Protein AF-A0ABD0KQQ2-F1 (afdb_monomer_lite)

Radius of gyration: 34.88 Å; chains: 1; bounding box: 81×71×103 Å

Organism: NCBI:txid370345

Structure (mmCIF, N/CA/C/O backbone):
data_AF-A0ABD0KQQ2-F1
#
_entry.id   AF-A0ABD0KQQ2-F1
#
loop_
_atom_site.group_PDB
_atom_site.id
_atom_site.type_symbol
_atom_site.label_atom_id
_atom_site.label_alt_id
_atom_site.label_comp_id
_atom_site.label_asym_id
_atom_site.label_entity_id
_atom_site.label_seq_id
_atom_site.pdbx_PDB_ins_code
_atom_site.Cartn_x
_atom_site.Cartn_y
_atom_site.Cartn_z
_atom_site.occupancy
_atom_site.B_iso_or_equiv
_atom_site.auth_seq_id
_atom_site.auth_comp_id
_atom_site.auth_asym_id
_atom_site.auth_atom_id
_atom_site.pdbx_PDB_model_num
ATOM 1 N N . MET A 1 1 ? 50.579 -5.417 -28.589 1.00 28.12 1 MET A N 1
ATOM 2 C CA . MET A 1 1 ? 49.876 -5.019 -27.352 1.00 28.12 1 MET A CA 1
ATOM 3 C C . MET A 1 1 ? 48.390 -5.077 -27.675 1.00 28.12 1 MET A C 1
ATOM 5 O O . MET A 1 1 ? 47.991 -4.413 -28.622 1.00 28.12 1 MET A O 1
ATOM 9 N N . PHE A 1 2 ? 47.602 -5.946 -27.032 1.00 36.00 2 PHE A N 1
ATOM 10 C CA . PHE A 1 2 ? 46.145 -5.882 -27.217 1.00 36.00 2 PHE A CA 1
ATOM 11 C C . PHE A 1 2 ? 45.677 -4.501 -26.730 1.00 36.00 2 PHE A C 1
ATOM 13 O O . PHE A 1 2 ? 46.213 -4.039 -25.717 1.00 36.00 2 PHE A O 1
ATOM 20 N N . PRO A 1 3 ? 44.735 -3.829 -27.415 1.00 49.41 3 PRO A N 1
ATOM 21 C CA . PRO A 1 3 ? 44.125 -2.625 -26.866 1.00 49.41 3 PRO A CA 1
ATOM 22 C C . PRO A 1 3 ? 43.510 -2.942 -25.491 1.00 49.41 3 PRO A C 1
ATOM 24 O O . PRO A 1 3 ? 43.295 -4.123 -25.174 1.00 49.41 3 PRO A O 1
ATOM 27 N N . PRO A 1 4 ? 43.242 -1.921 -24.656 1.00 59.41 4 PRO A N 1
ATOM 28 C CA . PRO A 1 4 ? 42.552 -2.129 -23.388 1.00 59.41 4 PRO A CA 1
ATOM 29 C C . PRO A 1 4 ? 41.322 -3.020 -23.600 1.00 59.41 4 PRO A C 1
ATOM 31 O O . PRO A 1 4 ? 40.616 -2.835 -24.587 1.00 59.41 4 PRO A O 1
ATOM 34 N N . LEU A 1 5 ? 41.044 -3.987 -22.715 1.00 65.69 5 LEU A N 1
ATOM 35 C CA . LEU A 1 5 ? 39.996 -5.003 -22.951 1.00 65.69 5 LEU A CA 1
ATOM 36 C C . LEU A 1 5 ? 38.585 -4.400 -23.110 1.00 65.69 5 LEU A C 1
ATOM 38 O O . LEU A 1 5 ? 37.662 -5.095 -23.537 1.00 65.69 5 LEU A O 1
ATOM 42 N N . TYR A 1 6 ? 38.411 -3.126 -22.748 1.00 65.06 6 TYR A N 1
ATOM 43 C CA . TYR A 1 6 ? 37.193 -2.341 -22.950 1.00 65.06 6 TYR A CA 1
ATOM 44 C C . TYR A 1 6 ? 37.058 -1.691 -24.329 1.00 65.06 6 TYR A C 1
ATOM 46 O O . TYR A 1 6 ? 35.960 -1.269 -24.682 1.00 65.06 6 TYR A O 1
ATOM 54 N N . GLN A 1 7 ? 38.133 -1.603 -25.111 1.00 65.19 7 GLN A N 1
ATOM 55 C CA . GLN A 1 7 ? 38.072 -1.151 -26.495 1.00 65.19 7 GLN A CA 1
ATOM 56 C C . GLN A 1 7 ? 37.954 -2.376 -27.407 1.00 65.19 7 GLN A C 1
ATOM 58 O O . GLN A 1 7 ? 38.849 -3.228 -27.395 1.00 65.19 7 GLN A O 1
ATOM 63 N N . PRO A 1 8 ? 36.870 -2.504 -28.193 1.00 64.19 8 PRO A N 1
ATOM 64 C CA . PRO A 1 8 ? 36.770 -3.593 -29.149 1.00 64.19 8 PRO A CA 1
ATOM 65 C C . PRO A 1 8 ? 37.914 -3.513 -30.167 1.00 64.19 8 PRO A C 1
ATOM 67 O O . PRO A 1 8 ? 38.308 -2.432 -30.606 1.00 64.19 8 PRO A O 1
ATOM 70 N N . VAL A 1 9 ? 38.456 -4.671 -30.547 1.00 63.91 9 VAL A N 1
ATOM 71 C CA . VAL A 1 9 ? 39.485 -4.763 -31.590 1.00 63.91 9 VAL A CA 1
ATOM 72 C C . VAL A 1 9 ? 38.780 -4.659 -32.939 1.00 63.91 9 VAL A C 1
ATOM 74 O O . VAL A 1 9 ? 38.279 -5.652 -33.459 1.00 63.91 9 VAL A O 1
ATOM 77 N N . LEU A 1 10 ? 38.721 -3.453 -33.500 1.00 69.38 10 LEU A N 1
ATOM 78 C CA . LEU A 1 10 ? 38.121 -3.226 -34.812 1.00 69.38 10 LEU A CA 1
ATOM 79 C C . LEU A 1 10 ? 39.145 -3.569 -35.915 1.00 69.38 10 LEU A C 1
ATOM 81 O O . LEU A 1 10 ? 40.236 -2.994 -35.931 1.00 69.38 10 LEU A O 1
ATOM 85 N N . PRO A 1 11 ? 38.848 -4.506 -36.831 1.00 66.25 11 PRO A N 1
ATOM 86 C CA . PRO A 1 11 ? 39.757 -4.862 -37.915 1.00 66.25 11 PRO A CA 1
ATOM 87 C C . PRO A 1 11 ? 39.870 -3.734 -38.954 1.00 66.25 11 PRO A C 1
ATOM 89 O O . PRO A 1 11 ? 38.908 -3.005 -39.193 1.00 66.25 11 PRO A O 1
ATOM 92 N N . ASN A 1 12 ? 41.045 -3.625 -39.590 1.00 61.94 12 ASN A N 1
ATOM 93 C CA . ASN A 1 12 ? 41.300 -2.872 -40.832 1.00 61.94 12 ASN A CA 1
ATOM 94 C C . ASN A 1 12 ? 40.702 -1.451 -40.909 1.00 61.94 12 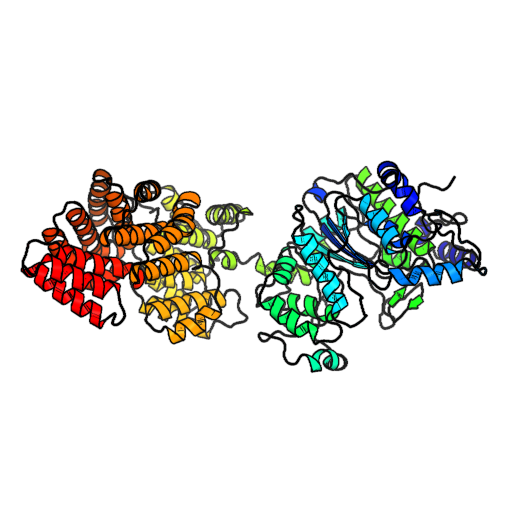ASN A C 1
ATOM 96 O O . ASN A 1 12 ? 40.135 -1.049 -41.932 1.00 61.94 12 ASN A O 1
ATOM 100 N N . GLY A 1 13 ? 40.809 -0.680 -39.824 1.00 71.06 13 GLY A N 1
ATOM 101 C CA . GLY A 1 13 ? 40.328 0.702 -39.806 1.00 71.06 13 GLY A CA 1
ATOM 102 C C . GLY A 1 13 ? 38.818 0.824 -40.020 1.00 71.06 13 GLY A C 1
ATOM 103 O O . GLY A 1 13 ? 38.385 1.775 -40.662 1.00 71.06 13 GLY A O 1
ATOM 104 N N . LEU A 1 14 ? 38.023 -0.156 -39.565 1.00 84.50 14 LEU A N 1
ATOM 105 C CA . LEU A 1 14 ? 36.570 -0.008 -39.445 1.00 84.50 14 LEU A CA 1
ATOM 106 C C . LEU A 1 14 ? 36.254 1.241 -38.614 1.00 84.50 14 LEU A C 1
ATOM 108 O O . LEU A 1 14 ? 36.655 1.344 -37.453 1.00 84.50 14 LEU A O 1
ATOM 112 N N . ASP A 1 15 ? 35.498 2.152 -39.210 1.00 89.50 15 ASP A N 1
ATOM 113 C CA . ASP A 1 15 ? 35.034 3.375 -38.573 1.00 89.50 15 ASP A CA 1
ATOM 114 C C . ASP A 1 15 ? 33.589 3.190 -38.100 1.00 89.50 15 ASP A C 1
ATOM 116 O O . ASP A 1 15 ? 32.620 3.353 -38.850 1.00 89.50 15 ASP A O 1
ATOM 120 N N . CYS A 1 16 ? 33.431 2.819 -36.829 1.00 91.19 16 CYS A N 1
ATOM 121 C CA . CYS A 1 16 ? 32.104 2.631 -36.266 1.00 91.19 16 CYS A CA 1
ATOM 122 C C . CYS A 1 16 ? 31.296 3.932 -36.194 1.00 91.19 16 CYS A C 1
ATOM 124 O O . CYS A 1 16 ? 30.075 3.840 -36.225 1.00 91.19 16 CYS A O 1
ATOM 126 N N . GLU A 1 17 ? 31.905 5.122 -36.159 1.00 92.75 17 GLU A N 1
ATOM 127 C CA . GLU A 1 17 ? 31.152 6.381 -36.167 1.00 92.75 17 GLU A CA 1
ATOM 128 C C . GLU A 1 17 ? 30.404 6.554 -37.489 1.00 92.75 17 GLU A C 1
ATOM 130 O O . GLU A 1 17 ? 29.189 6.786 -37.501 1.00 92.75 17 GLU A O 1
ATOM 135 N N . ARG A 1 18 ? 31.081 6.283 -38.611 1.00 94.75 18 ARG A N 1
ATOM 136 C CA . ARG A 1 18 ? 30.440 6.208 -39.934 1.00 94.75 18 ARG A CA 1
ATOM 137 C C . ARG A 1 18 ? 29.356 5.130 -39.985 1.00 94.75 18 ARG A C 1
ATOM 139 O O . ARG A 1 18 ? 28.296 5.355 -40.576 1.00 94.75 18 ARG A O 1
ATOM 146 N N . VAL A 1 19 ? 29.559 3.991 -39.317 1.00 94.50 19 VAL A N 1
ATOM 147 C CA . VAL A 1 19 ? 28.517 2.957 -39.186 1.00 94.50 19 VAL A CA 1
ATOM 148 C C . VAL A 1 19 ? 27.320 3.459 -38.373 1.00 94.50 19 VAL A C 1
ATOM 150 O O . VAL A 1 19 ? 26.192 3.243 -38.803 1.00 94.50 19 VAL A O 1
ATOM 153 N N . TRP A 1 20 ? 27.502 4.148 -37.242 1.00 94.00 20 TRP A N 1
ATOM 154 C CA . TRP A 1 20 ? 26.395 4.689 -36.434 1.00 94.00 20 TRP A CA 1
ATOM 155 C C . TRP A 1 20 ? 25.556 5.692 -37.232 1.00 94.00 20 TRP A C 1
ATOM 157 O O . TRP A 1 20 ? 24.326 5.690 -37.134 1.00 94.00 20 TRP A O 1
ATOM 167 N N . LEU A 1 21 ? 26.222 6.500 -38.063 1.00 94.44 21 LEU A N 1
ATOM 168 C CA . LEU A 1 21 ? 25.610 7.477 -38.966 1.00 94.44 21 LEU A CA 1
ATOM 169 C C . LEU A 1 21 ? 24.932 6.837 -40.192 1.00 94.44 21 LEU A C 1
ATOM 171 O O . LEU A 1 21 ? 24.160 7.501 -40.884 1.00 94.44 21 LEU A O 1
ATOM 175 N N . GLY A 1 22 ? 25.134 5.538 -40.429 1.00 93.88 22 GLY A N 1
ATOM 176 C CA . GLY A 1 22 ? 24.474 4.791 -41.500 1.00 93.88 22 GLY A CA 1
ATOM 177 C C . GLY A 1 22 ? 25.162 4.862 -42.858 1.00 93.88 22 GLY A C 1
ATOM 178 O O . GLY A 1 22 ? 24.503 4.608 -43.872 1.00 93.88 22 GLY A O 1
ATOM 179 N N . ASP A 1 23 ? 26.462 5.160 -42.889 1.00 95.88 23 ASP A N 1
ATOM 180 C CA . ASP A 1 23 ? 27.265 5.187 -44.107 1.00 95.88 23 ASP A CA 1
ATOM 181 C C . ASP A 1 23 ? 27.301 3.804 -44.781 1.00 95.88 23 ASP A C 1
ATOM 183 O O . ASP A 1 23 ? 27.957 2.859 -44.331 1.00 95.88 23 ASP A O 1
ATOM 187 N N . GLN A 1 24 ? 26.581 3.688 -45.898 1.00 93.62 24 GLN A N 1
ATOM 188 C CA . GLN A 1 24 ? 26.467 2.434 -46.640 1.00 93.62 24 GLN A CA 1
ATOM 189 C C . GLN A 1 24 ? 27.788 1.991 -47.273 1.00 93.62 24 GLN A C 1
ATOM 191 O O . GLN A 1 24 ? 27.970 0.788 -47.493 1.00 93.62 24 GLN A O 1
ATOM 196 N N . SER A 1 25 ? 28.700 2.923 -47.568 1.00 92.69 25 SER A N 1
ATOM 197 C CA . SER A 1 25 ? 30.003 2.600 -48.149 1.00 92.69 25 SER A CA 1
ATOM 198 C C . SER A 1 25 ? 30.873 1.863 -47.135 1.00 92.69 25 SER A C 1
ATOM 200 O O . SER A 1 25 ? 31.401 0.796 -47.455 1.00 92.69 25 SER A O 1
ATOM 202 N N . GLU A 1 26 ? 30.905 2.358 -45.896 1.00 92.31 26 GLU A N 1
ATOM 203 C CA . GLU A 1 26 ? 31.657 1.761 -44.796 1.00 92.31 26 GLU A CA 1
ATOM 204 C C . GLU A 1 26 ? 31.052 0.418 -44.384 1.00 92.31 26 GLU A C 1
ATOM 206 O O . GLU A 1 26 ? 31.740 -0.600 -44.392 1.00 92.31 26 GLU A O 1
ATOM 211 N N . ILE A 1 27 ? 29.731 0.360 -44.174 1.00 91.81 27 ILE A N 1
ATOM 212 C CA . ILE A 1 27 ? 29.034 -0.892 -43.839 1.00 91.81 27 ILE A CA 1
ATOM 213 C C . ILE A 1 27 ? 29.290 -1.971 -44.903 1.00 91.81 27 ILE A C 1
ATOM 215 O O . ILE A 1 27 ? 29.547 -3.131 -44.577 1.00 91.81 27 ILE A O 1
ATOM 219 N N . SER A 1 28 ? 29.217 -1.612 -46.188 1.00 90.50 28 SER A N 1
ATOM 220 C CA . SER A 1 28 ? 29.428 -2.571 -47.275 1.00 90.50 28 SER A CA 1
ATOM 221 C C . SER A 1 28 ? 30.891 -2.990 -47.407 1.00 90.50 28 SER A C 1
ATOM 223 O O . SER A 1 28 ? 31.149 -4.153 -47.713 1.00 90.50 28 SER A O 1
ATOM 225 N N . ARG A 1 29 ? 31.841 -2.075 -47.174 1.00 89.25 29 ARG A N 1
ATOM 226 C CA . ARG A 1 29 ? 33.279 -2.373 -47.136 1.00 89.25 29 ARG A CA 1
ATOM 227 C C . ARG A 1 29 ? 33.583 -3.391 -46.044 1.00 89.25 29 ARG A C 1
ATOM 229 O O . ARG A 1 29 ? 34.076 -4.472 -46.357 1.00 89.25 29 ARG A O 1
ATOM 236 N N . SER A 1 30 ? 33.200 -3.102 -44.805 1.00 86.81 30 SER A N 1
ATOM 237 C CA . SER A 1 30 ? 33.506 -3.957 -43.656 1.00 86.81 30 SER A CA 1
ATOM 238 C C . SER A 1 30 ? 32.834 -5.328 -43.756 1.00 86.81 30 SER A C 1
ATOM 240 O O . SER A 1 30 ? 33.425 -6.333 -43.378 1.00 86.81 30 SER A O 1
ATOM 242 N N . LEU A 1 31 ? 31.626 -5.415 -44.331 1.00 86.56 31 LEU A N 1
ATOM 243 C CA . LEU A 1 31 ? 30.976 -6.705 -44.593 1.00 86.56 31 LEU A CA 1
ATOM 244 C C . LEU A 1 31 ? 31.696 -7.552 -45.651 1.00 86.56 31 LEU A C 1
ATOM 246 O O . LEU A 1 31 ? 31.676 -8.777 -45.547 1.00 86.56 31 LEU A O 1
ATOM 250 N N . ARG A 1 32 ? 32.321 -6.934 -46.662 1.00 82.75 32 ARG A N 1
ATOM 251 C CA . ARG A 1 32 ? 33.136 -7.666 -47.645 1.00 82.75 32 ARG A CA 1
ATOM 252 C C . ARG A 1 32 ? 34.423 -8.188 -47.017 1.00 82.75 32 ARG A C 1
ATOM 254 O O . ARG A 1 32 ? 34.770 -9.338 -47.250 1.00 82.75 32 ARG A O 1
ATOM 261 N N . GLU A 1 33 ? 35.079 -7.380 -46.189 1.00 74.94 33 GLU A N 1
ATOM 262 C CA . GLU A 1 33 ? 36.297 -7.775 -45.466 1.00 74.94 33 GLU A CA 1
ATOM 263 C C . GLU A 1 33 ? 36.039 -8.865 -44.403 1.00 74.94 33 GLU A C 1
ATOM 265 O O . GLU A 1 33 ? 36.928 -9.646 -44.062 1.00 74.94 33 GLU A O 1
ATOM 270 N N . LEU A 1 34 ? 34.800 -8.966 -43.911 1.00 69.06 34 LEU A N 1
ATOM 271 C CA . LEU A 1 34 ? 34.363 -10.013 -42.986 1.00 69.06 34 LEU A CA 1
ATOM 272 C C . LEU A 1 34 ? 34.219 -11.400 -43.626 1.00 69.06 34 LEU A C 1
ATOM 274 O O . LEU A 1 34 ? 34.285 -12.406 -42.918 1.00 69.06 34 LEU A O 1
ATOM 278 N N . ASN A 1 35 ? 34.018 -11.486 -44.944 1.00 61.09 35 ASN A N 1
ATOM 279 C CA . ASN A 1 35 ? 33.926 -12.770 -45.637 1.00 61.09 35 ASN A CA 1
ATOM 280 C C . ASN A 1 35 ? 35.319 -13.421 -45.723 1.00 61.09 35 ASN A C 1
ATOM 282 O O . ASN A 1 35 ? 36.012 -13.296 -46.727 1.00 61.09 35 ASN A O 1
ATOM 286 N N . GLY A 1 36 ? 35.723 -14.128 -44.662 1.00 55.84 36 GLY A N 1
ATOM 287 C CA . GLY A 1 36 ? 36.940 -14.951 -44.628 1.00 55.84 36 GLY A CA 1
ATOM 288 C C . GLY A 1 36 ? 37.860 -14.742 -43.420 1.00 55.84 36 GLY A C 1
ATOM 289 O O . GLY A 1 36 ? 38.800 -15.515 -43.245 1.00 55.84 36 GLY A O 1
ATOM 290 N N . THR A 1 37 ? 37.606 -13.754 -42.558 1.00 57.38 37 THR A N 1
ATOM 291 C CA . THR A 1 37 ? 38.412 -13.516 -41.349 1.00 57.38 37 THR A CA 1
ATOM 292 C C . THR A 1 37 ? 37.961 -14.417 -40.191 1.00 57.38 37 THR A C 1
ATOM 294 O O . THR A 1 37 ? 36.782 -14.480 -39.847 1.00 57.38 37 THR A O 1
ATOM 297 N N . ARG A 1 38 ? 38.900 -15.158 -39.580 1.00 55.75 38 ARG A N 1
ATOM 298 C CA . ARG A 1 38 ? 38.633 -15.931 -38.352 1.00 55.75 38 ARG A CA 1
ATOM 299 C C . ARG A 1 38 ? 38.532 -14.977 -37.160 1.00 55.75 38 ARG A C 1
ATOM 301 O O . ARG A 1 38 ? 39.428 -14.168 -36.943 1.00 55.75 38 ARG A O 1
ATOM 308 N N . GLU A 1 39 ? 37.457 -15.105 -36.384 1.00 62.34 39 GLU A N 1
ATOM 309 C CA . GLU A 1 39 ? 37.228 -14.328 -35.161 1.00 62.34 39 GLU A CA 1
ATOM 310 C C . GLU A 1 39 ? 38.375 -14.513 -34.152 1.00 62.34 39 GLU A C 1
ATOM 312 O O . GLU A 1 39 ? 38.763 -15.642 -33.836 1.00 62.34 39 GLU A O 1
ATOM 317 N N . VAL A 1 40 ? 38.887 -13.411 -33.594 1.00 66.31 40 VAL A N 1
ATOM 318 C CA . VAL A 1 40 ? 39.864 -13.451 -32.497 1.00 66.31 40 VAL A CA 1
ATOM 319 C C . VAL A 1 40 ? 39.108 -13.660 -31.184 1.00 66.31 40 VAL A C 1
ATOM 321 O O . VAL A 1 40 ? 38.703 -12.710 -30.522 1.00 66.31 40 VAL A O 1
ATOM 324 N N . ARG A 1 41 ? 38.880 -14.924 -30.819 1.00 73.38 41 ARG A N 1
ATOM 325 C CA . ARG A 1 41 ? 38.272 -15.306 -29.535 1.00 73.38 41 ARG A CA 1
ATOM 326 C C . ARG A 1 41 ? 39.308 -15.328 -28.417 1.00 73.38 41 ARG A C 1
ATOM 328 O O . ARG A 1 41 ? 40.458 -15.718 -28.632 1.00 73.38 41 ARG A O 1
ATOM 335 N N . ARG A 1 42 ? 38.888 -14.989 -27.196 1.00 78.50 42 ARG A N 1
ATOM 336 C CA . ARG A 1 42 ? 39.706 -15.239 -26.000 1.00 78.50 42 ARG A CA 1
ATOM 337 C C . ARG A 1 42 ? 39.810 -16.747 -25.748 1.00 78.50 42 ARG A C 1
ATOM 339 O O . ARG A 1 42 ? 38.861 -17.493 -25.983 1.00 78.50 42 ARG A O 1
ATOM 346 N N . PHE A 1 43 ? 40.974 -17.201 -25.286 1.00 72.25 43 PHE A N 1
ATOM 347 C CA . PHE A 1 43 ? 41.187 -18.618 -24.995 1.00 72.25 43 PHE A CA 1
ATOM 348 C C . PHE A 1 43 ? 40.361 -19.073 -23.770 1.00 72.25 43 PHE A C 1
ATOM 350 O O . PHE A 1 43 ? 40.088 -18.259 -22.878 1.00 72.25 43 PHE A O 1
ATOM 357 N N . PRO A 1 44 ? 39.970 -20.359 -23.684 1.00 67.44 44 PRO A N 1
ATOM 358 C CA . PRO A 1 44 ? 39.281 -20.902 -22.514 1.00 67.44 44 PRO A CA 1
ATOM 359 C C . PRO A 1 44 ? 40.092 -20.685 -21.230 1.00 67.44 44 PRO A C 1
ATOM 361 O O . PRO A 1 44 ? 41.245 -21.088 -21.152 1.00 67.44 44 PRO A O 1
ATOM 364 N N . GLY A 1 45 ? 39.494 -20.036 -20.228 1.00 71.38 45 GLY A N 1
ATOM 365 C CA . GLY A 1 45 ? 40.164 -19.705 -18.963 1.00 71.38 45 GLY A CA 1
ATOM 366 C C . GLY A 1 45 ? 40.831 -18.328 -18.902 1.00 71.38 45 GLY A C 1
ATOM 367 O O . GLY A 1 45 ? 41.267 -17.929 -17.825 1.00 71.38 45 GLY A O 1
ATOM 368 N N . PHE A 1 46 ? 40.821 -17.553 -19.996 1.00 82.69 46 PHE A N 1
ATOM 369 C CA . PHE A 1 46 ? 41.318 -16.169 -20.019 1.00 82.69 46 PHE A CA 1
ATOM 370 C C . PHE A 1 46 ? 40.750 -15.320 -18.872 1.00 82.69 46 PHE A C 1
ATOM 372 O O . PHE A 1 46 ? 41.500 -14.705 -18.118 1.00 82.69 46 PHE A O 1
ATOM 379 N N . TYR A 1 47 ? 39.424 -15.326 -18.706 1.00 82.62 47 TYR A N 1
ATOM 380 C CA . TYR A 1 47 ? 38.768 -14.542 -17.660 1.00 82.62 47 TYR A CA 1
ATOM 381 C C . TYR A 1 47 ? 39.053 -15.064 -16.253 1.00 82.62 47 TYR A C 1
ATOM 383 O O . TYR A 1 47 ? 39.198 -14.251 -15.351 1.00 82.62 47 TYR A O 1
ATOM 391 N N . ALA A 1 48 ? 39.200 -16.378 -16.062 1.00 81.50 48 ALA A N 1
ATOM 392 C CA . ALA A 1 48 ? 39.553 -16.922 -14.754 1.00 81.50 48 ALA A CA 1
ATOM 393 C C . ALA A 1 48 ? 40.932 -16.426 -14.306 1.00 81.50 48 ALA A C 1
ATOM 395 O O . ALA A 1 48 ? 41.033 -15.836 -13.234 1.00 81.50 48 ALA A O 1
ATOM 396 N N . SER A 1 49 ? 41.940 -16.532 -15.181 1.00 83.12 49 SER A N 1
ATOM 397 C CA . SER A 1 49 ? 43.285 -16.003 -14.918 1.00 83.12 49 SER A CA 1
ATOM 398 C C . SER A 1 49 ? 43.275 -14.492 -14.671 1.00 83.12 49 SER A C 1
ATOM 400 O O . SER A 1 49 ? 43.921 -14.002 -13.749 1.00 83.12 49 SER A O 1
ATOM 402 N N . LEU A 1 50 ? 42.497 -13.735 -15.450 1.00 84.56 50 LEU A N 1
ATOM 403 C CA . LEU A 1 50 ? 42.396 -12.289 -15.270 1.00 84.56 50 LEU A CA 1
ATOM 404 C C . LEU A 1 50 ? 41.748 -11.911 -13.925 1.00 84.56 50 LEU A C 1
ATOM 406 O O . LEU A 1 50 ? 42.164 -10.947 -13.284 1.00 84.56 50 LEU A O 1
ATOM 410 N N . THR A 1 51 ? 40.750 -12.675 -13.478 1.00 90.06 51 THR A N 1
ATOM 411 C CA . THR A 1 51 ? 40.021 -12.449 -12.216 1.00 90.06 51 THR A CA 1
ATOM 412 C C . THR A 1 51 ? 40.758 -12.928 -10.965 1.00 90.06 51 THR A C 1
ATOM 414 O O . THR A 1 51 ? 40.236 -12.763 -9.862 1.00 90.06 51 THR A O 1
ATOM 417 N N . ASP A 1 52 ? 41.954 -13.510 -11.085 1.00 88.81 52 ASP A N 1
ATOM 418 C CA . ASP A 1 52 ? 42.801 -13.801 -9.917 1.00 88.81 52 ASP A CA 1
ATOM 419 C C . ASP A 1 52 ? 43.309 -12.518 -9.256 1.00 88.81 52 ASP A C 1
ATOM 421 O O . ASP A 1 52 ? 43.516 -12.471 -8.045 1.00 88.81 52 ASP A O 1
ATOM 425 N N . ASN A 1 53 ? 43.396 -11.429 -10.025 1.00 92.00 53 ASN A N 1
ATOM 426 C CA . ASN A 1 53 ? 43.554 -10.086 -9.493 1.00 92.00 53 ASN A CA 1
ATOM 427 C C . ASN A 1 53 ? 42.332 -9.237 -9.852 1.00 92.00 53 ASN A C 1
ATOM 429 O O . ASN A 1 53 ? 42.271 -8.609 -10.910 1.00 92.00 53 ASN A O 1
ATOM 433 N N . CYS A 1 54 ? 41.364 -9.161 -8.936 1.00 92.75 54 CYS A N 1
ATOM 434 C CA . CYS A 1 54 ? 40.144 -8.394 -9.168 1.00 92.75 54 CYS A CA 1
ATOM 435 C C . CYS A 1 54 ? 40.392 -6.898 -9.413 1.00 92.75 54 CYS A C 1
ATOM 437 O O . CYS A 1 54 ? 39.607 -6.266 -10.113 1.00 92.75 54 CYS A O 1
ATOM 439 N N . ALA A 1 55 ? 41.443 -6.285 -8.858 1.00 89.50 55 ALA A N 1
ATOM 440 C CA . ALA A 1 55 ? 41.762 -4.887 -9.158 1.00 89.50 55 ALA A CA 1
ATOM 441 C C . ALA A 1 55 ? 42.223 -4.727 -10.616 1.00 89.50 55 ALA A C 1
ATOM 443 O O . ALA A 1 55 ? 41.679 -3.891 -11.339 1.00 89.50 55 ALA A O 1
ATOM 444 N N . ALA A 1 56 ? 43.139 -5.589 -11.065 1.00 87.38 56 ALA A N 1
ATOM 445 C CA . ALA A 1 56 ? 43.614 -5.610 -12.444 1.00 87.38 56 ALA A CA 1
ATOM 446 C C . ALA A 1 56 ? 42.487 -5.944 -13.429 1.00 87.38 56 ALA A C 1
ATOM 448 O O . ALA A 1 56 ? 42.325 -5.231 -14.415 1.00 87.38 56 ALA A O 1
ATOM 449 N N . TYR A 1 57 ? 41.659 -6.953 -13.135 1.00 89.31 57 TYR A N 1
ATOM 450 C CA . TYR A 1 57 ? 40.472 -7.286 -13.925 1.00 89.31 57 TYR A CA 1
ATOM 451 C C . TYR A 1 57 ? 39.591 -6.057 -14.127 1.00 89.31 57 TYR A C 1
ATOM 453 O O . TYR A 1 57 ? 39.345 -5.668 -15.266 1.00 89.31 57 TYR A O 1
ATOM 461 N N . ARG A 1 58 ? 39.181 -5.399 -13.036 1.00 88.06 58 ARG A N 1
ATOM 462 C CA . ARG A 1 58 ? 38.285 -4.235 -13.071 1.00 88.06 58 ARG A CA 1
ATOM 463 C C . ARG A 1 58 ? 38.866 -3.075 -13.876 1.00 88.06 58 ARG A C 1
ATOM 465 O O . ARG A 1 58 ? 38.134 -2.448 -14.638 1.00 88.06 58 ARG A O 1
ATOM 472 N N . GLN A 1 59 ? 40.163 -2.813 -13.725 1.00 84.38 59 GLN A N 1
ATOM 473 C CA . GLN A 1 59 ? 40.853 -1.739 -14.435 1.00 84.38 59 GLN A CA 1
ATOM 474 C C . GLN A 1 59 ? 41.011 -2.054 -15.929 1.00 84.38 59 GLN A C 1
ATOM 476 O O . GLN A 1 59 ? 40.683 -1.223 -16.771 1.00 84.38 59 GLN A O 1
ATOM 481 N N . GLN A 1 60 ? 41.480 -3.256 -16.272 1.00 84.69 60 GLN A N 1
ATOM 482 C CA . GLN A 1 60 ? 41.753 -3.650 -17.657 1.00 84.69 60 GLN A CA 1
ATOM 483 C C . GLN A 1 60 ? 40.478 -3.831 -18.477 1.00 84.69 60 GLN A C 1
ATOM 485 O O . GLN A 1 60 ? 40.457 -3.493 -19.661 1.00 84.69 60 GLN A O 1
ATOM 490 N N . THR A 1 61 ? 39.419 -4.351 -17.856 1.00 83.94 61 THR A N 1
ATOM 491 C CA . THR A 1 61 ? 38.115 -4.520 -18.504 1.00 83.94 61 THR A CA 1
ATOM 492 C C . THR A 1 61 ? 37.275 -3.258 -18.494 1.00 83.94 61 THR A C 1
ATOM 494 O O . THR A 1 61 ? 36.300 -3.239 -19.222 1.00 83.94 61 THR A O 1
ATOM 497 N N . GLY A 1 62 ? 37.642 -2.193 -17.773 1.00 85.62 62 GLY A N 1
ATOM 498 C CA . GLY A 1 62 ? 36.940 -0.906 -17.843 1.00 85.62 62 GLY A CA 1
ATOM 499 C C . GLY A 1 62 ? 35.557 -0.906 -17.183 1.00 85.62 62 GLY A C 1
ATOM 500 O O . GLY A 1 62 ? 34.647 -0.228 -17.658 1.00 85.62 62 GLY A O 1
ATOM 501 N N . TYR A 1 63 ? 35.374 -1.668 -16.099 1.00 90.38 63 TYR A N 1
ATOM 502 C CA . TYR A 1 63 ? 34.144 -1.590 -15.304 1.00 90.38 63 TYR A CA 1
ATOM 503 C C . TYR A 1 63 ? 33.968 -0.190 -14.713 1.00 90.38 63 TYR A C 1
ATOM 505 O O . TYR A 1 63 ? 34.921 0.438 -14.253 1.00 90.38 63 TYR A O 1
ATOM 513 N N . ILE A 1 64 ? 32.726 0.287 -14.681 1.00 88.94 64 ILE A N 1
ATOM 514 C CA . ILE A 1 64 ? 32.411 1.637 -14.217 1.00 88.94 64 ILE A CA 1
ATOM 515 C C . ILE A 1 64 ? 32.101 1.597 -12.720 1.00 88.94 64 ILE A C 1
ATOM 517 O O . ILE A 1 64 ? 31.070 1.071 -12.297 1.00 88.94 64 ILE A O 1
ATOM 521 N N . TRP A 1 65 ? 33.007 2.171 -11.926 1.00 88.00 65 TRP A N 1
ATOM 522 C CA . TRP A 1 65 ? 32.922 2.217 -10.458 1.00 88.00 65 TRP A CA 1
ATOM 523 C C . TRP A 1 65 ? 32.439 3.558 -9.909 1.00 88.00 65 TRP A C 1
ATOM 525 O O . TRP A 1 65 ? 32.004 3.623 -8.766 1.00 88.00 65 TRP A O 1
ATOM 535 N N . ASN A 1 66 ? 32.453 4.608 -10.727 1.00 84.62 66 ASN A N 1
ATOM 536 C CA . ASN A 1 66 ? 31.998 5.931 -10.322 1.00 84.62 66 ASN A CA 1
ATOM 537 C C . ASN A 1 66 ? 30.593 6.168 -10.871 1.00 84.62 66 ASN A C 1
ATOM 539 O O . ASN A 1 66 ? 30.363 6.022 -12.074 1.00 84.62 66 ASN A O 1
ATOM 543 N N . ALA A 1 67 ? 29.670 6.558 -10.000 1.00 86.44 67 ALA A N 1
ATOM 544 C CA . ALA A 1 67 ? 28.301 6.899 -10.352 1.00 86.44 67 ALA A CA 1
ATOM 545 C C . ALA A 1 67 ? 27.997 8.342 -9.947 1.00 86.44 67 ALA A C 1
ATOM 547 O O . ALA A 1 67 ? 28.598 8.891 -9.026 1.00 86.44 67 ALA A O 1
ATOM 548 N N . SER A 1 68 ? 27.061 8.975 -10.645 1.00 90.00 68 SER A N 1
ATOM 549 C CA . SER A 1 68 ? 26.522 10.255 -10.193 1.00 90.00 68 SER A CA 1
ATOM 550 C C . SER A 1 68 ? 25.598 10.061 -8.983 1.00 90.00 68 SER A C 1
ATOM 552 O O . SER A 1 68 ? 24.949 9.022 -8.853 1.00 90.00 68 SER A O 1
ATOM 554 N N . ARG A 1 69 ? 25.439 11.093 -8.138 1.00 91.00 69 ARG A N 1
ATOM 555 C CA . ARG A 1 69 ? 24.457 11.081 -7.026 1.00 91.00 69 ARG A CA 1
ATOM 556 C C . ARG A 1 69 ? 23.031 10.760 -7.502 1.00 91.00 69 ARG A C 1
ATOM 558 O O . ARG A 1 69 ? 22.222 10.180 -6.777 1.00 91.00 69 ARG A O 1
ATOM 565 N N . GLU A 1 70 ? 22.712 11.152 -8.737 1.00 91.56 70 GLU A N 1
ATOM 566 C CA . GLU A 1 70 ? 21.439 10.841 -9.387 1.00 91.56 70 GLU A CA 1
ATOM 567 C C . GLU A 1 70 ? 21.231 9.326 -9.540 1.00 91.56 70 GLU A C 1
ATOM 569 O O . GLU A 1 70 ? 20.150 8.820 -9.239 1.00 91.56 70 GLU A O 1
ATOM 574 N N . GLU A 1 71 ? 22.264 8.606 -9.972 1.00 94.31 71 GLU A N 1
ATOM 575 C CA . GLU A 1 71 ? 22.228 7.153 -10.142 1.00 94.31 71 GLU A CA 1
ATOM 576 C C . GLU A 1 71 ? 22.238 6.429 -8.790 1.00 94.31 71 GLU A C 1
ATOM 578 O O . GLU A 1 71 ? 21.410 5.552 -8.557 1.00 94.31 71 GLU A O 1
ATOM 583 N N . GLU A 1 72 ? 23.093 6.852 -7.854 1.00 95.00 72 GLU A N 1
ATOM 584 C CA . GLU A 1 72 ? 23.196 6.241 -6.518 1.00 95.00 72 GLU A CA 1
ATOM 585 C C . GLU A 1 72 ? 21.886 6.316 -5.722 1.00 95.00 72 GLU A C 1
ATOM 587 O O . GLU A 1 72 ? 21.531 5.384 -5.003 1.00 95.00 72 GLU A O 1
ATOM 592 N N . SER A 1 73 ? 21.125 7.402 -5.888 1.00 95.62 73 SER A N 1
ATOM 593 C CA . SER A 1 73 ? 19.804 7.569 -5.263 1.00 95.62 73 SER A CA 1
ATOM 594 C C . SER A 1 73 ? 18.691 6.736 -5.919 1.00 95.62 73 SER A C 1
ATOM 596 O O . SER A 1 73 ? 17.566 6.689 -5.404 1.00 95.62 73 SER A O 1
ATOM 598 N N . PHE A 1 74 ? 18.975 6.060 -7.037 1.00 97.06 74 PHE A N 1
ATOM 599 C CA . PHE A 1 74 ? 18.011 5.252 -7.781 1.00 97.06 74 PHE A CA 1
ATOM 600 C C . PHE A 1 74 ? 18.581 3.882 -8.209 1.00 97.06 74 PHE A C 1
ATOM 602 O O . PHE A 1 74 ? 18.712 3.616 -9.404 1.00 97.06 74 PHE A O 1
ATOM 609 N N . PRO A 1 75 ? 18.880 2.970 -7.263 1.00 98.12 75 PRO A N 1
ATOM 610 C CA . PRO A 1 75 ? 19.458 1.679 -7.617 1.00 98.12 75 PRO A CA 1
ATOM 611 C C . PRO A 1 75 ? 18.524 0.799 -8.451 1.00 98.12 75 PRO A C 1
ATOM 613 O O . PRO A 1 75 ? 17.314 0.755 -8.214 1.00 98.12 75 PRO A O 1
ATOM 616 N N . LEU A 1 76 ? 19.092 0.051 -9.390 1.00 98.69 76 LEU A N 1
ATOM 617 C CA . LEU A 1 76 ? 18.409 -0.900 -10.265 1.00 98.69 76 LEU A CA 1
ATOM 618 C C . LEU A 1 76 ? 18.806 -2.338 -9.920 1.00 98.69 76 LEU A C 1
ATOM 620 O O . LEU A 1 76 ? 19.918 -2.598 -9.458 1.00 98.69 76 LEU A O 1
ATOM 624 N N . ALA A 1 77 ? 17.893 -3.270 -10.170 1.00 98.75 77 ALA A N 1
ATOM 625 C CA . ALA A 1 77 ? 18.104 -4.697 -10.005 1.00 98.75 77 ALA A CA 1
ATOM 626 C C . ALA A 1 77 ? 18.032 -5.411 -11.354 1.00 98.75 77 ALA A C 1
ATOM 628 O O . ALA A 1 77 ? 17.099 -5.192 -12.127 1.00 98.75 77 ALA A O 1
ATOM 629 N N . PHE A 1 78 ? 18.995 -6.288 -11.620 1.00 98.69 78 PHE A N 1
ATOM 630 C CA . PHE A 1 78 ? 19.072 -7.049 -12.860 1.00 98.69 78 PHE A CA 1
ATOM 631 C C . PHE A 1 78 ? 19.048 -8.549 -12.584 1.00 98.69 78 PHE A C 1
ATOM 633 O O . PHE A 1 78 ? 19.859 -9.047 -11.806 1.00 98.69 78 PHE A O 1
ATOM 640 N N . SER A 1 79 ? 18.166 -9.281 -13.262 1.00 98.19 79 SER A N 1
ATOM 641 C CA . SER A 1 79 ? 18.310 -10.734 -13.412 1.00 98.19 79 SER A CA 1
ATOM 642 C C . SER A 1 79 ? 18.908 -11.036 -14.778 1.00 98.19 79 SER A C 1
ATOM 644 O O . SER A 1 79 ? 18.500 -10.430 -15.765 1.00 98.19 79 SER A O 1
ATOM 646 N N . ILE A 1 80 ? 19.886 -11.937 -14.854 1.00 97.62 80 ILE A N 1
ATOM 647 C CA . ILE A 1 80 ? 20.538 -12.309 -16.111 1.00 97.62 80 ILE A CA 1
ATOM 648 C C . ILE A 1 80 ? 20.518 -13.829 -16.259 1.00 97.62 80 ILE A C 1
ATOM 650 O O . ILE A 1 80 ? 21.221 -14.550 -15.548 1.00 97.62 80 ILE A O 1
ATOM 654 N N . LEU A 1 81 ? 19.730 -14.319 -17.216 1.00 95.38 81 LEU A N 1
ATOM 655 C CA . LEU A 1 81 ? 19.629 -15.739 -17.535 1.00 95.38 81 LEU A CA 1
ATOM 656 C C . LEU A 1 81 ? 20.682 -16.145 -18.579 1.00 95.38 81 LEU A C 1
ATOM 658 O O . LEU A 1 81 ? 20.705 -15.642 -19.709 1.00 95.38 81 LEU A O 1
ATOM 662 N N . LEU A 1 82 ? 21.552 -17.084 -18.206 1.00 93.75 82 LEU A N 1
ATOM 663 C CA . LEU A 1 82 ? 22.777 -17.415 -18.933 1.00 93.75 82 LEU A CA 1
ATOM 664 C C . LEU A 1 82 ? 22.845 -18.892 -19.322 1.00 93.75 82 LEU A C 1
ATOM 666 O O . LEU A 1 82 ? 22.512 -19.769 -18.529 1.00 93.75 82 LEU A O 1
ATOM 670 N N . TYR A 1 83 ? 23.325 -19.175 -20.537 1.00 87.81 83 TYR A N 1
ATOM 671 C CA . TYR A 1 83 ? 23.516 -20.557 -21.000 1.00 87.81 83 TYR A CA 1
ATOM 672 C C . TYR A 1 83 ? 24.753 -20.794 -21.879 1.00 87.81 83 TYR A C 1
ATOM 674 O O . TYR A 1 83 ? 25.096 -21.950 -22.112 1.00 87.81 83 TYR A O 1
ATOM 682 N N . LYS A 1 84 ? 25.405 -19.745 -22.400 1.00 84.62 84 LYS A N 1
ATOM 683 C CA . LYS A 1 84 ? 26.627 -19.867 -23.205 1.00 84.62 84 LYS A CA 1
ATOM 684 C C . LYS A 1 84 ? 27.422 -18.561 -23.255 1.00 84.62 84 LYS A C 1
ATOM 686 O O . LYS A 1 84 ? 26.852 -17.502 -23.019 1.00 84.62 84 LYS A O 1
ATOM 691 N N . ASP A 1 85 ? 28.687 -18.691 -23.662 1.00 85.88 85 ASP A N 1
ATOM 692 C CA . ASP A 1 85 ? 29.631 -17.619 -24.020 1.00 85.88 85 ASP A CA 1
ATOM 693 C C . ASP A 1 85 ? 30.012 -16.647 -22.886 1.00 85.88 85 ASP A C 1
ATOM 695 O O . ASP A 1 85 ? 29.356 -15.637 -22.658 1.00 85.88 85 ASP A O 1
ATOM 699 N N . VAL A 1 86 ? 31.100 -16.955 -22.169 1.00 86.81 86 VAL A N 1
ATOM 700 C CA . VAL A 1 86 ? 31.578 -16.146 -21.029 1.00 86.81 86 VAL A CA 1
ATOM 701 C C . VAL A 1 86 ? 32.034 -14.750 -21.469 1.00 86.81 86 VAL A C 1
ATOM 703 O O . VAL A 1 86 ? 31.847 -13.791 -20.728 1.00 86.81 86 VAL A O 1
ATOM 706 N N . GLU A 1 87 ? 32.591 -14.618 -22.675 1.00 87.69 87 GLU A N 1
ATOM 707 C CA . GLU A 1 87 ? 33.063 -13.336 -23.212 1.00 87.69 87 GLU A CA 1
ATOM 708 C C . GLU A 1 87 ? 31.885 -12.393 -23.466 1.00 87.69 87 GLU A C 1
ATOM 710 O O . GLU A 1 87 ? 31.897 -11.242 -23.034 1.00 87.69 87 GLU A O 1
ATOM 715 N N . GLN A 1 88 ? 30.810 -12.898 -24.075 1.00 89.69 88 GLN A N 1
ATOM 716 C CA . GLN A 1 88 ? 29.598 -12.102 -24.257 1.00 89.69 88 GLN A CA 1
ATOM 717 C C . GLN A 1 88 ? 28.950 -11.725 -22.911 1.00 89.69 88 GLN A C 1
ATOM 719 O O . GLN A 1 88 ? 28.471 -10.599 -22.759 1.00 89.69 88 GLN A O 1
ATOM 724 N N . VAL A 1 89 ? 28.971 -12.631 -21.923 1.00 92.75 89 VAL A N 1
ATOM 725 C CA . VAL A 1 89 ? 28.478 -12.356 -20.561 1.00 92.75 89 VAL A CA 1
ATOM 726 C C . VAL A 1 89 ? 29.273 -11.250 -19.884 1.00 92.75 89 VAL A C 1
ATOM 728 O O . VAL A 1 89 ? 28.671 -10.338 -19.322 1.00 92.75 89 VAL A O 1
ATOM 731 N N . GLU A 1 90 ? 30.602 -11.303 -19.946 1.00 92.69 90 GLU A N 1
ATOM 732 C CA . GLU A 1 90 ? 31.454 -10.280 -19.346 1.00 92.69 90 GLU A CA 1
ATOM 733 C C . GLU A 1 90 ? 31.204 -8.906 -19.967 1.00 92.69 90 GLU A C 1
ATOM 735 O O . GLU A 1 90 ? 31.027 -7.932 -19.238 1.00 92.69 90 GLU A O 1
ATOM 740 N N . ARG A 1 91 ? 31.082 -8.836 -21.296 1.00 92.56 91 ARG A N 1
ATOM 741 C CA . ARG A 1 91 ? 30.786 -7.587 -22.011 1.00 92.56 91 ARG A CA 1
ATOM 742 C C . ARG A 1 91 ? 29.413 -7.019 -21.655 1.00 92.56 91 ARG A C 1
ATOM 744 O O . ARG A 1 91 ? 29.281 -5.812 -21.451 1.00 92.56 91 ARG A O 1
ATOM 751 N N . LEU A 1 92 ? 28.394 -7.875 -21.532 1.00 95.19 92 LEU A N 1
ATOM 752 C CA . LEU A 1 92 ? 27.066 -7.459 -21.072 1.00 95.19 92 LEU A CA 1
ATOM 753 C C . LEU A 1 92 ? 27.120 -6.933 -19.633 1.00 95.19 92 LEU A C 1
ATOM 755 O O . LEU A 1 92 ? 26.629 -5.833 -19.379 1.00 95.19 92 LEU A O 1
ATOM 759 N N . LEU A 1 93 ? 27.729 -7.688 -18.711 1.00 95.56 93 LEU A N 1
ATOM 760 C CA . LEU A 1 93 ? 27.893 -7.281 -17.313 1.00 95.56 93 LEU A CA 1
ATOM 761 C C . LEU A 1 93 ? 28.595 -5.933 -17.224 1.00 95.56 93 LEU A C 1
ATOM 763 O O . LEU A 1 93 ? 28.062 -5.021 -16.604 1.00 95.56 93 LEU A O 1
ATOM 767 N N . ARG A 1 94 ? 29.724 -5.768 -17.910 1.00 94.12 94 ARG A N 1
ATOM 768 C CA . ARG A 1 94 ? 30.471 -4.513 -17.967 1.00 94.12 94 ARG A CA 1
ATOM 769 C C . ARG A 1 94 ? 29.605 -3.331 -18.402 1.00 94.12 94 ARG A C 1
ATOM 771 O O . ARG A 1 94 ? 29.699 -2.254 -17.816 1.00 94.12 94 ARG A O 1
ATOM 778 N N . ALA A 1 95 ? 28.755 -3.520 -19.410 1.00 94.88 95 ALA A N 1
ATOM 779 C CA . ALA A 1 95 ? 27.890 -2.459 -19.913 1.00 94.88 95 ALA A CA 1
ATOM 780 C C . ALA A 1 95 ? 26.843 -2.014 -18.874 1.00 94.88 95 ALA A C 1
ATOM 782 O O . ALA A 1 95 ? 26.616 -0.810 -18.709 1.00 94.88 95 ALA A O 1
ATOM 783 N N . VAL A 1 96 ? 26.231 -2.957 -18.147 1.00 96.56 96 VAL A N 1
ATOM 784 C CA . VAL A 1 96 ? 25.148 -2.668 -17.185 1.00 96.56 96 VAL A CA 1
ATOM 785 C C . VAL A 1 96 ? 25.621 -2.462 -15.743 1.00 96.56 96 VAL A C 1
ATOM 787 O O . VAL A 1 96 ? 24.850 -1.963 -14.924 1.00 96.56 96 VAL A O 1
ATOM 790 N N . TYR A 1 97 ? 26.855 -2.842 -15.403 1.00 96.69 97 TYR A N 1
ATOM 791 C CA . TYR A 1 97 ? 27.353 -2.862 -14.029 1.00 96.69 97 TYR A CA 1
ATOM 792 C C . TYR A 1 97 ? 27.545 -1.463 -13.439 1.00 96.69 97 TYR A C 1
ATOM 794 O O . TYR A 1 97 ? 28.209 -0.613 -14.032 1.00 96.69 97 TYR A O 1
ATOM 802 N N . ARG A 1 98 ? 27.039 -1.251 -12.224 1.00 95.81 98 ARG A N 1
ATOM 803 C CA . ARG A 1 98 ? 27.362 -0.131 -11.332 1.00 95.81 98 ARG A CA 1
ATOM 804 C C . ARG A 1 98 ? 27.397 -0.636 -9.890 1.00 95.81 98 ARG A C 1
ATOM 806 O O . ARG A 1 98 ? 26.610 -1.523 -9.565 1.00 95.81 98 ARG A O 1
ATOM 813 N N . PRO A 1 99 ? 28.219 -0.059 -8.998 1.00 95.25 99 PRO A N 1
ATOM 814 C CA . PRO A 1 99 ? 28.363 -0.556 -7.625 1.00 95.25 99 PRO A CA 1
ATOM 815 C C . PRO A 1 99 ? 27.116 -0.365 -6.748 1.00 95.25 99 PRO A C 1
ATOM 817 O O . PRO A 1 99 ? 26.933 -1.108 -5.790 1.00 95.25 99 PRO A O 1
ATOM 820 N N . HIS A 1 100 ? 26.250 0.605 -7.061 1.00 96.19 100 HIS A N 1
ATOM 821 C CA . HIS A 1 100 ? 25.014 0.841 -6.307 1.00 96.19 100 HIS A CA 1
ATOM 822 C C . HIS A 1 100 ? 23.861 -0.081 -6.731 1.00 96.19 100 HIS A C 1
ATOM 824 O O . HIS A 1 100 ? 22.933 -0.259 -5.953 1.00 96.19 100 HIS A O 1
ATOM 830 N N . ASN A 1 101 ? 23.903 -0.668 -7.932 1.00 98.25 101 ASN A N 1
ATOM 831 C CA . ASN A 1 101 ? 22.880 -1.591 -8.440 1.00 98.25 101 ASN A CA 1
ATOM 832 C C . ASN A 1 101 ? 23.026 -2.994 -7.823 1.00 98.25 101 ASN A C 1
ATOM 834 O O . ASN A 1 101 ? 23.916 -3.228 -7.010 1.00 98.25 101 ASN A O 1
ATOM 838 N N . VAL A 1 102 ? 22.168 -3.944 -8.194 1.00 98.50 102 VAL A N 1
ATOM 839 C CA . VAL A 1 102 ? 22.281 -5.353 -7.777 1.00 98.50 102 VAL A CA 1
ATOM 840 C C . VAL A 1 102 ? 22.014 -6.309 -8.938 1.00 98.50 102 VAL A C 1
ATOM 842 O O . VAL A 1 102 ? 21.184 -6.022 -9.802 1.00 98.50 102 VAL A O 1
ATOM 845 N N . TYR A 1 103 ? 22.716 -7.444 -8.970 1.00 98.56 103 TYR A N 1
ATOM 846 C CA . TYR A 1 103 ? 22.698 -8.377 -10.101 1.00 98.56 103 TYR A CA 1
ATOM 847 C C . TYR A 1 103 ? 22.541 -9.819 -9.619 1.00 98.56 103 TYR A C 1
ATOM 849 O O . TYR A 1 103 ? 23.290 -10.262 -8.756 1.00 98.56 103 TYR A O 1
ATOM 857 N N . CYS A 1 104 ? 21.607 -10.568 -10.201 1.00 98.31 104 CYS A N 1
ATOM 858 C CA . CYS A 1 104 ? 21.452 -12.003 -9.984 1.00 98.31 104 CYS A CA 1
ATOM 859 C C . CYS A 1 104 ? 21.641 -12.746 -11.301 1.00 98.31 104 CYS A C 1
ATOM 861 O O . CYS A 1 104 ? 20.928 -12.498 -12.275 1.00 98.31 104 CYS A O 1
ATOM 863 N N . LEU A 1 105 ? 22.609 -13.656 -11.334 1.00 97.62 105 LEU A N 1
ATOM 864 C CA . LEU A 1 105 ? 22.950 -14.437 -12.512 1.00 97.62 105 LEU A CA 1
ATOM 865 C C . LEU A 1 105 ? 22.442 -15.863 -12.339 1.00 97.62 105 LEU A C 1
ATOM 867 O O . LEU A 1 105 ? 22.917 -16.605 -11.481 1.00 97.62 105 LEU A O 1
ATOM 871 N N . HIS A 1 106 ? 21.507 -16.271 -13.191 1.00 96.50 106 HIS A N 1
ATOM 872 C CA . HIS A 1 106 ? 21.033 -17.648 -13.228 1.00 96.50 106 HIS A CA 1
ATOM 873 C C . HIS A 1 106 ? 21.711 -18.398 -14.382 1.00 96.50 106 HIS A C 1
ATOM 875 O O . HIS A 1 106 ? 21.368 -18.213 -15.553 1.00 96.50 106 HIS A O 1
ATOM 881 N N . VAL A 1 107 ? 22.650 -19.289 -14.060 1.00 93.44 107 VAL A N 1
ATOM 882 C CA . VAL A 1 107 ? 23.327 -20.152 -15.041 1.00 93.44 107 VAL A CA 1
ATOM 883 C C . VAL A 1 107 ? 22.535 -21.448 -15.238 1.00 93.44 107 VAL A C 1
ATOM 885 O O . VAL A 1 107 ? 22.336 -22.215 -14.296 1.00 93.44 107 VAL A O 1
ATOM 888 N N . ASP A 1 108 ? 22.085 -21.713 -16.467 1.00 91.06 108 ASP A N 1
ATOM 889 C CA . ASP A 1 108 ? 21.352 -22.934 -16.827 1.00 91.06 108 ASP A CA 1
ATOM 890 C C . ASP A 1 108 ? 22.192 -24.187 -16.526 1.00 91.06 108 ASP A C 1
ATOM 892 O O . ASP A 1 108 ? 23.342 -24.301 -16.956 1.00 91.06 108 ASP A O 1
ATOM 896 N N . LEU A 1 109 ? 21.599 -25.174 -15.846 1.00 87.88 109 LEU A N 1
ATOM 897 C CA . LEU A 1 109 ? 22.261 -26.446 -15.537 1.00 87.88 109 LEU A CA 1
ATOM 898 C C . LEU A 1 109 ? 22.751 -27.210 -16.777 1.00 87.88 109 LEU A C 1
ATOM 900 O O . LEU A 1 109 ? 23.618 -28.069 -16.651 1.00 87.88 109 LEU A O 1
ATOM 904 N N . LYS A 1 110 ? 22.224 -26.937 -17.977 1.00 83.44 110 LYS A N 1
ATOM 905 C CA . LYS A 1 110 ? 22.738 -27.545 -19.221 1.00 83.44 110 LYS A CA 1
ATOM 906 C C . LYS A 1 110 ? 24.085 -26.958 -19.648 1.00 83.44 110 LYS A C 1
ATOM 908 O O . LYS A 1 110 ? 24.859 -27.644 -20.316 1.00 83.44 110 LYS A O 1
ATOM 913 N N . ALA A 1 111 ? 24.377 -25.714 -19.275 1.00 74.81 111 ALA A N 1
ATOM 914 C CA . ALA A 1 111 ? 25.550 -24.987 -19.751 1.00 74.81 111 ALA A CA 1
ATOM 915 C C . ALA A 1 111 ? 26.873 -25.586 -19.240 1.00 74.81 111 ALA A C 1
ATOM 917 O O . ALA A 1 111 ? 27.891 -25.515 -19.926 1.00 74.81 111 ALA A O 1
ATOM 918 N N . SER A 1 112 ? 26.853 -26.261 -18.084 1.00 58.75 112 SER A N 1
ATOM 919 C CA . SER A 1 112 ? 28.013 -26.983 -17.537 1.00 58.75 112 SER A CA 1
ATOM 920 C C . SER A 1 112 ? 28.452 -28.176 -18.401 1.00 58.75 112 SER A C 1
ATOM 922 O O . SER A 1 112 ? 29.615 -28.569 -18.354 1.00 58.75 112 SER A O 1
ATOM 924 N N . THR A 1 113 ? 27.558 -28.730 -19.232 1.00 51.25 113 THR A N 1
ATOM 925 C CA . THR A 1 113 ? 27.844 -29.891 -20.101 1.00 51.25 113 THR A CA 1
ATOM 926 C C . THR A 1 113 ? 28.257 -29.525 -21.532 1.00 51.25 113 THR A C 1
ATOM 928 O O . THR A 1 113 ? 28.946 -30.306 -22.185 1.00 51.25 113 THR A O 1
ATOM 931 N N . GLN A 1 114 ? 27.888 -28.337 -22.026 1.00 47.12 114 GLN A N 1
ATOM 932 C CA . GLN A 1 114 ? 28.053 -27.951 -23.437 1.00 47.12 114 GLN A CA 1
ATOM 933 C C . GLN A 1 114 ? 29.492 -27.574 -23.827 1.00 47.12 114 GLN A C 1
ATOM 935 O O . GLN A 1 114 ? 29.915 -27.855 -24.948 1.00 47.12 114 GLN A O 1
ATOM 940 N N . LEU A 1 115 ? 30.276 -27.009 -22.904 1.00 47.31 115 LEU A N 1
ATOM 941 C CA . LEU A 1 115 ? 31.624 -26.517 -23.214 1.00 47.31 115 LEU A CA 1
ATOM 942 C C . LEU A 1 115 ? 32.597 -27.641 -23.621 1.00 47.31 115 LEU A C 1
ATOM 944 O O . LEU A 1 115 ? 33.436 -27.445 -24.496 1.00 47.31 115 LEU A O 1
ATOM 948 N N . ARG A 1 116 ? 32.446 -28.846 -23.051 1.00 43.81 116 ARG A N 1
ATOM 949 C CA . ARG A 1 116 ? 33.293 -30.010 -23.375 1.00 43.81 116 ARG A CA 1
ATOM 950 C C . ARG A 1 116 ? 33.169 -30.422 -24.851 1.00 43.81 116 ARG A C 1
ATOM 952 O O . ARG A 1 116 ? 34.158 -30.822 -25.463 1.00 43.81 116 ARG A O 1
ATOM 959 N N . ALA A 1 117 ? 31.975 -30.279 -25.432 1.00 44.34 117 ALA A N 1
ATOM 960 C CA . ALA A 1 117 ? 31.700 -30.602 -26.831 1.00 44.34 117 ALA A CA 1
ATOM 961 C C . ALA A 1 117 ? 32.161 -29.496 -27.798 1.00 44.34 117 ALA A C 1
ATOM 963 O O . ALA A 1 117 ? 32.722 -29.808 -28.850 1.00 44.34 117 ALA A O 1
ATOM 964 N N . ASP A 1 118 ? 31.976 -28.221 -27.435 1.00 47.31 118 ASP A N 1
ATOM 965 C CA . ASP A 1 118 ? 32.395 -27.084 -28.267 1.00 47.31 118 ASP A CA 1
ATOM 966 C C . ASP A 1 118 ? 33.921 -26.912 -28.292 1.00 47.31 118 ASP A C 1
ATOM 968 O O . ASP A 1 118 ? 34.479 -26.680 -29.361 1.00 47.31 118 ASP A O 1
ATOM 972 N N . VAL A 1 119 ? 34.622 -27.107 -27.166 1.00 50.75 119 VAL A N 1
ATOM 973 C CA . VAL A 1 119 ? 36.099 -27.087 -27.124 1.00 50.75 119 VAL A CA 1
ATOM 974 C C . VAL A 1 119 ? 36.681 -28.232 -27.960 1.00 50.75 119 VAL A C 1
ATOM 976 O O . VAL A 1 119 ? 37.565 -27.995 -28.782 1.00 50.75 119 VAL A O 1
ATOM 979 N N . SER A 1 120 ? 36.131 -29.446 -27.838 1.00 45.19 120 SER A N 1
ATOM 980 C CA . SER A 1 120 ? 36.590 -30.607 -28.618 1.00 45.19 120 SER A CA 1
ATOM 981 C C . SER A 1 120 ? 36.380 -30.425 -30.128 1.00 45.19 120 SER A C 1
ATOM 983 O O . SER A 1 120 ? 37.259 -30.771 -30.913 1.00 45.19 120 SER A O 1
ATOM 985 N N . ARG A 1 121 ? 35.249 -29.834 -30.555 1.00 48.19 121 ARG A N 1
ATOM 986 C CA . ARG A 1 121 ? 34.978 -29.538 -31.977 1.00 48.19 121 ARG A CA 1
ATOM 987 C C . ARG A 1 121 ? 35.784 -28.365 -32.529 1.00 48.19 121 ARG A C 1
ATOM 989 O O . ARG A 1 121 ? 36.119 -28.378 -33.707 1.00 48.19 121 ARG A O 1
ATOM 996 N N . ARG A 1 122 ? 36.034 -27.330 -31.723 1.00 50.28 122 ARG A N 1
ATOM 997 C CA . ARG A 1 122 ? 36.572 -26.043 -32.197 1.00 50.28 122 ARG A CA 1
ATOM 998 C C . ARG A 1 122 ? 38.106 -25.989 -32.179 1.00 50.28 122 ARG A C 1
ATOM 1000 O O . ARG A 1 122 ? 38.669 -25.231 -32.960 1.00 50.28 122 ARG A O 1
ATOM 1007 N N . TYR A 1 123 ? 38.766 -26.820 -31.365 1.00 49.25 123 TYR A N 1
ATOM 1008 C CA . TYR A 1 123 ? 40.233 -26.918 -31.292 1.00 49.25 123 TYR A CA 1
ATOM 1009 C C . TYR A 1 123 ? 40.822 -28.211 -31.889 1.00 49.25 123 TYR A C 1
ATOM 1011 O O . TYR A 1 123 ? 42.025 -28.419 -31.776 1.00 49.25 123 TYR A O 1
ATOM 1019 N N . CYS A 1 124 ? 40.015 -29.071 -32.532 1.00 40.41 124 CYS A N 1
ATOM 1020 C CA . CYS A 1 124 ? 40.462 -30.335 -33.148 1.00 40.41 124 CYS A CA 1
ATOM 1021 C C . CYS A 1 124 ? 41.377 -31.191 -32.245 1.00 40.41 124 CYS A C 1
ATOM 1023 O O . CYS A 1 124 ? 42.377 -31.743 -32.704 1.00 40.41 124 CYS A O 1
ATOM 1025 N N . ILE A 1 125 ? 41.044 -31.329 -30.958 1.00 48.19 125 ILE A N 1
ATOM 1026 C CA . ILE A 1 125 ? 41.804 -32.198 -30.050 1.00 48.19 125 ILE A CA 1
ATOM 1027 C C . ILE A 1 125 ? 41.380 -33.646 -30.330 1.00 48.19 125 ILE A C 1
ATOM 1029 O O . ILE A 1 125 ? 40.387 -34.137 -29.797 1.00 48.19 125 ILE A O 1
ATOM 1033 N N . THR A 1 126 ? 42.113 -34.317 -31.217 1.00 39.66 126 THR A N 1
ATOM 1034 C CA . THR A 1 126 ? 42.000 -35.757 -31.483 1.00 39.66 126 THR A CA 1
ATOM 1035 C C . THR A 1 126 ? 43.234 -36.430 -30.895 1.00 39.66 126 THR A C 1
ATOM 1037 O O . THR A 1 126 ? 44.309 -36.401 -31.477 1.00 39.66 126 THR A O 1
ATOM 1040 N N . GLY A 1 127 ? 43.116 -36.969 -29.682 1.00 38.88 127 GLY A N 1
ATOM 1041 C CA . GLY A 1 127 ? 44.247 -37.636 -29.040 1.00 38.88 127 GLY A CA 1
ATOM 1042 C C . GLY A 1 127 ? 44.016 -37.911 -27.565 1.00 38.88 127 GLY A C 1
ATOM 1043 O O . GLY A 1 127 ? 44.109 -37.022 -26.722 1.00 38.88 127 GLY A O 1
ATOM 1044 N N . THR A 1 128 ? 43.717 -39.164 -27.249 1.00 41.28 128 THR A N 1
ATOM 1045 C CA . THR A 1 128 ? 43.722 -39.726 -25.898 1.00 41.28 128 THR A CA 1
ATOM 1046 C C . THR A 1 128 ? 45.158 -39.865 -25.393 1.00 41.28 128 THR A C 1
ATOM 1048 O O . THR A 1 128 ? 45.715 -40.954 -25.453 1.00 41.28 128 THR A O 1
ATOM 1051 N N . SER A 1 129 ? 45.775 -38.786 -24.906 1.00 38.47 129 SER A N 1
ATOM 1052 C CA . SER A 1 129 ? 47.024 -38.879 -24.129 1.00 38.47 129 SER A CA 1
ATOM 1053 C C . SER A 1 129 ? 47.395 -37.564 -23.436 1.00 38.47 129 SER A C 1
ATOM 1055 O O . SER A 1 129 ? 48.405 -36.959 -23.772 1.00 38.47 129 SER A O 1
ATOM 1057 N N . VAL A 1 130 ? 46.612 -37.123 -22.446 1.00 36.53 130 VAL A N 1
ATOM 1058 C CA . VAL A 1 130 ? 47.141 -36.293 -21.343 1.00 36.53 130 VAL A CA 1
ATOM 1059 C C . VAL A 1 130 ? 46.403 -36.657 -20.050 1.00 36.53 130 VAL A C 1
ATOM 1061 O O . VAL A 1 130 ? 45.536 -35.941 -19.560 1.00 36.53 130 VAL A O 1
ATOM 1064 N N . LEU A 1 131 ? 46.734 -37.823 -19.502 1.00 39.81 131 LEU A N 1
ATOM 1065 C CA . LEU A 1 131 ? 46.748 -38.008 -18.054 1.00 39.81 131 LEU A CA 1
ATOM 1066 C C . LEU A 1 131 ? 48.120 -37.500 -17.618 1.00 39.81 131 LEU A C 1
ATOM 1068 O O . LEU A 1 131 ? 49.087 -38.167 -17.951 1.00 39.81 131 LEU A O 1
ATOM 1072 N N . HIS A 1 132 ? 48.209 -36.317 -17.002 1.00 32.41 132 HIS A N 1
ATOM 1073 C CA . HIS A 1 132 ? 49.189 -35.938 -15.967 1.00 32.41 132 HIS A CA 1
ATOM 1074 C C . HIS A 1 132 ? 48.923 -34.487 -15.505 1.00 32.41 132 HIS A C 1
ATOM 1076 O O . HIS A 1 132 ? 48.881 -33.558 -16.305 1.00 32.41 132 HIS A O 1
ATOM 1082 N N . SER A 1 133 ? 48.713 -34.344 -14.190 1.00 34.41 133 SER A N 1
ATOM 1083 C CA . SER A 1 133 ? 48.937 -33.160 -13.338 1.00 34.41 133 SER A CA 1
ATOM 1084 C C . SER A 1 133 ? 48.473 -31.762 -13.808 1.00 34.41 133 SER A C 1
ATOM 1086 O O . SER A 1 133 ? 49.188 -31.057 -14.511 1.00 34.41 133 SER A O 1
ATOM 1088 N N . GLY A 1 134 ? 47.348 -31.288 -13.252 1.00 41.41 134 GLY A N 1
ATOM 1089 C CA . GLY A 1 134 ? 47.239 -29.904 -12.755 1.00 41.41 134 GLY A CA 1
ATOM 1090 C C . GLY A 1 134 ? 47.181 -28.733 -13.749 1.00 41.41 134 GLY A C 1
ATOM 1091 O O . GLY A 1 134 ? 47.690 -27.669 -13.411 1.00 41.41 134 GLY A O 1
ATOM 1092 N N . ILE A 1 135 ? 46.554 -28.866 -14.928 1.00 41.56 135 ILE A N 1
ATOM 1093 C CA . ILE A 1 135 ? 46.503 -27.770 -15.921 1.00 41.56 135 ILE A CA 1
ATOM 1094 C C . ILE A 1 135 ? 45.077 -27.162 -16.084 1.00 41.56 135 ILE A C 1
ATOM 1096 O O . ILE A 1 135 ? 44.144 -27.895 -16.419 1.00 41.56 135 ILE A O 1
ATOM 1100 N N . PRO A 1 136 ? 44.877 -25.833 -15.906 1.00 40.56 136 PRO A N 1
ATOM 1101 C CA . PRO A 1 136 ? 43.570 -25.144 -15.834 1.00 40.56 136 PRO A CA 1
ATOM 1102 C C . PRO A 1 136 ? 42.846 -24.878 -17.182 1.00 40.56 136 PRO A C 1
ATOM 1104 O O . PRO A 1 136 ? 42.191 -23.851 -17.351 1.00 40.56 136 PRO A O 1
ATOM 1107 N N . TRP A 1 137 ? 42.908 -25.796 -18.155 1.00 42.41 137 TRP A N 1
ATOM 1108 C CA . TRP A 1 137 ? 42.302 -25.611 -19.496 1.00 42.41 137 TRP A CA 1
ATOM 1109 C C . TRP A 1 137 ? 40.855 -26.121 -19.646 1.00 42.41 137 TRP A C 1
ATOM 1111 O O . TRP A 1 137 ? 40.263 -25.988 -20.716 1.00 42.41 137 TRP A O 1
ATOM 1121 N N . PHE A 1 138 ? 40.251 -26.668 -18.585 1.00 49.12 138 PHE A N 1
ATOM 1122 C CA . PHE A 1 138 ? 38.875 -27.194 -18.588 1.00 49.12 138 PHE A CA 1
ATOM 1123 C C . PHE A 1 138 ? 37.963 -26.466 -17.589 1.00 49.12 138 PHE A C 1
ATOM 1125 O O . PHE A 1 138 ? 37.281 -27.094 -16.784 1.00 49.12 138 PHE A O 1
ATOM 1132 N N . LEU A 1 139 ? 37.934 -25.135 -17.627 1.00 57.75 139 LEU A N 1
ATOM 1133 C CA . LEU A 1 139 ? 36.948 -24.371 -16.855 1.00 57.75 139 LEU A CA 1
ATOM 1134 C C . LEU A 1 139 ? 35.574 -24.498 -17.505 1.00 57.75 139 LEU A C 1
ATOM 1136 O O . LEU A 1 139 ? 35.439 -24.238 -18.698 1.00 57.75 139 LEU A O 1
ATOM 1140 N N . SER A 1 140 ? 34.553 -24.898 -16.748 1.00 72.50 140 SER A N 1
ATOM 1141 C CA . SER A 1 140 ? 33.181 -24.945 -17.252 1.00 72.50 140 SER A CA 1
ATOM 1142 C C . SER A 1 140 ? 32.628 -23.531 -17.483 1.00 72.50 140 SER A C 1
ATOM 1144 O O . SER A 1 140 ? 33.153 -22.545 -16.968 1.00 72.50 140 SER A O 1
ATOM 1146 N N . PHE A 1 141 ? 31.537 -23.406 -18.252 1.00 81.62 141 PHE A N 1
ATOM 1147 C CA . PHE A 1 141 ? 30.862 -22.110 -18.429 1.00 81.62 141 PHE A CA 1
ATOM 1148 C C . PHE A 1 141 ? 30.459 -21.486 -17.085 1.00 81.62 141 PHE A C 1
ATOM 1150 O O . PHE A 1 141 ? 30.577 -20.277 -16.911 1.00 81.62 141 PHE A O 1
ATOM 1157 N N . LEU A 1 142 ? 30.027 -22.324 -16.134 1.00 84.00 142 LEU A N 1
ATOM 1158 C CA . LEU A 1 142 ? 29.733 -21.892 -14.773 1.00 84.00 142 LEU A CA 1
ATOM 1159 C C . LEU A 1 142 ? 30.976 -21.296 -14.119 1.00 84.00 142 LEU A C 1
ATOM 1161 O O . LEU A 1 142 ? 30.905 -20.167 -13.658 1.00 84.00 142 LEU A O 1
ATOM 1165 N N . ASP A 1 143 ? 32.100 -22.016 -14.124 1.00 82.12 143 ASP A N 1
ATOM 1166 C CA . ASP A 1 143 ? 33.331 -21.554 -13.471 1.00 82.12 143 ASP A CA 1
ATOM 1167 C C . ASP A 1 143 ? 33.783 -20.212 -14.046 1.00 82.12 143 ASP A C 1
ATOM 1169 O O . ASP A 1 143 ? 34.127 -19.304 -13.299 1.00 82.12 143 ASP A O 1
ATOM 1173 N N . GLY A 1 144 ? 33.675 -20.045 -15.369 1.00 85.69 144 GLY A N 1
ATOM 1174 C CA . GLY A 1 144 ? 33.929 -18.769 -16.027 1.00 85.69 144 GLY A CA 1
ATOM 1175 C C . GLY A 1 144 ? 33.034 -17.642 -15.507 1.00 85.69 144 GLY A C 1
ATOM 1176 O O . GLY A 1 144 ? 33.543 -16.581 -15.170 1.00 85.69 144 GLY A O 1
ATOM 1177 N N . VAL A 1 145 ? 31.720 -17.860 -15.391 1.00 89.81 145 VAL A N 1
ATOM 1178 C CA . VAL A 1 145 ? 30.788 -16.858 -14.836 1.00 89.81 145 VAL A CA 1
ATOM 1179 C C . VAL A 1 145 ? 31.073 -16.580 -13.355 1.00 89.81 145 VAL A C 1
ATOM 1181 O O . VAL A 1 145 ? 31.063 -15.420 -12.945 1.00 89.81 145 VAL A O 1
ATOM 1184 N N . MET A 1 146 ? 31.376 -17.613 -12.567 1.00 89.56 146 MET A N 1
ATOM 1185 C CA . MET A 1 146 ? 31.695 -17.487 -11.142 1.00 89.56 146 MET A CA 1
ATOM 1186 C C . MET A 1 146 ? 32.980 -16.688 -10.916 1.00 89.56 146 MET A C 1
ATOM 1188 O O . MET A 1 146 ? 33.021 -15.822 -10.042 1.00 89.56 146 MET A O 1
ATOM 1192 N N . SER A 1 147 ? 33.999 -16.906 -11.751 1.00 90.44 147 SER A N 1
ATOM 1193 C CA . SER A 1 147 ? 35.221 -16.102 -11.779 1.00 90.44 147 SER A CA 1
ATOM 1194 C C . SER A 1 147 ? 34.929 -14.614 -11.991 1.00 90.44 147 SER A C 1
ATOM 1196 O O . SER A 1 147 ? 35.503 -13.783 -11.289 1.00 90.44 147 SER A O 1
ATOM 1198 N N . LEU A 1 148 ? 34.001 -14.265 -12.895 1.00 91.94 148 LEU A N 1
ATOM 1199 C CA . LEU A 1 148 ? 33.611 -12.868 -13.129 1.00 91.94 148 LEU A CA 1
ATOM 1200 C C . LEU A 1 148 ? 32.942 -12.253 -11.892 1.00 91.94 148 LEU A C 1
ATOM 1202 O O . LEU A 1 148 ? 33.385 -11.210 -11.407 1.00 91.94 148 LEU A O 1
ATOM 1206 N N . ILE A 1 149 ? 31.891 -12.892 -11.360 1.00 93.62 149 ILE A N 1
ATOM 1207 C CA . ILE A 1 149 ? 31.113 -12.306 -10.254 1.00 93.62 149 ILE A CA 1
ATOM 1208 C C . ILE A 1 149 ? 31.883 -12.271 -8.933 1.00 93.62 149 ILE A C 1
ATOM 1210 O O . ILE A 1 149 ? 31.625 -11.392 -8.117 1.00 93.62 149 ILE A O 1
ATOM 1214 N N . ARG A 1 150 ? 32.898 -13.127 -8.743 1.00 93.56 150 ARG A N 1
ATOM 1215 C CA . ARG A 1 150 ? 33.825 -13.054 -7.597 1.00 93.56 150 ARG A CA 1
ATOM 1216 C C . ARG A 1 150 ? 34.475 -11.671 -7.459 1.00 93.56 150 ARG A C 1
ATOM 1218 O O . ARG A 1 150 ? 34.779 -11.247 -6.349 1.00 93.56 150 ARG A O 1
ATOM 1225 N N . CYS A 1 151 ? 34.668 -10.957 -8.568 1.00 94.94 151 CYS A N 1
ATOM 1226 C CA . CYS A 1 151 ? 35.246 -9.615 -8.580 1.00 94.94 151 CYS A CA 1
ATOM 1227 C C . CYS A 1 151 ? 34.213 -8.473 -8.536 1.00 94.94 151 CYS A C 1
ATOM 1229 O O . CYS A 1 151 ? 34.601 -7.302 -8.617 1.00 94.94 151 CYS A O 1
ATOM 1231 N N . LEU A 1 152 ? 32.922 -8.791 -8.404 1.00 95.00 152 LEU A N 1
ATOM 1232 C CA . LEU A 1 152 ? 31.793 -7.861 -8.464 1.00 95.00 152 LEU A CA 1
ATOM 1233 C C . LEU A 1 152 ? 30.907 -8.036 -7.206 1.00 95.00 152 LEU A C 1
ATOM 1235 O O . LEU A 1 152 ? 30.016 -8.879 -7.194 1.00 95.00 152 LEU A O 1
ATOM 1239 N N . PRO A 1 153 ? 31.119 -7.254 -6.129 1.00 92.00 153 PRO A N 1
ATOM 1240 C CA . PRO A 1 153 ? 30.574 -7.534 -4.790 1.00 92.00 153 PRO A CA 1
ATOM 1241 C C . PRO A 1 153 ? 29.041 -7.472 -4.670 1.00 92.00 153 PRO A C 1
ATOM 1243 O O . PRO A 1 153 ? 28.473 -7.992 -3.715 1.00 92.00 153 PRO A O 1
ATOM 1246 N N . ASN A 1 154 ? 28.362 -6.819 -5.609 1.00 95.44 154 ASN A N 1
ATOM 1247 C CA . ASN A 1 154 ? 26.905 -6.675 -5.687 1.00 95.44 154 ASN A CA 1
ATOM 1248 C C . ASN A 1 154 ? 26.275 -7.555 -6.788 1.00 95.44 154 ASN A C 1
ATOM 1250 O O . ASN A 1 154 ? 25.104 -7.362 -7.134 1.00 95.44 154 ASN A O 1
ATOM 1254 N N . ALA A 1 155 ? 27.036 -8.506 -7.337 1.00 96.94 155 ALA A N 1
ATOM 1255 C CA . ALA A 1 155 ? 26.549 -9.552 -8.225 1.00 96.94 155 ALA A CA 1
ATOM 1256 C C . ALA A 1 155 ? 26.580 -10.912 -7.515 1.00 96.94 155 ALA A C 1
ATOM 1258 O O . ALA A 1 155 ? 27.578 -11.278 -6.901 1.00 96.94 155 ALA A O 1
ATOM 1259 N N . ILE A 1 156 ? 25.487 -11.666 -7.614 1.00 96.00 156 ILE A N 1
ATOM 1260 C CA . ILE A 1 156 ? 25.336 -12.980 -6.984 1.00 96.00 156 ILE A CA 1
ATOM 1261 C C . ILE A 1 156 ? 24.946 -14.044 -8.010 1.00 96.00 156 ILE A C 1
ATOM 1263 O O . ILE A 1 156 ? 24.276 -13.759 -9.007 1.00 96.00 156 ILE A O 1
ATOM 1267 N N . GLU A 1 157 ? 25.342 -15.287 -7.749 1.00 94.12 157 GLU A N 1
ATOM 1268 C CA . GLU A 1 157 ? 24.748 -16.449 -8.409 1.00 94.12 157 GLU A CA 1
ATOM 1269 C C . GLU A 1 157 ? 23.339 -16.675 -7.844 1.00 94.12 157 GLU A C 1
ATOM 1271 O O . GLU A 1 157 ? 23.099 -16.496 -6.647 1.00 94.12 157 GLU A O 1
ATOM 1276 N N . ALA A 1 158 ? 22.397 -17.067 -8.701 1.00 94.12 158 ALA A N 1
ATOM 1277 C CA . ALA A 1 158 ? 21.075 -17.489 -8.265 1.00 94.12 158 ALA A CA 1
ATOM 1278 C C . ALA A 1 158 ? 21.188 -18.636 -7.231 1.00 94.12 158 ALA A C 1
ATOM 1280 O O . ALA A 1 158 ? 21.860 -19.629 -7.520 1.00 94.12 158 ALA A O 1
ATOM 1281 N N . PRO A 1 159 ? 20.493 -18.565 -6.075 1.00 90.75 159 PRO A N 1
ATOM 1282 C CA . PRO A 1 159 ? 20.607 -19.573 -5.011 1.00 90.75 159 PRO A CA 1
ATOM 1283 C C . PRO A 1 159 ? 20.259 -20.996 -5.457 1.00 90.75 159 PRO A C 1
ATOM 1285 O O . PRO A 1 159 ? 20.762 -21.977 -4.915 1.00 90.75 159 PRO A O 1
ATOM 1288 N N . VAL A 1 160 ? 19.380 -21.107 -6.454 1.00 91.38 160 VAL A N 1
ATOM 1289 C CA . VAL A 1 160 ? 18.962 -22.371 -7.050 1.00 91.38 160 VAL A CA 1
ATOM 1290 C C . VAL A 1 160 ? 19.139 -22.279 -8.559 1.00 91.38 160 VAL A C 1
ATOM 1292 O O . VAL A 1 160 ? 18.599 -21.382 -9.206 1.00 91.38 160 VAL A O 1
ATOM 1295 N N . ARG A 1 161 ? 19.866 -23.242 -9.134 1.00 89.94 161 ARG A N 1
ATOM 1296 C CA . ARG A 1 161 ? 20.008 -23.388 -10.586 1.00 89.94 161 ARG A CA 1
ATOM 1297 C C . ARG A 1 161 ? 19.001 -24.382 -11.135 1.00 89.94 161 ARG A C 1
ATOM 1299 O O . ARG A 1 161 ? 18.841 -25.484 -10.617 1.00 89.94 161 ARG A O 1
ATOM 1306 N N . LEU A 1 162 ? 18.370 -24.015 -12.243 1.00 91.75 162 LEU A N 1
ATOM 1307 C CA . LEU A 1 162 ? 17.397 -24.845 -12.942 1.00 91.75 162 LEU A CA 1
ATOM 1308 C C . LEU A 1 162 ? 17.918 -25.307 -14.304 1.00 91.75 162 LEU A C 1
ATOM 1310 O O . LEU A 1 162 ? 18.655 -24.607 -15.000 1.00 91.75 162 LEU A O 1
ATOM 1314 N N . ARG A 1 163 ? 17.468 -26.492 -14.726 1.00 91.50 163 ARG A N 1
ATOM 1315 C CA . ARG A 1 163 ? 17.592 -26.952 -16.112 1.00 91.50 163 ARG A CA 1
ATOM 1316 C C . ARG A 1 163 ? 16.477 -26.296 -16.919 1.00 91.50 163 ARG A C 1
ATOM 1318 O O . ARG A 1 163 ? 15.343 -26.769 -16.865 1.00 91.50 163 ARG A O 1
ATOM 1325 N N . VAL A 1 164 ? 16.765 -25.205 -17.626 1.00 91.31 164 VAL A N 1
ATOM 1326 C CA . VAL A 1 164 ? 15.728 -24.378 -18.268 1.00 91.31 164 VAL A CA 1
ATOM 1327 C C . VAL A 1 164 ? 15.310 -24.980 -19.610 1.00 91.31 164 VAL A C 1
ATOM 1329 O O . VAL A 1 164 ? 16.139 -25.336 -20.444 1.00 91.31 164 VAL A O 1
ATOM 1332 N N . HIS A 1 165 ? 14.010 -25.109 -19.863 1.00 91.00 165 HIS A N 1
ATOM 1333 C CA . HIS A 1 165 ? 13.474 -25.646 -21.112 1.00 91.00 165 HIS A CA 1
ATOM 1334 C C . HIS A 1 165 ? 12.541 -24.616 -21.739 1.00 91.00 165 HIS A C 1
ATOM 1336 O O . HIS A 1 165 ? 11.577 -24.179 -21.120 1.00 91.00 165 HIS A O 1
ATOM 1342 N N . TRP A 1 166 ? 12.820 -24.237 -22.986 1.00 89.06 166 TRP A N 1
ATOM 1343 C CA . TRP A 1 166 ? 12.011 -23.247 -23.691 1.00 89.06 166 TRP A CA 1
ATOM 1344 C C . TRP A 1 166 ? 10.528 -23.654 -23.723 1.00 89.06 166 TRP A C 1
ATOM 1346 O O . TRP A 1 166 ? 10.200 -24.812 -23.987 1.00 89.06 166 TRP A O 1
ATOM 1356 N N . GLY A 1 167 ? 9.646 -22.699 -23.418 1.00 86.62 167 GLY A N 1
ATOM 1357 C CA . GLY A 1 167 ? 8.195 -22.896 -23.353 1.00 86.62 167 GLY A CA 1
ATOM 1358 C C . GLY A 1 167 ? 7.677 -23.634 -22.114 1.00 86.62 167 GLY A C 1
ATOM 1359 O O . GLY A 1 167 ? 6.469 -23.863 -22.015 1.00 86.62 167 GLY A O 1
ATOM 1360 N N . ARG A 1 168 ? 8.545 -24.000 -21.161 1.00 92.19 168 ARG A N 1
ATOM 1361 C CA . ARG A 1 168 ? 8.170 -24.623 -19.880 1.00 92.19 168 ARG A CA 1
ATOM 1362 C C . ARG A 1 168 ? 8.246 -23.617 -18.727 1.00 92.19 168 ARG A C 1
ATOM 1364 O O . ARG A 1 168 ? 8.8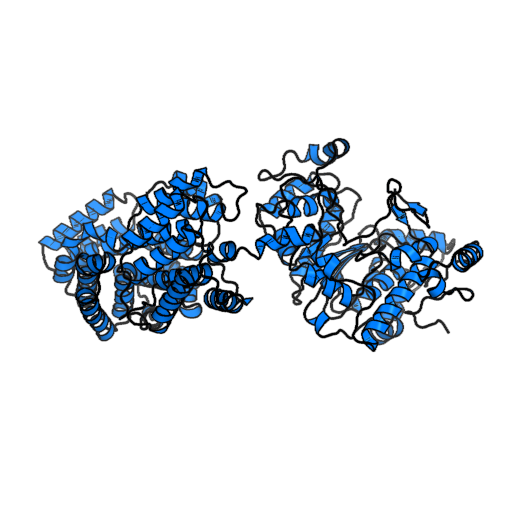73 -22.569 -18.830 1.00 92.19 168 ARG A O 1
ATOM 1371 N N . PHE A 1 169 ? 7.622 -23.969 -17.602 1.00 94.50 169 PHE A N 1
ATOM 1372 C CA . PHE A 1 169 ? 7.544 -23.128 -16.400 1.00 94.50 169 PHE A CA 1
ATOM 1373 C C . PHE A 1 169 ? 8.912 -22.720 -15.827 1.00 94.50 169 PHE A C 1
ATOM 1375 O O . PHE A 1 169 ? 9.044 -21.655 -15.236 1.00 94.50 169 PHE A O 1
ATOM 1382 N N . ASN A 1 170 ? 9.945 -23.537 -16.026 1.00 93.19 170 ASN A N 1
ATOM 1383 C CA . ASN A 1 170 ? 11.292 -23.274 -15.516 1.00 93.19 170 ASN A CA 1
ATOM 1384 C C . ASN A 1 170 ? 11.978 -22.035 -16.125 1.00 93.19 170 ASN A C 1
ATOM 1386 O O . ASN A 1 170 ? 12.949 -21.569 -15.540 1.00 93.19 170 ASN A O 1
ATOM 1390 N N . VAL A 1 171 ? 11.477 -21.475 -17.236 1.00 94.62 171 VAL A N 1
ATOM 1391 C CA . VAL A 1 171 ? 11.899 -20.143 -17.712 1.00 94.62 171 VAL A CA 1
ATOM 1392 C C . VAL A 1 171 ? 11.457 -19.067 -16.715 1.00 94.62 171 VAL A C 1
ATOM 1394 O O . VAL A 1 171 ? 12.278 -18.286 -16.253 1.00 94.62 171 VAL A O 1
ATOM 1397 N N . LEU A 1 172 ? 10.178 -19.079 -16.323 1.00 96.44 172 LEU A N 1
ATOM 1398 C CA . LEU A 1 172 ? 9.625 -18.159 -15.325 1.00 96.44 172 LEU A CA 1
ATOM 1399 C C . LEU A 1 172 ? 10.218 -18.409 -13.933 1.00 96.44 172 LEU A C 1
ATOM 1401 O O . LEU A 1 172 ? 10.518 -17.466 -13.212 1.00 96.44 172 LEU A O 1
ATOM 1405 N N . ALA A 1 173 ? 10.407 -19.673 -13.548 1.00 96.56 173 ALA A N 1
ATOM 1406 C CA . ALA A 1 173 ? 10.942 -20.006 -12.231 1.00 96.56 173 ALA A CA 1
ATOM 1407 C C . ALA A 1 173 ? 12.363 -19.457 -12.008 1.00 96.56 173 ALA A C 1
ATOM 1409 O O . ALA A 1 173 ? 12.660 -19.010 -10.906 1.00 96.56 173 ALA A O 1
ATOM 1410 N N . ALA A 1 174 ? 13.214 -19.444 -13.042 1.00 95.44 174 ALA A N 1
ATOM 1411 C CA . ALA A 1 174 ? 14.558 -18.871 -12.954 1.00 95.44 174 ALA A CA 1
ATOM 1412 C C . ALA A 1 174 ? 14.527 -17.365 -12.627 1.00 95.44 174 ALA A C 1
ATOM 1414 O O . ALA A 1 174 ? 15.313 -16.892 -11.808 1.00 95.44 174 ALA A O 1
ATOM 1415 N N . GLU A 1 175 ? 13.576 -16.630 -13.211 1.00 96.81 175 GLU A N 1
ATOM 1416 C CA . GLU A 1 175 ? 13.359 -15.207 -12.922 1.00 96.81 175 GLU A CA 1
ATOM 1417 C C . GLU A 1 175 ? 12.864 -14.991 -11.490 1.00 96.81 175 GLU A C 1
ATOM 1419 O O . GLU A 1 175 ? 13.364 -14.112 -10.793 1.00 96.81 175 GLU A O 1
ATOM 1424 N N . LEU A 1 176 ? 11.917 -15.815 -11.024 1.00 97.62 176 LEU A N 1
ATOM 1425 C CA . LEU A 1 176 ? 11.366 -15.722 -9.666 1.00 97.62 176 LEU A CA 1
ATOM 1426 C C . LEU A 1 176 ? 12.427 -15.982 -8.589 1.00 97.62 176 LEU A C 1
ATOM 1428 O O . LEU A 1 176 ? 12.471 -15.252 -7.604 1.00 97.62 176 LEU A O 1
ATOM 1432 N N . ILE A 1 177 ? 13.319 -16.953 -8.811 1.00 97.56 177 ILE A N 1
ATOM 1433 C CA . ILE A 1 177 ? 14.462 -17.218 -7.921 1.00 97.56 177 ILE A CA 1
ATOM 1434 C C . ILE A 1 177 ? 15.351 -15.976 -7.811 1.00 97.56 177 ILE A C 1
ATOM 1436 O O . ILE A 1 177 ? 15.757 -15.589 -6.716 1.00 97.56 177 ILE A O 1
ATOM 1440 N N . CYS A 1 178 ? 15.641 -15.319 -8.937 1.00 97.94 178 CYS A N 1
ATOM 1441 C CA . CYS A 1 178 ? 16.422 -14.090 -8.905 1.00 97.94 178 CYS A CA 1
ATOM 1442 C C . CYS A 1 178 ? 15.662 -12.915 -8.284 1.00 97.94 178 CYS A C 1
ATOM 1444 O O . CYS A 1 178 ? 16.273 -12.131 -7.564 1.00 97.94 178 CYS A O 1
ATOM 1446 N N . MET A 1 179 ? 14.354 -12.781 -8.520 1.00 98.00 179 MET A N 1
ATOM 1447 C CA . MET A 1 179 ? 13.527 -11.764 -7.862 1.00 98.00 179 MET A CA 1
ATOM 1448 C C . MET A 1 179 ? 13.594 -11.894 -6.338 1.00 98.00 179 MET A C 1
ATOM 1450 O O . MET A 1 179 ? 13.824 -10.895 -5.661 1.00 98.00 179 MET A O 1
ATOM 1454 N N . GLU A 1 180 ? 13.446 -13.110 -5.813 1.00 96.56 180 GLU A N 1
ATOM 1455 C CA . GLU A 1 180 ? 13.527 -13.405 -4.380 1.00 96.56 180 GLU A CA 1
ATOM 1456 C C . GLU A 1 180 ? 14.924 -13.105 -3.819 1.00 96.56 180 GLU A C 1
ATOM 1458 O O . GLU A 1 180 ? 15.063 -12.359 -2.848 1.00 96.56 180 GLU A O 1
ATOM 1463 N N . ALA A 1 181 ? 15.981 -13.580 -4.485 1.00 95.50 181 ALA A N 1
ATOM 1464 C CA . ALA A 1 181 ? 17.357 -13.322 -4.063 1.00 95.50 181 ALA A CA 1
ATOM 1465 C C . ALA A 1 181 ? 17.680 -11.816 -4.017 1.00 95.50 181 ALA A C 1
ATOM 1467 O O . ALA A 1 181 ? 18.227 -11.320 -3.032 1.00 95.50 181 ALA A O 1
ATOM 1468 N N . LEU A 1 182 ? 17.287 -11.068 -5.053 1.00 97.81 182 LEU A N 1
ATOM 1469 C CA . LEU A 1 182 ? 17.488 -9.618 -5.138 1.00 97.81 182 LEU A CA 1
ATOM 1470 C C . LEU A 1 182 ? 16.621 -8.852 -4.131 1.00 97.81 182 LEU A C 1
ATOM 1472 O O . LEU A 1 182 ? 17.021 -7.783 -3.668 1.00 97.81 182 LEU A O 1
ATOM 1476 N N . TRP A 1 183 ? 15.438 -9.364 -3.783 1.00 93.50 183 TRP A N 1
ATOM 1477 C CA . TRP A 1 183 ? 14.547 -8.752 -2.797 1.00 93.50 183 TRP A CA 1
ATOM 1478 C C . TRP A 1 183 ? 15.161 -8.718 -1.392 1.00 93.50 183 TRP A C 1
ATOM 1480 O O . TRP A 1 183 ? 15.025 -7.709 -0.687 1.00 93.50 183 TRP A O 1
ATOM 1490 N N . HIS A 1 184 ? 15.872 -9.785 -1.018 1.00 91.44 184 HIS A N 1
ATOM 1491 C CA . HIS A 1 184 ? 16.541 -9.928 0.277 1.00 91.44 184 HIS A CA 1
ATOM 1492 C C . HIS A 1 184 ? 17.882 -9.191 0.381 1.00 91.44 184 HIS A C 1
ATOM 1494 O O . HIS A 1 184 ? 18.428 -9.068 1.479 1.00 91.44 184 HIS A O 1
ATOM 1500 N N . MET A 1 185 ? 18.411 -8.648 -0.719 1.00 91.25 185 MET A N 1
ATOM 1501 C CA . MET A 1 185 ? 19.631 -7.844 -0.662 1.00 91.25 185 MET A CA 1
ATOM 1502 C C . MET A 1 185 ? 19.416 -6.550 0.137 1.00 91.25 185 MET A C 1
ATOM 1504 O O . MET A 1 185 ? 18.344 -5.938 0.140 1.00 91.25 185 MET A O 1
ATOM 1508 N N . ARG A 1 186 ? 20.480 -6.097 0.811 1.00 90.12 186 ARG A N 1
ATOM 1509 C CA . ARG A 1 186 ? 20.470 -4.873 1.631 1.00 90.12 186 ARG A CA 1
ATOM 1510 C C . ARG A 1 186 ? 20.098 -3.630 0.815 1.00 90.12 186 ARG A C 1
ATOM 1512 O O . ARG A 1 186 ? 19.381 -2.760 1.310 1.00 90.12 186 ARG A O 1
ATOM 1519 N N . THR A 1 187 ? 20.575 -3.554 -0.425 1.00 90.94 187 THR A N 1
ATOM 1520 C CA . THR A 1 187 ? 20.303 -2.447 -1.343 1.00 90.94 187 THR A CA 1
ATOM 1521 C C . THR A 1 187 ? 18.821 -2.389 -1.700 1.00 90.94 187 THR A C 1
ATOM 1523 O O . THR A 1 187 ? 18.274 -3.301 -2.319 1.00 90.94 187 THR A O 1
ATOM 1526 N N . LYS A 1 188 ? 18.161 -1.279 -1.361 1.00 90.12 188 LYS A N 1
ATOM 1527 C CA . LYS A 1 188 ? 16.761 -1.032 -1.722 1.00 90.12 188 LYS A CA 1
ATOM 1528 C C . LYS A 1 188 ? 16.675 -0.433 -3.125 1.00 90.12 188 LYS A C 1
ATOM 1530 O O . LYS A 1 188 ? 16.679 0.780 -3.309 1.00 90.12 188 LYS A O 1
ATOM 1535 N N . TRP A 1 189 ? 16.621 -1.312 -4.117 1.00 97.44 189 TRP A N 1
ATOM 1536 C CA . TRP A 1 189 ? 16.476 -0.957 -5.527 1.00 97.44 189 TRP A CA 1
ATOM 1537 C C . TRP A 1 189 ? 15.060 -0.474 -5.881 1.00 97.44 189 TRP A C 1
ATOM 1539 O O . TRP A 1 189 ? 14.125 -0.569 -5.089 1.00 97.44 189 TRP A O 1
ATOM 1549 N N . ARG A 1 190 ? 14.894 0.120 -7.064 1.00 96.12 190 ARG A N 1
ATOM 1550 C CA . ARG A 1 190 ? 13.652 0.773 -7.512 1.00 96.12 190 ARG A CA 1
ATOM 1551 C C . ARG A 1 190 ? 12.928 -0.020 -8.588 1.00 96.12 190 ARG A C 1
ATOM 1553 O O . ARG A 1 190 ? 11.706 -0.141 -8.525 1.00 96.12 190 ARG A O 1
ATOM 1560 N N . TYR A 1 191 ? 13.681 -0.567 -9.537 1.00 98.50 191 TYR A N 1
ATOM 1561 C CA . TYR A 1 191 ? 13.162 -1.371 -10.638 1.00 98.50 191 TYR A CA 1
ATOM 1562 C C . TYR A 1 191 ? 13.986 -2.634 -10.842 1.00 98.50 191 TYR A C 1
ATOM 1564 O O . TYR A 1 191 ? 15.206 -2.612 -10.704 1.00 98.50 191 TYR A O 1
ATOM 1572 N N . PHE A 1 192 ? 13.290 -3.702 -11.205 1.00 98.62 192 PHE A N 1
ATOM 1573 C CA . PHE A 1 192 ? 13.814 -4.976 -11.662 1.00 98.62 192 PHE A CA 1
ATOM 1574 C C . PHE A 1 192 ? 13.753 -5.035 -13.192 1.00 98.62 192 PHE A C 1
ATOM 1576 O O . PHE A 1 192 ? 12.703 -4.755 -13.775 1.00 98.62 192 PHE A O 1
ATOM 1583 N N . ILE A 1 193 ? 14.851 -5.421 -13.839 1.00 98.56 193 ILE A N 1
ATOM 1584 C CA . ILE A 1 193 ? 14.950 -5.631 -15.287 1.00 98.56 193 ILE A CA 1
ATOM 1585 C C . ILE A 1 193 ? 15.555 -7.013 -15.527 1.00 98.56 193 ILE A C 1
ATOM 1587 O O . ILE A 1 193 ? 16.676 -7.279 -15.096 1.00 98.56 193 ILE A O 1
ATOM 1591 N N . ASN A 1 194 ? 14.855 -7.887 -16.246 1.00 97.69 194 ASN A N 1
ATOM 1592 C CA . ASN A 1 194 ? 15.436 -9.169 -16.638 1.00 97.69 194 ASN A CA 1
ATOM 1593 C C . ASN A 1 194 ? 16.144 -9.101 -17.993 1.00 97.69 194 ASN A C 1
ATOM 1595 O O . ASN A 1 194 ? 15.734 -8.387 -18.912 1.00 97.69 194 ASN A O 1
ATOM 1599 N N . LEU A 1 195 ? 17.223 -9.864 -18.109 1.00 97.19 195 LEU A N 1
ATOM 1600 C CA . LEU A 1 195 ? 18.094 -9.954 -19.266 1.00 97.19 195 LEU A CA 1
ATOM 1601 C C . LEU A 1 195 ? 18.413 -11.416 -19.594 1.00 97.19 195 LEU A C 1
ATOM 1603 O O . LEU A 1 195 ? 18.327 -12.314 -18.757 1.00 97.19 195 LEU A O 1
ATOM 1607 N N . THR A 1 196 ? 18.884 -11.643 -20.813 1.00 93.81 196 THR A N 1
ATOM 1608 C CA . THR A 1 196 ? 19.542 -12.886 -21.228 1.00 93.81 196 THR A CA 1
ATOM 1609 C C . THR A 1 196 ? 20.950 -12.588 -21.736 1.00 93.81 196 THR A C 1
ATOM 1611 O O . THR A 1 196 ? 21.231 -11.475 -22.174 1.00 93.81 196 THR A O 1
ATOM 1614 N N . GLY A 1 197 ? 21.837 -13.587 -21.757 1.00 90.50 197 GLY A N 1
ATOM 1615 C CA . GLY A 1 197 ? 23.232 -13.417 -22.211 1.00 90.50 197 GLY A CA 1
ATOM 1616 C C . GLY A 1 197 ? 23.429 -13.005 -23.683 1.00 90.50 197 GLY A C 1
ATOM 1617 O O . GLY A 1 197 ? 24.558 -12.909 -24.143 1.00 90.50 197 GLY A O 1
ATOM 1618 N N . GLN A 1 198 ? 22.355 -12.789 -24.446 1.00 92.88 198 GLN A N 1
ATOM 1619 C CA . GLN A 1 198 ? 22.386 -12.432 -25.871 1.00 92.88 198 GLN A CA 1
ATOM 1620 C C . GLN A 1 198 ? 21.861 -11.017 -26.143 1.00 92.88 198 GLN A C 1
ATOM 1622 O O . GLN A 1 198 ? 21.396 -10.715 -27.245 1.00 92.88 198 GLN A O 1
ATOM 1627 N N . GLU A 1 199 ? 21.861 -10.163 -25.131 1.00 93.94 199 GLU A N 1
ATOM 1628 C CA . GLU A 1 199 ? 21.277 -8.827 -25.176 1.00 93.94 199 GLU A CA 1
ATOM 1629 C C . GLU A 1 199 ? 22.343 -7.759 -25.004 1.00 93.94 199 GLU A C 1
ATOM 1631 O O . GLU A 1 199 ? 23.441 -8.048 -24.539 1.00 93.94 199 GLU A O 1
ATOM 1636 N N . PHE A 1 200 ? 22.024 -6.531 -25.404 1.00 96.00 200 PHE A N 1
ATOM 1637 C CA . PHE A 1 200 ? 22.928 -5.400 -25.228 1.00 96.00 200 PHE A CA 1
ATOM 1638 C C . PHE A 1 200 ? 22.144 -4.114 -24.927 1.00 96.00 200 PHE A C 1
ATOM 1640 O O . PHE A 1 200 ? 21.135 -3.861 -25.605 1.00 96.00 200 PHE A O 1
ATOM 1647 N N . PRO A 1 201 ? 22.536 -3.322 -23.910 1.00 96.88 201 PRO A N 1
ATOM 1648 C CA . PRO A 1 201 ? 21.834 -2.093 -23.552 1.00 96.88 201 PRO A CA 1
ATOM 1649 C C . PRO A 1 201 ? 21.947 -1.035 -24.657 1.00 96.88 201 PRO A C 1
ATOM 1651 O O . PRO A 1 201 ? 22.989 -0.847 -25.272 1.00 96.88 201 PRO A O 1
ATOM 1654 N N . LEU A 1 202 ? 20.848 -0.320 -24.890 1.00 96.75 202 LEU A N 1
ATOM 1655 C CA . LEU A 1 202 ? 20.756 0.819 -25.812 1.00 96.75 202 LEU A CA 1
ATOM 1656 C C . LEU A 1 202 ? 20.616 2.161 -25.077 1.00 96.75 202 LEU A C 1
ATOM 1658 O O . LEU A 1 202 ? 20.442 3.208 -25.707 1.00 96.75 202 LEU A O 1
ATOM 1662 N N . LYS A 1 203 ? 20.587 2.122 -23.745 1.00 96.31 203 LYS A N 1
ATOM 1663 C CA . LYS A 1 203 ? 20.510 3.274 -22.847 1.00 96.31 203 LYS A CA 1
ATOM 1664 C C . LYS A 1 203 ? 21.521 3.072 -21.737 1.00 96.31 203 LYS A C 1
ATOM 1666 O O . LYS A 1 203 ? 21.614 1.960 -21.213 1.00 96.31 203 LYS A O 1
ATOM 1671 N N . THR A 1 204 ? 22.270 4.115 -21.400 1.00 95.69 204 THR A N 1
ATOM 1672 C CA . THR A 1 204 ? 23.232 4.060 -20.291 1.00 95.69 204 THR A CA 1
ATOM 1673 C C . THR A 1 204 ? 22.504 3.914 -18.954 1.00 95.69 204 THR A C 1
ATOM 1675 O O . THR A 1 204 ? 21.297 4.142 -18.865 1.00 95.69 204 THR A O 1
ATOM 1678 N N . ASN A 1 205 ? 23.219 3.563 -17.881 1.00 96.25 205 ASN A N 1
ATOM 1679 C CA . ASN A 1 205 ? 22.612 3.487 -16.546 1.00 96.25 205 ASN A CA 1
ATOM 1680 C C . ASN A 1 205 ? 21.937 4.811 -16.135 1.00 96.25 205 ASN A C 1
ATOM 1682 O O . ASN A 1 205 ? 20.806 4.801 -15.653 1.00 96.25 205 ASN A O 1
ATOM 1686 N N . LYS A 1 206 ? 22.585 5.952 -16.397 1.00 94.62 206 LYS A N 1
ATOM 1687 C CA . LYS A 1 206 ? 22.039 7.284 -16.104 1.00 94.62 206 LYS A CA 1
ATOM 1688 C C . LYS A 1 206 ? 20.769 7.575 -16.904 1.00 94.62 206 LYS A C 1
ATOM 1690 O O . LYS A 1 206 ? 19.802 8.114 -16.365 1.00 94.62 206 LYS A O 1
ATOM 1695 N N . GLU A 1 207 ? 20.725 7.170 -18.170 1.00 95.69 207 GLU A N 1
ATOM 1696 C CA . GLU A 1 207 ? 19.518 7.278 -18.990 1.00 95.69 207 GLU A CA 1
ATOM 1697 C C . GLU A 1 207 ? 18.396 6.363 -18.511 1.00 95.69 207 GLU A C 1
ATOM 1699 O O . GLU A 1 207 ? 17.252 6.807 -18.439 1.00 95.69 207 GLU A O 1
ATOM 1704 N N . LEU A 1 208 ? 18.707 5.117 -18.137 1.00 96.88 208 LEU A N 1
ATOM 1705 C CA . LEU A 1 208 ? 17.737 4.199 -17.539 1.00 96.88 208 LEU A CA 1
ATOM 1706 C C . LEU A 1 208 ? 17.145 4.795 -16.262 1.00 96.88 208 LEU A C 1
ATOM 1708 O O . LEU A 1 208 ? 15.927 4.810 -16.116 1.00 96.88 208 LEU A O 1
ATOM 1712 N N . VAL A 1 209 ? 17.976 5.348 -15.373 1.00 96.50 209 VAL A N 1
ATOM 1713 C CA . VAL A 1 209 ? 17.524 6.027 -14.150 1.00 96.50 209 VAL A CA 1
ATOM 1714 C C . VAL A 1 209 ? 16.553 7.159 -14.483 1.00 96.50 209 VAL A C 1
ATOM 1716 O O . VAL A 1 209 ? 15.469 7.226 -13.904 1.00 96.50 209 VAL A O 1
ATOM 1719 N N . ARG A 1 210 ? 16.881 8.021 -15.450 1.00 94.81 210 ARG A N 1
ATOM 1720 C CA . ARG A 1 210 ? 16.002 9.128 -15.859 1.00 94.81 210 ARG A CA 1
ATOM 1721 C C . ARG A 1 210 ? 14.697 8.650 -16.488 1.00 94.81 210 ARG A C 1
ATOM 1723 O O . ARG A 1 210 ? 13.639 9.161 -16.132 1.00 94.81 210 ARG A O 1
ATOM 1730 N N . ILE A 1 211 ? 14.747 7.646 -17.360 1.00 95.88 211 ILE A N 1
ATOM 1731 C CA . ILE A 1 211 ? 13.555 7.042 -17.972 1.00 95.88 211 ILE A CA 1
ATOM 1732 C C . ILE A 1 211 ? 12.649 6.423 -16.896 1.00 95.88 211 ILE A C 1
ATOM 1734 O O . ILE A 1 211 ? 11.453 6.694 -16.852 1.00 95.88 211 ILE A O 1
ATOM 1738 N N . LEU A 1 212 ? 13.210 5.623 -15.991 1.00 96.19 212 LEU A N 1
ATOM 1739 C CA . LEU A 1 212 ? 12.450 4.906 -14.962 1.00 96.19 212 LEU A CA 1
ATOM 1740 C C . LEU A 1 212 ? 11.924 5.832 -13.854 1.00 96.19 212 LEU A C 1
ATOM 1742 O O . LEU A 1 212 ? 10.907 5.528 -13.223 1.00 96.19 212 LEU A O 1
ATOM 1746 N N . ARG A 1 213 ? 12.563 6.989 -13.641 1.00 94.06 213 ARG A N 1
ATOM 1747 C CA . ARG A 1 213 ? 12.002 8.083 -12.833 1.00 94.06 213 ARG A CA 1
ATOM 1748 C C . ARG A 1 213 ? 10.731 8.650 -13.467 1.00 94.06 213 ARG A C 1
ATOM 1750 O O . ARG A 1 213 ? 9.755 8.862 -12.749 1.00 94.06 213 ARG A O 1
ATOM 1757 N N . GLU A 1 214 ? 10.693 8.819 -14.790 1.00 93.12 214 GLU A N 1
ATOM 1758 C CA . GLU A 1 214 ? 9.482 9.269 -15.497 1.00 93.12 214 GLU A CA 1
ATOM 1759 C C . GLU A 1 214 ? 8.333 8.260 -15.437 1.00 93.12 214 GLU A C 1
ATOM 1761 O O . GLU A 1 214 ? 7.170 8.654 -15.506 1.00 93.12 214 GLU A O 1
ATOM 1766 N N . TYR A 1 215 ? 8.633 6.974 -15.239 1.00 91.50 215 TYR A N 1
ATOM 1767 C CA . TYR A 1 215 ? 7.610 5.942 -15.056 1.00 91.50 215 TYR A CA 1
ATOM 1768 C C . TYR A 1 215 ? 6.876 6.066 -13.708 1.00 91.50 215 TYR A C 1
ATOM 1770 O O . TYR A 1 215 ? 5.756 5.581 -13.582 1.00 91.50 215 TYR A O 1
ATOM 1778 N N . ARG A 1 216 ? 7.473 6.715 -12.693 1.00 86.56 216 ARG A N 1
ATOM 1779 C CA . ARG A 1 216 ? 6.886 6.967 -11.353 1.00 86.56 216 ARG A CA 1
ATOM 1780 C C . ARG A 1 216 ? 6.181 5.749 -10.718 1.00 86.56 216 ARG A C 1
ATOM 1782 O O . ARG A 1 216 ? 5.117 5.880 -10.114 1.00 86.56 216 ARG A O 1
ATOM 1789 N N . GLY A 1 217 ? 6.779 4.568 -10.857 1.00 87.62 217 GLY A N 1
ATOM 1790 C CA . GLY A 1 217 ? 6.277 3.300 -10.317 1.00 87.62 217 GLY A CA 1
ATOM 1791 C C . GLY A 1 217 ? 5.481 2.445 -11.307 1.00 87.62 217 GLY A C 1
ATOM 1792 O O . GLY A 1 217 ? 5.130 1.322 -10.961 1.00 87.62 217 GLY A O 1
ATOM 1793 N N . ALA A 1 218 ? 5.210 2.934 -12.519 1.00 91.19 218 ALA A N 1
ATOM 1794 C CA . ALA A 1 218 ? 4.584 2.163 -13.590 1.00 91.19 218 ALA A CA 1
ATOM 1795 C C . ALA A 1 218 ? 5.485 1.025 -14.086 1.00 91.19 218 ALA A C 1
ATOM 1797 O O . ALA A 1 218 ? 6.692 1.206 -14.239 1.00 91.19 218 ALA A O 1
ATOM 1798 N N . ASN A 1 219 ? 4.897 -0.126 -14.414 1.00 93.94 219 ASN A N 1
ATOM 1799 C CA . ASN A 1 219 ? 5.641 -1.239 -14.996 1.00 93.94 219 ASN A CA 1
ATOM 1800 C C . ASN A 1 219 ? 5.632 -1.169 -16.532 1.00 93.94 219 ASN A C 1
ATOM 1802 O O . ASN A 1 219 ? 4.582 -1.014 -17.160 1.00 93.94 219 ASN A O 1
ATOM 1806 N N . ASP A 1 220 ? 6.786 -1.400 -17.153 1.00 94.81 220 ASP A N 1
ATOM 1807 C CA . ASP A 1 220 ? 6.921 -1.600 -18.600 1.00 94.81 220 ASP A CA 1
ATOM 1808 C C . ASP A 1 220 ? 6.700 -3.078 -18.923 1.00 94.81 220 ASP A C 1
ATOM 1810 O O . ASP A 1 220 ? 7.623 -3.854 -19.185 1.00 94.81 220 ASP A O 1
ATOM 1814 N N . ILE A 1 221 ? 5.434 -3.479 -18.797 1.00 93.44 221 ILE A N 1
ATOM 1815 C CA . ILE A 1 221 ? 4.949 -4.836 -19.038 1.00 93.44 221 ILE A CA 1
ATOM 1816 C C . ILE A 1 221 ? 3.652 -4.736 -19.837 1.00 93.44 221 ILE A C 1
ATOM 1818 O O . ILE A 1 221 ? 2.605 -4.336 -19.323 1.00 93.44 221 ILE A O 1
ATOM 1822 N N . VAL A 1 222 ? 3.700 -5.134 -21.106 1.00 89.12 222 VAL A N 1
ATOM 1823 C CA . VAL A 1 222 ? 2.529 -5.109 -21.990 1.00 89.12 222 VAL A CA 1
ATOM 1824 C C . VAL A 1 222 ? 1.899 -6.494 -22.072 1.00 89.12 222 VAL A C 1
ATOM 1826 O O . VAL A 1 222 ? 2.584 -7.492 -22.285 1.00 89.12 222 VAL A O 1
ATOM 1829 N N . GLY A 1 223 ? 0.572 -6.545 -21.940 1.00 87.88 223 GLY A N 1
ATOM 1830 C CA . GLY A 1 223 ? -0.214 -7.764 -22.106 1.00 87.88 223 GLY A CA 1
ATOM 1831 C C . GLY A 1 223 ? -1.421 -7.528 -23.006 1.00 87.88 223 GLY A C 1
ATOM 1832 O O . GLY A 1 223 ? -2.193 -6.600 -22.781 1.00 87.88 223 GLY A O 1
ATOM 1833 N N . VAL A 1 224 ? -1.587 -8.364 -24.027 1.00 86.94 224 VAL A N 1
ATOM 1834 C CA . VAL A 1 224 ? -2.697 -8.319 -24.992 1.00 86.94 224 VAL A CA 1
ATOM 1835 C C . VAL A 1 224 ? -3.593 -9.543 -24.853 1.00 86.94 224 VAL A C 1
ATOM 1837 O O . VAL A 1 224 ? -3.162 -10.569 -24.317 1.00 86.94 224 VAL A O 1
ATOM 1840 N N . VAL A 1 225 ? -4.834 -9.452 -25.343 1.00 87.12 225 VAL A N 1
ATOM 1841 C CA . VAL A 1 225 ? -5.739 -10.613 -25.370 1.00 87.12 225 VAL A CA 1
ATOM 1842 C C . VAL A 1 225 ? -5.078 -11.737 -26.181 1.00 87.12 225 VAL A C 1
ATOM 1844 O O . VAL A 1 225 ? -4.637 -11.495 -27.314 1.00 87.12 225 VAL A O 1
ATOM 1847 N N . PRO A 1 226 ? -4.984 -12.966 -25.646 1.00 87.56 226 PRO A N 1
ATOM 1848 C CA . PRO A 1 226 ? -4.484 -14.093 -26.415 1.00 87.56 226 PRO A CA 1
ATOM 1849 C C . PRO A 1 226 ? -5.340 -14.333 -27.666 1.00 87.56 226 PRO A C 1
ATOM 1851 O O . PRO A 1 226 ? -6.555 -14.483 -27.590 1.00 87.56 226 PRO A O 1
ATOM 1854 N N . LYS A 1 227 ? -4.700 -14.400 -28.840 1.00 87.00 227 LYS A N 1
ATOM 1855 C CA . LYS A 1 227 ? -5.379 -14.776 -30.094 1.00 87.00 227 LYS A CA 1
ATOM 1856 C C . LYS A 1 227 ? -5.876 -16.226 -30.023 1.00 87.00 227 LYS A C 1
ATOM 1858 O O . LYS A 1 227 ? -5.238 -17.045 -29.364 1.00 87.00 227 LYS A O 1
ATOM 1863 N N . TRP A 1 228 ? -6.915 -16.569 -30.791 1.00 87.50 228 TRP A N 1
ATOM 1864 C CA . TRP A 1 228 ? -7.515 -17.917 -30.853 1.00 87.50 228 TRP A CA 1
ATOM 1865 C C . TRP A 1 228 ? -6.479 -19.054 -30.973 1.00 87.50 228 TRP A C 1
ATOM 1867 O O . TRP A 1 228 ? -6.491 -20.007 -30.197 1.00 87.50 228 TRP A O 1
ATOM 1877 N N . ARG A 1 229 ? -5.479 -18.888 -31.850 1.00 86.88 229 ARG A N 1
ATOM 1878 C CA . ARG A 1 229 ? -4.373 -19.843 -32.048 1.00 86.88 229 ARG A CA 1
ATOM 1879 C C . ARG A 1 229 ? -3.499 -20.094 -30.813 1.00 86.88 229 ARG A C 1
ATOM 1881 O O . ARG A 1 229 ? -2.731 -21.047 -30.802 1.00 86.88 229 ARG A O 1
ATOM 1888 N N . HIS A 1 230 ? -3.553 -19.235 -29.796 1.00 89.69 230 HIS A N 1
ATOM 1889 C CA . HIS A 1 230 ? -2.787 -19.359 -28.554 1.00 89.69 230 HIS A CA 1
ATOM 1890 C C . HIS A 1 230 ? -3.601 -19.966 -27.404 1.00 89.69 230 HIS A C 1
ATOM 1892 O O . HIS A 1 230 ? -3.008 -20.288 -26.380 1.00 89.69 230 HIS A O 1
ATOM 1898 N N . LEU A 1 231 ? -4.914 -20.179 -27.560 1.00 88.44 231 LEU A N 1
ATOM 1899 C CA . LEU A 1 231 ? -5.776 -20.690 -26.485 1.00 88.44 231 LEU A CA 1
ATOM 1900 C C . LEU A 1 231 ? -5.368 -22.091 -26.001 1.00 88.44 231 LEU A C 1
ATOM 1902 O O . LEU A 1 231 ? -5.457 -22.381 -24.809 1.00 88.44 231 LEU A O 1
ATOM 1906 N N . HIS A 1 232 ? -4.806 -22.922 -26.887 1.00 91.50 232 HIS A N 1
ATOM 1907 C CA . HIS A 1 232 ? -4.271 -24.242 -26.532 1.00 91.50 232 HIS A CA 1
ATOM 1908 C C . HIS A 1 232 ? -3.196 -24.190 -25.428 1.00 91.50 232 HIS A C 1
ATOM 1910 O O . HIS A 1 232 ? -3.010 -25.171 -24.710 1.00 91.50 232 HIS A O 1
ATOM 1916 N N . ARG A 1 233 ? -2.502 -23.051 -25.251 1.00 92.62 233 ARG A N 1
ATOM 1917 C CA . ARG A 1 233 ? -1.471 -22.868 -24.212 1.00 92.62 233 ARG A CA 1
ATOM 1918 C C . ARG A 1 233 ? -2.039 -22.932 -22.792 1.00 92.62 233 ARG A C 1
ATOM 1920 O O . ARG A 1 233 ? -1.290 -23.233 -21.864 1.00 92.62 233 ARG A O 1
ATOM 1927 N N . TYR A 1 234 ? -3.335 -22.661 -22.636 1.00 93.31 234 TYR A N 1
ATOM 1928 C CA . TYR A 1 234 ? -4.017 -22.537 -21.345 1.00 93.31 234 TYR A CA 1
ATOM 1929 C C . TYR A 1 234 ? -4.974 -23.698 -21.058 1.00 93.31 234 TYR A C 1
ATOM 1931 O O . TYR A 1 234 ? -5.406 -23.856 -19.922 1.00 93.31 234 TYR A O 1
ATOM 1939 N N . ALA A 1 235 ? -5.266 -24.543 -22.054 1.00 89.19 235 ALA A N 1
ATOM 1940 C CA . ALA A 1 235 ? -6.271 -25.605 -21.960 1.00 89.19 235 ALA A CA 1
ATOM 1941 C C . ALA A 1 235 ? -6.063 -26.540 -20.752 1.00 89.19 235 ALA A C 1
ATOM 1943 O O . ALA A 1 235 ? -7.015 -26.868 -20.055 1.00 89.19 235 ALA A O 1
ATOM 1944 N N . LYS A 1 236 ? -4.808 -26.906 -20.451 1.00 89.94 236 LYS A N 1
ATOM 1945 C CA . LYS A 1 236 ? -4.464 -27.763 -19.300 1.00 89.94 236 LYS A CA 1
ATOM 1946 C C . LYS A 1 236 ? -4.620 -27.082 -17.938 1.00 89.94 236 LYS A C 1
ATOM 1948 O O . LYS A 1 236 ? -4.715 -27.769 -16.926 1.00 89.94 236 LYS A O 1
ATOM 1953 N N . ALA A 1 237 ? -4.583 -25.754 -17.898 1.00 90.81 237 ALA A N 1
ATOM 1954 C CA . ALA A 1 237 ? -4.657 -24.991 -16.659 1.00 90.81 237 ALA A CA 1
ATOM 1955 C C . ALA A 1 237 ? -6.106 -24.698 -16.237 1.00 90.81 237 ALA A C 1
ATOM 1957 O O . ALA A 1 237 ? -6.349 -24.444 -15.060 1.00 90.81 237 ALA A O 1
ATOM 1958 N N . GLY A 1 238 ? -7.060 -24.768 -17.172 1.00 90.50 238 GLY A N 1
ATOM 1959 C CA . GLY A 1 238 ? -8.458 -24.426 -16.921 1.00 90.50 238 GLY A CA 1
ATOM 1960 C C . GLY A 1 238 ? -8.653 -22.923 -16.711 1.00 90.50 238 GLY A C 1
ATOM 1961 O O . GLY A 1 238 ? -7.874 -22.106 -17.210 1.00 90.50 238 GLY A O 1
ATOM 1962 N N . GLN A 1 239 ? -9.698 -22.548 -15.974 1.00 90.06 239 GLN A N 1
ATOM 1963 C CA . GLN A 1 239 ? -9.991 -21.139 -15.714 1.00 90.06 239 GLN A CA 1
ATOM 1964 C C . GLN A 1 239 ? -8.924 -20.493 -14.812 1.00 90.06 239 GLN A C 1
ATOM 1966 O O . GLN A 1 239 ? -8.493 -21.116 -13.837 1.00 90.06 239 GLN A O 1
ATOM 1971 N N . PRO A 1 240 ? -8.492 -19.255 -15.112 1.00 89.06 240 PRO A N 1
ATOM 1972 C CA . PRO A 1 240 ? -7.612 -18.500 -14.230 1.00 89.06 240 PRO A CA 1
ATOM 1973 C C . PRO A 1 240 ? -8.264 -18.255 -12.864 1.00 89.06 240 PRO A C 1
ATOM 1975 O O . PRO A 1 240 ? -9.484 -18.086 -12.782 1.00 89.06 240 PRO A O 1
ATOM 1978 N N . PRO A 1 241 ? -7.469 -18.179 -11.788 1.00 88.50 241 PRO A N 1
ATOM 1979 C CA . PRO A 1 241 ? -7.997 -17.967 -10.448 1.00 88.50 241 PRO A CA 1
ATOM 1980 C C . PRO A 1 241 ? -8.652 -16.588 -10.316 1.00 88.50 241 PRO A C 1
ATOM 1982 O O . PRO A 1 241 ? -8.290 -15.639 -11.015 1.00 88.50 241 PRO A O 1
ATOM 1985 N N . ASN A 1 242 ? -9.593 -16.466 -9.376 1.00 79.69 242 ASN A N 1
ATOM 1986 C CA . ASN A 1 242 ? -10.177 -15.189 -8.942 1.00 79.69 242 ASN A CA 1
ATOM 1987 C C . ASN A 1 242 ? -10.798 -14.340 -10.074 1.00 79.69 242 ASN A C 1
ATOM 1989 O O . ASN A 1 242 ? -10.830 -13.113 -9.988 1.00 79.69 242 ASN A O 1
ATOM 1993 N N . GLY A 1 243 ? -11.262 -14.965 -11.164 1.00 80.44 243 GLY A N 1
ATOM 1994 C CA . GLY A 1 243 ? -11.836 -14.248 -12.312 1.00 80.44 243 GLY A CA 1
ATOM 1995 C C . GLY A 1 243 ? -10.827 -13.343 -13.037 1.00 80.44 243 GLY A C 1
ATOM 1996 O O . GLY A 1 243 ? -11.185 -12.272 -13.546 1.00 80.44 243 GLY A O 1
ATOM 1997 N N . MET A 1 244 ? -9.544 -13.717 -13.029 1.00 85.69 244 MET A N 1
ATOM 1998 C CA . MET A 1 244 ? -8.492 -13.022 -13.772 1.00 85.69 244 MET A CA 1
ATOM 1999 C C . MET A 1 244 ? -8.655 -13.209 -15.284 1.00 85.69 244 MET A C 1
ATOM 2001 O O . MET A 1 244 ? -8.958 -14.299 -15.764 1.00 85.69 244 MET A O 1
ATOM 2005 N N . VAL A 1 245 ? -8.399 -12.145 -16.048 1.00 85.69 245 VAL A N 1
ATOM 2006 C CA . VAL A 1 245 ? -8.390 -12.207 -17.519 1.00 85.69 245 VAL A CA 1
ATOM 2007 C C . VAL A 1 245 ? -6.970 -12.470 -18.001 1.00 85.69 245 VAL A C 1
ATOM 2009 O O . VAL A 1 245 ? -6.076 -11.671 -17.736 1.00 85.69 245 VAL A O 1
ATOM 2012 N N . VAL A 1 246 ? -6.753 -13.576 -18.716 1.00 90.88 246 VAL A N 1
ATOM 2013 C CA . VAL A 1 246 ? -5.422 -13.950 -19.220 1.00 90.88 246 VAL A CA 1
ATOM 2014 C C . VAL A 1 246 ? -4.900 -12.903 -20.196 1.00 90.88 246 VAL A C 1
ATOM 2016 O O . VAL A 1 246 ? -5.581 -12.545 -21.157 1.00 90.88 246 VAL A O 1
ATOM 2019 N N . ALA A 1 247 ? -3.651 -12.488 -20.000 1.00 90.81 247 ALA A N 1
ATOM 2020 C CA . ALA A 1 247 ? -2.904 -11.687 -20.954 1.00 90.81 247 ALA A CA 1
ATOM 2021 C C . ALA A 1 247 ? -1.697 -12.448 -21.489 1.00 90.81 247 ALA A C 1
ATOM 2023 O O . ALA A 1 247 ? -0.997 -13.140 -20.751 1.00 90.81 247 ALA A O 1
ATOM 2024 N N . LYS A 1 248 ? -1.414 -12.247 -22.775 1.00 91.00 248 LYS A N 1
ATOM 2025 C CA . LYS A 1 248 ? -0.162 -12.660 -23.404 1.00 91.00 248 LYS A CA 1
ATOM 2026 C C . LYS A 1 248 ? 0.749 -11.449 -23.563 1.00 91.00 248 LYS A C 1
ATOM 2028 O O . LYS A 1 248 ? 0.337 -10.445 -24.138 1.00 91.00 248 LYS A O 1
ATOM 2033 N N . GLY A 1 249 ? 1.997 -11.569 -23.140 1.00 90.75 249 GLY A N 1
ATOM 2034 C CA . GLY A 1 249 ? 3.036 -10.560 -23.323 1.00 90.75 249 GLY A CA 1
ATOM 2035 C C . GLY A 1 249 ? 4.387 -11.177 -23.685 1.00 90.75 249 GLY A C 1
ATOM 2036 O O . GLY A 1 249 ? 4.468 -12.374 -23.975 1.00 90.75 249 GLY A O 1
ATOM 2037 N N . PRO A 1 250 ? 5.449 -10.364 -23.744 1.00 89.81 250 PRO A N 1
ATOM 2038 C CA . PRO A 1 250 ? 6.819 -10.854 -23.816 1.00 89.81 250 PRO A CA 1
ATOM 2039 C C . PRO A 1 250 ? 7.304 -11.360 -22.445 1.00 89.81 250 PRO A C 1
ATOM 2041 O O . PRO A 1 250 ? 6.782 -10.959 -21.412 1.00 89.81 250 PRO A O 1
ATOM 2044 N N . VAL A 1 251 ? 8.348 -12.196 -22.452 1.00 90.31 251 VAL A N 1
ATOM 2045 C CA . VAL A 1 251 ? 9.062 -12.644 -21.236 1.00 90.31 251 VAL A CA 1
ATOM 2046 C C . VAL A 1 251 ? 9.847 -11.525 -20.539 1.00 90.31 251 VAL A C 1
ATOM 2048 O O . VAL A 1 251 ? 10.070 -11.576 -19.333 1.00 90.31 251 VAL A O 1
ATOM 2051 N N . HIS A 1 252 ? 10.289 -10.517 -21.294 1.00 94.00 252 HIS A N 1
ATOM 2052 C CA . HIS A 1 252 ? 11.104 -9.436 -20.748 1.00 94.00 252 HIS A CA 1
ATOM 2053 C C . HIS A 1 252 ? 10.229 -8.336 -20.150 1.00 94.00 252 HIS A C 1
ATOM 2055 O O . HIS A 1 252 ? 9.234 -7.927 -20.757 1.00 94.00 252 HIS A O 1
ATOM 2061 N N . VAL A 1 253 ? 10.626 -7.865 -18.973 1.00 95.94 253 VAL A N 1
ATOM 2062 C CA . VAL A 1 253 ? 9.900 -6.911 -18.142 1.00 95.94 253 VAL A CA 1
ATOM 2063 C C . VAL A 1 253 ? 10.858 -5.869 -17.569 1.00 95.94 253 VAL A C 1
ATOM 2065 O O . VAL A 1 253 ? 12.010 -6.174 -17.257 1.00 95.94 253 VAL A O 1
ATOM 2068 N N . ALA A 1 254 ? 10.363 -4.644 -17.387 1.00 97.62 254 ALA A N 1
ATOM 2069 C CA . ALA A 1 254 ? 10.919 -3.720 -16.401 1.00 97.62 254 ALA A CA 1
ATOM 2070 C C . ALA A 1 254 ? 9.824 -3.409 -15.375 1.00 97.62 254 ALA A C 1
ATOM 2072 O O . ALA A 1 254 ? 8.795 -2.817 -15.707 1.00 97.62 254 ALA A O 1
ATOM 2073 N N . ALA A 1 255 ? 10.015 -3.871 -14.144 1.00 96.88 255 ALA A N 1
ATOM 2074 C CA . ALA A 1 255 ? 8.992 -3.896 -13.106 1.00 96.88 255 ALA A CA 1
ATOM 2075 C C . ALA A 1 255 ? 9.430 -3.089 -11.887 1.00 96.88 255 ALA A C 1
ATOM 2077 O O . ALA A 1 255 ? 10.591 -3.146 -11.488 1.00 96.88 255 ALA A O 1
ATOM 2078 N N . SER A 1 256 ? 8.513 -2.350 -11.272 1.00 96.50 256 SER A N 1
ATOM 2079 C CA . SER A 1 256 ? 8.790 -1.647 -10.021 1.00 96.50 256 SER A CA 1
ATOM 2080 C C . SER A 1 256 ? 9.083 -2.631 -8.884 1.00 96.50 256 SER A C 1
ATOM 2082 O O . SER A 1 256 ? 8.613 -3.772 -8.880 1.00 96.50 256 SER A O 1
ATOM 2084 N N . ARG A 1 257 ? 9.818 -2.183 -7.862 1.00 93.81 257 ARG A N 1
ATOM 2085 C CA . ARG A 1 257 ? 10.052 -2.985 -6.651 1.00 93.81 257 ARG A CA 1
ATOM 2086 C C . ARG A 1 257 ? 8.747 -3.408 -5.968 1.00 93.81 257 ARG A C 1
ATOM 2088 O O . ARG A 1 257 ? 8.669 -4.531 -5.489 1.00 93.81 257 ARG A O 1
ATOM 2095 N N . GLY A 1 258 ? 7.716 -2.559 -5.983 1.00 86.56 258 GLY A N 1
ATOM 2096 C CA . GLY A 1 258 ? 6.389 -2.909 -5.462 1.00 86.56 258 GLY A CA 1
ATOM 2097 C C . GLY A 1 258 ? 5.706 -4.029 -6.254 1.00 86.56 258 GLY A C 1
ATOM 2098 O O . GLY A 1 258 ? 5.061 -4.891 -5.670 1.00 86.56 258 GLY A O 1
ATOM 2099 N N . PHE A 1 259 ? 5.882 -4.077 -7.577 1.00 94.00 259 PHE A N 1
ATOM 2100 C CA . PHE A 1 259 ? 5.367 -5.190 -8.377 1.00 94.00 259 PHE A CA 1
ATOM 2101 C C . PHE A 1 259 ? 6.056 -6.511 -8.019 1.00 94.00 259 PHE A C 1
ATOM 2103 O O . PHE A 1 259 ? 5.392 -7.538 -7.907 1.00 94.00 259 PHE A O 1
ATOM 2110 N N . VAL A 1 260 ? 7.377 -6.494 -7.816 1.00 93.62 260 VAL A N 1
ATOM 2111 C CA . VAL A 1 260 ? 8.126 -7.694 -7.411 1.00 93.62 260 VAL A CA 1
ATOM 2112 C C . VAL A 1 260 ? 7.722 -8.162 -6.013 1.00 93.62 260 VAL A C 1
ATOM 2114 O O . VAL A 1 260 ? 7.515 -9.355 -5.824 1.00 93.62 260 VAL A O 1
ATOM 2117 N N . ASP A 1 261 ? 7.524 -7.244 -5.066 1.00 88.06 261 ASP A N 1
ATOM 2118 C CA . ASP A 1 261 ? 6.965 -7.567 -3.748 1.00 88.06 261 ASP A CA 1
ATOM 2119 C C . ASP A 1 261 ? 5.620 -8.299 -3.862 1.00 88.06 261 ASP A C 1
ATOM 2121 O O . ASP A 1 261 ? 5.423 -9.367 -3.285 1.00 88.06 261 ASP A O 1
ATOM 2125 N N . PHE A 1 262 ? 4.720 -7.771 -4.697 1.00 86.31 262 PHE A N 1
ATOM 2126 C CA . PHE A 1 262 ? 3.423 -8.387 -4.955 1.00 86.31 262 PHE A CA 1
ATOM 2127 C C . PHE A 1 262 ? 3.569 -9.786 -5.567 1.00 86.31 262 PHE A C 1
ATOM 2129 O O . PHE A 1 262 ? 2.868 -10.711 -5.164 1.00 86.31 262 PHE A O 1
ATOM 2136 N N . VAL A 1 263 ? 4.482 -9.967 -6.526 1.00 92.19 263 VAL A N 1
ATOM 2137 C CA . VAL A 1 263 ? 4.769 -11.277 -7.135 1.00 92.19 263 VAL A CA 1
ATOM 2138 C C . VAL A 1 263 ? 5.212 -12.302 -6.087 1.00 92.19 263 VAL A C 1
ATOM 2140 O O . VAL A 1 263 ? 4.783 -13.455 -6.156 1.00 92.19 263 VAL A O 1
ATOM 2143 N N . LEU A 1 264 ? 6.058 -11.891 -5.140 1.00 84.38 264 LEU A N 1
ATOM 2144 C CA . LEU A 1 264 ? 6.669 -12.777 -4.150 1.00 84.38 264 LEU A CA 1
ATOM 2145 C C . LEU A 1 264 ? 5.763 -13.079 -2.957 1.00 84.38 264 LEU A C 1
ATOM 2147 O O . LEU A 1 264 ? 5.854 -14.179 -2.420 1.00 84.38 264 LEU A O 1
ATOM 2151 N N . HIS A 1 265 ? 4.878 -12.161 -2.560 1.00 81.69 265 HIS A N 1
ATOM 2152 C CA . HIS A 1 265 ? 4.159 -12.275 -1.284 1.00 81.69 265 HIS A CA 1
ATOM 2153 C C . HIS A 1 265 ? 2.630 -12.270 -1.408 1.00 81.69 265 HIS A C 1
ATOM 2155 O O . HIS A 1 265 ? 1.951 -12.730 -0.491 1.00 81.69 265 HIS A O 1
ATOM 2161 N N . ALA A 1 266 ? 2.050 -11.769 -2.506 1.00 73.19 266 ALA A N 1
ATOM 2162 C CA . ALA A 1 266 ? 0.598 -11.628 -2.583 1.00 73.19 266 ALA A CA 1
ATOM 2163 C C . ALA A 1 266 ? -0.103 -12.971 -2.875 1.00 73.19 266 ALA A C 1
ATOM 2165 O O . ALA A 1 266 ? 0.251 -13.659 -3.842 1.00 73.19 266 ALA A O 1
ATOM 2166 N N . PRO A 1 267 ? -1.194 -13.305 -2.155 1.00 72.81 267 PRO A N 1
ATOM 2167 C CA . PRO A 1 267 ? -1.924 -14.559 -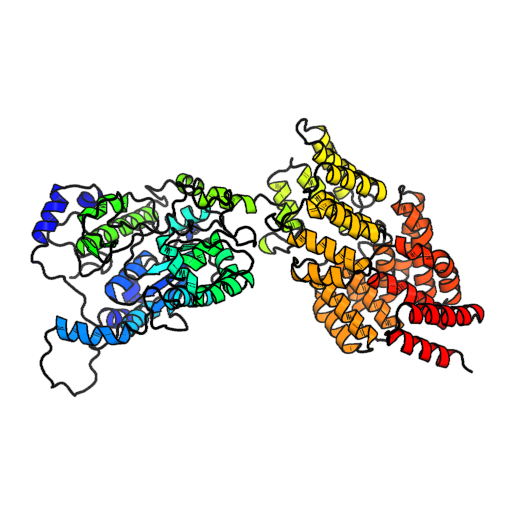2.363 1.00 72.81 267 PRO A CA 1
ATOM 2168 C C . PRO A 1 267 ? -2.507 -14.662 -3.781 1.00 72.81 267 PRO A C 1
ATOM 2170 O O . PRO A 1 267 ? -2.521 -15.734 -4.385 1.00 72.81 267 PRO A O 1
ATOM 2173 N N . TYR A 1 268 ? -2.922 -13.534 -4.367 1.00 79.56 268 TYR A N 1
ATOM 2174 C CA . TYR A 1 268 ? -3.396 -13.475 -5.752 1.00 79.56 268 TYR A CA 1
ATOM 2175 C C . TYR A 1 268 ? -2.299 -13.823 -6.767 1.00 79.56 268 TYR A C 1
ATOM 2177 O O . TYR A 1 268 ? -2.570 -14.522 -7.747 1.00 79.56 268 TYR A O 1
ATOM 2185 N N . ALA A 1 269 ? -1.064 -13.365 -6.534 1.00 84.50 269 ALA A N 1
ATOM 2186 C CA . ALA A 1 269 ? 0.073 -13.699 -7.384 1.00 84.50 269 ALA A CA 1
ATOM 2187 C C . ALA A 1 269 ? 0.436 -15.183 -7.256 1.00 84.50 269 ALA A C 1
ATOM 2189 O O . ALA A 1 269 ? 0.640 -15.846 -8.271 1.00 84.50 269 ALA A O 1
ATOM 2190 N N . HIS A 1 270 ? 0.431 -15.737 -6.040 1.00 89.25 270 HIS A N 1
ATOM 2191 C CA . HIS A 1 270 ? 0.682 -17.163 -5.804 1.00 89.25 270 HIS A CA 1
ATOM 2192 C C . HIS A 1 270 ? -0.380 -18.065 -6.433 1.00 89.25 270 HIS A C 1
ATOM 2194 O O . HIS A 1 270 ? -0.038 -19.070 -7.058 1.00 89.25 270 HIS A O 1
ATOM 2200 N N . ALA A 1 271 ? -1.658 -17.687 -6.348 1.00 89.00 271 ALA A N 1
ATOM 2201 C CA . ALA A 1 271 ? -2.738 -18.401 -7.021 1.00 89.00 271 ALA A CA 1
ATOM 2202 C C . ALA A 1 271 ? -2.529 -18.411 -8.545 1.00 89.00 271 ALA A C 1
ATOM 2204 O O . ALA A 1 271 ? -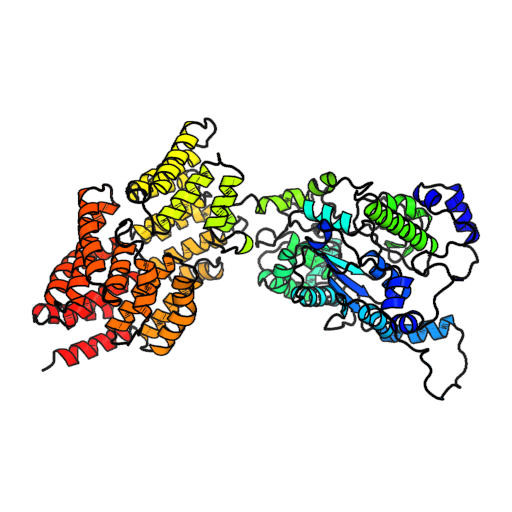2.597 -19.467 -9.185 1.00 89.00 271 ALA A O 1
ATOM 2205 N N . LEU A 1 272 ? -2.213 -17.251 -9.137 1.00 95.06 272 LEU A N 1
ATOM 2206 C CA . LEU A 1 272 ? -1.913 -17.154 -10.567 1.00 95.06 272 LEU A CA 1
ATOM 2207 C C . LEU A 1 272 ? -0.648 -17.936 -10.941 1.00 95.06 272 LEU A C 1
ATOM 2209 O O . LEU A 1 272 ? -0.586 -18.514 -12.026 1.00 95.06 272 LEU A O 1
ATOM 2213 N N . LEU A 1 273 ? 0.350 -17.992 -10.060 1.00 96.19 273 LEU A N 1
ATOM 2214 C CA . LEU A 1 273 ? 1.579 -18.750 -10.269 1.00 96.19 273 LEU A CA 1
ATOM 2215 C C . LEU A 1 273 ? 1.300 -20.256 -10.290 1.00 96.19 273 LEU A C 1
ATOM 2217 O O . LEU A 1 273 ? 1.759 -20.953 -11.197 1.00 96.19 273 LEU A O 1
ATOM 2221 N N . ALA A 1 274 ? 0.503 -20.754 -9.341 1.00 95.31 274 ALA A N 1
ATOM 2222 C CA . ALA A 1 274 ? 0.069 -22.148 -9.286 1.00 95.31 274 ALA A CA 1
ATOM 2223 C C . ALA A 1 274 ? -0.721 -22.550 -10.542 1.00 95.31 274 ALA A C 1
ATOM 2225 O O . ALA A 1 274 ? -0.512 -23.636 -11.086 1.00 95.31 274 ALA A O 1
ATOM 2226 N N . TRP A 1 275 ? -1.568 -21.653 -11.051 1.00 96.12 275 TRP A N 1
ATOM 2227 C CA . TRP A 1 275 ? -2.245 -21.829 -12.337 1.00 96.12 275 TRP A CA 1
ATOM 2228 C C . TRP A 1 275 ? -1.255 -21.812 -13.515 1.00 96.12 275 TRP A C 1
ATOM 2230 O O . TRP A 1 275 ? -1.270 -22.707 -14.361 1.00 96.12 275 TRP A O 1
ATOM 2240 N N . SER A 1 276 ? -0.320 -20.858 -13.532 1.00 95.69 276 SER A N 1
ATOM 2241 C CA . SER A 1 276 ? 0.683 -20.690 -14.595 1.00 95.69 276 SER A CA 1
ATOM 2242 C C . SER A 1 276 ? 1.664 -21.862 -14.694 1.00 95.69 276 SER A C 1
ATOM 2244 O O . SER A 1 276 ? 2.182 -22.129 -15.773 1.00 95.69 276 SER A O 1
ATOM 2246 N N . ARG A 1 277 ? 1.881 -22.634 -13.620 1.00 95.56 277 ARG A N 1
ATOM 2247 C CA . ARG A 1 277 ? 2.655 -23.894 -13.664 1.00 95.56 277 ARG A CA 1
ATOM 2248 C C . ARG A 1 277 ? 2.073 -24.926 -14.634 1.00 95.56 277 ARG A C 1
ATOM 2250 O O . ARG A 1 277 ? 2.813 -25.769 -15.137 1.00 95.56 277 ARG A O 1
ATOM 2257 N N . LYS A 1 278 ? 0.765 -24.864 -14.897 1.00 94.75 278 LYS A N 1
ATOM 2258 C CA . LYS A 1 278 ? 0.039 -25.791 -15.777 1.00 94.75 278 LYS A CA 1
ATOM 2259 C C . LYS A 1 278 ? -0.063 -25.289 -17.225 1.00 94.75 278 LYS A C 1
ATOM 2261 O O . LYS A 1 278 ? -0.551 -26.027 -18.082 1.00 94.75 278 LYS A O 1
ATOM 2266 N N . THR A 1 279 ? 0.376 -24.062 -17.518 1.00 94.00 279 THR A N 1
ATOM 2267 C CA . THR A 1 279 ? 0.319 -23.475 -18.866 1.00 94.00 279 THR A CA 1
ATOM 2268 C C . THR A 1 279 ? 1.593 -23.754 -19.667 1.00 94.00 279 THR A C 1
ATOM 2270 O O . THR A 1 279 ? 2.644 -24.105 -19.128 1.00 94.00 279 THR A O 1
ATOM 2273 N N . SER A 1 280 ? 1.507 -23.608 -20.990 1.00 92.75 280 SER A N 1
ATOM 2274 C CA . SER A 1 280 ? 2.692 -23.511 -21.855 1.00 92.75 280 SER A CA 1
ATOM 2275 C C . SER A 1 280 ? 3.097 -22.045 -22.011 1.00 92.75 280 SER A C 1
ATOM 2277 O O . SER A 1 280 ? 2.224 -21.201 -22.203 1.00 92.75 280 SER A O 1
ATOM 2279 N N . PHE A 1 281 ? 4.402 -21.747 -22.011 1.00 93.88 281 PHE A N 1
ATOM 2280 C CA . PHE A 1 281 ? 4.928 -20.370 -22.065 1.00 93.88 281 PHE A CA 1
ATOM 2281 C C . PHE A 1 281 ? 4.424 -19.504 -20.896 1.00 93.88 281 PHE A C 1
ATOM 2283 O O . PHE A 1 281 ? 3.824 -18.441 -21.087 1.00 93.88 281 PHE A O 1
ATOM 2290 N N . ALA A 1 282 ? 4.627 -19.998 -19.670 1.00 95.31 282 ALA A N 1
ATOM 2291 C CA . ALA A 1 282 ? 4.227 -19.313 -18.440 1.00 95.31 282 ALA A CA 1
ATOM 2292 C C . ALA A 1 282 ? 4.892 -17.932 -18.298 1.00 95.31 282 ALA A C 1
ATOM 2294 O O . ALA A 1 282 ? 4.277 -16.996 -17.800 1.00 95.31 282 ALA A O 1
ATOM 2295 N N . ASP A 1 283 ? 6.115 -17.790 -18.797 1.00 93.50 283 ASP A N 1
ATOM 2296 C CA . ASP A 1 283 ? 6.899 -16.559 -18.858 1.00 93.50 283 ASP A CA 1
ATOM 2297 C C . ASP A 1 283 ? 6.261 -15.477 -19.752 1.00 93.50 283 ASP A C 1
ATOM 2299 O O . ASP A 1 283 ? 6.232 -14.307 -19.385 1.00 93.50 283 ASP A O 1
ATOM 2303 N N . GLU A 1 284 ? 5.639 -15.867 -20.870 1.00 94.75 284 GLU A N 1
ATOM 2304 C CA . GLU A 1 284 ? 4.856 -14.968 -21.739 1.00 94.75 284 GLU A CA 1
ATOM 2305 C C . GLU A 1 284 ? 3.435 -14.688 -21.208 1.00 94.75 284 GLU A C 1
ATOM 2307 O O . GLU A 1 284 ? 2.641 -14.021 -21.879 1.00 94.75 284 GLU A O 1
ATOM 2312 N N . THR A 1 285 ? 3.075 -15.226 -20.039 1.00 94.69 285 THR A N 1
ATOM 2313 C CA . THR A 1 285 ? 1.701 -15.190 -19.514 1.00 94.69 285 THR A CA 1
ATOM 2314 C C . THR A 1 285 ? 1.623 -14.545 -18.137 1.00 94.69 285 THR A C 1
ATOM 2316 O O . THR A 1 285 ? 0.804 -13.653 -17.939 1.00 94.69 285 THR A O 1
ATOM 2319 N N . PHE A 1 286 ? 2.455 -14.966 -17.185 1.00 96.75 286 PHE A N 1
ATOM 2320 C CA . PHE A 1 286 ? 2.331 -14.623 -15.769 1.00 96.75 286 PHE A CA 1
ATOM 2321 C C . PHE A 1 286 ? 2.454 -13.116 -15.517 1.00 96.75 286 PHE A C 1
ATOM 2323 O O . PHE A 1 286 ? 1.492 -12.497 -15.065 1.00 96.75 286 PHE A O 1
ATOM 2330 N N . PHE A 1 287 ? 3.586 -12.505 -15.886 1.00 96.31 287 PHE A N 1
ATOM 2331 C CA . PHE A 1 287 ? 3.813 -11.072 -15.668 1.00 96.31 287 PHE A CA 1
ATOM 2332 C C . PHE A 1 287 ? 2.815 -10.206 -16.432 1.00 96.31 287 PHE A C 1
ATOM 2334 O O . PHE A 1 287 ? 2.260 -9.259 -15.880 1.00 96.31 287 PHE A O 1
ATOM 2341 N N . ALA A 1 288 ? 2.544 -10.557 -17.692 1.00 93.69 288 ALA A N 1
ATOM 2342 C CA . ALA A 1 288 ? 1.588 -9.843 -18.524 1.00 93.69 288 ALA A CA 1
ATOM 2343 C C . ALA A 1 288 ? 0.176 -9.908 -17.936 1.00 93.69 288 ALA A C 1
ATOM 2345 O O . ALA A 1 288 ? -0.502 -8.885 -17.857 1.00 93.69 288 ALA A O 1
ATOM 2346 N N . THR A 1 289 ? -0.267 -11.095 -17.512 1.00 93.12 289 THR A N 1
ATOM 2347 C CA . THR A 1 289 ? -1.589 -11.287 -16.906 1.00 93.12 289 THR A CA 1
ATOM 2348 C C . THR A 1 289 ? -1.680 -10.452 -15.648 1.00 93.12 289 THR A C 1
ATOM 2350 O O . THR A 1 289 ? -2.583 -9.624 -15.561 1.00 93.12 289 THR A O 1
ATOM 2353 N N . LEU A 1 290 ? -0.709 -10.591 -14.743 1.00 92.06 290 LEU A N 1
ATOM 2354 C CA . LEU A 1 290 ? -0.681 -9.895 -13.464 1.00 92.06 290 LEU A CA 1
ATOM 2355 C C . LEU A 1 290 ? -0.668 -8.369 -13.633 1.00 92.06 290 LEU A C 1
ATOM 2357 O O . LEU A 1 290 ? -1.475 -7.681 -13.014 1.00 92.06 290 LEU A O 1
ATOM 2361 N N . ASN A 1 291 ? 0.153 -7.835 -14.544 1.00 91.56 291 ASN A N 1
ATOM 2362 C CA . ASN A 1 291 ? 0.238 -6.392 -14.796 1.00 91.56 291 ASN A CA 1
ATOM 2363 C C . ASN A 1 291 ? -1.036 -5.784 -15.414 1.00 91.56 291 ASN A C 1
ATOM 2365 O O . ASN A 1 291 ? -1.209 -4.568 -15.391 1.00 91.56 291 ASN A O 1
ATOM 2369 N N . ASN A 1 292 ? -1.933 -6.609 -15.966 1.00 86.81 292 ASN A N 1
ATOM 2370 C CA . ASN A 1 292 ? -3.242 -6.174 -16.466 1.00 86.81 292 ASN A CA 1
ATOM 2371 C C . ASN A 1 292 ? -4.370 -6.393 -15.443 1.00 86.81 292 ASN A C 1
ATOM 2373 O O . ASN A 1 292 ? -5.526 -6.113 -15.753 1.00 86.81 292 ASN A O 1
ATOM 2377 N N . GLN A 1 293 ? -4.071 -6.859 -14.223 1.00 78.31 293 GLN A N 1
ATOM 2378 C CA . GLN A 1 293 ? -5.076 -7.025 -13.175 1.00 78.31 293 GLN A CA 1
ATOM 2379 C C . GLN A 1 293 ? -5.057 -5.904 -12.125 1.00 78.31 293 GLN A C 1
ATOM 2381 O O . GLN A 1 293 ? -4.994 -6.165 -10.922 1.00 78.31 293 GLN A O 1
ATOM 2386 N N . TYR A 1 294 ? -5.162 -4.647 -12.558 1.00 73.81 294 TYR A N 1
ATOM 2387 C CA . TYR A 1 294 ? -5.142 -3.498 -11.641 1.00 73.81 294 TYR A CA 1
ATOM 2388 C C . TYR A 1 294 ? -6.198 -3.570 -10.524 1.00 73.81 294 TYR A C 1
ATOM 2390 O O . TYR A 1 294 ? -5.974 -3.061 -9.428 1.00 73.81 294 TYR A O 1
ATOM 2398 N N . LYS A 1 295 ? -7.317 -4.263 -10.777 1.00 68.19 295 LYS A N 1
ATOM 2399 C CA . LYS A 1 295 ? -8.395 -4.524 -9.811 1.00 68.19 295 LYS A CA 1
ATOM 2400 C C . LYS A 1 295 ? -7.953 -5.269 -8.541 1.00 68.19 295 LYS A C 1
ATOM 2402 O O . LYS A 1 295 ? -8.630 -5.149 -7.531 1.00 68.19 295 LYS A O 1
ATOM 2407 N N . PHE A 1 296 ? -6.829 -5.995 -8.560 1.00 69.00 296 PHE A N 1
ATOM 2408 C CA . PHE A 1 296 ? -6.280 -6.660 -7.363 1.00 69.00 296 PHE A CA 1
ATOM 2409 C C . PHE A 1 296 ? -5.173 -5.851 -6.673 1.00 69.00 296 PHE A C 1
ATOM 2411 O O . PHE A 1 296 ? -4.396 -6.416 -5.910 1.00 69.00 296 PHE A O 1
ATOM 2418 N N . GLY A 1 297 ? -5.056 -4.549 -6.959 1.00 69.69 297 GLY A N 1
ATOM 2419 C CA . GLY A 1 297 ? -4.068 -3.686 -6.306 1.00 69.69 297 GLY A CA 1
ATOM 2420 C C . GLY A 1 297 ? -2.621 -3.969 -6.716 1.00 69.69 297 GLY A C 1
ATOM 2421 O O . GLY A 1 297 ? -1.706 -3.673 -5.958 1.00 69.69 297 GLY A O 1
ATOM 2422 N N . VAL A 1 298 ? -2.400 -4.548 -7.902 1.00 78.31 298 VAL A N 1
ATOM 2423 C CA . VAL A 1 298 ? -1.055 -4.857 -8.411 1.00 78.31 298 VAL A CA 1
ATOM 2424 C C . VAL A 1 298 ? -0.267 -3.548 -8.609 1.00 78.31 298 VAL A C 1
ATOM 2426 O O . VAL A 1 298 ? -0.669 -2.735 -9.452 1.00 78.31 298 VAL A O 1
ATOM 2429 N N . PRO A 1 299 ? 0.851 -3.313 -7.895 1.00 82.06 299 PRO A N 1
ATOM 2430 C CA . PRO A 1 299 ? 1.571 -2.044 -7.980 1.00 82.06 299 PRO A CA 1
ATOM 2431 C C . PRO A 1 299 ? 2.130 -1.793 -9.380 1.00 82.06 299 PRO A C 1
ATOM 2433 O O . PRO A 1 299 ? 2.711 -2.688 -9.994 1.00 82.06 299 PRO A O 1
ATOM 2436 N N . GLY A 1 300 ? 1.947 -0.576 -9.897 1.00 84.00 300 GLY A N 1
ATOM 2437 C CA . GLY A 1 300 ? 2.427 -0.182 -11.228 1.00 84.00 300 GLY A CA 1
ATOM 2438 C C . GLY A 1 300 ? 1.659 -0.794 -12.406 1.00 84.00 300 GLY A C 1
ATOM 2439 O O . GLY A 1 300 ? 2.091 -0.646 -13.551 1.00 84.00 300 GLY A O 1
ATOM 2440 N N . SER A 1 301 ? 0.549 -1.490 -12.136 1.00 86.62 301 SER A N 1
ATOM 2441 C CA . SER A 1 301 ? -0.296 -2.112 -13.158 1.00 86.62 301 SER A CA 1
ATOM 2442 C C . SER A 1 301 ? -1.018 -1.102 -14.045 1.00 86.62 301 SER A C 1
ATOM 2444 O O . SER A 1 301 ? -1.261 0.050 -13.684 1.00 86.62 301 SER A O 1
ATOM 2446 N N . PHE A 1 302 ? -1.380 -1.557 -15.240 1.00 82.88 302 PHE A N 1
ATOM 2447 C CA . PHE A 1 302 ? -2.076 -0.747 -16.230 1.00 82.88 302 PHE A CA 1
ATOM 2448 C C . PHE A 1 302 ? -3.588 -0.680 -15.941 1.00 82.88 302 PHE A C 1
ATOM 2450 O O . PHE A 1 302 ? -4.246 -1.719 -15.902 1.00 82.88 302 PHE A O 1
ATOM 2457 N N . MET A 1 303 ? -4.152 0.531 -15.808 1.00 68.38 303 MET A N 1
ATOM 2458 C CA . MET A 1 303 ? -5.579 0.789 -15.511 1.00 68.38 303 MET A CA 1
ATOM 2459 C C . MET A 1 303 ? -6.414 1.292 -16.702 1.00 68.38 303 MET A C 1
ATOM 2461 O O . MET A 1 303 ? -7.475 1.886 -16.502 1.00 68.38 303 MET A O 1
ATOM 2465 N N . GLY A 1 304 ? -5.955 1.139 -17.949 1.00 62.38 304 GLY A N 1
ATOM 2466 C CA . GLY A 1 304 ? -6.791 1.478 -19.113 1.00 62.38 304 GLY A CA 1
ATOM 2467 C C . GLY A 1 304 ? -8.096 0.662 -19.147 1.00 62.38 304 GLY A C 1
ATOM 2468 O O . GLY A 1 304 ? -8.259 -0.260 -18.355 1.00 62.38 304 GLY A O 1
ATOM 2469 N N . ASN A 1 305 ? -9.015 0.983 -20.069 1.00 50.59 305 ASN A N 1
ATOM 2470 C CA . ASN A 1 305 ? -10.439 0.571 -20.110 1.00 50.59 305 ASN A CA 1
ATOM 2471 C C . ASN A 1 305 ? -10.749 -0.951 -20.213 1.00 50.59 305 ASN A C 1
ATOM 2473 O O . ASN A 1 305 ? -11.715 -1.334 -20.867 1.00 50.59 305 ASN A O 1
ATOM 2477 N N . GLY A 1 306 ? -9.928 -1.854 -19.675 1.00 50.78 306 GLY A N 1
ATOM 2478 C CA . GLY A 1 306 ? -10.081 -3.310 -19.775 1.00 50.78 306 GLY A CA 1
ATOM 2479 C C . GLY A 1 306 ? -9.877 -3.865 -21.189 1.00 50.78 306 GLY A C 1
ATOM 2480 O O . GLY A 1 306 ? -9.687 -5.066 -21.363 1.00 50.78 306 GLY A O 1
ATOM 2481 N N . ASN A 1 307 ? -9.854 -3.003 -22.206 1.00 54.53 307 ASN A N 1
ATOM 2482 C CA . ASN A 1 307 ? -9.655 -3.390 -23.586 1.00 54.53 307 ASN A CA 1
ATOM 2483 C C . ASN A 1 307 ? -8.159 -3.613 -23.821 1.00 54.53 307 ASN A C 1
ATOM 2485 O O . ASN A 1 307 ? -7.404 -2.709 -24.180 1.00 54.53 307 ASN A O 1
ATOM 2489 N N . MET A 1 308 ? -7.717 -4.857 -23.630 1.00 64.25 308 MET A N 1
ATOM 2490 C CA . MET A 1 308 ? -6.346 -5.297 -23.907 1.00 64.25 308 MET A CA 1
ATOM 2491 C C . MET A 1 308 ? -6.008 -5.301 -25.421 1.00 64.25 308 MET A C 1
ATOM 2493 O O . MET A 1 308 ? -5.055 -5.948 -25.864 1.00 64.25 308 MET A O 1
ATOM 2497 N N . THR A 1 309 ? -6.798 -4.578 -26.211 1.00 54.28 309 THR A N 1
ATOM 2498 C CA . THR A 1 309 ? -6.768 -4.405 -27.662 1.00 54.28 309 THR A CA 1
ATOM 2499 C C . THR A 1 309 ? -6.266 -3.023 -28.088 1.00 54.28 309 THR A C 1
ATOM 2501 O O . THR A 1 309 ? -6.097 -2.824 -29.288 1.00 54.28 309 THR A O 1
ATOM 2504 N N . SER A 1 310 ? -5.991 -2.077 -27.168 1.00 48.94 310 SER A N 1
ATOM 2505 C CA . SER A 1 310 ? -5.461 -0.765 -27.578 1.00 48.94 310 SER A CA 1
ATOM 2506 C C . SER A 1 310 ? -4.113 -0.936 -28.293 1.00 48.94 310 SER A C 1
ATOM 2508 O O . SER A 1 310 ? -3.133 -1.431 -27.728 1.00 48.94 310 SER A O 1
ATOM 2510 N N . GLY A 1 311 ? -4.086 -0.563 -29.575 1.00 49.81 311 GLY A N 1
ATOM 2511 C CA . GLY A 1 311 ? -2.945 -0.738 -30.479 1.00 49.81 311 GLY A CA 1
ATOM 2512 C C . GLY A 1 311 ? -1.727 0.133 -30.157 1.00 49.81 311 GLY A C 1
ATOM 2513 O O . GLY A 1 311 ? -0.694 -0.032 -30.795 1.00 49.81 311 GLY A O 1
ATOM 2514 N N . ASN A 1 312 ? -1.819 1.013 -29.154 1.00 59.62 312 ASN A N 1
ATOM 2515 C CA . ASN A 1 312 ? -0.775 1.977 -28.793 1.00 59.62 312 ASN A CA 1
ATOM 2516 C C . ASN A 1 312 ? 0.054 1.580 -27.555 1.00 59.62 312 ASN A C 1
ATOM 2518 O O . ASN A 1 312 ? 0.946 2.327 -27.148 1.00 59.62 312 ASN A O 1
ATOM 2522 N N . ARG A 1 313 ? -0.183 0.403 -26.953 1.00 75.75 313 ARG A N 1
ATOM 2523 C CA . ARG A 1 313 ? 0.615 -0.078 -25.809 1.00 75.75 313 ARG A CA 1
ATOM 2524 C C . ARG A 1 313 ? 1.949 -0.642 -26.280 1.00 75.75 313 ARG A C 1
ATOM 2526 O O . ARG A 1 313 ? 2.055 -1.813 -26.641 1.00 75.75 313 ARG A O 1
ATOM 2533 N N . VAL A 1 314 ? 2.970 0.207 -26.249 1.00 81.56 314 VAL A N 1
ATOM 2534 C CA . VAL A 1 314 ? 4.347 -0.149 -26.599 1.00 81.56 314 VAL A CA 1
ATOM 2535 C C . VAL A 1 314 ? 5.165 -0.355 -25.328 1.00 81.56 314 VAL A C 1
ATOM 2537 O O . VAL A 1 314 ? 5.223 0.526 -24.474 1.00 81.56 314 VAL A O 1
ATOM 2540 N N . ALA A 1 315 ? 5.800 -1.522 -25.223 1.00 86.75 315 ALA A N 1
ATOM 2541 C CA . ALA A 1 315 ? 6.801 -1.808 -24.202 1.00 86.75 315 ALA A CA 1
ATOM 2542 C C . ALA A 1 315 ? 8.173 -1.376 -24.732 1.00 86.75 315 ALA A C 1
ATOM 2544 O O . ALA A 1 315 ? 8.574 -1.823 -25.808 1.00 86.75 315 ALA A O 1
ATOM 2545 N N . LEU A 1 316 ? 8.896 -0.529 -23.998 1.00 93.56 316 LEU A N 1
ATOM 2546 C CA . LEU A 1 316 ? 10.219 -0.043 -24.406 1.00 93.56 316 LEU A CA 1
ATOM 2547 C C . LEU A 1 316 ? 11.358 -0.772 -23.698 1.00 93.56 316 LEU A C 1
ATOM 2549 O O . LEU A 1 316 ? 12.526 -0.553 -24.027 1.00 93.56 316 LEU A O 1
ATOM 2553 N N . ASN A 1 317 ? 11.041 -1.699 -22.794 1.00 94.06 317 ASN A N 1
ATOM 2554 C CA . ASN A 1 317 ? 12.043 -2.526 -22.130 1.00 94.06 317 ASN A CA 1
ATOM 2555 C C . ASN A 1 317 ? 12.861 -3.389 -23.116 1.00 94.06 317 ASN A C 1
ATOM 2557 O O . ASN A 1 317 ? 14.001 -3.740 -22.809 1.00 94.06 317 ASN A O 1
ATOM 2561 N N . ARG A 1 318 ? 12.328 -3.726 -24.309 1.00 95.25 318 ARG A N 1
ATOM 2562 C CA . ARG A 1 318 ? 13.045 -4.561 -25.288 1.00 95.25 318 ARG A CA 1
ATOM 2563 C C . ARG A 1 318 ? 12.773 -4.248 -26.753 1.00 95.25 318 ARG A C 1
ATOM 2565 O O . ARG A 1 318 ? 11.647 -4.383 -27.217 1.00 95.25 318 ARG A O 1
ATOM 2572 N N . TRP A 1 319 ? 13.832 -3.994 -27.516 1.00 94.38 319 TRP A N 1
ATOM 2573 C CA . TRP A 1 319 ? 13.795 -4.001 -28.977 1.00 94.38 319 TRP A CA 1
ATOM 2574 C C . TRP A 1 319 ? 13.988 -5.416 -29.521 1.00 94.38 319 TRP A C 1
ATOM 2576 O O . TRP A 1 319 ? 14.985 -6.072 -29.210 1.00 94.38 319 TRP A O 1
ATOM 2586 N N . LYS A 1 320 ? 13.046 -5.876 -30.348 1.00 92.19 320 LYS A N 1
ATOM 2587 C CA . LYS A 1 320 ? 13.118 -7.140 -31.094 1.00 92.19 320 LYS A CA 1
ATOM 2588 C C . LYS A 1 320 ? 12.596 -6.920 -32.505 1.00 92.19 320 LYS A C 1
ATOM 2590 O O . LYS A 1 320 ? 11.537 -6.322 -32.677 1.00 92.19 320 LYS A O 1
ATOM 2595 N N . VAL A 1 321 ? 13.292 -7.477 -33.490 1.00 93.50 321 VAL A N 1
ATOM 2596 C CA . VAL A 1 321 ? 12.810 -7.538 -34.874 1.00 93.50 321 VAL A CA 1
ATOM 2597 C C . VAL A 1 321 ? 12.388 -8.973 -35.171 1.00 93.50 321 VAL A C 1
ATOM 2599 O O . VAL A 1 321 ? 13.193 -9.898 -35.055 1.00 93.50 321 VAL A O 1
ATOM 2602 N N . TRP A 1 322 ? 11.114 -9.149 -35.511 1.00 91.00 322 TRP A N 1
ATOM 2603 C CA . TRP A 1 322 ? 10.527 -10.436 -35.882 1.00 91.00 322 TRP A CA 1
ATOM 2604 C C . TRP A 1 322 ? 10.422 -10.555 -37.403 1.00 91.00 322 TRP A C 1
ATOM 2606 O O . TRP A 1 322 ? 10.207 -9.550 -38.074 1.00 91.00 322 TRP A O 1
ATOM 2616 N N . ASP A 1 323 ? 10.542 -11.770 -37.933 1.00 91.19 323 ASP A N 1
ATOM 2617 C CA . ASP A 1 323 ? 10.459 -12.067 -39.376 1.00 91.19 323 ASP A CA 1
ATOM 2618 C C . ASP A 1 323 ? 9.102 -11.730 -40.011 1.00 91.19 323 ASP A C 1
ATOM 2620 O O . ASP A 1 323 ? 9.027 -11.435 -41.199 1.00 91.19 323 ASP A O 1
ATOM 2624 N N . TRP A 1 324 ? 8.040 -11.713 -39.210 1.00 85.12 324 TRP A N 1
ATOM 2625 C CA . TRP A 1 324 ? 6.697 -11.278 -39.600 1.00 85.12 324 TRP A CA 1
ATOM 2626 C C . TRP A 1 324 ? 6.424 -9.784 -39.338 1.00 85.12 324 TRP A C 1
ATOM 2628 O O . TRP A 1 324 ? 5.307 -9.319 -39.562 1.00 85.12 324 TRP A O 1
ATOM 2638 N N . GLY A 1 325 ? 7.393 -9.036 -38.800 1.00 82.06 325 GLY A N 1
ATOM 2639 C CA . GLY A 1 325 ? 7.255 -7.614 -38.474 1.00 82.06 325 GLY A CA 1
ATOM 2640 C C . GLY A 1 325 ? 7.590 -6.679 -39.642 1.00 82.06 325 GLY A C 1
ATOM 2641 O O . GLY A 1 325 ? 8.194 -7.079 -40.629 1.00 82.06 325 GLY A O 1
ATOM 2642 N N . ALA A 1 326 ? 7.235 -5.396 -39.507 1.00 79.06 326 ALA A N 1
ATOM 2643 C CA . ALA A 1 326 ? 7.533 -4.378 -40.524 1.00 79.06 326 ALA A CA 1
ATOM 2644 C C . ALA A 1 326 ? 9.015 -3.943 -40.556 1.00 79.06 326 ALA A C 1
ATOM 2646 O O . ALA A 1 326 ? 9.497 -3.433 -41.566 1.00 79.06 326 ALA A O 1
ATOM 2647 N N . ALA A 1 327 ? 9.744 -4.117 -39.447 1.00 82.62 327 ALA A N 1
ATOM 2648 C CA . ALA A 1 327 ? 11.156 -3.758 -39.359 1.00 82.62 327 ALA A CA 1
ATOM 2649 C C . ALA A 1 327 ? 12.031 -4.771 -40.113 1.00 82.62 327 ALA A C 1
ATOM 2651 O O . ALA A 1 327 ? 11.880 -5.981 -39.949 1.00 82.62 327 ALA A O 1
ATOM 2652 N N . ARG A 1 328 ? 12.978 -4.274 -40.915 1.00 88.19 328 ARG A N 1
ATOM 2653 C CA . ARG A 1 328 ? 13.930 -5.115 -41.653 1.00 88.19 328 ARG A CA 1
ATOM 2654 C C . ARG A 1 328 ? 15.078 -5.559 -40.746 1.00 88.19 328 ARG A C 1
ATOM 2656 O O . ARG A 1 328 ? 15.567 -4.771 -39.945 1.00 88.19 328 ARG A O 1
ATOM 2663 N N . CYS A 1 329 ? 15.504 -6.810 -40.906 1.00 93.44 329 CYS A N 1
ATOM 2664 C CA . CYS A 1 329 ? 16.700 -7.360 -40.270 1.00 93.44 329 CYS A CA 1
ATOM 2665 C C . CYS A 1 329 ? 17.889 -7.223 -41.231 1.00 93.44 329 CYS A C 1
ATOM 2667 O O . CYS A 1 329 ? 17.842 -7.747 -42.343 1.00 93.44 329 CYS A O 1
ATOM 2669 N N . GLY A 1 330 ? 18.929 -6.506 -40.817 1.00 90.38 330 GLY A N 1
ATOM 2670 C CA . GLY A 1 330 ? 20.196 -6.353 -41.530 1.00 90.38 330 GLY A CA 1
ATOM 2671 C C . GLY A 1 330 ? 21.177 -7.511 -41.310 1.00 90.38 330 GLY A C 1
ATOM 2672 O O . GLY A 1 330 ? 22.119 -7.654 -42.090 1.00 90.38 330 GLY A O 1
ATOM 2673 N N . GLY A 1 331 ? 20.952 -8.323 -40.274 1.00 91.94 331 GLY A N 1
ATOM 2674 C CA . GLY A 1 331 ? 21.645 -9.581 -39.995 1.00 91.94 331 GLY A CA 1
ATOM 2675 C C . GLY A 1 331 ? 20.903 -10.811 -40.538 1.00 91.94 331 GLY A C 1
ATOM 2676 O O . GLY A 1 331 ? 20.611 -10.900 -41.730 1.00 91.94 331 GLY A O 1
ATOM 2677 N N . ARG A 1 332 ? 20.600 -11.788 -39.666 1.00 93.12 332 ARG A N 1
ATOM 2678 C CA . ARG A 1 332 ? 19.874 -13.026 -40.032 1.00 93.12 332 ARG A CA 1
ATOM 2679 C C . ARG A 1 332 ? 18.775 -13.380 -39.039 1.00 93.12 332 ARG A C 1
ATOM 2681 O O . ARG A 1 332 ? 18.903 -13.119 -37.847 1.00 93.12 332 ARG A O 1
ATOM 2688 N N . PHE A 1 333 ? 17.735 -14.077 -39.484 1.00 94.50 333 PHE A N 1
ATOM 2689 C CA . PHE A 1 333 ? 16.717 -14.612 -38.578 1.00 94.50 333 PHE A CA 1
ATOM 2690 C C . PHE A 1 333 ? 17.139 -15.957 -37.984 1.00 94.50 333 PHE A C 1
ATOM 2692 O O . PHE A 1 333 ? 17.551 -16.871 -38.691 1.00 94.50 333 PHE A O 1
ATOM 2699 N N . VAL A 1 334 ? 16.990 -16.103 -36.665 1.00 92.12 334 VAL A N 1
ATOM 2700 C CA . VAL A 1 334 ? 17.174 -17.380 -35.962 1.00 92.12 334 VAL A CA 1
ATOM 2701 C C . VAL A 1 334 ? 15.957 -17.620 -35.084 1.00 92.12 334 VAL A C 1
ATOM 2703 O O . VAL A 1 334 ? 15.770 -16.912 -34.090 1.00 92.12 334 VAL A O 1
ATOM 2706 N N . ARG A 1 335 ? 15.158 -18.644 -35.412 1.00 88.88 335 ARG A N 1
ATOM 2707 C CA . ARG A 1 335 ? 13.876 -18.948 -34.740 1.00 88.88 335 ARG A CA 1
ATOM 2708 C C . ARG A 1 335 ? 12.908 -17.750 -34.760 1.00 88.88 335 ARG A C 1
ATOM 2710 O O . ARG A 1 335 ? 12.334 -17.403 -33.733 1.00 88.88 335 ARG A O 1
ATOM 2717 N N . GLY A 1 336 ? 12.815 -17.079 -35.908 1.00 90.00 336 GLY A N 1
ATOM 2718 C CA . GLY A 1 336 ? 11.919 -15.942 -36.148 1.00 90.00 336 GLY A CA 1
ATOM 2719 C C . GLY A 1 336 ? 12.319 -14.605 -35.512 1.00 90.00 336 GLY A C 1
ATOM 2720 O O . GLY A 1 336 ? 11.620 -13.616 -35.698 1.00 90.00 336 GLY A O 1
ATOM 2721 N N . VAL A 1 337 ? 13.447 -14.537 -34.792 1.00 92.56 337 VAL A N 1
ATOM 2722 C CA . VAL A 1 337 ? 13.982 -13.288 -34.214 1.00 92.56 337 VAL A CA 1
ATOM 2723 C C . VAL A 1 337 ? 15.287 -12.917 -34.907 1.00 92.56 337 VAL A C 1
ATOM 2725 O O . VAL A 1 337 ? 16.173 -13.770 -35.037 1.00 92.56 337 VAL A O 1
ATOM 2728 N N . CYS A 1 338 ? 15.408 -11.654 -35.315 1.00 95.19 338 CYS A N 1
ATOM 2729 C CA . CYS A 1 338 ? 16.615 -11.100 -35.913 1.00 95.19 338 CYS A CA 1
ATOM 2730 C C . CYS A 1 338 ? 17.792 -11.207 -34.942 1.00 95.19 338 CYS A C 1
ATOM 2732 O O . CYS A 1 338 ? 17.726 -10.791 -33.783 1.00 95.19 338 CYS A O 1
ATOM 2734 N N . GLN A 1 339 ? 18.865 -11.803 -35.432 1.00 94.62 339 GLN A N 1
ATOM 2735 C CA . GLN A 1 339 ? 20.184 -11.732 -34.852 1.00 94.62 339 GLN A CA 1
ATOM 2736 C C . GLN A 1 339 ? 20.900 -10.557 -35.519 1.00 94.62 339 GLN A C 1
ATOM 2738 O O . GLN A 1 339 ? 21.205 -10.635 -36.710 1.00 94.62 339 GLN A O 1
ATOM 2743 N N . PHE A 1 340 ? 21.098 -9.478 -34.763 1.00 95.56 340 PHE A N 1
ATOM 2744 C CA . PHE A 1 340 ? 21.594 -8.211 -35.293 1.00 95.56 340 PHE A CA 1
ATOM 2745 C C . PHE A 1 340 ? 23.032 -8.323 -35.793 1.00 95.56 340 PHE A C 1
ATOM 2747 O O . PHE A 1 340 ? 23.852 -9.033 -35.208 1.00 95.56 340 PHE A O 1
ATOM 2754 N N . GLY A 1 341 ? 23.308 -7.599 -36.871 1.00 92.31 341 GLY A N 1
ATOM 2755 C CA . GLY A 1 341 ? 24.615 -7.471 -37.496 1.00 92.31 341 GLY A CA 1
ATOM 2756 C C . GLY A 1 341 ? 25.001 -6.013 -37.739 1.00 92.31 341 GLY A C 1
ATOM 2757 O O . GLY A 1 341 ? 24.362 -5.086 -37.239 1.00 92.31 341 GLY A O 1
ATOM 2758 N N . LEU A 1 342 ? 26.037 -5.791 -38.550 1.00 91.25 342 LEU A N 1
ATOM 2759 C CA . LEU A 1 342 ? 26.586 -4.446 -38.782 1.00 91.25 342 LEU A CA 1
ATOM 2760 C C . LEU A 1 342 ? 25.570 -3.489 -39.441 1.00 91.25 342 LEU A C 1
ATOM 2762 O O . LEU A 1 342 ? 25.519 -2.304 -39.126 1.00 91.25 342 LEU A O 1
ATOM 2766 N N . ARG A 1 343 ? 24.703 -4.017 -40.314 1.00 94.19 343 ARG A N 1
ATOM 2767 C CA . ARG A 1 343 ? 23.641 -3.249 -40.994 1.00 94.19 343 ARG A CA 1
ATOM 2768 C C . ARG A 1 343 ? 22.528 -2.767 -40.063 1.00 94.19 343 ARG A C 1
ATOM 2770 O O . ARG A 1 343 ? 21.790 -1.861 -40.437 1.00 94.19 343 ARG A O 1
ATOM 2777 N N . ASP A 1 344 ? 22.391 -3.359 -38.879 1.00 95.44 344 ASP A N 1
ATOM 2778 C CA . ASP A 1 344 ? 21.336 -3.011 -37.924 1.00 95.44 344 ASP A CA 1
ATOM 2779 C C . ASP A 1 344 ? 21.733 -1.853 -36.999 1.00 95.44 344 ASP A C 1
ATOM 2781 O O . ASP A 1 344 ? 20.868 -1.190 -36.427 1.00 95.44 344 ASP A O 1
ATOM 2785 N N . ILE A 1 345 ? 23.031 -1.570 -36.861 1.00 95.31 345 ILE A N 1
ATOM 2786 C CA . ILE A 1 345 ? 23.554 -0.592 -35.897 1.00 95.31 345 ILE A CA 1
ATOM 2787 C C . ILE A 1 345 ? 22.947 0.811 -36.054 1.00 95.31 345 ILE A C 1
ATOM 2789 O O . ILE A 1 345 ? 22.491 1.346 -35.039 1.00 95.31 345 ILE A O 1
ATOM 2793 N N . PRO A 1 346 ? 22.799 1.384 -37.269 1.00 95.12 346 PRO A N 1
ATOM 2794 C CA . PRO A 1 346 ? 22.172 2.699 -37.432 1.00 95.12 346 PRO A CA 1
ATOM 2795 C C . PRO A 1 346 ? 20.734 2.755 -36.895 1.00 95.12 346 PRO A C 1
ATOM 2797 O O . PRO A 1 346 ? 20.233 3.813 -36.511 1.00 95.12 346 PRO A O 1
ATOM 2800 N N . LEU A 1 347 ? 20.011 1.634 -36.917 1.00 92.94 347 LEU A N 1
ATOM 2801 C CA . LEU A 1 347 ? 18.655 1.550 -36.378 1.00 92.94 347 LEU A CA 1
ATOM 2802 C C . LEU A 1 347 ? 18.682 1.478 -34.847 1.00 92.94 347 LEU A C 1
ATOM 2804 O O . LEU A 1 347 ? 17.894 2.153 -34.186 1.00 92.94 347 LEU A O 1
ATOM 2808 N N . LEU A 1 348 ? 19.601 0.690 -34.286 1.00 94.69 348 LEU A N 1
ATOM 2809 C CA . LEU A 1 348 ? 19.705 0.455 -32.846 1.00 94.69 348 LEU A CA 1
ATOM 2810 C C . LEU A 1 348 ? 20.141 1.700 -32.068 1.00 94.69 348 LEU A C 1
ATOM 2812 O O . LEU A 1 348 ? 19.543 1.991 -31.033 1.00 94.69 348 LEU A O 1
ATOM 2816 N N . VAL A 1 349 ? 21.097 2.481 -32.583 1.00 93.81 349 VAL A N 1
ATOM 2817 C CA . VAL A 1 349 ? 21.570 3.713 -31.914 1.00 93.81 349 VAL A CA 1
ATOM 2818 C C . VAL A 1 349 ? 20.487 4.798 -31.816 1.00 93.81 349 VAL A C 1
ATOM 2820 O O . VAL A 1 349 ? 20.529 5.644 -30.927 1.00 93.81 349 VAL A O 1
ATOM 2823 N N . ARG A 1 350 ? 19.470 4.749 -32.691 1.00 91.62 350 ARG A N 1
ATOM 2824 C CA . ARG A 1 350 ? 18.300 5.651 -32.686 1.00 91.62 350 ARG A CA 1
ATOM 2825 C C . ARG A 1 350 ? 17.083 5.069 -31.967 1.00 91.62 350 ARG A C 1
ATOM 2827 O O . ARG A 1 350 ? 16.076 5.758 -31.794 1.00 91.62 350 ARG A O 1
ATOM 2834 N N . ALA A 1 351 ? 17.127 3.800 -31.565 1.00 92.56 351 ALA A N 1
ATOM 2835 C CA . ALA A 1 351 ? 15.972 3.145 -30.979 1.00 92.56 351 ALA A CA 1
ATOM 2836 C C . ALA A 1 351 ? 15.668 3.707 -29.581 1.00 92.56 351 ALA A C 1
ATOM 2838 O O . ALA A 1 351 ? 16.541 3.875 -28.731 1.00 92.56 351 ALA A O 1
ATOM 2839 N N . ARG A 1 352 ? 14.381 3.929 -29.303 1.00 93.75 352 ARG A N 1
ATOM 2840 C CA . ARG A 1 352 ? 13.887 4.420 -28.000 1.00 93.75 352 ARG A CA 1
ATOM 2841 C C . ARG A 1 352 ? 13.840 3.349 -26.905 1.00 93.75 352 ARG A C 1
ATOM 2843 O O . ARG A 1 352 ? 13.360 3.599 -25.812 1.00 93.75 352 ARG A O 1
ATOM 2850 N N . HIS A 1 353 ? 14.286 2.138 -27.207 1.00 95.38 353 HIS A N 1
ATOM 2851 C CA . HIS A 1 353 ? 14.189 1.018 -26.280 1.00 95.38 353 HIS A CA 1
ATOM 2852 C C . HIS A 1 353 ? 15.388 1.008 -25.335 1.00 95.38 353 HIS A C 1
ATOM 2854 O O . HIS A 1 353 ? 16.437 1.582 -25.643 1.00 95.38 353 HIS A O 1
ATOM 2860 N N . MET A 1 354 ? 15.222 0.353 -24.190 1.00 96.00 354 MET A N 1
ATOM 2861 C CA . MET A 1 354 ? 16.248 0.223 -23.156 1.00 96.00 354 MET A CA 1
ATOM 2862 C C . MET A 1 354 ? 17.345 -0.755 -23.567 1.00 96.00 354 MET A C 1
ATOM 2864 O O . MET A 1 354 ? 18.523 -0.498 -23.343 1.00 96.00 354 MET A O 1
ATOM 2868 N N . VAL A 1 355 ? 16.960 -1.874 -24.184 1.00 97.31 355 VAL A N 1
ATOM 2869 C CA . VAL A 1 355 ? 17.861 -2.985 -24.504 1.00 97.31 355 VAL A CA 1
ATOM 2870 C C . VAL A 1 355 ? 17.456 -3.623 -25.833 1.00 97.31 355 VAL A C 1
ATOM 2872 O O . VAL A 1 355 ? 16.271 -3.654 -26.171 1.00 97.31 355 VAL A O 1
ATOM 2875 N N . ALA A 1 356 ? 18.417 -4.164 -26.579 1.00 96.88 356 ALA A N 1
ATOM 2876 C CA . ALA A 1 356 ? 18.196 -4.887 -27.828 1.00 96.88 356 ALA A CA 1
ATOM 2877 C C . ALA A 1 356 ? 18.356 -6.404 -27.666 1.00 96.88 356 ALA A C 1
ATOM 2879 O O . ALA A 1 356 ? 19.261 -6.879 -26.979 1.00 96.88 356 ALA A O 1
ATOM 2880 N N . ASN A 1 357 ? 17.490 -7.165 -28.342 1.00 94.75 357 ASN A N 1
ATOM 2881 C CA . ASN A 1 357 ? 17.576 -8.617 -28.474 1.00 94.75 357 ASN A CA 1
ATOM 2882 C C . ASN A 1 357 ? 17.419 -9.027 -29.961 1.00 94.75 357 ASN A C 1
ATOM 2884 O O . ASN A 1 357 ? 16.426 -8.658 -30.588 1.00 94.75 357 ASN A O 1
ATOM 2888 N N . LYS A 1 358 ? 18.345 -9.779 -30.567 1.00 93.19 358 LYS A N 1
ATOM 2889 C CA . LYS A 1 358 ? 19.508 -10.458 -29.959 1.00 93.19 358 LYS A CA 1
ATOM 2890 C C . LYS A 1 358 ? 20.796 -10.280 -30.749 1.00 93.19 358 LYS A C 1
ATOM 2892 O O . LYS A 1 358 ? 20.783 -10.175 -31.970 1.00 93.19 358 LYS A O 1
ATOM 2897 N N . PHE A 1 359 ? 21.906 -10.382 -30.037 1.00 92.88 359 PHE A N 1
ATOM 2898 C CA . PHE A 1 359 ? 23.242 -10.535 -30.586 1.00 92.88 359 PHE A CA 1
ATOM 2899 C C . PHE A 1 359 ? 23.770 -11.933 -30.267 1.00 92.88 359 PHE A C 1
ATOM 2901 O O . PHE A 1 359 ? 23.413 -12.540 -29.254 1.00 92.88 359 PHE A O 1
ATOM 2908 N N . SER A 1 360 ? 24.655 -12.470 -31.097 1.00 87.94 360 SER A N 1
ATOM 2909 C CA . SER A 1 360 ? 25.527 -13.544 -30.620 1.00 87.94 360 SER A CA 1
ATOM 2910 C C . SER A 1 360 ? 26.897 -13.354 -31.190 1.00 87.94 360 SER A C 1
ATOM 2912 O O . SER A 1 360 ? 27.012 -13.115 -32.385 1.00 87.94 360 SER A O 1
ATOM 2914 N N . TYR A 1 361 ? 27.892 -13.552 -30.344 1.00 80.38 361 TYR A N 1
ATOM 2915 C CA . TYR A 1 361 ? 29.268 -13.305 -30.715 1.00 80.38 361 TYR A CA 1
ATOM 2916 C C . TYR A 1 361 ? 29.743 -14.158 -31.897 1.00 80.38 361 TYR A C 1
ATOM 2918 O O . TYR A 1 361 ? 30.472 -13.656 -32.731 1.00 80.38 361 TYR A O 1
ATOM 2926 N N . ASP A 1 362 ? 29.208 -15.379 -32.051 1.00 81.69 362 ASP A N 1
ATOM 2927 C CA . ASP A 1 362 ? 29.483 -16.273 -33.195 1.00 81.69 362 ASP A CA 1
ATOM 2928 C C . ASP A 1 362 ? 28.875 -15.807 -34.549 1.00 81.69 362 ASP A C 1
ATOM 2930 O O . ASP A 1 362 ? 28.685 -16.610 -35.467 1.00 81.69 362 ASP A O 1
ATOM 2934 N N . TYR A 1 363 ? 28.401 -14.565 -34.655 1.00 85.50 363 TYR A N 1
ATOM 2935 C CA . TYR A 1 363 ? 27.786 -14.033 -35.871 1.00 85.50 363 TYR A CA 1
ATOM 2936 C C . TYR A 1 363 ? 27.937 -12.517 -35.944 1.00 85.50 363 TYR A C 1
ATOM 2938 O O . TYR A 1 363 ? 27.321 -11.794 -35.163 1.00 85.50 363 TYR A O 1
ATOM 2946 N N . GLN A 1 364 ? 28.699 -12.057 -36.938 1.00 85.31 364 GLN A N 1
ATOM 2947 C CA . GLN A 1 364 ? 28.997 -10.640 -37.171 1.00 85.31 364 GLN A CA 1
ATOM 2948 C C . GLN A 1 364 ? 29.365 -9.882 -35.878 1.00 85.31 364 GLN A C 1
ATOM 2950 O O . GLN A 1 364 ? 28.707 -8.889 -35.547 1.00 85.31 364 GLN A O 1
ATOM 2955 N N . PRO A 1 365 ? 30.420 -10.309 -35.154 1.00 82.38 365 PRO A N 1
ATOM 2956 C CA . PRO A 1 365 ? 30.843 -9.670 -33.907 1.00 82.38 365 PRO A CA 1
ATOM 2957 C C . PRO A 1 365 ? 31.124 -8.172 -34.072 1.00 82.38 365 PRO A C 1
ATOM 2959 O O . PRO A 1 365 ? 30.843 -7.423 -33.148 1.00 82.38 365 PRO A O 1
ATOM 2962 N N . LEU A 1 366 ? 31.512 -7.703 -35.267 1.00 84.62 366 LEU A N 1
ATOM 2963 C CA . LEU A 1 366 ? 31.707 -6.270 -35.536 1.00 84.62 366 LEU A CA 1
ATOM 2964 C C . LEU A 1 366 ? 30.452 -5.420 -35.308 1.00 84.62 366 LEU A C 1
ATOM 2966 O O . LEU A 1 366 ? 30.555 -4.260 -34.925 1.00 84.62 366 LEU A O 1
ATOM 2970 N N . GLY A 1 367 ? 29.255 -5.980 -35.512 1.00 88.69 367 GLY A N 1
ATOM 2971 C CA . GLY A 1 367 ? 28.023 -5.289 -35.134 1.00 88.69 367 GLY A CA 1
ATOM 2972 C C . GLY A 1 367 ? 27.937 -5.096 -33.617 1.00 88.69 367 GLY A C 1
ATOM 2973 O O . GLY A 1 367 ? 27.613 -4.008 -33.143 1.00 88.69 367 GLY A O 1
ATOM 2974 N N . TYR A 1 368 ? 28.282 -6.135 -32.853 1.00 89.31 368 TYR A N 1
ATOM 2975 C CA . TYR A 1 368 ? 28.348 -6.079 -31.392 1.00 89.31 368 TYR A CA 1
ATOM 2976 C C . TYR A 1 368 ? 29.452 -5.123 -30.904 1.00 89.31 368 TYR A C 1
ATOM 2978 O O . TYR A 1 368 ? 29.241 -4.344 -29.980 1.00 89.31 368 TYR A O 1
ATOM 2986 N N . ASP A 1 369 ? 30.602 -5.122 -31.570 1.00 88.31 369 ASP A N 1
ATOM 2987 C CA . ASP A 1 369 ? 31.721 -4.228 -31.284 1.00 88.31 369 ASP A CA 1
ATOM 2988 C C . ASP A 1 369 ? 31.358 -2.761 -31.530 1.00 88.31 369 ASP A C 1
ATOM 2990 O O . ASP A 1 369 ? 31.572 -1.924 -30.654 1.00 88.31 369 ASP A O 1
ATOM 2994 N N . CYS A 1 370 ? 30.732 -2.439 -32.667 1.00 90.94 370 CYS A N 1
ATOM 2995 C CA . CYS A 1 370 ? 30.331 -1.064 -32.954 1.00 90.94 370 CYS A CA 1
ATOM 2996 C C . CYS A 1 370 ? 29.226 -0.552 -32.025 1.00 90.94 370 CYS A C 1
ATOM 2998 O O . CYS A 1 370 ? 29.264 0.625 -31.661 1.00 90.94 370 CYS A O 1
ATOM 3000 N N . ILE A 1 371 ? 28.248 -1.379 -31.626 1.00 93.38 371 ILE A N 1
ATOM 3001 C CA . ILE A 1 371 ? 27.233 -0.930 -30.655 1.00 93.38 371 ILE A CA 1
ATOM 3002 C C . ILE A 1 371 ? 27.830 -0.757 -29.255 1.00 93.38 371 ILE A C 1
ATOM 3004 O O . ILE A 1 371 ? 27.434 0.156 -28.531 1.00 93.38 371 ILE A O 1
ATOM 3008 N N . GLU A 1 372 ? 28.808 -1.585 -28.883 1.00 92.19 372 GLU A N 1
ATOM 3009 C CA . GLU A 1 372 ? 29.516 -1.446 -27.615 1.00 92.19 372 GLU A CA 1
ATOM 3010 C C . GLU A 1 372 ? 30.365 -0.174 -27.582 1.00 92.19 372 GLU A C 1
ATOM 3012 O O . GLU A 1 372 ? 30.279 0.592 -26.620 1.00 92.19 372 GLU A O 1
ATOM 3017 N N . GLN A 1 373 ? 31.125 0.101 -28.645 1.00 91.56 373 GLN A N 1
ATOM 3018 C CA . GLN A 1 373 ? 31.911 1.327 -28.743 1.00 91.56 373 GLN A CA 1
ATOM 3019 C C . GLN A 1 373 ? 31.016 2.570 -28.679 1.00 91.56 373 GLN A C 1
ATOM 3021 O O . GLN A 1 373 ? 31.329 3.500 -27.938 1.00 91.56 373 GLN A O 1
ATOM 3026 N N . TRP A 1 374 ? 29.877 2.566 -29.381 1.00 93.06 374 TRP A N 1
ATOM 3027 C CA . TRP A 1 374 ? 28.881 3.638 -29.292 1.00 93.06 374 TRP A CA 1
ATOM 3028 C C . TRP A 1 374 ? 28.387 3.848 -27.857 1.00 93.06 374 TRP A C 1
ATOM 3030 O O . TRP A 1 374 ? 28.349 4.975 -27.359 1.00 93.06 374 TRP A O 1
ATOM 3040 N N . TYR A 1 375 ? 28.034 2.759 -27.172 1.00 94.06 375 TYR A N 1
ATOM 3041 C CA . TYR A 1 375 ? 27.529 2.807 -25.805 1.00 94.06 375 TYR A CA 1
ATOM 3042 C C . TYR A 1 375 ? 28.554 3.412 -24.840 1.00 94.06 375 TYR A C 1
ATOM 3044 O O . TYR A 1 375 ? 28.216 4.308 -24.067 1.00 94.06 375 TYR A O 1
ATOM 3052 N N . PHE A 1 376 ? 29.816 2.977 -24.892 1.00 92.00 376 PHE A N 1
ATOM 3053 C CA . PHE A 1 376 ? 30.849 3.514 -24.003 1.00 92.00 376 PHE A CA 1
ATOM 3054 C C . PHE A 1 376 ? 31.313 4.918 -24.391 1.00 92.00 376 PHE A C 1
ATOM 3056 O O . PHE A 1 376 ? 31.629 5.696 -23.491 1.00 92.00 376 PHE A O 1
ATOM 3063 N N . HIS A 1 377 ? 31.279 5.290 -25.676 1.00 91.06 377 HIS A N 1
ATOM 3064 C CA . HIS A 1 377 ? 31.461 6.685 -26.092 1.00 91.06 377 HIS A CA 1
ATOM 3065 C C . HIS A 1 377 ? 30.419 7.573 -25.400 1.00 91.06 377 HIS A C 1
ATOM 3067 O O . HIS A 1 377 ? 30.750 8.609 -24.822 1.00 91.06 377 HIS A O 1
ATOM 3073 N N . LYS A 1 378 ? 29.158 7.130 -25.387 1.00 91.00 378 LYS A N 1
ATOM 3074 C CA . LYS A 1 378 ? 28.065 7.843 -24.731 1.00 91.00 378 LYS A CA 1
ATOM 3075 C C . LYS A 1 378 ? 28.251 7.949 -23.218 1.00 91.00 378 LYS A C 1
ATOM 3077 O O . LYS A 1 378 ? 28.160 9.046 -22.679 1.00 91.00 378 LYS A O 1
ATOM 3082 N N . VAL A 1 379 ? 28.587 6.847 -22.546 1.00 91.00 379 VAL A N 1
ATOM 3083 C CA . VAL A 1 379 ? 28.900 6.858 -21.106 1.00 91.00 379 VAL A CA 1
ATOM 3084 C C . VAL A 1 379 ? 30.044 7.826 -20.794 1.00 91.00 379 VAL A C 1
ATOM 3086 O O . VAL A 1 379 ? 29.953 8.603 -19.848 1.00 91.00 379 VAL A O 1
ATOM 3089 N N . HIS A 1 380 ? 31.114 7.807 -21.589 1.00 89.06 380 HIS A N 1
ATOM 3090 C CA . HIS A 1 380 ? 32.245 8.706 -21.392 1.00 89.06 380 HIS A CA 1
ATOM 3091 C C . HIS A 1 380 ? 31.832 10.176 -21.550 1.00 89.06 380 HIS A C 1
ATOM 3093 O O . HIS A 1 380 ? 32.155 11.000 -20.698 1.00 89.06 380 HIS A O 1
ATOM 3099 N N . SER A 1 381 ? 31.054 10.498 -22.587 1.00 88.25 381 SER A N 1
ATOM 3100 C CA . SER A 1 381 ? 30.500 11.841 -22.794 1.00 88.25 381 SER A CA 1
ATOM 3101 C C . SER A 1 381 ? 29.627 12.301 -21.617 1.00 88.25 381 SER A C 1
ATOM 3103 O O . SER A 1 381 ? 29.742 13.443 -21.168 1.00 88.25 381 SER A O 1
ATOM 3105 N N . GLU A 1 382 ? 28.804 11.410 -21.057 1.00 89.75 382 GLU A N 1
ATOM 3106 C CA . GLU A 1 382 ? 27.958 11.696 -19.891 1.00 89.75 382 GLU A CA 1
ATOM 3107 C C . GLU A 1 382 ? 28.767 11.984 -18.621 1.00 89.75 382 GLU A C 1
ATOM 3109 O O . GLU A 1 382 ? 28.390 12.865 -17.841 1.00 89.75 382 GLU A O 1
ATOM 3114 N N . HIS A 1 383 ? 29.865 11.253 -18.408 1.00 84.69 383 HIS A N 1
ATOM 3115 C CA . HIS A 1 383 ? 30.788 11.479 -17.292 1.00 84.69 383 HIS A CA 1
ATOM 3116 C C . HIS A 1 383 ? 31.553 12.792 -17.444 1.00 84.69 383 HIS A C 1
ATOM 3118 O O . HIS A 1 383 ? 31.693 13.519 -16.465 1.00 84.69 383 HIS A O 1
ATOM 3124 N N . THR A 1 384 ? 32.010 13.114 -18.655 1.00 85.44 384 THR A N 1
ATOM 3125 C CA . THR A 1 384 ? 32.816 14.314 -18.920 1.00 85.44 384 THR A CA 1
ATOM 3126 C C . THR A 1 384 ? 31.975 15.593 -18.923 1.00 85.44 384 THR A C 1
ATOM 3128 O O . THR A 1 384 ? 32.396 16.606 -18.375 1.00 85.44 384 THR A O 1
ATOM 3131 N N . THR A 1 385 ? 30.776 15.566 -19.512 1.00 85.50 385 THR A N 1
ATOM 3132 C CA . THR A 1 385 ? 29.912 16.759 -19.638 1.00 85.50 385 THR A CA 1
ATOM 3133 C C . THR A 1 385 ? 28.904 16.908 -18.499 1.00 85.50 385 THR A C 1
ATOM 3135 O O . THR A 1 385 ? 28.309 17.969 -18.328 1.00 85.50 385 THR A O 1
ATOM 3138 N N . GLY A 1 386 ? 28.630 15.834 -17.752 1.00 79.88 386 GLY A N 1
ATOM 3139 C CA . GLY A 1 386 ? 27.561 15.785 -16.753 1.00 79.88 386 GLY A CA 1
ATOM 3140 C C . GLY A 1 386 ? 26.141 15.707 -17.336 1.00 79.88 386 GLY A C 1
ATOM 3141 O O . GLY A 1 386 ? 25.184 15.492 -16.581 1.00 79.88 386 GLY A O 1
ATOM 3142 N N . THR A 1 387 ? 25.977 15.806 -18.657 1.00 81.69 387 THR A N 1
ATOM 3143 C CA . THR A 1 387 ? 24.679 15.834 -19.353 1.00 81.69 387 THR A CA 1
ATOM 3144 C C . THR A 1 387 ? 24.433 14.561 -20.161 1.00 81.69 387 THR A C 1
ATOM 3146 O O . THR A 1 387 ? 25.376 13.893 -20.564 1.00 81.69 387 THR A O 1
ATOM 3149 N N . ILE A 1 388 ? 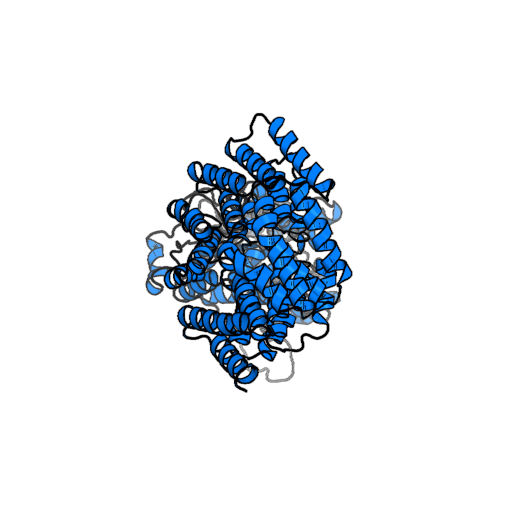23.162 14.205 -20.377 1.00 84.69 388 ILE A N 1
ATOM 3150 C CA . ILE A 1 388 ? 22.795 13.137 -21.322 1.00 84.69 388 ILE A CA 1
ATOM 3151 C C . ILE A 1 388 ? 22.451 13.769 -22.670 1.00 84.69 388 ILE A C 1
ATOM 3153 O O . ILE A 1 388 ? 21.848 14.844 -22.707 1.00 84.69 388 ILE A O 1
ATOM 3157 N N . SER A 1 389 ? 22.775 13.090 -23.766 1.00 77.75 389 SER A N 1
ATOM 3158 C CA . SER A 1 389 ? 22.447 13.521 -25.126 1.00 77.75 389 SER A CA 1
ATOM 3159 C C . SER A 1 389 ? 21.627 12.448 -25.856 1.00 77.75 389 SER A C 1
ATOM 3161 O O . SER A 1 389 ? 21.833 11.245 -25.692 1.00 77.75 389 SER A O 1
ATOM 3163 N N . GLY A 1 390 ? 20.647 12.881 -26.657 1.00 75.19 390 GLY A N 1
ATOM 3164 C CA . GLY A 1 390 ? 19.873 11.988 -27.532 1.00 75.19 390 GLY A CA 1
ATOM 3165 C C . GLY A 1 390 ? 18.703 11.225 -26.891 1.00 75.19 390 GLY A C 1
ATOM 3166 O O . GLY A 1 390 ? 18.136 10.348 -27.544 1.00 75.19 390 GLY A O 1
ATOM 3167 N N . VAL A 1 391 ? 18.296 11.544 -25.654 1.00 85.25 391 VAL A N 1
ATOM 3168 C CA . VAL A 1 391 ? 17.110 10.951 -25.002 1.00 85.25 391 VAL A CA 1
ATOM 3169 C C . VAL A 1 391 ? 16.157 12.031 -24.493 1.00 85.25 391 VAL A C 1
ATOM 3171 O O . VAL A 1 391 ? 16.463 12.749 -23.547 1.00 85.25 391 VAL A O 1
ATOM 3174 N N . ASP A 1 392 ? 14.968 12.108 -25.100 1.00 88.75 392 ASP A N 1
ATOM 3175 C CA . ASP A 1 392 ? 13.857 12.921 -24.592 1.00 88.75 392 ASP A CA 1
ATOM 3176 C C . ASP A 1 392 ? 13.055 12.111 -23.566 1.00 88.75 392 ASP A C 1
ATOM 3178 O O . ASP A 1 392 ? 12.300 11.202 -23.921 1.00 88.75 392 ASP A O 1
ATOM 3182 N N . THR A 1 393 ? 13.224 12.428 -22.283 1.00 86.94 393 THR A N 1
ATOM 3183 C CA . THR A 1 393 ? 12.545 11.728 -21.184 1.00 86.94 393 THR A CA 1
ATOM 3184 C C . THR A 1 393 ? 11.030 11.970 -21.185 1.00 86.94 393 THR A C 1
ATOM 3186 O O . THR A 1 393 ? 10.277 11.110 -20.723 1.00 86.94 393 THR A O 1
ATOM 3189 N N . ARG A 1 394 ? 10.544 13.075 -21.777 1.00 88.94 394 ARG A N 1
ATOM 3190 C CA . ARG A 1 394 ? 9.103 13.390 -21.856 1.00 88.94 394 ARG A CA 1
ATOM 3191 C C . ARG A 1 394 ? 8.339 12.347 -22.658 1.00 88.94 394 ARG A C 1
ATOM 3193 O O . ARG A 1 394 ? 7.256 11.945 -22.253 1.00 88.94 394 ARG A O 1
ATOM 3200 N N . TYR A 1 395 ? 8.951 11.818 -23.717 1.00 92.00 395 TYR A N 1
ATOM 3201 C CA . TYR A 1 395 ? 8.368 10.726 -24.495 1.00 92.00 395 TYR A CA 1
ATOM 3202 C C . TYR A 1 395 ? 8.007 9.512 -23.621 1.00 92.00 395 TYR A C 1
ATOM 3204 O O . TYR A 1 395 ? 6.946 8.918 -23.793 1.00 92.00 395 TYR A O 1
ATOM 3212 N N . TYR A 1 396 ? 8.869 9.164 -22.660 1.00 92.19 396 TYR A N 1
ATOM 3213 C CA . TYR A 1 396 ? 8.668 8.023 -21.762 1.00 92.19 396 TYR A CA 1
ATOM 3214 C C . TYR A 1 396 ? 7.586 8.302 -20.718 1.00 92.19 396 TYR A C 1
ATOM 3216 O O . TYR A 1 396 ? 6.761 7.431 -20.449 1.00 92.19 396 TYR A O 1
ATOM 3224 N N . ARG A 1 397 ? 7.539 9.531 -20.185 1.00 89.06 397 ARG A N 1
ATOM 3225 C CA . ARG A 1 397 ? 6.437 10.011 -19.333 1.00 89.06 397 ARG A CA 1
ATOM 3226 C C . ARG A 1 397 ? 5.085 9.881 -20.038 1.00 89.06 397 ARG A C 1
ATOM 3228 O O . ARG A 1 397 ? 4.074 9.591 -19.402 1.00 89.06 397 ARG A O 1
ATOM 3235 N N . ASP A 1 398 ? 5.075 10.106 -21.349 1.00 87.94 398 ASP A N 1
ATOM 3236 C CA . ASP A 1 398 ? 3.860 10.188 -22.150 1.00 87.94 398 ASP A CA 1
ATOM 3237 C C . ASP A 1 398 ? 3.288 8.850 -22.633 1.00 87.94 398 ASP A C 1
ATOM 3239 O O . ASP A 1 398 ? 2.192 8.839 -23.207 1.00 87.94 398 ASP A O 1
ATOM 3243 N N . LEU A 1 399 ? 3.978 7.736 -22.374 1.00 87.12 399 LEU A N 1
ATOM 3244 C CA . LEU A 1 399 ? 3.526 6.395 -22.742 1.00 87.12 399 LEU A CA 1
ATOM 3245 C C . LEU A 1 399 ? 2.208 6.028 -22.055 1.00 87.12 399 LEU A C 1
ATOM 3247 O O . LEU A 1 399 ? 1.999 6.330 -20.880 1.00 87.12 399 LEU A O 1
ATOM 3251 N N . GLU A 1 400 ? 1.347 5.279 -22.751 1.00 84.62 400 GLU A N 1
ATOM 3252 C CA . GLU A 1 400 ? 0.090 4.777 -22.173 1.00 84.62 400 GLU A CA 1
ATOM 3253 C C . GLU A 1 400 ? 0.334 3.954 -20.904 1.00 84.62 400 GLU A C 1
ATOM 3255 O O . GLU A 1 400 ? -0.358 4.139 -19.905 1.00 84.62 400 GLU A O 1
ATOM 3260 N N . ILE A 1 401 ? 1.350 3.086 -20.922 1.00 84.88 401 ILE A N 1
ATOM 3261 C CA . ILE A 1 401 ? 1.726 2.259 -19.768 1.00 84.88 401 ILE A CA 1
ATOM 3262 C C . ILE A 1 401 ? 2.096 3.094 -18.534 1.00 84.88 401 ILE A C 1
ATOM 3264 O O . ILE A 1 401 ? 1.898 2.631 -17.418 1.00 84.88 401 ILE A O 1
ATOM 3268 N N . VAL A 1 402 ? 2.551 4.336 -18.725 1.00 87.00 402 VAL A N 1
ATOM 3269 C CA . VAL A 1 402 ? 2.869 5.277 -17.647 1.00 87.00 402 VAL A CA 1
ATOM 3270 C C . VAL A 1 402 ? 1.630 6.088 -17.276 1.00 87.00 402 VAL A C 1
ATOM 3272 O O . VAL A 1 402 ? 1.160 6.009 -16.143 1.00 87.00 402 VAL A O 1
ATOM 3275 N N . LYS A 1 403 ? 1.006 6.789 -18.230 1.00 81.25 403 LYS A N 1
ATOM 3276 C CA . LYS A 1 403 ? -0.203 7.610 -18.004 1.00 81.25 403 LYS A CA 1
ATOM 3277 C C . LYS A 1 403 ? -1.327 6.853 -17.298 1.00 81.25 403 LYS A C 1
ATOM 3279 O O . LYS A 1 403 ? -1.961 7.392 -16.391 1.00 81.25 403 LYS A O 1
ATOM 3284 N N . PHE A 1 404 ? -1.558 5.603 -17.690 1.00 74.88 404 PHE A N 1
ATOM 3285 C CA . PHE A 1 404 ? -2.608 4.758 -17.125 1.00 74.88 404 PHE A CA 1
ATOM 3286 C C . PHE A 1 404 ? -2.141 3.879 -15.963 1.00 74.88 404 PHE A C 1
ATOM 3288 O O . PHE A 1 404 ? -2.958 3.144 -15.427 1.00 74.88 404 PHE A O 1
ATOM 3295 N N . ALA A 1 405 ? -0.882 3.963 -15.538 1.00 67.44 405 ALA A N 1
ATOM 3296 C CA . ALA A 1 405 ? -0.440 3.460 -14.236 1.00 67.44 405 ALA A CA 1
ATOM 3297 C C . ALA A 1 405 ? -0.483 4.567 -13.161 1.00 67.44 405 ALA A C 1
ATOM 3299 O O . ALA A 1 405 ? -0.730 4.302 -11.986 1.00 67.44 405 ALA A O 1
ATOM 3300 N N . LEU A 1 406 ? -0.342 5.838 -13.565 1.00 51.41 406 LEU A N 1
ATOM 3301 C CA . LEU A 1 406 ? -0.298 7.010 -12.678 1.00 51.41 406 LEU A CA 1
ATOM 3302 C C . LEU A 1 406 ? -1.612 7.338 -11.947 1.00 51.41 406 LEU A C 1
ATOM 3304 O O . LEU A 1 406 ? -1.592 8.106 -10.983 1.00 51.41 406 LEU A O 1
ATOM 3308 N N . ARG A 1 407 ? -2.753 6.755 -12.337 1.00 48.56 407 ARG A N 1
ATOM 3309 C CA . ARG A 1 407 ? -4.041 7.003 -11.654 1.00 48.56 407 ARG A CA 1
ATOM 3310 C C . ARG A 1 407 ? -4.153 6.375 -10.251 1.00 48.56 407 ARG A C 1
ATOM 3312 O O . ARG A 1 407 ? -5.039 6.784 -9.516 1.00 48.56 407 ARG A O 1
ATOM 3319 N N . GLN A 1 408 ? -3.232 5.495 -9.831 1.00 44.56 408 GLN A N 1
ATOM 3320 C CA . GLN A 1 408 ? -3.157 4.994 -8.447 1.00 44.56 408 GLN A CA 1
ATOM 3321 C C . GLN A 1 408 ? -2.447 5.984 -7.506 1.00 44.56 408 GLN A C 1
ATOM 3323 O O . GLN A 1 408 ? -2.557 5.870 -6.287 1.00 44.56 408 GLN A O 1
ATOM 3328 N N . ASN A 1 409 ? -1.756 6.996 -8.054 1.00 38.28 409 ASN A N 1
ATOM 3329 C CA . ASN A 1 409 ? -1.049 8.016 -7.271 1.00 38.28 409 ASN A CA 1
ATOM 3330 C C . ASN A 1 409 ? -1.812 9.342 -7.115 1.00 38.28 409 ASN A C 1
ATOM 3332 O O . ASN A 1 409 ? -1.359 10.194 -6.361 1.00 38.28 409 ASN A O 1
ATOM 3336 N N . ARG A 1 410 ? -2.977 9.514 -7.758 1.00 34.28 410 ARG A N 1
ATOM 3337 C CA . ARG A 1 410 ? -3.932 10.600 -7.435 1.00 34.28 410 ARG A CA 1
ATOM 3338 C C . ARG A 1 410 ? -5.072 10.161 -6.515 1.00 34.28 410 ARG A C 1
ATOM 3340 O O . ARG A 1 410 ? -5.916 10.965 -6.145 1.00 34.28 410 ARG A O 1
ATOM 3347 N N . THR A 1 411 ? -5.083 8.901 -6.098 1.00 36.81 411 THR A N 1
ATOM 3348 C CA . THR A 1 411 ? -5.964 8.413 -5.040 1.00 36.81 411 THR A CA 1
ATOM 3349 C C . THR A 1 411 ? -5.283 8.560 -3.685 1.00 36.81 411 THR A C 1
ATOM 3351 O O . THR A 1 411 ? -4.842 7.579 -3.082 1.00 36.81 411 THR A O 1
ATOM 3354 N N . SER A 1 412 ? -5.269 9.792 -3.173 1.00 35.88 412 SER A N 1
ATOM 3355 C CA . SER A 1 412 ? -5.209 10.084 -1.731 1.00 35.88 412 SER A CA 1
ATOM 3356 C C . SER A 1 412 ? -6.260 9.249 -0.975 1.00 35.88 412 SER A C 1
ATOM 3358 O O . SER A 1 412 ? -6.018 8.790 0.134 1.00 35.88 412 SER A O 1
ATOM 3360 N N . HIS A 1 413 ? -7.370 8.908 -1.642 1.00 33.84 413 HIS A N 1
ATOM 3361 C CA . HIS A 1 413 ? -8.419 8.007 -1.160 1.00 33.84 413 HIS A CA 1
ATOM 3362 C C . HIS A 1 413 ? -7.963 6.564 -0.852 1.00 33.84 413 HIS A C 1
ATOM 3364 O O . HIS A 1 413 ? -8.506 5.953 0.063 1.00 33.84 413 HIS A O 1
ATOM 3370 N N . HIS A 1 414 ? -6.953 6.009 -1.543 1.00 34.41 414 HIS A N 1
ATOM 3371 C CA . HIS A 1 414 ? -6.551 4.602 -1.342 1.00 34.41 414 HIS A CA 1
ATOM 3372 C C . HIS A 1 414 ? -5.729 4.371 -0.067 1.00 34.41 414 HIS A C 1
ATOM 3374 O O . HIS A 1 414 ? -5.812 3.302 0.533 1.00 34.41 414 HIS A O 1
ATOM 3380 N N . ARG A 1 415 ? -4.973 5.388 0.365 1.00 40.50 415 ARG A N 1
ATOM 3381 C CA . ARG A 1 415 ? -4.083 5.306 1.537 1.00 40.50 415 ARG A CA 1
ATOM 3382 C C . ARG A 1 415 ? -4.822 5.636 2.831 1.00 40.50 415 ARG A C 1
ATOM 3384 O O . ARG A 1 415 ? -4.563 5.033 3.866 1.00 40.50 415 ARG A O 1
ATOM 3391 N N . LEU A 1 416 ? -5.797 6.540 2.729 1.00 39.31 416 LEU A N 1
ATOM 3392 C CA . LEU A 1 416 ? -6.611 7.038 3.836 1.00 39.31 416 LEU A CA 1
ATOM 3393 C C . LEU A 1 416 ? -7.814 6.165 4.181 1.00 39.31 416 LEU A C 1
ATOM 3395 O O . LEU A 1 416 ? -8.225 6.141 5.339 1.00 39.31 416 LEU A O 1
ATOM 3399 N N . ALA A 1 417 ? -8.356 5.400 3.230 1.00 34.22 417 ALA A N 1
ATOM 3400 C CA . ALA A 1 417 ? -9.421 4.450 3.537 1.00 34.22 417 ALA A CA 1
ATOM 3401 C C . ALA A 1 417 ? -8.940 3.340 4.485 1.00 34.22 417 ALA A C 1
ATOM 3403 O O . ALA A 1 417 ? -9.683 2.996 5.396 1.00 34.22 417 ALA A O 1
ATOM 3404 N N . GLY A 1 418 ? -7.702 2.853 4.321 1.00 35.53 418 GLY A N 1
ATOM 3405 C CA . GLY A 1 418 ? -7.129 1.747 5.098 1.00 35.53 418 GLY A CA 1
ATOM 3406 C C . GLY A 1 418 ? -6.208 2.120 6.265 1.00 35.53 418 GLY A C 1
ATOM 3407 O O . GLY A 1 418 ? -5.695 1.199 6.886 1.00 35.53 418 GLY A O 1
ATOM 3408 N N . TYR A 1 419 ? -5.969 3.414 6.549 1.00 43.84 419 TYR A N 1
ATOM 3409 C CA . TYR A 1 419 ? -4.968 3.861 7.542 1.00 43.84 419 TYR A CA 1
ATOM 3410 C C . TYR A 1 419 ? -3.603 3.164 7.365 1.00 43.84 419 TYR A C 1
ATOM 3412 O O . TYR A 1 419 ? -2.982 2.706 8.320 1.00 43.84 419 TYR A O 1
ATOM 3420 N N . TYR A 1 420 ? -3.115 3.054 6.126 1.00 41.03 420 TYR A N 1
ATOM 3421 C CA . TYR A 1 420 ? -1.807 2.444 5.895 1.00 41.03 420 TYR A CA 1
ATOM 3422 C C . TYR A 1 420 ? -0.702 3.350 6.451 1.00 41.03 420 TYR A C 1
ATOM 3424 O O . TYR A 1 420 ? -0.479 4.451 5.944 1.00 41.03 420 TYR A O 1
ATOM 3432 N N . HIS A 1 421 ? -0.009 2.879 7.488 1.00 41.09 421 HIS A N 1
ATOM 3433 C CA . HIS A 1 421 ? 1.159 3.547 8.050 1.00 41.09 421 HIS A CA 1
ATOM 3434 C C . HIS A 1 421 ? 2.319 3.452 7.042 1.00 41.09 421 HIS A C 1
ATOM 3436 O O . HIS A 1 421 ? 2.921 2.395 6.860 1.00 41.09 421 HIS A O 1
ATOM 3442 N N . GLU A 1 422 ? 2.598 4.542 6.320 1.00 43.53 422 GLU A N 1
ATOM 3443 C CA . GLU A 1 422 ? 3.739 4.627 5.405 1.00 43.53 422 GLU A CA 1
ATOM 3444 C C . GLU A 1 422 ? 4.859 5.432 6.077 1.00 43.53 422 GLU A C 1
ATOM 3446 O O . GLU A 1 422 ? 4.889 6.664 6.023 1.00 43.53 422 GLU A O 1
ATOM 3451 N N . ASP A 1 423 ? 5.800 4.734 6.718 1.00 48.84 423 ASP A N 1
ATOM 3452 C CA . ASP A 1 423 ? 6.893 5.356 7.486 1.00 48.84 423 ASP A CA 1
ATOM 3453 C C . ASP A 1 423 ? 7.735 6.324 6.640 1.00 48.84 423 ASP A C 1
ATOM 3455 O O . ASP A 1 423 ? 8.223 7.337 7.136 1.00 48.84 423 ASP A O 1
ATOM 3459 N N . SER A 1 424 ? 7.830 6.081 5.326 1.00 44.41 424 SER A N 1
ATOM 3460 C CA . SER A 1 424 ? 8.541 6.966 4.390 1.00 44.41 424 SER A CA 1
ATOM 3461 C C . SER A 1 424 ? 7.905 8.358 4.234 1.00 44.41 424 SER A C 1
ATOM 3463 O O . SER A 1 424 ? 8.557 9.298 3.767 1.00 44.41 424 SER A O 1
ATOM 3465 N N . LEU A 1 425 ? 6.638 8.513 4.632 1.00 47.81 425 LEU A N 1
ATOM 3466 C CA . LEU A 1 425 ? 5.908 9.777 4.592 1.00 47.81 425 LEU A CA 1
ATOM 3467 C C . LEU A 1 425 ? 5.753 10.442 5.964 1.00 47.81 425 LEU A C 1
ATOM 3469 O O . LEU A 1 425 ? 5.264 11.567 6.002 1.00 47.81 425 LEU A O 1
ATOM 3473 N N . GLY A 1 426 ? 6.225 9.815 7.047 1.00 55.69 426 GLY A N 1
ATOM 3474 C CA . GLY A 1 426 ? 6.027 10.305 8.416 1.00 55.69 426 GLY A CA 1
ATOM 3475 C C . GLY A 1 426 ? 4.646 9.957 8.987 1.00 55.69 426 GLY A C 1
ATOM 3476 O O . GLY A 1 426 ? 4.078 10.746 9.739 1.00 55.69 426 GLY A O 1
ATOM 3477 N N . GLY A 1 427 ? 4.079 8.810 8.594 1.00 59.91 427 GLY A N 1
ATOM 3478 C CA . GLY A 1 427 ? 2.760 8.357 9.045 1.00 59.91 427 GLY A CA 1
ATOM 3479 C C . GLY A 1 427 ? 1.596 9.170 8.463 1.00 59.91 427 GLY A C 1
ATOM 3480 O O . GLY A 1 427 ? 1.739 9.888 7.466 1.00 59.91 427 GLY A O 1
ATOM 3481 N N . LEU A 1 428 ? 0.416 9.053 9.078 1.00 63.53 428 LEU A N 1
ATOM 3482 C CA . LEU A 1 428 ? -0.796 9.737 8.610 1.00 63.53 428 LEU A CA 1
ATOM 3483 C C . LEU A 1 428 ? -0.678 11.266 8.723 1.00 63.53 428 LEU A C 1
ATOM 3485 O O . LEU A 1 428 ? -1.038 11.982 7.790 1.00 63.53 428 LEU A O 1
ATOM 3489 N N . GLY A 1 429 ? -0.098 11.759 9.823 1.00 67.81 429 GLY A N 1
ATOM 3490 C CA . GLY A 1 429 ? 0.163 13.186 10.027 1.00 67.81 429 GLY A CA 1
ATOM 3491 C C . GLY A 1 429 ? 1.074 13.767 8.944 1.00 67.81 429 GLY A C 1
ATOM 3492 O O . GLY A 1 429 ? 0.702 14.734 8.282 1.00 67.81 429 GLY A O 1
ATOM 3493 N N . GLY A 1 430 ? 2.217 13.124 8.676 1.00 69.88 430 GLY A N 1
ATOM 3494 C CA . GLY A 1 430 ? 3.124 13.544 7.603 1.00 69.88 430 GLY A CA 1
ATOM 3495 C C . GLY A 1 430 ? 2.502 13.447 6.204 1.00 69.88 430 GLY A C 1
ATOM 3496 O O . GLY A 1 430 ? 2.799 14.267 5.334 1.00 69.88 430 GLY A O 1
ATOM 3497 N N . THR A 1 431 ? 1.575 12.507 5.997 1.00 71.06 431 THR A N 1
ATOM 3498 C CA . THR A 1 431 ? 0.794 12.408 4.755 1.00 71.06 431 THR A CA 1
ATOM 3499 C C . THR A 1 431 ? -0.108 13.627 4.558 1.00 71.06 431 THR A C 1
ATOM 3501 O O . THR A 1 431 ? -0.124 14.190 3.463 1.00 71.06 431 THR A O 1
ATOM 3504 N N . PHE A 1 432 ? -0.821 14.074 5.598 1.00 80.06 432 PHE A N 1
ATOM 3505 C CA . PHE A 1 432 ? -1.649 15.282 5.522 1.00 80.06 432 PHE A CA 1
ATOM 3506 C C . PHE A 1 432 ? -0.824 16.537 5.273 1.00 80.06 432 PHE A C 1
ATOM 3508 O O . PHE A 1 432 ? -1.189 17.332 4.409 1.00 80.06 432 PHE A O 1
ATOM 3515 N N . THR A 1 433 ? 0.298 16.687 5.978 1.00 78.75 433 THR A N 1
ATOM 3516 C CA . THR A 1 433 ? 1.206 17.823 5.790 1.00 78.75 433 THR A CA 1
ATOM 3517 C C . THR A 1 433 ? 1.671 17.905 4.341 1.00 78.75 433 THR A C 1
ATOM 3519 O O . THR A 1 433 ? 1.423 18.904 3.676 1.00 78.75 433 THR A O 1
ATOM 3522 N N . LYS A 1 434 ? 2.219 16.815 3.792 1.00 78.00 434 LYS A N 1
ATOM 3523 C CA . LYS A 1 434 ? 2.704 16.787 2.402 1.00 78.00 434 LYS A CA 1
ATOM 3524 C C . LYS A 1 434 ? 1.595 16.988 1.368 1.00 78.00 434 LYS A C 1
ATOM 3526 O O . LYS A 1 434 ? 1.848 17.549 0.305 1.00 78.00 434 LYS A O 1
ATOM 3531 N N . MET A 1 435 ? 0.378 16.516 1.649 1.00 83.81 435 MET A N 1
ATOM 3532 C CA . MET A 1 435 ? -0.779 16.726 0.774 1.00 83.81 435 MET A CA 1
ATOM 3533 C C . MET A 1 435 ? -1.130 18.213 0.670 1.00 83.81 435 MET A C 1
ATOM 3535 O O . MET A 1 435 ? -1.315 18.710 -0.437 1.00 83.81 435 MET A O 1
ATOM 3539 N N . LEU A 1 436 ? -1.196 18.913 1.804 1.00 84.44 436 LEU A N 1
ATOM 3540 C CA . LEU A 1 436 ? -1.540 20.334 1.840 1.00 84.44 436 LEU A CA 1
ATOM 3541 C C . LEU A 1 436 ? -0.371 21.237 1.428 1.00 84.44 436 LEU A C 1
ATOM 3543 O O . LEU A 1 436 ? -0.603 22.309 0.891 1.00 84.44 436 LEU A O 1
ATOM 3547 N N . GLU A 1 437 ? 0.879 20.808 1.601 1.00 84.38 437 GLU A N 1
ATOM 3548 C CA . GLU A 1 437 ? 2.040 21.490 1.010 1.00 84.38 437 GLU A CA 1
ATOM 3549 C C . GLU A 1 437 ? 2.019 21.425 -0.524 1.00 84.38 437 GLU A C 1
ATOM 3551 O O . GLU A 1 437 ? 2.400 22.384 -1.193 1.00 84.38 437 GLU A O 1
ATOM 3556 N N . ALA A 1 438 ? 1.577 20.297 -1.091 1.00 77.69 438 ALA A N 1
ATOM 3557 C CA . ALA A 1 438 ? 1.498 20.114 -2.537 1.00 77.69 438 ALA A CA 1
ATOM 3558 C C . ALA A 1 438 ? 0.353 20.913 -3.180 1.00 77.69 438 ALA A C 1
ATOM 3560 O O . ALA A 1 438 ? 0.490 21.351 -4.323 1.00 77.69 438 ALA A O 1
ATOM 3561 N N . ASP A 1 439 ? -0.762 21.083 -2.468 1.00 80.62 439 ASP A N 1
ATOM 3562 C CA . ASP A 1 439 ? -1.882 21.928 -2.883 1.00 80.62 439 ASP A CA 1
ATOM 3563 C C . ASP A 1 439 ? -2.569 22.570 -1.660 1.00 80.62 439 ASP A C 1
ATOM 3565 O O . ASP A 1 439 ? -3.503 21.993 -1.089 1.00 80.62 439 ASP A O 1
ATOM 3569 N N . PRO A 1 440 ? -2.131 23.777 -1.250 1.00 87.69 440 PRO A N 1
ATOM 3570 C CA . PRO A 1 440 ? -2.692 24.469 -0.088 1.00 87.69 440 PRO A CA 1
ATOM 3571 C C . PRO A 1 440 ? -4.170 24.844 -0.234 1.00 87.69 440 PRO A C 1
ATOM 3573 O O . PRO A 1 440 ? -4.850 25.051 0.773 1.00 87.69 440 PRO A O 1
ATOM 3576 N N . ASN A 1 441 ? -4.678 24.916 -1.468 1.00 87.88 441 ASN A N 1
ATOM 3577 C CA . ASN A 1 441 ? -6.050 25.318 -1.773 1.00 87.88 441 ASN A CA 1
ATOM 3578 C C . ASN A 1 441 ? -6.995 24.115 -1.933 1.00 87.88 441 ASN A C 1
ATOM 3580 O O . ASN A 1 441 ? -8.174 24.297 -2.245 1.00 87.88 441 ASN A O 1
ATOM 3584 N N . PHE A 1 442 ? -6.513 22.889 -1.709 1.00 88.88 442 PHE A N 1
ATOM 3585 C CA . PHE A 1 442 ? -7.302 21.673 -1.863 1.00 88.88 442 PHE A CA 1
ATOM 3586 C C . PHE A 1 442 ? -8.326 21.498 -0.727 1.00 88.88 442 PHE A C 1
ATOM 3588 O O . PHE A 1 442 ? -8.042 20.891 0.308 1.00 88.88 442 PHE A O 1
ATOM 3595 N N . VAL A 1 443 ? -9.549 21.997 -0.932 1.00 91.25 443 VAL A N 1
ATOM 3596 C CA . VAL A 1 443 ? -10.637 22.013 0.070 1.00 91.25 443 VAL A CA 1
ATOM 3597 C C . VAL A 1 443 ? -10.938 20.629 0.639 1.00 91.25 443 VAL A C 1
ATOM 3599 O O . VAL A 1 443 ? -10.997 20.464 1.856 1.00 91.25 443 VAL A O 1
ATOM 3602 N N . MET A 1 444 ? -11.061 19.609 -0.214 1.00 91.56 444 MET A N 1
ATOM 3603 C CA . MET A 1 444 ? -11.306 18.241 0.251 1.00 91.56 444 MET A CA 1
ATOM 3604 C C . MET A 1 444 ? -10.124 17.655 1.029 1.00 91.56 444 MET A C 1
ATOM 3606 O O . MET A 1 444 ? -10.328 16.816 1.903 1.00 91.56 444 MET A O 1
ATOM 3610 N N . GLY A 1 445 ? -8.899 18.121 0.774 1.00 87.56 445 GLY A N 1
ATOM 3611 C CA . GLY A 1 445 ? -7.732 17.781 1.584 1.00 87.56 445 GLY A CA 1
ATOM 3612 C C . GLY A 1 445 ? -7.843 18.324 3.008 1.00 87.56 445 GLY A C 1
ATOM 3613 O O . GLY A 1 445 ? -7.577 17.596 3.966 1.00 87.56 445 GLY A O 1
ATOM 3614 N N . HIS A 1 446 ? -8.298 19.570 3.153 1.00 92.25 446 HIS A N 1
ATOM 3615 C CA . HIS A 1 446 ? -8.573 20.179 4.459 1.00 92.25 446 HIS A CA 1
ATOM 3616 C C . HIS A 1 446 ? -9.737 19.492 5.175 1.00 92.25 446 HIS A C 1
ATOM 3618 O O . HIS A 1 446 ? -9.600 19.144 6.346 1.00 92.25 446 HIS A O 1
ATOM 3624 N N . ALA A 1 447 ? -10.840 19.213 4.472 1.00 94.31 447 ALA A N 1
ATOM 3625 C CA . ALA A 1 447 ? -11.980 18.480 5.029 1.00 94.31 447 ALA A CA 1
ATOM 3626 C C . ALA A 1 447 ? -11.577 17.092 5.537 1.00 94.31 447 ALA A C 1
ATOM 3628 O O . ALA A 1 447 ? -11.933 16.705 6.649 1.00 94.31 447 ALA A O 1
ATOM 3629 N N . LEU A 1 448 ? -10.770 16.370 4.759 1.00 90.62 448 LEU A N 1
ATOM 3630 C CA . LEU A 1 448 ? -10.238 15.061 5.118 1.00 90.62 448 LEU A CA 1
ATOM 3631 C C . LEU A 1 448 ? -9.327 15.112 6.349 1.00 90.62 448 LEU A C 1
ATOM 3633 O O . LEU A 1 448 ? -9.522 14.321 7.271 1.00 90.62 448 LEU A O 1
ATOM 3637 N N . LYS A 1 449 ? -8.357 16.036 6.379 1.00 89.19 449 LYS A N 1
ATOM 3638 C CA . LYS A 1 449 ? -7.458 16.230 7.528 1.00 89.19 449 LYS A CA 1
ATOM 3639 C C . LYS A 1 449 ? -8.260 16.563 8.785 1.00 89.19 449 LYS A C 1
ATOM 3641 O O . LYS A 1 449 ? -8.098 15.891 9.796 1.00 89.19 449 LYS A O 1
ATOM 3646 N N . ASN A 1 450 ? -9.139 17.562 8.710 1.00 93.12 450 ASN A N 1
ATOM 3647 C CA . ASN A 1 450 ? -9.913 18.037 9.856 1.00 93.12 450 ASN A CA 1
ATOM 3648 C C . ASN A 1 450 ? -10.846 16.944 10.402 1.00 93.12 450 ASN A C 1
ATOM 3650 O O . ASN A 1 450 ? -10.854 16.707 11.608 1.00 93.12 450 ASN A O 1
ATOM 3654 N N . ALA A 1 451 ? -11.568 16.224 9.533 1.00 91.69 451 ALA A N 1
ATOM 3655 C CA . ALA A 1 451 ? -12.412 15.100 9.946 1.00 91.69 451 ALA A CA 1
ATOM 3656 C C . ALA A 1 451 ? -11.597 13.987 10.618 1.00 91.69 451 ALA A C 1
ATOM 3658 O O . ALA A 1 451 ? -11.967 13.508 11.687 1.00 91.69 451 ALA A O 1
ATOM 3659 N N . ALA A 1 452 ? -10.462 13.604 10.022 1.00 86.12 452 ALA A N 1
ATOM 3660 C CA . ALA A 1 452 ? -9.593 12.575 10.580 1.00 86.12 452 ALA A CA 1
ATOM 3661 C C . ALA A 1 452 ? -9.027 12.975 11.949 1.00 86.12 452 ALA A C 1
ATOM 3663 O O . ALA A 1 452 ? -8.959 12.135 12.841 1.00 86.12 452 ALA A O 1
ATOM 3664 N N . THR A 1 453 ? -8.646 14.243 12.129 1.00 86.06 453 THR A N 1
ATOM 3665 C CA . THR A 1 453 ? -8.174 14.773 13.414 1.00 86.06 453 THR A CA 1
ATOM 3666 C C . THR A 1 453 ? -9.266 14.727 14.483 1.00 86.06 453 THR A C 1
ATOM 3668 O O . THR A 1 453 ? -8.989 14.284 15.593 1.00 86.06 453 THR A O 1
ATOM 3671 N N . LEU A 1 454 ? -10.501 15.117 14.149 1.00 88.94 454 LEU A N 1
ATOM 3672 C CA . LEU A 1 454 ? -11.638 15.077 15.077 1.00 88.94 454 LEU A CA 1
ATOM 3673 C C . LEU A 1 454 ? -11.981 13.637 15.487 1.00 88.94 454 LEU A C 1
ATOM 3675 O O . LEU A 1 454 ? -12.111 13.339 16.672 1.00 88.94 454 LEU A O 1
ATOM 3679 N N . PHE A 1 455 ? -12.066 12.719 14.521 1.00 86.12 455 PHE A N 1
ATOM 3680 C CA . PHE A 1 455 ? -12.373 11.314 14.797 1.00 86.12 455 PHE A CA 1
ATOM 3681 C C . PHE A 1 455 ? -11.239 10.548 15.491 1.00 86.12 455 PHE A C 1
ATOM 3683 O O . PHE A 1 455 ? -11.510 9.548 16.145 1.00 86.12 455 PHE A O 1
ATOM 3690 N N . ALA A 1 456 ? -9.986 11.002 15.392 1.00 75.06 456 ALA A N 1
ATOM 3691 C CA . ALA A 1 456 ? -8.878 10.402 16.138 1.00 75.06 456 ALA A CA 1
ATOM 3692 C C . ALA A 1 456 ? -9.005 10.599 17.662 1.00 75.06 456 ALA A C 1
ATOM 3694 O O . ALA A 1 456 ? -8.366 9.866 18.410 1.00 75.06 456 ALA A O 1
ATOM 3695 N N . GLY A 1 457 ? -9.836 11.543 18.125 1.00 66.50 457 GLY A N 1
ATOM 3696 C CA . GLY A 1 457 ? -10.328 11.556 19.504 1.00 66.50 457 GLY A CA 1
ATOM 3697 C C . GLY A 1 457 ? -9.417 12.185 20.563 1.00 66.50 457 GLY A C 1
ATOM 3698 O O . GLY A 1 457 ? -9.655 11.965 21.748 1.00 66.50 457 GLY A O 1
ATOM 3699 N N . GLY A 1 458 ? -8.406 12.965 20.165 1.00 68.12 458 GLY A N 1
ATOM 3700 C CA . GLY A 1 458 ? -7.459 13.602 21.097 1.00 68.12 458 GLY A CA 1
ATOM 3701 C C . GLY A 1 458 ? -7.290 15.110 20.932 1.00 68.12 458 GLY A C 1
ATOM 3702 O O . GLY A 1 458 ? -6.324 15.666 21.436 1.00 68.12 458 GLY A O 1
ATOM 3703 N N . THR A 1 459 ? -8.131 15.789 20.154 1.00 80.38 459 THR A N 1
ATOM 3704 C CA . THR A 1 459 ? -8.101 17.255 20.127 1.00 80.38 459 THR A CA 1
ATOM 3705 C C . THR A 1 459 ? -9.426 17.839 19.630 1.00 80.38 459 THR A C 1
ATOM 3707 O O . THR A 1 459 ? -9.970 17.370 18.627 1.00 80.38 459 THR A O 1
ATOM 3710 N N . THR A 1 460 ? -9.928 18.888 20.285 1.00 85.38 460 THR A N 1
ATOM 3711 C CA . THR A 1 460 ? -11.112 19.645 19.852 1.00 85.38 460 THR A CA 1
ATOM 3712 C C . THR A 1 460 ? -10.780 21.091 19.501 1.00 85.38 460 THR A C 1
ATOM 3714 O O . THR A 1 460 ? -9.846 21.682 20.048 1.00 85.38 460 THR A O 1
ATOM 3717 N N . PRO A 1 461 ? -11.592 21.748 18.655 1.00 88.50 461 PRO A N 1
ATOM 3718 C CA . PRO A 1 461 ? -11.423 23.171 18.377 1.00 88.50 461 PRO A CA 1
ATOM 3719 C C . PRO A 1 461 ? -11.848 24.073 19.555 1.00 88.50 461 PRO A C 1
ATOM 3721 O O . PRO A 1 461 ? -11.842 25.298 19.413 1.00 88.50 461 PRO A O 1
ATOM 3724 N N . ARG A 1 462 ? -12.264 23.505 20.700 1.00 85.19 462 ARG A N 1
ATOM 3725 C CA . ARG A 1 462 ? -12.484 24.235 21.960 1.00 85.19 462 ARG A CA 1
ATOM 3726 C C . ARG A 1 462 ? -11.156 24.538 22.654 1.00 85.19 462 ARG A C 1
ATOM 3728 O O . ARG A 1 462 ? -10.984 25.639 23.164 1.00 85.19 462 ARG A O 1
ATOM 3735 N N . ARG A 1 463 ? -10.224 23.579 22.657 1.00 84.94 463 ARG A N 1
ATOM 3736 C CA . ARG A 1 463 ? -8.916 23.691 23.327 1.00 84.94 463 ARG A CA 1
ATOM 3737 C C . ARG A 1 463 ? -7.745 23.882 22.368 1.00 84.94 463 ARG A C 1
ATOM 3739 O O . ARG A 1 463 ? -6.695 24.356 22.788 1.00 84.94 463 ARG A O 1
ATOM 3746 N N . ASN A 1 464 ? -7.916 23.548 21.090 1.00 89.31 464 ASN A N 1
ATOM 3747 C CA . ASN A 1 464 ? -6.866 23.639 20.086 1.00 89.31 464 ASN A CA 1
ATOM 3748 C C . ASN A 1 464 ? -7.133 24.787 19.091 1.00 89.31 464 ASN A C 1
ATOM 3750 O O . ASN A 1 464 ? -7.938 24.621 18.162 1.00 89.31 464 ASN A O 1
ATOM 3754 N N . PRO A 1 465 ? -6.462 25.945 19.255 1.00 90.75 465 PRO A N 1
ATOM 3755 C CA . PRO A 1 465 ? -6.632 27.084 18.357 1.00 90.75 465 PRO A CA 1
ATOM 3756 C C . PRO A 1 465 ? -6.159 26.781 16.929 1.00 90.75 465 PRO A C 1
ATOM 3758 O O . PRO A 1 465 ? -6.754 27.293 15.982 1.00 90.75 465 PRO A O 1
ATOM 3761 N N . ASP A 1 466 ? -5.173 25.897 16.744 1.00 91.38 466 ASP A N 1
ATOM 3762 C CA . ASP A 1 466 ? -4.692 25.509 15.414 1.00 91.38 466 ASP A CA 1
ATOM 3763 C C . ASP A 1 466 ? -5.741 24.683 14.663 1.00 91.38 466 ASP A C 1
ATOM 3765 O O . ASP A 1 466 ? -5.948 24.870 13.462 1.00 91.38 466 ASP A O 1
ATOM 3769 N N . LEU A 1 467 ? -6.453 23.790 15.361 1.00 92.00 467 LEU A N 1
ATOM 3770 C CA . LEU A 1 467 ? -7.569 23.056 14.763 1.00 92.00 467 LEU A CA 1
ATOM 3771 C C . LEU A 1 467 ? -8.730 23.999 14.423 1.00 92.00 467 LEU A C 1
ATOM 3773 O O . LEU A 1 467 ? -9.310 23.872 13.343 1.00 92.00 467 LEU A O 1
ATOM 3777 N N . ARG A 1 468 ? -9.044 24.970 15.293 1.00 94.38 468 ARG A N 1
ATOM 3778 C CA . ARG A 1 468 ? -10.042 26.012 14.994 1.00 94.38 468 ARG A CA 1
ATOM 3779 C C . ARG A 1 468 ? -9.654 26.787 13.730 1.00 94.38 468 ARG A C 1
ATOM 3781 O O . ARG A 1 468 ? -10.453 26.850 12.799 1.00 94.38 468 ARG A O 1
ATOM 3788 N N . ALA A 1 469 ? -8.411 27.258 13.643 1.00 95.12 469 ALA A N 1
ATOM 3789 C CA . ALA A 1 469 ? -7.893 27.956 12.469 1.00 95.12 469 ALA A CA 1
ATOM 3790 C C . ALA A 1 469 ? -7.924 27.083 11.199 1.00 95.12 469 ALA A C 1
ATOM 3792 O O . ALA A 1 469 ? -8.327 27.553 10.139 1.00 95.12 469 ALA A O 1
ATOM 3793 N N . SER A 1 470 ? -7.576 25.796 11.301 1.00 94.88 470 SER A N 1
ATOM 3794 C CA . SER A 1 470 ? -7.639 24.823 10.196 1.00 94.88 470 SER A CA 1
ATOM 3795 C C . SER A 1 470 ? -9.078 24.607 9.694 1.00 94.88 470 SER A C 1
ATOM 3797 O O . SER A 1 470 ? -9.312 24.457 8.492 1.00 94.88 470 SER A O 1
ATOM 3799 N N . LEU A 1 471 ? -10.071 24.618 10.590 1.00 96.50 471 LEU A N 1
ATOM 3800 C CA . LEU A 1 471 ? -11.493 24.548 10.230 1.00 96.50 471 LEU A CA 1
ATOM 3801 C C . LEU A 1 471 ? -11.988 25.842 9.574 1.00 96.50 471 LEU A C 1
ATOM 3803 O O . LEU A 1 471 ? -12.803 25.787 8.653 1.00 96.50 471 LEU A O 1
ATOM 3807 N N . ASP A 1 472 ? -11.526 26.999 10.038 1.00 96.44 472 ASP A N 1
ATOM 3808 C CA . ASP A 1 472 ? -11.898 28.300 9.471 1.00 96.44 472 ASP A CA 1
ATOM 3809 C C . ASP A 1 472 ? -11.260 28.512 8.096 1.00 96.44 472 ASP A C 1
ATOM 3811 O O . ASP A 1 472 ? -11.937 28.950 7.168 1.00 96.44 472 ASP A O 1
ATOM 3815 N N . GLN A 1 473 ? -10.010 28.082 7.915 1.00 95.75 473 GLN A N 1
ATOM 3816 C CA . GLN A 1 473 ? -9.347 28.052 6.613 1.00 95.75 473 GLN A CA 1
ATOM 3817 C C . GLN A 1 473 ? -10.100 27.161 5.618 1.00 95.75 473 GLN A C 1
ATOM 3819 O O . GLN A 1 473 ? -10.332 27.570 4.482 1.00 95.75 473 GLN A O 1
ATOM 3824 N N . MET A 1 474 ? -10.510 25.960 6.040 1.00 97.12 474 MET A N 1
ATOM 3825 C CA . MET A 1 474 ? -11.315 25.057 5.214 1.00 97.12 474 MET A CA 1
ATOM 3826 C C . MET A 1 474 ? -12.603 25.736 4.727 1.00 97.12 474 MET A C 1
ATOM 3828 O O . MET A 1 474 ? -12.933 25.638 3.546 1.00 97.12 474 MET A O 1
ATOM 3832 N N . GLN A 1 475 ? -13.308 26.439 5.620 1.00 97.00 475 GLN A N 1
ATOM 3833 C CA . GLN A 1 475 ? -14.538 27.159 5.287 1.00 97.00 475 GLN A CA 1
ATOM 3834 C C . GLN A 1 475 ? -14.268 28.332 4.334 1.00 97.00 475 GLN A C 1
ATOM 3836 O O . GLN A 1 475 ? -14.905 28.428 3.291 1.00 97.00 475 GLN A O 1
ATOM 3841 N N . ALA A 1 476 ? -13.268 29.167 4.625 1.00 96.69 476 ALA A N 1
ATOM 3842 C CA . ALA A 1 476 ? -12.910 30.307 3.782 1.00 96.69 476 ALA A CA 1
ATOM 3843 C C . ALA A 1 476 ? -12.488 29.883 2.360 1.00 96.69 476 ALA A C 1
ATOM 3845 O O . ALA A 1 476 ? -12.840 30.531 1.370 1.00 96.69 476 ALA A O 1
ATOM 3846 N N . LEU A 1 477 ? -11.764 28.766 2.230 1.00 95.12 477 LEU A N 1
ATOM 3847 C CA . LEU A 1 477 ? -11.438 28.184 0.926 1.00 95.12 477 LEU A CA 1
ATOM 3848 C C . LEU A 1 477 ? -12.693 27.674 0.208 1.00 95.12 477 LEU A C 1
ATOM 3850 O O . LEU A 1 477 ? -12.825 27.871 -0.998 1.00 95.12 477 LEU A O 1
ATOM 3854 N N . ALA A 1 478 ? -13.629 27.061 0.935 1.00 94.56 478 ALA A N 1
ATOM 3855 C CA . ALA A 1 478 ? -14.890 26.612 0.359 1.00 94.56 478 ALA A CA 1
ATOM 3856 C C . ALA A 1 478 ? -15.748 27.782 -0.159 1.00 94.56 478 ALA A C 1
ATOM 3858 O O . ALA A 1 478 ? -16.355 27.688 -1.228 1.00 94.56 478 ALA A O 1
ATOM 3859 N N . ASP A 1 479 ? -15.772 28.897 0.567 1.00 94.25 479 ASP A N 1
ATOM 3860 C CA . ASP A 1 479 ? -16.568 30.075 0.215 1.00 94.25 479 ASP A CA 1
ATOM 3861 C C . ASP A 1 479 ? -15.955 30.867 -0.948 1.00 94.25 479 ASP A C 1
ATOM 3863 O O . ASP A 1 479 ? -16.676 31.371 -1.805 1.00 94.25 479 ASP A O 1
ATOM 3867 N N . SER A 1 480 ? -14.623 30.934 -1.027 1.00 92.75 480 SER A N 1
ATOM 3868 C CA . SER A 1 480 ? -13.917 31.668 -2.089 1.00 92.75 480 SER A CA 1
ATOM 3869 C C . SER A 1 480 ? -13.864 30.935 -3.435 1.00 92.75 480 SER A C 1
ATOM 3871 O O . SER A 1 480 ? -13.695 31.567 -4.481 1.00 92.75 480 SER A O 1
ATOM 3873 N N . GLN A 1 481 ? -14.011 29.608 -3.451 1.00 89.38 481 GLN A N 1
ATOM 3874 C CA . GLN A 1 481 ? -13.938 28.814 -4.677 1.00 89.38 481 GLN A CA 1
ATOM 3875 C C . GLN A 1 481 ? -15.323 28.620 -5.308 1.00 89.38 481 GLN A C 1
ATOM 3877 O O . GLN A 1 481 ? -16.127 27.796 -4.873 1.00 89.38 481 GLN A O 1
ATOM 3882 N N . ASN A 1 482 ? -15.586 29.334 -6.406 1.00 80.00 482 ASN A N 1
ATOM 3883 C CA . ASN A 1 482 ? -16.862 29.261 -7.136 1.00 80.00 482 ASN A CA 1
ATOM 3884 C C . ASN A 1 482 ? -17.106 27.914 -7.851 1.00 80.00 482 ASN A C 1
ATOM 3886 O O . ASN A 1 482 ? -18.249 27.583 -8.148 1.00 80.00 482 ASN A O 1
ATOM 3890 N N . GLY A 1 483 ? -16.054 27.132 -8.123 1.00 81.44 483 GLY A N 1
ATOM 3891 C CA . GLY A 1 483 ? -16.123 25.885 -8.901 1.00 81.44 483 GLY A CA 1
ATOM 3892 C C . GLY A 1 483 ? -16.304 24.589 -8.101 1.00 81.44 483 GLY A C 1
ATOM 3893 O O . GLY A 1 483 ? -16.249 23.521 -8.705 1.00 81.44 483 GLY A O 1
ATOM 3894 N N . LEU A 1 484 ? -16.478 24.655 -6.775 1.00 85.06 484 LEU A N 1
ATOM 3895 C CA . LEU A 1 484 ? -16.630 23.459 -5.934 1.00 85.06 484 LEU A CA 1
ATOM 3896 C C . LEU A 1 484 ? -17.928 22.712 -6.225 1.00 85.06 484 LEU A C 1
ATOM 3898 O O . LEU A 1 484 ? -19.004 23.318 -6.302 1.00 85.06 484 LEU A O 1
ATOM 3902 N N . ALA A 1 485 ? -17.832 21.388 -6.306 1.00 86.44 485 ALA A N 1
ATOM 3903 C CA . ALA A 1 485 ? -18.989 20.531 -6.477 1.00 86.44 485 ALA A CA 1
ATOM 3904 C C . ALA A 1 485 ? -19.922 20.612 -5.248 1.00 86.44 485 ALA A C 1
ATOM 3906 O O . ALA A 1 485 ? -19.458 20.802 -4.117 1.00 86.44 485 ALA A O 1
ATOM 3907 N N . PRO A 1 486 ? -21.244 20.422 -5.424 1.00 89.69 486 PRO A N 1
ATOM 3908 C CA . PRO A 1 486 ? -22.190 20.420 -4.307 1.00 89.69 486 PRO A CA 1
ATOM 3909 C C . PRO A 1 486 ? -21.831 19.420 -3.196 1.00 89.69 486 PRO A C 1
ATOM 3911 O O . PRO A 1 486 ? -21.961 19.744 -2.016 1.00 89.69 486 PRO A O 1
ATOM 3914 N N . SER A 1 487 ? -21.323 18.237 -3.555 1.00 89.56 487 SER A N 1
ATOM 3915 C CA . SER A 1 487 ? -20.862 17.222 -2.599 1.00 89.56 487 SER A CA 1
ATOM 3916 C C . SER A 1 487 ? -19.666 17.689 -1.764 1.00 89.56 487 SER A C 1
ATOM 3918 O O . SER A 1 487 ? -19.637 17.457 -0.558 1.00 89.56 487 SER A O 1
ATOM 3920 N N . GLU A 1 488 ? -18.719 18.423 -2.354 1.00 91.62 488 GLU A N 1
ATOM 3921 C CA . GLU A 1 488 ? -17.563 18.981 -1.638 1.00 91.62 488 GLU A CA 1
ATOM 3922 C C . GLU A 1 488 ? -18.005 20.025 -0.601 1.00 91.62 488 GLU A C 1
ATOM 3924 O O . GLU A 1 488 ? -17.529 20.023 0.536 1.00 91.62 488 GLU A O 1
ATOM 3929 N N . ARG A 1 489 ? -18.994 20.865 -0.938 1.00 94.12 489 ARG A N 1
ATOM 3930 C CA . ARG A 1 489 ? -19.595 21.810 0.022 1.00 94.12 489 ARG A CA 1
ATOM 3931 C C . ARG A 1 489 ? -20.329 21.091 1.153 1.00 94.12 489 ARG A C 1
ATOM 3933 O O . ARG A 1 489 ? -20.218 21.498 2.309 1.00 94.12 489 ARG A O 1
ATOM 3940 N N . LYS A 1 490 ? -21.047 20.004 0.845 1.00 96.94 490 LYS A N 1
ATOM 3941 C CA . LYS A 1 490 ? -21.694 19.157 1.859 1.00 96.94 490 LYS A CA 1
ATOM 3942 C C . LYS A 1 490 ? -20.657 18.516 2.793 1.00 96.94 490 LYS A C 1
ATOM 3944 O O . LYS A 1 490 ? -20.877 18.502 4.000 1.00 96.94 490 LYS A O 1
ATOM 3949 N N . HIS A 1 491 ? -19.501 18.081 2.287 1.00 97.81 491 HIS A N 1
ATOM 3950 C CA . HIS A 1 491 ? -18.409 17.584 3.129 1.00 97.81 491 HIS A CA 1
ATOM 3951 C C . HIS A 1 491 ? -17.902 18.636 4.115 1.00 97.81 491 HIS A C 1
ATOM 3953 O O . HIS A 1 491 ? -17.793 18.347 5.305 1.00 97.81 491 HIS A O 1
ATOM 3959 N N . VAL A 1 492 ? -17.636 19.856 3.643 1.00 97.75 492 VAL A N 1
ATOM 3960 C CA . VAL A 1 492 ? -17.215 20.981 4.497 1.00 97.75 492 VAL A CA 1
ATOM 3961 C C . VAL A 1 492 ? -18.262 21.257 5.581 1.00 97.75 492 VAL A C 1
ATOM 3963 O O . VAL A 1 492 ? -17.916 21.340 6.761 1.00 97.75 492 VAL A O 1
ATOM 3966 N N . LYS A 1 493 ? -19.548 21.299 5.203 1.00 98.06 493 LYS A N 1
ATOM 3967 C CA . LYS A 1 493 ? -20.672 21.463 6.137 1.00 98.06 493 LYS A CA 1
ATOM 3968 C C . LYS A 1 493 ? -20.705 20.358 7.198 1.00 98.06 493 LYS A C 1
ATOM 3970 O O . LYS A 1 493 ? -20.824 20.665 8.379 1.00 98.06 493 LYS A O 1
ATOM 3975 N N . ALA A 1 494 ? -20.588 19.092 6.798 1.00 98.12 494 ALA A N 1
ATOM 3976 C CA . ALA A 1 494 ? -20.615 17.959 7.722 1.00 98.12 494 ALA A CA 1
ATOM 3977 C C . ALA A 1 494 ? -19.447 18.001 8.721 1.00 98.12 494 ALA A C 1
ATOM 3979 O O . ALA A 1 494 ? -19.641 17.766 9.910 1.00 98.12 494 ALA A O 1
ATOM 3980 N N . VAL A 1 495 ? -18.245 18.370 8.267 1.00 97.56 495 VAL A N 1
ATOM 3981 C CA . VAL A 1 495 ? -17.072 18.508 9.145 1.00 97.56 495 VAL A CA 1
ATOM 3982 C C . VAL A 1 495 ? -17.237 19.661 10.138 1.00 97.56 495 VAL A C 1
ATOM 3984 O O . VAL A 1 495 ? -16.844 19.516 11.293 1.00 97.56 495 VAL A O 1
ATOM 3987 N N . LYS A 1 496 ? -17.845 20.784 9.733 1.00 96.31 496 LYS A N 1
ATOM 3988 C CA . LYS A 1 496 ? -18.185 21.879 10.657 1.00 96.31 496 LYS A CA 1
ATOM 3989 C C . LYS A 1 496 ? -19.226 21.446 11.694 1.00 96.31 496 LYS A C 1
ATOM 3991 O O . LYS A 1 496 ? -18.993 21.644 12.879 1.00 96.31 496 LYS A O 1
ATOM 3996 N N . LEU A 1 497 ? -20.298 20.769 11.275 1.00 96.50 497 LEU A N 1
ATOM 3997 C CA . LEU A 1 497 ? -21.300 20.212 12.197 1.00 96.50 497 LEU A CA 1
ATOM 3998 C C . LEU A 1 497 ? -20.671 19.250 13.214 1.00 96.50 497 LEU A C 1
ATOM 4000 O O . LEU A 1 497 ? -20.937 19.368 14.407 1.00 96.50 497 LEU A O 1
ATOM 4004 N N . LEU A 1 498 ? -19.788 18.353 12.758 1.00 95.19 498 LEU A N 1
ATOM 4005 C CA . LEU A 1 498 ? -19.014 17.469 13.631 1.00 95.19 498 LEU A CA 1
ATOM 4006 C C . LEU A 1 498 ? -18.191 18.272 14.648 1.00 95.19 498 LEU A C 1
ATOM 4008 O O . LEU A 1 498 ? -18.260 18.003 15.844 1.00 95.19 498 LEU A O 1
ATOM 4012 N N . ALA A 1 499 ? -17.424 19.257 14.175 1.00 93.94 499 ALA A N 1
ATOM 4013 C CA . ALA A 1 499 ? -16.565 20.094 15.009 1.00 93.94 499 ALA A CA 1
ATOM 4014 C C . ALA A 1 499 ? -17.342 20.895 16.070 1.00 93.94 499 ALA A C 1
ATOM 4016 O O . ALA A 1 499 ? -16.802 21.169 17.142 1.00 93.94 499 ALA A O 1
ATOM 4017 N N . ASP A 1 500 ? -18.596 21.241 15.775 1.00 91.81 500 ASP A N 1
ATOM 4018 C CA . ASP A 1 500 ? -19.488 22.000 16.653 1.00 91.81 500 ASP A CA 1
ATOM 4019 C C . ASP A 1 500 ? -20.357 21.104 17.565 1.00 91.81 500 ASP A C 1
ATOM 4021 O O . ASP A 1 500 ? -21.164 21.623 18.336 1.00 91.81 500 ASP A O 1
ATOM 4025 N N . GLY A 1 501 ? -20.190 19.774 17.515 1.00 91.75 501 GLY A N 1
ATOM 4026 C CA . GLY A 1 501 ? -20.869 18.815 18.403 1.00 91.75 501 GLY A CA 1
ATOM 4027 C C . GLY A 1 501 ? -22.203 18.252 17.885 1.00 91.75 501 GLY A C 1
ATOM 4028 O O . GLY A 1 501 ? -22.898 17.545 18.619 1.00 91.75 501 GLY A O 1
ATOM 4029 N N . TYR A 1 502 ? -22.558 18.522 16.627 1.00 95.19 502 TYR A N 1
ATOM 4030 C CA . TYR A 1 502 ? -23.780 18.062 15.951 1.00 95.19 502 TYR A CA 1
ATOM 4031 C C . TYR A 1 502 ? -23.501 16.820 15.093 1.00 95.19 502 TYR A C 1
ATOM 4033 O O . TYR A 1 502 ? -23.588 16.838 13.861 1.00 95.19 502 TYR A O 1
ATOM 4041 N N . LEU A 1 503 ? -23.083 15.730 15.746 1.00 92.88 503 LEU A N 1
ATOM 4042 C CA . LEU A 1 503 ? -22.667 14.498 15.065 1.00 92.88 503 LEU A CA 1
ATOM 4043 C C . LEU A 1 503 ? -23.815 13.853 14.267 1.00 92.88 503 LEU A C 1
ATOM 4045 O O . LEU A 1 503 ? -23.580 13.307 13.189 1.00 92.88 503 LEU A O 1
ATOM 4049 N N . SER A 1 504 ? -25.054 13.932 14.763 1.00 92.94 504 SER A N 1
ATOM 4050 C CA . SER A 1 504 ? -26.245 13.376 14.093 1.00 92.94 504 SER A CA 1
ATOM 4051 C C . SER A 1 504 ? -26.527 14.061 12.773 1.00 92.94 504 SER A C 1
ATOM 4053 O O . SER A 1 504 ? -26.714 13.403 11.751 1.00 92.94 504 SER A O 1
ATOM 4055 N N . GLU A 1 505 ? -26.468 15.379 12.777 1.00 96.75 505 GLU A N 1
ATOM 4056 C CA . GLU A 1 505 ? -26.654 16.223 11.615 1.00 96.75 505 GLU A CA 1
ATOM 4057 C C . GLU A 1 505 ? -25.486 16.059 10.635 1.00 96.75 505 GLU A C 1
ATOM 4059 O O . GLU A 1 505 ? -25.705 15.996 9.427 1.00 96.75 505 GLU A O 1
ATOM 4064 N N . ALA A 1 506 ? -24.250 15.910 11.126 1.00 97.31 506 ALA A N 1
ATOM 4065 C CA . ALA A 1 506 ? -23.097 15.600 10.280 1.00 97.31 506 ALA A CA 1
ATOM 4066 C C . ALA A 1 506 ? -23.275 14.265 9.531 1.00 97.31 506 ALA A C 1
ATOM 4068 O O . ALA A 1 506 ? -23.065 14.211 8.317 1.00 97.31 506 ALA A O 1
ATOM 4069 N N . CYS A 1 507 ? -23.727 13.212 10.227 1.00 96.69 507 CYS A N 1
ATOM 4070 C CA . CYS A 1 507 ? -24.009 11.908 9.619 1.00 96.69 507 CYS A CA 1
ATOM 4071 C C . CYS A 1 507 ? -25.109 11.993 8.561 1.00 96.69 507 CYS A C 1
ATOM 4073 O O . CYS A 1 507 ? -24.940 11.439 7.479 1.00 96.69 507 CYS A O 1
ATOM 4075 N N . GLN A 1 508 ? -26.188 12.734 8.829 1.00 96.31 508 GLN A N 1
ATOM 4076 C CA . GLN A 1 508 ? -27.255 12.967 7.850 1.00 96.31 508 GLN A CA 1
ATOM 4077 C C . GLN A 1 508 ? -26.729 13.649 6.582 1.00 96.31 508 GLN A C 1
ATOM 4079 O O . GLN A 1 508 ? -27.057 13.219 5.483 1.00 96.31 508 GLN A O 1
ATOM 4084 N N . VAL A 1 509 ? -25.851 14.651 6.709 1.00 98.31 509 VAL A N 1
ATOM 4085 C CA . VAL A 1 509 ? -25.252 15.318 5.541 1.00 98.31 509 VAL A CA 1
ATOM 4086 C C . VAL A 1 509 ? -24.359 14.368 4.732 1.00 98.31 509 VAL A C 1
ATOM 4088 O O . VAL A 1 509 ? -24.355 14.442 3.502 1.00 98.31 509 VAL A O 1
ATOM 4091 N N . TRP A 1 510 ? -23.608 13.467 5.375 1.00 98.12 510 TRP A N 1
ATOM 4092 C CA . TRP A 1 510 ? -22.863 12.431 4.647 1.00 98.12 510 TRP A CA 1
ATOM 4093 C C . TRP A 1 510 ? -23.786 11.406 3.987 1.00 98.12 510 TRP A C 1
ATOM 4095 O O . TRP A 1 510 ? -23.538 11.030 2.844 1.00 98.12 510 TRP A O 1
ATOM 4105 N N . ASP A 1 511 ? -24.873 11.009 4.641 1.00 96.38 511 ASP A N 1
ATOM 4106 C CA . ASP A 1 511 ? -25.892 10.143 4.046 1.00 96.38 511 ASP A CA 1
ATOM 4107 C C . ASP A 1 511 ? -26.551 10.804 2.821 1.00 96.38 511 ASP A C 1
ATOM 4109 O O . ASP A 1 511 ? -26.707 10.150 1.789 1.00 96.38 511 ASP A O 1
ATOM 4113 N N . ASP A 1 512 ? -26.841 12.108 2.869 1.00 97.06 512 ASP A N 1
ATOM 4114 C CA . ASP A 1 512 ? -27.346 12.877 1.724 1.00 97.06 512 ASP A CA 1
ATOM 4115 C C . ASP A 1 512 ? -26.355 12.881 0.551 1.00 97.06 512 ASP A C 1
ATOM 4117 O O . ASP A 1 512 ? -26.760 12.820 -0.612 1.00 97.06 512 ASP A O 1
ATOM 4121 N N . ILE A 1 513 ? -25.046 12.943 0.832 1.00 96.94 513 ILE A N 1
ATOM 4122 C CA . ILE A 1 513 ? -24.017 12.775 -0.205 1.00 96.94 513 ILE A CA 1
ATOM 4123 C C . ILE A 1 513 ? -24.108 11.369 -0.798 1.00 96.94 513 ILE A C 1
ATOM 4125 O O . ILE A 1 513 ? -24.055 11.234 -2.014 1.00 96.94 513 ILE A O 1
ATOM 4129 N N . LEU A 1 514 ? -24.269 10.328 0.020 1.00 95.94 514 LEU A N 1
ATOM 4130 C CA . LEU A 1 514 ? -24.309 8.935 -0.441 1.00 95.94 514 LEU A CA 1
ATOM 4131 C C . LEU A 1 514 ? -25.556 8.593 -1.257 1.00 95.94 514 LEU A C 1
ATOM 4133 O O . LEU A 1 514 ? -25.499 7.693 -2.096 1.00 95.94 514 LEU A O 1
ATOM 4137 N N . VAL A 1 515 ? -26.663 9.308 -1.052 1.00 92.81 515 VAL A N 1
ATOM 4138 C CA . VAL A 1 515 ? -27.855 9.194 -1.903 1.00 92.81 515 VAL A CA 1
ATOM 4139 C C . VAL A 1 515 ? -27.546 9.655 -3.332 1.00 92.81 515 VAL A C 1
ATOM 4141 O O . VAL A 1 515 ? -27.892 8.966 -4.290 1.00 92.81 515 VAL A O 1
ATOM 4144 N N . GLU A 1 516 ? -26.866 10.792 -3.486 1.00 90.44 516 GLU A N 1
ATOM 4145 C CA . GLU A 1 516 ? -26.526 11.375 -4.796 1.00 90.44 516 GLU A CA 1
ATOM 4146 C C . GLU A 1 516 ? -25.267 10.738 -5.418 1.00 90.44 516 GLU A C 1
ATOM 4148 O O . GLU A 1 516 ? -25.156 10.573 -6.635 1.00 90.44 516 GLU A O 1
ATOM 4153 N N . HIS A 1 517 ? -24.315 10.356 -4.572 1.00 90.38 517 HIS A N 1
ATOM 4154 C CA . HIS A 1 517 ? -22.982 9.877 -4.914 1.00 90.38 517 HIS A CA 1
ATOM 4155 C C . HIS A 1 517 ? -22.638 8.618 -4.099 1.00 90.38 517 HIS A C 1
ATOM 4157 O O . HIS A 1 517 ? -21.759 8.646 -3.236 1.00 90.38 517 HIS A O 1
ATOM 4163 N N . PRO A 1 518 ? -23.254 7.459 -4.400 1.00 91.75 518 PRO A N 1
ATOM 4164 C CA . PRO A 1 518 ? -23.086 6.228 -3.616 1.00 91.75 518 PRO A CA 1
ATOM 4165 C C . PRO A 1 518 ? -21.657 5.661 -3.625 1.00 91.75 518 PRO A C 1
ATOM 4167 O O . PRO A 1 518 ? -21.342 4.764 -2.846 1.00 91.75 518 PRO A O 1
ATOM 4170 N N . LEU A 1 519 ? -20.787 6.161 -4.509 1.00 88.06 519 LEU A N 1
ATOM 4171 C CA . LEU A 1 519 ? -19.373 5.783 -4.606 1.00 88.06 519 LEU A CA 1
ATOM 4172 C C . LEU A 1 519 ? -18.432 6.740 -3.854 1.00 88.06 519 LEU A C 1
ATOM 4174 O O . LEU A 1 519 ? -17.211 6.583 -3.942 1.00 88.06 519 LEU A O 1
ATOM 4178 N N . ASP A 1 520 ? -18.968 7.726 -3.131 1.00 90.06 520 ASP A N 1
ATOM 4179 C CA . ASP A 1 520 ? -18.166 8.609 -2.292 1.00 90.06 520 ASP A CA 1
ATOM 4180 C C . ASP A 1 520 ? -17.703 7.874 -1.028 1.00 90.06 520 ASP A C 1
ATOM 4182 O O . ASP A 1 520 ? -18.422 7.719 -0.039 1.00 90.06 520 ASP A O 1
ATOM 4186 N N . LEU A 1 521 ? -16.466 7.383 -1.070 1.00 85.69 521 LEU A N 1
ATOM 4187 C CA . LEU A 1 521 ? -15.900 6.619 0.034 1.00 85.69 521 LEU A CA 1
ATOM 4188 C C . LEU A 1 521 ? -15.643 7.467 1.280 1.00 85.69 521 LEU A C 1
ATOM 4190 O O . LEU A 1 521 ? -15.652 6.920 2.381 1.00 85.69 521 LEU A O 1
ATOM 4194 N N . LEU A 1 522 ? -15.367 8.767 1.130 1.00 89.06 522 LEU A N 1
ATOM 4195 C CA . LEU A 1 522 ? -15.139 9.626 2.288 1.00 89.06 522 LEU A CA 1
ATOM 4196 C C . LEU A 1 522 ? -16.450 9.833 3.031 1.00 89.06 522 LEU A C 1
ATOM 4198 O O . LEU A 1 522 ? -16.471 9.675 4.248 1.00 89.06 522 LEU A O 1
ATOM 4202 N N . ALA A 1 523 ? -17.539 10.109 2.311 1.00 94.69 523 ALA A N 1
ATOM 4203 C CA . ALA A 1 523 ? -18.857 10.237 2.922 1.00 94.69 523 ALA A CA 1
ATOM 4204 C C . ALA A 1 523 ? -19.251 8.927 3.611 1.00 94.69 523 ALA A C 1
ATOM 4206 O O . ALA A 1 523 ? -19.633 8.942 4.777 1.00 94.69 523 ALA A O 1
ATOM 4207 N N . LEU A 1 524 ? -19.038 7.787 2.942 1.00 94.31 524 LEU A N 1
ATOM 4208 C CA . LEU A 1 524 ? -19.334 6.470 3.505 1.00 94.31 524 LEU A CA 1
ATOM 4209 C C . LEU A 1 524 ? -18.535 6.193 4.777 1.00 94.31 524 LEU A C 1
ATOM 4211 O O . LEU A 1 524 ? -19.091 5.724 5.766 1.00 94.31 524 LEU A O 1
ATOM 4215 N N . LYS A 1 525 ? -17.233 6.490 4.761 1.00 88.56 525 LYS A N 1
ATOM 4216 C CA . LYS A 1 525 ? -16.346 6.264 5.904 1.00 88.56 525 LYS A CA 1
ATOM 4217 C C . LYS A 1 525 ? -16.724 7.143 7.094 1.00 88.56 525 LYS A C 1
ATOM 4219 O O . LYS A 1 525 ? -16.747 6.647 8.215 1.00 88.56 525 LYS A O 1
ATOM 4224 N N . TRP A 1 526 ? -17.014 8.421 6.865 1.00 93.62 526 TRP A N 1
ATOM 4225 C CA . TRP A 1 526 ? -17.369 9.341 7.944 1.00 93.62 526 TRP A CA 1
ATOM 4226 C C . TRP A 1 526 ? -18.770 9.105 8.494 1.00 93.62 526 TRP A C 1
ATOM 4228 O O . TRP A 1 526 ? -18.935 9.165 9.706 1.00 93.62 526 TRP A O 1
ATOM 4238 N N . ALA A 1 527 ? -19.742 8.749 7.650 1.00 95.56 527 ALA A N 1
ATOM 4239 C CA . ALA A 1 527 ? -21.054 8.302 8.111 1.00 95.56 527 ALA A CA 1
ATOM 4240 C C . ALA A 1 527 ? -20.931 7.029 8.962 1.00 95.56 527 ALA A C 1
ATOM 4242 O O . ALA A 1 527 ? -21.422 6.988 10.084 1.00 95.56 527 ALA A O 1
ATOM 4243 N N . HIS A 1 528 ? -20.215 6.011 8.468 1.00 92.56 528 HIS A N 1
ATOM 4244 C CA . HIS A 1 528 ? -19.974 4.758 9.195 1.00 92.56 528 HIS A CA 1
ATOM 4245 C C . HIS A 1 528 ? -19.329 4.995 10.566 1.00 92.56 528 HIS A C 1
ATOM 4247 O O . HIS A 1 528 ? -19.848 4.526 11.579 1.00 92.56 528 HIS A O 1
ATOM 4253 N N . LEU A 1 529 ? -18.249 5.781 10.614 1.00 89.31 529 LEU A N 1
ATOM 4254 C CA . LEU A 1 529 ? -17.554 6.094 11.861 1.00 89.31 529 LEU A CA 1
ATOM 4255 C C . LEU A 1 529 ? -18.391 6.989 12.785 1.00 89.31 529 LEU A C 1
ATOM 4257 O O . LEU A 1 529 ? -18.388 6.799 13.998 1.00 89.31 529 LEU A O 1
ATOM 4261 N N . GLY A 1 530 ? -19.145 7.935 12.229 1.00 92.75 530 GLY A N 1
ATOM 4262 C CA . GLY A 1 530 ? -20.062 8.774 12.989 1.00 92.75 530 GLY A CA 1
ATOM 4263 C C . GLY A 1 530 ? -21.165 7.961 13.663 1.00 92.75 530 GLY A C 1
ATOM 4264 O O . GLY A 1 530 ? -21.361 8.099 14.867 1.00 92.75 530 GLY A O 1
ATOM 4265 N N . TYR A 1 531 ? -21.801 7.032 12.943 1.00 93.38 531 TYR A N 1
ATOM 4266 C CA . TYR A 1 531 ? -22.785 6.115 13.529 1.00 93.38 531 TYR A CA 1
ATOM 4267 C C . TYR A 1 531 ? -22.175 5.206 14.595 1.00 93.38 531 TYR A C 1
ATOM 4269 O O . TYR A 1 531 ? -22.821 4.942 15.612 1.00 93.38 531 TYR A O 1
ATOM 4277 N N . PHE A 1 532 ? -20.923 4.777 14.415 1.00 89.69 532 PHE A N 1
ATOM 4278 C CA . PHE A 1 532 ? -20.192 4.054 15.452 1.00 89.69 532 PHE A CA 1
ATOM 4279 C C . PHE A 1 532 ? -20.069 4.898 16.727 1.00 89.69 532 PHE A C 1
ATOM 4281 O O . PHE A 1 532 ? -20.474 4.421 17.784 1.00 89.69 532 PHE A O 1
ATOM 4288 N N . TYR A 1 533 ? -19.633 6.161 16.622 1.00 88.88 533 TYR A N 1
ATOM 4289 C CA . TYR A 1 533 ? -19.521 7.118 17.739 1.00 88.88 533 TYR A CA 1
ATOM 4290 C C . TYR A 1 533 ? -20.862 7.628 18.304 1.00 88.88 533 TYR A C 1
ATOM 4292 O O . TYR A 1 533 ? -20.872 8.333 19.310 1.00 88.88 533 TYR A O 1
ATOM 4300 N N . GLN A 1 534 ? -21.992 7.228 17.720 1.00 88.75 534 GLN A N 1
ATOM 4301 C CA . GLN A 1 534 ? -23.341 7.452 18.263 1.00 88.75 534 GLN A CA 1
ATOM 4302 C C . GLN A 1 534 ? -23.943 6.217 18.932 1.00 88.75 534 GLN A C 1
ATOM 4304 O O . GLN A 1 534 ? -25.020 6.302 19.521 1.00 88.75 534 GLN A O 1
ATOM 4309 N N . GLY A 1 535 ? -23.306 5.052 18.787 1.00 87.75 535 GLY A N 1
ATOM 4310 C CA . GLY A 1 535 ? -23.905 3.777 19.175 1.00 87.75 535 GLY A CA 1
ATOM 4311 C C . GLY A 1 535 ? -24.986 3.266 18.220 1.00 87.75 535 GLY A C 1
ATOM 4312 O O . GLY A 1 535 ? -25.707 2.326 18.557 1.00 87.75 535 GLY A O 1
ATOM 4313 N N . GLY A 1 536 ? -25.108 3.855 17.027 1.00 90.06 536 GLY A N 1
ATOM 4314 C CA . GLY A 1 536 ? -26.073 3.479 15.993 1.00 90.06 536 GLY A CA 1
ATOM 4315 C C . GLY A 1 536 ? -25.633 2.249 15.203 1.00 90.06 536 GLY A C 1
ATOM 4316 O O . GLY A 1 536 ? -25.403 2.336 14.000 1.00 90.06 536 GLY A O 1
ATOM 4317 N N . LEU A 1 537 ? -25.479 1.094 15.859 1.00 87.12 537 LEU A N 1
ATOM 4318 C CA . LEU A 1 537 ? -24.961 -0.115 15.203 1.00 87.12 537 LEU A CA 1
ATOM 4319 C C . LEU A 1 537 ? -25.772 -0.581 13.977 1.00 87.12 537 LEU A C 1
ATOM 4321 O O . LEU A 1 537 ? -25.153 -0.957 12.979 1.00 87.12 537 LEU A O 1
ATOM 4325 N N . PRO A 1 538 ? -27.122 -0.533 13.970 1.00 91.38 538 PRO A N 1
ATOM 4326 C CA . PRO A 1 538 ? -27.878 -0.802 12.749 1.00 91.38 538 PRO A CA 1
ATOM 4327 C C . PRO A 1 538 ? -27.481 0.135 11.605 1.00 91.38 538 PRO A C 1
ATOM 4329 O O . PRO A 1 538 ? -27.279 -0.320 10.485 1.00 91.38 538 PRO A O 1
ATOM 4332 N N . GLN A 1 539 ? -27.276 1.423 11.886 1.00 94.19 539 GLN A N 1
ATOM 4333 C CA . GLN A 1 539 ? -26.864 2.417 10.898 1.00 94.19 539 GLN A CA 1
ATOM 4334 C C . GLN A 1 539 ? -25.434 2.176 10.394 1.00 94.19 539 GLN A C 1
ATOM 4336 O O . GLN A 1 539 ? -25.194 2.345 9.201 1.00 94.19 539 GLN A O 1
ATOM 4341 N N . VAL A 1 540 ? -24.515 1.700 11.246 1.00 90.81 540 VAL A N 1
ATOM 4342 C CA . VAL A 1 540 ? -23.160 1.262 10.846 1.00 90.81 540 VAL A CA 1
ATOM 4343 C C . VAL A 1 540 ? -23.226 0.175 9.762 1.00 90.81 540 VAL A C 1
ATOM 4345 O O . VAL A 1 540 ? -22.464 0.213 8.795 1.00 90.81 540 VAL A O 1
ATOM 4348 N N . ARG A 1 541 ? -24.156 -0.783 9.878 1.00 92.00 541 ARG A N 1
ATOM 4349 C CA . ARG A 1 541 ? -24.419 -1.783 8.827 1.00 92.00 541 ARG A CA 1
ATOM 4350 C C . ARG A 1 541 ? -25.122 -1.159 7.623 1.00 92.00 541 ARG A C 1
ATOM 4352 O O . ARG A 1 541 ? -24.698 -1.352 6.480 1.00 92.00 541 ARG A O 1
ATOM 4359 N N . ASP A 1 542 ? -26.213 -0.447 7.878 1.00 94.56 542 ASP A N 1
ATOM 4360 C CA . ASP A 1 542 ? -27.190 -0.067 6.861 1.00 94.56 542 ASP A CA 1
ATOM 4361 C C . ASP A 1 542 ? -26.682 1.038 5.933 1.00 94.56 542 ASP A C 1
ATOM 4363 O O . ASP A 1 542 ? -27.024 1.027 4.749 1.00 94.56 542 ASP A O 1
ATOM 4367 N N . CYS A 1 543 ? -25.826 1.953 6.403 1.00 94.38 543 CYS A N 1
ATOM 4368 C CA . CYS A 1 543 ? -25.219 2.971 5.538 1.00 94.38 543 CYS A CA 1
ATOM 4369 C C . CYS A 1 543 ? -24.358 2.325 4.439 1.00 94.38 543 CYS A C 1
ATOM 4371 O O . CYS A 1 543 ? -24.424 2.724 3.275 1.00 94.38 543 CYS A O 1
ATOM 4373 N N . VAL A 1 544 ? -23.637 1.249 4.773 1.00 92.88 544 VAL A N 1
ATOM 4374 C CA . VAL A 1 544 ? -22.837 0.484 3.812 1.00 92.88 544 VAL A CA 1
ATOM 4375 C C . VAL A 1 544 ? -23.723 -0.388 2.939 1.00 92.88 544 VAL A C 1
ATOM 4377 O O . VAL A 1 544 ? -23.574 -0.371 1.717 1.00 92.88 544 VAL A O 1
ATOM 4380 N N . ALA A 1 545 ? -24.672 -1.116 3.535 1.00 92.31 545 ALA A N 1
ATOM 4381 C CA . ALA A 1 545 ? -25.579 -1.996 2.801 1.00 92.31 545 ALA A CA 1
ATOM 4382 C C . ALA A 1 545 ? -26.375 -1.242 1.720 1.00 92.31 545 ALA A C 1
ATOM 4384 O O . ALA A 1 545 ? -26.570 -1.771 0.626 1.00 92.31 545 ALA A O 1
ATOM 4385 N N . ARG A 1 546 ? -26.770 0.010 1.990 1.00 94.69 546 ARG A N 1
ATOM 4386 C CA . ARG A 1 546 ? -27.515 0.875 1.060 1.00 94.69 546 ARG A CA 1
ATOM 4387 C C . ARG A 1 546 ? -26.737 1.179 -0.218 1.00 94.69 546 ARG A C 1
ATOM 4389 O O . ARG A 1 546 ? -27.308 1.151 -1.306 1.00 94.69 546 ARG A O 1
ATOM 4396 N N . VAL A 1 547 ? -25.438 1.451 -0.101 1.00 94.50 547 VAL A N 1
ATOM 4397 C CA . VAL A 1 547 ? -24.598 1.807 -1.254 1.00 94.50 547 VAL A CA 1
ATOM 4398 C C . VAL A 1 547 ? -23.934 0.598 -1.900 1.00 94.50 547 VAL A C 1
ATOM 4400 O O . VAL A 1 547 ? -23.615 0.646 -3.088 1.00 94.50 547 VAL A O 1
ATOM 4403 N N . LEU A 1 548 ? -23.757 -0.503 -1.162 1.00 88.88 548 LEU A N 1
ATOM 4404 C CA . LEU A 1 548 ? -23.022 -1.695 -1.593 1.00 88.88 548 LEU A CA 1
ATOM 4405 C C . LEU A 1 548 ? -23.412 -2.228 -2.988 1.00 88.88 548 LEU A C 1
ATOM 4407 O O . LEU A 1 548 ? -22.497 -2.600 -3.723 1.00 88.88 548 LEU A O 1
ATOM 4411 N N . PRO A 1 549 ? -24.691 -2.230 -3.425 1.00 91.69 549 PRO A N 1
ATOM 4412 C CA . PRO A 1 549 ? -25.057 -2.662 -4.779 1.00 91.69 549 PRO A CA 1
ATOM 4413 C C . PRO A 1 549 ? -24.425 -1.830 -5.907 1.00 91.69 549 PRO A C 1
ATOM 4415 O O . PRO A 1 549 ? -24.241 -2.329 -7.017 1.00 91.69 549 PRO A O 1
ATOM 4418 N N . GLN A 1 550 ? -24.082 -0.568 -5.637 1.00 87.56 550 GLN A N 1
ATOM 4419 C CA . GLN A 1 550 ? -23.420 0.323 -6.595 1.00 87.56 550 GLN A CA 1
ATOM 4420 C C . GLN A 1 550 ? -21.915 0.048 -6.682 1.00 87.56 550 GLN A C 1
ATOM 4422 O O . GLN A 1 550 ? -21.281 0.306 -7.710 1.00 87.56 550 GLN A O 1
ATOM 4427 N N . TRP A 1 551 ? -21.348 -0.531 -5.624 1.00 81.88 551 TRP A N 1
ATOM 4428 C CA . TRP A 1 551 ? -19.943 -0.888 -5.527 1.00 81.88 551 TRP A CA 1
ATOM 4429 C C . TRP A 1 551 ? -19.667 -2.231 -6.213 1.00 81.88 551 TRP A C 1
ATOM 4431 O O . TRP A 1 551 ? -20.208 -3.275 -5.854 1.00 81.88 551 TRP A O 1
ATOM 4441 N N . LYS A 1 552 ? -18.781 -2.226 -7.215 1.00 74.88 552 LYS A N 1
ATOM 4442 C CA . LYS A 1 552 ? -18.422 -3.429 -7.986 1.00 74.88 552 LYS A CA 1
ATOM 4443 C C . LYS A 1 552 ? -17.083 -4.000 -7.513 1.00 74.88 552 LYS A C 1
ATOM 4445 O O . LYS A 1 552 ? -16.180 -3.214 -7.239 1.00 74.88 552 LYS A O 1
ATOM 4450 N N . PRO A 1 553 ? -16.864 -5.329 -7.570 1.00 63.00 553 PRO A N 1
ATOM 4451 C CA . PRO A 1 553 ? -15.571 -5.940 -7.235 1.00 63.00 553 PRO A CA 1
ATOM 4452 C C . PRO A 1 553 ? -14.360 -5.404 -8.008 1.00 63.00 553 PRO A C 1
ATOM 4454 O O . PRO A 1 553 ? -13.225 -5.557 -7.573 1.00 63.00 553 PRO A O 1
ATOM 4457 N N . SER A 1 554 ? -14.581 -4.786 -9.170 1.00 53.38 554 SER A N 1
ATOM 4458 C CA . SER A 1 554 ? -13.540 -4.132 -9.968 1.00 53.38 554 SER A CA 1
ATOM 4459 C C . SER A 1 554 ? -13.193 -2.709 -9.513 1.00 53.38 554 SER A C 1
ATOM 4461 O O . SER A 1 554 ? -12.243 -2.133 -10.043 1.00 53.38 554 SER A O 1
ATOM 4463 N N . MET A 1 555 ? -13.985 -2.105 -8.622 1.00 60.91 555 MET A N 1
ATOM 4464 C CA . MET A 1 555 ? -13.771 -0.741 -8.140 1.00 60.91 555 MET A CA 1
ATOM 4465 C C . MET A 1 555 ? -12.657 -0.721 -7.085 1.00 60.91 555 MET A C 1
ATOM 4467 O O . MET A 1 555 ? -12.620 -1.598 -6.217 1.00 60.91 555 MET A O 1
ATOM 4471 N N . PRO A 1 556 ? -11.744 0.268 -7.130 1.00 56.47 556 PRO A N 1
ATOM 4472 C CA . PRO A 1 556 ? -10.759 0.456 -6.073 1.00 56.47 556 PRO A CA 1
ATOM 4473 C C . PRO A 1 556 ? -11.439 0.526 -4.706 1.00 56.47 556 PRO A C 1
ATOM 4475 O O . PRO A 1 556 ? -12.507 1.117 -4.584 1.00 56.47 556 PRO A O 1
ATOM 4478 N N . LEU A 1 557 ? -10.806 -0.051 -3.682 1.00 65.25 557 LEU A N 1
ATOM 4479 C CA . LEU A 1 557 ? -11.278 0.001 -2.290 1.00 65.25 557 LEU A CA 1
ATOM 4480 C C . LEU A 1 557 ? -12.607 -0.719 -2.031 1.00 65.25 557 LEU A C 1
ATOM 4482 O O . LEU A 1 557 ? -13.116 -0.654 -0.917 1.00 65.25 557 LEU A O 1
ATOM 4486 N N . TYR A 1 558 ? -13.106 -1.505 -2.992 1.00 66.81 558 TYR A N 1
ATOM 4487 C CA . TYR A 1 558 ? -14.240 -2.404 -2.773 1.00 66.81 558 TYR A CA 1
ATOM 4488 C C . TYR A 1 558 ? -14.040 -3.294 -1.540 1.00 66.81 558 TYR A C 1
ATOM 4490 O O . TYR A 1 558 ? -14.934 -3.409 -0.712 1.00 66.81 558 TYR A O 1
ATOM 4498 N N . GLY A 1 559 ? -12.838 -3.853 -1.357 1.00 63.84 559 GLY A N 1
ATOM 4499 C CA . GLY A 1 559 ? -12.504 -4.644 -0.167 1.00 63.84 559 GLY A CA 1
ATOM 4500 C C . GLY A 1 559 ? -12.562 -3.853 1.147 1.00 63.84 559 GLY A C 1
ATOM 4501 O O . GLY A 1 559 ? -12.861 -4.434 2.185 1.00 63.84 559 GLY A O 1
ATOM 4502 N N . CYS A 1 560 ? -12.329 -2.535 1.121 1.00 70.00 560 CYS A N 1
ATOM 4503 C CA . CYS A 1 560 ? -12.525 -1.675 2.291 1.00 70.00 560 CYS A CA 1
ATOM 4504 C C . CYS A 1 560 ? -14.016 -1.510 2.598 1.00 70.00 560 CYS A C 1
ATOM 4506 O O . CYS A 1 560 ? -14.408 -1.635 3.750 1.00 70.00 560 CYS A O 1
ATOM 4508 N N . VAL A 1 561 ? -14.845 -1.298 1.572 1.00 80.19 561 VAL A N 1
ATOM 4509 C CA . VAL A 1 561 ? -16.309 -1.213 1.713 1.00 80.19 561 VAL A CA 1
ATOM 4510 C C . VAL A 1 561 ? -16.886 -2.528 2.240 1.00 80.19 561 VAL A C 1
ATOM 4512 O O . VAL A 1 561 ? -17.695 -2.511 3.163 1.00 80.19 561 VAL A O 1
ATOM 4515 N N . LEU A 1 562 ? -16.412 -3.677 1.740 1.00 73.81 562 LEU A N 1
ATOM 4516 C CA . LEU A 1 562 ? -16.774 -4.979 2.310 1.00 73.81 562 LEU A CA 1
ATOM 4517 C C . LEU A 1 562 ? -16.327 -5.116 3.765 1.00 73.81 562 LEU A C 1
ATOM 4519 O O . LEU A 1 562 ? -17.045 -5.723 4.547 1.00 73.81 562 LEU A O 1
ATOM 4523 N N . GLY A 1 563 ? -15.181 -4.541 4.138 1.00 70.56 563 GLY A N 1
ATOM 4524 C CA . GLY A 1 563 ? -14.717 -4.511 5.523 1.00 70.56 563 GLY A CA 1
ATOM 4525 C C . GLY A 1 563 ? -15.619 -3.707 6.448 1.00 70.56 563 GLY A C 1
ATOM 4526 O O . GLY A 1 563 ? -15.983 -4.196 7.512 1.00 70.56 563 GLY A O 1
ATOM 4527 N N . LEU A 1 564 ? -16.031 -2.511 6.021 1.00 82.31 564 LEU A N 1
ATOM 4528 C CA . LEU A 1 564 ? -16.993 -1.691 6.764 1.00 82.31 564 LEU A CA 1
ATOM 4529 C C . LEU A 1 564 ? -18.332 -2.424 6.932 1.00 82.31 564 LEU A C 1
ATOM 4531 O O . LEU A 1 564 ? -18.919 -2.394 8.013 1.00 82.31 564 LEU A O 1
ATOM 4535 N N . HIS A 1 565 ? -18.786 -3.126 5.887 1.00 85.94 565 HIS A N 1
ATOM 4536 C CA . HIS A 1 565 ? -20.012 -3.920 5.942 1.00 85.94 565 HIS A CA 1
ATOM 4537 C C . HIS A 1 565 ? -19.873 -5.154 6.838 1.00 85.94 565 HIS A C 1
ATOM 4539 O O . HIS A 1 565 ? -20.771 -5.428 7.622 1.00 85.94 565 HIS A O 1
ATOM 4545 N N . ALA A 1 566 ? -18.759 -5.887 6.742 1.00 74.25 566 ALA A N 1
ATOM 4546 C CA . ALA A 1 566 ? -18.480 -7.049 7.582 1.00 74.25 566 ALA A CA 1
ATOM 4547 C C . ALA A 1 566 ? -18.513 -6.664 9.064 1.00 74.25 566 ALA A C 1
ATOM 4549 O O . ALA A 1 566 ? -19.185 -7.333 9.841 1.00 74.25 566 ALA A O 1
ATOM 4550 N N . PHE A 1 567 ? -17.880 -5.541 9.412 1.00 81.00 567 PHE A N 1
ATOM 4551 C CA . PHE A 1 567 ? -17.931 -4.978 10.757 1.00 81.00 567 PHE A CA 1
ATOM 4552 C C . PHE A 1 567 ? -19.367 -4.631 11.177 1.00 81.00 567 PHE A C 1
ATOM 4554 O O . PHE A 1 567 ? -19.827 -5.069 12.221 1.00 81.00 567 PHE A O 1
ATOM 4561 N N . GLY A 1 568 ? -20.136 -3.923 10.341 1.00 83.94 568 GLY A N 1
ATOM 4562 C CA . GLY A 1 568 ? -21.539 -3.622 10.659 1.00 83.94 568 GLY A CA 1
ATOM 4563 C C . GLY A 1 568 ? -22.417 -4.874 10.830 1.00 83.94 568 GLY A C 1
ATOM 4564 O O . GLY A 1 568 ? -23.300 -4.909 11.686 1.00 83.94 568 GLY A O 1
ATOM 4565 N N . LEU A 1 569 ? -22.178 -5.926 10.042 1.00 78.19 569 LEU A N 1
ATOM 4566 C CA . LEU A 1 569 ? -22.860 -7.217 10.178 1.00 78.19 569 LEU A CA 1
ATOM 4567 C C . LEU A 1 569 ? -22.490 -7.913 11.494 1.00 78.19 569 LEU A C 1
ATOM 4569 O O . LEU A 1 569 ? -23.377 -8.415 12.178 1.00 78.19 569 LEU A O 1
ATOM 4573 N N . GLU A 1 570 ? -21.212 -7.909 11.868 1.00 75.00 570 GLU A N 1
ATOM 4574 C CA . GLU A 1 570 ? -20.735 -8.446 13.147 1.00 75.00 570 GLU A CA 1
ATOM 4575 C C . GLU A 1 570 ? -21.375 -7.715 14.331 1.00 75.00 570 GLU A C 1
ATOM 4577 O O . GLU A 1 570 ? -21.988 -8.341 15.196 1.00 75.00 570 GLU A O 1
ATOM 4582 N N . GLU A 1 571 ? -21.347 -6.383 14.316 1.00 82.06 571 GLU A N 1
ATOM 4583 C CA . GLU A 1 571 ? -21.936 -5.547 15.363 1.00 82.06 571 GLU A CA 1
ATOM 4584 C C . GLU A 1 571 ? -23.466 -5.685 15.459 1.00 82.06 571 GLU A C 1
ATOM 4586 O O . GLU A 1 571 ? -24.072 -5.366 16.479 1.00 82.06 571 GLU A O 1
ATOM 4591 N N . THR A 1 572 ? -24.123 -6.215 14.428 1.00 84.69 572 THR A N 1
ATOM 4592 C CA . THR A 1 572 ? -25.568 -6.497 14.440 1.00 84.69 572 THR A CA 1
ATOM 4593 C C . THR A 1 572 ? -25.892 -7.985 14.596 1.00 84.69 572 THR A C 1
ATOM 4595 O O . THR A 1 572 ? -27.020 -8.397 14.330 1.00 84.69 572 THR A O 1
ATOM 4598 N N . ASN A 1 573 ? -24.932 -8.784 15.081 1.00 80.62 573 ASN A N 1
ATOM 4599 C CA . ASN A 1 573 ? -25.051 -10.222 15.352 1.00 80.62 573 ASN A CA 1
ATOM 4600 C C . ASN A 1 573 ? -25.359 -11.089 14.112 1.00 80.62 573 ASN A C 1
ATOM 4602 O O . ASN A 1 573 ? -25.883 -12.195 14.231 1.00 80.62 573 ASN A O 1
ATOM 4606 N N . LEU A 1 574 ? -25.017 -10.617 12.909 1.00 73.81 574 LEU A N 1
ATOM 4607 C CA . LEU A 1 574 ? -25.159 -11.341 11.639 1.00 73.81 574 LEU A CA 1
ATOM 4608 C C . LEU A 1 574 ? -23.833 -12.018 11.250 1.00 73.81 574 LEU A C 1
ATOM 4610 O O . LEU A 1 574 ? -23.283 -11.785 10.170 1.00 73.81 574 LEU A O 1
ATOM 4614 N N . PHE A 1 575 ? -23.306 -12.858 12.145 1.00 68.56 575 PHE A N 1
ATOM 4615 C CA . PHE A 1 575 ? -21.949 -13.418 12.058 1.00 68.56 575 PHE A CA 1
ATOM 4616 C C . PHE A 1 575 ? -21.688 -14.264 10.803 1.00 68.56 575 PHE A C 1
ATOM 4618 O O . PHE A 1 575 ? -20.612 -14.164 10.207 1.00 68.56 575 PHE A O 1
ATOM 4625 N N . ASP A 1 576 ? -22.669 -15.047 10.345 1.00 59.00 576 ASP A N 1
ATOM 4626 C CA . ASP A 1 576 ? -22.526 -15.864 9.130 1.00 59.00 576 ASP A CA 1
ATOM 4627 C C . ASP A 1 576 ? -22.295 -14.983 7.896 1.00 59.00 576 ASP A C 1
ATOM 4629 O O . ASP A 1 576 ? -21.406 -15.229 7.075 1.00 59.00 576 ASP A O 1
ATOM 4633 N N . MET A 1 577 ? -23.056 -13.891 7.799 1.00 66.50 577 MET A N 1
ATOM 4634 C CA . MET A 1 577 ? -22.917 -12.912 6.724 1.00 66.50 577 MET A CA 1
ATOM 4635 C C . MET A 1 577 ? -21.611 -12.123 6.863 1.00 66.50 577 MET A C 1
ATOM 4637 O O . MET A 1 577 ? -20.933 -11.896 5.858 1.00 66.50 577 MET A O 1
ATOM 4641 N N . ALA A 1 578 ? -21.234 -11.743 8.089 1.00 60.75 578 ALA A N 1
ATOM 4642 C CA . ALA A 1 578 ? -19.975 -11.062 8.377 1.00 60.75 578 ALA A CA 1
ATOM 4643 C C . ALA A 1 578 ? -18.771 -11.903 7.922 1.00 60.75 578 ALA A C 1
ATOM 4645 O O . ALA A 1 578 ? -17.906 -11.398 7.210 1.00 60.75 578 ALA A O 1
ATOM 4646 N N . THR A 1 579 ? -18.763 -13.206 8.215 1.00 52.53 579 THR A N 1
ATOM 4647 C CA . THR A 1 579 ? -17.682 -14.144 7.854 1.00 52.53 579 THR A CA 1
ATOM 4648 C C . THR A 1 579 ? -17.478 -14.255 6.340 1.00 52.53 579 THR A C 1
ATOM 4650 O O . THR A 1 579 ? -16.346 -14.248 5.844 1.00 52.53 579 THR A O 1
ATOM 4653 N N . VAL A 1 580 ? -18.570 -14.312 5.570 1.00 53.91 580 VAL A N 1
ATOM 4654 C CA . VAL A 1 580 ? -18.515 -14.349 4.096 1.00 53.91 580 VAL A CA 1
ATOM 4655 C C . VAL A 1 580 ? -17.874 -13.078 3.529 1.00 53.91 580 VAL A C 1
ATOM 4657 O O . VAL A 1 580 ? -17.142 -13.146 2.536 1.00 53.91 580 VAL A O 1
ATOM 4660 N N . GLN A 1 581 ? -18.121 -11.930 4.163 1.00 55.62 581 GLN A N 1
ATOM 4661 C CA . GLN A 1 581 ? -17.559 -10.644 3.755 1.00 55.62 581 GLN A CA 1
ATOM 4662 C C . GLN A 1 581 ? -16.114 -10.466 4.241 1.00 55.62 581 GLN A C 1
ATOM 4664 O O . GLN A 1 581 ? -15.275 -10.043 3.450 1.00 55.62 581 GLN A O 1
ATOM 4669 N N . ALA A 1 582 ? -15.796 -10.865 5.478 1.00 51.53 582 ALA A N 1
ATOM 4670 C CA . ALA A 1 582 ? -14.494 -10.715 6.138 1.00 51.53 582 ALA A CA 1
ATOM 4671 C C . ALA A 1 582 ? -13.343 -11.432 5.408 1.00 51.53 582 ALA A C 1
ATOM 4673 O O . ALA A 1 582 ? -12.231 -10.908 5.335 1.00 51.53 582 ALA A O 1
ATOM 4674 N N . ASN A 1 583 ? -13.618 -12.566 4.753 1.00 41.56 583 ASN A N 1
ATOM 4675 C CA . ASN A 1 583 ? -12.646 -13.309 3.935 1.00 41.56 583 ASN A CA 1
ATOM 4676 C C . ASN A 1 583 ? -12.147 -12.551 2.679 1.00 41.56 583 ASN A C 1
ATOM 4678 O O . ASN A 1 583 ? -11.388 -13.101 1.879 1.00 41.56 583 ASN A O 1
ATOM 4682 N N . ARG A 1 584 ? -12.586 -11.302 2.465 1.00 49.03 584 ARG A N 1
ATOM 4683 C CA . ARG A 1 584 ? -12.307 -10.485 1.271 1.00 49.03 584 ARG A CA 1
ATOM 4684 C C . ARG A 1 584 ? -11.689 -9.108 1.589 1.00 49.03 584 ARG A C 1
ATOM 4686 O O . ARG A 1 584 ? -11.679 -8.244 0.711 1.00 49.03 584 ARG A O 1
ATOM 4693 N N . VAL A 1 585 ? -11.191 -8.880 2.814 1.00 51.22 585 VAL A N 1
ATOM 4694 C CA . VAL A 1 585 ? -11.036 -7.524 3.393 1.00 51.22 585 VAL A CA 1
ATOM 4695 C C . VAL A 1 585 ? -9.588 -7.034 3.595 1.00 51.22 585 VAL A C 1
ATOM 4697 O O . VAL A 1 585 ? -8.645 -7.800 3.770 1.00 51.22 585 VAL A O 1
ATOM 4700 N N . CYS A 1 586 ? -9.461 -5.699 3.553 1.00 43.81 586 CYS A N 1
ATOM 4701 C CA . CYS A 1 586 ? -8.309 -4.828 3.818 1.00 43.81 586 CYS A CA 1
ATOM 4702 C C . CYS A 1 586 ? -7.971 -4.676 5.324 1.00 43.81 586 CYS A C 1
ATOM 4704 O O . CYS A 1 586 ? -8.856 -4.513 6.158 1.00 43.81 586 CYS A O 1
ATOM 4706 N N . GLY A 1 587 ? -6.677 -4.644 5.665 1.00 47.50 587 GLY A N 1
ATOM 4707 C CA . GLY A 1 587 ? -6.114 -4.797 7.020 1.00 47.50 587 GLY A CA 1
ATOM 4708 C C . GLY A 1 587 ? -6.244 -3.647 8.035 1.00 47.50 587 GLY A C 1
ATOM 4709 O O . GLY A 1 587 ? -5.326 -3.477 8.829 1.00 47.50 587 GLY A O 1
ATOM 4710 N N . MET A 1 588 ? -7.346 -2.887 8.059 1.00 44.94 588 MET A N 1
ATOM 4711 C CA . MET A 1 588 ? -7.540 -1.794 9.038 1.00 44.94 588 MET A CA 1
ATOM 4712 C C . MET A 1 588 ? -7.663 -2.300 10.490 1.00 44.94 588 MET A C 1
ATOM 4714 O O . MET A 1 588 ? -7.192 -1.651 11.414 1.00 44.94 588 MET A O 1
ATOM 4718 N N . TRP A 1 589 ? -8.238 -3.489 10.687 1.00 50.72 589 TRP A N 1
ATOM 4719 C CA . TRP A 1 589 ? -8.565 -4.044 12.010 1.00 50.72 589 TRP A CA 1
ATOM 4720 C C . TRP A 1 589 ? -7.540 -5.047 12.549 1.00 50.72 589 TRP A C 1
ATOM 4722 O O . TRP A 1 589 ? -7.785 -5.704 13.556 1.00 50.72 589 TRP A O 1
ATOM 4732 N N . ALA A 1 590 ? -6.376 -5.187 11.908 1.00 46.50 590 ALA A N 1
ATOM 4733 C CA . ALA A 1 590 ? -5.395 -6.199 12.305 1.00 46.50 590 ALA A CA 1
ATOM 4734 C C . ALA A 1 590 ? -4.944 -6.055 13.776 1.00 46.50 590 ALA A C 1
ATOM 4736 O O . ALA A 1 590 ? -4.676 -7.066 14.418 1.00 46.50 590 ALA A O 1
ATOM 4737 N N . CYS A 1 591 ? -4.902 -4.825 14.316 1.00 48.25 591 CYS A N 1
ATOM 4738 C CA . CYS A 1 591 ? -4.621 -4.569 15.734 1.00 48.25 591 CYS A CA 1
ATOM 4739 C C . CYS A 1 591 ? -5.812 -4.911 16.646 1.00 48.25 591 CYS A C 1
ATOM 4741 O O . CYS A 1 591 ? -5.649 -5.639 17.623 1.00 48.25 591 CYS A O 1
ATOM 4743 N N . HIS A 1 592 ? -7.020 -4.469 16.284 1.00 64.44 592 HIS A N 1
ATOM 4744 C CA . HIS A 1 592 ? -8.245 -4.749 17.041 1.00 64.44 592 HIS A CA 1
ATOM 4745 C C . HIS A 1 592 ? -8.551 -6.257 17.118 1.00 64.44 592 HIS A C 1
ATOM 4747 O O . HIS A 1 592 ? -9.055 -6.756 18.120 1.00 64.44 592 HIS A O 1
ATOM 4753 N N . ASN A 1 593 ? -8.128 -7.037 16.121 1.00 65.81 593 ASN A N 1
ATOM 4754 C CA . ASN A 1 593 ? -8.209 -8.496 16.178 1.00 65.81 593 ASN A CA 1
ATOM 4755 C C . ASN A 1 593 ? -7.346 -9.095 17.306 1.00 65.81 593 ASN A C 1
ATOM 4757 O O . ASN A 1 593 ? -7.734 -10.102 17.898 1.00 65.81 593 ASN A O 1
ATOM 4761 N N . TYR A 1 594 ? -6.199 -8.487 17.644 1.00 69.38 594 TYR A N 1
ATOM 4762 C CA . TYR A 1 594 ? -5.429 -8.891 18.827 1.00 69.38 594 TYR A CA 1
ATOM 4763 C C . TYR A 1 594 ? -6.160 -8.533 20.122 1.00 69.38 594 TYR A C 1
ATOM 4765 O O . TYR A 1 594 ? -6.122 -9.317 21.067 1.00 69.38 594 TYR A O 1
ATOM 4773 N N . TRP A 1 595 ? -6.869 -7.402 20.155 1.00 81.44 595 TRP A N 1
ATOM 4774 C CA . TRP A 1 595 ? -7.720 -7.033 21.286 1.00 81.44 595 TRP A CA 1
ATOM 4775 C C . TRP A 1 595 ? -8.854 -8.046 21.504 1.00 81.44 595 TRP A C 1
ATOM 4777 O O . TRP A 1 595 ? -9.012 -8.561 22.611 1.00 81.44 595 TRP A O 1
ATOM 4787 N N . HIS A 1 596 ? -9.558 -8.453 20.442 1.00 79.25 596 HIS A N 1
ATOM 4788 C CA . HIS A 1 596 ? -10.546 -9.535 20.521 1.00 79.25 596 HIS A CA 1
ATOM 4789 C C . HIS A 1 596 ? -9.927 -10.865 20.970 1.00 79.25 596 HIS A C 1
ATOM 4791 O O . HIS A 1 596 ? -10.516 -11.574 21.785 1.00 79.25 596 HIS A O 1
ATOM 4797 N N . ASN A 1 597 ? -8.723 -11.200 20.496 1.00 72.06 597 ASN A N 1
ATOM 4798 C CA . ASN A 1 597 ? -8.003 -12.390 20.952 1.00 72.06 597 ASN A CA 1
ATOM 4799 C C . ASN A 1 597 ? -7.730 -12.342 22.469 1.00 72.06 597 ASN A C 1
ATOM 4801 O O . ASN A 1 597 ? -7.978 -13.317 23.177 1.00 72.06 597 ASN A O 1
ATOM 4805 N N . ALA A 1 598 ? -7.304 -11.188 22.993 1.00 85.62 598 ALA A N 1
ATOM 4806 C CA . ALA A 1 598 ? -7.130 -10.992 24.431 1.00 85.62 598 ALA A CA 1
ATOM 4807 C C . ALA A 1 598 ? -8.450 -11.164 25.206 1.00 85.62 598 ALA A C 1
ATOM 4809 O O . ALA A 1 598 ? -8.452 -11.797 26.263 1.00 85.62 598 ALA A O 1
ATOM 4810 N N . LEU A 1 599 ? -9.584 -10.693 24.669 1.00 88.12 599 LEU A N 1
ATOM 4811 C CA . LEU A 1 599 ? -10.896 -10.942 25.277 1.00 88.12 599 LEU A CA 1
ATOM 4812 C C . LEU A 1 599 ? -11.249 -12.432 25.347 1.00 88.12 599 LEU A C 1
ATOM 4814 O O . LEU A 1 599 ? -11.771 -12.866 26.370 1.00 88.12 599 LEU A O 1
ATOM 4818 N N . PHE A 1 600 ? -10.947 -13.227 24.315 1.00 83.94 600 PHE A N 1
ATOM 4819 C CA . PHE A 1 600 ? -11.179 -14.678 24.358 1.00 83.94 600 PHE A CA 1
ATOM 4820 C C . PHE A 1 600 ? -10.351 -15.367 25.445 1.00 83.94 600 PHE A C 1
ATOM 4822 O O . PHE A 1 600 ? -10.847 -16.272 26.116 1.00 83.94 600 PHE A O 1
ATOM 4829 N N . TYR A 1 601 ? -9.108 -14.933 25.652 1.00 85.62 601 TYR A N 1
ATOM 4830 C CA . TYR A 1 601 ? -8.281 -15.437 26.745 1.00 85.62 601 TYR A CA 1
ATOM 4831 C C . TYR A 1 601 ? -8.842 -15.045 28.121 1.00 85.62 601 TYR A C 1
ATOM 4833 O O . TYR A 1 601 ? -8.958 -15.904 28.996 1.00 85.62 601 TYR A O 1
ATOM 4841 N N . ILE A 1 602 ? -9.289 -13.793 28.303 1.00 90.88 602 ILE A N 1
ATOM 4842 C CA . ILE A 1 602 ? -9.983 -13.351 29.529 1.00 90.88 602 ILE A CA 1
ATOM 4843 C C . ILE A 1 602 ? -11.242 -14.191 29.770 1.00 90.88 602 ILE A C 1
ATOM 4845 O O . ILE A 1 602 ? -11.477 -14.652 30.887 1.00 90.88 602 ILE A O 1
ATOM 4849 N N . GLU A 1 603 ? -12.033 -14.438 28.727 1.00 89.94 603 GLU A N 1
ATOM 4850 C CA . GLU A 1 603 ? -13.252 -15.242 28.798 1.00 89.94 603 GLU A CA 1
ATOM 4851 C C . GLU A 1 603 ? -12.951 -16.652 29.335 1.00 89.94 603 GLU A C 1
ATOM 4853 O O . GLU A 1 603 ? -13.633 -17.126 30.242 1.00 89.94 603 GLU A O 1
ATOM 4858 N N . LYS A 1 604 ? -11.850 -17.274 28.897 1.00 85.19 604 LYS A N 1
ATOM 4859 C CA . LYS A 1 604 ? -11.388 -18.593 29.372 1.00 85.19 604 LYS A CA 1
ATOM 4860 C C . LYS A 1 604 ? -10.673 -18.584 30.730 1.00 85.19 604 LYS A C 1
ATOM 4862 O O . LYS A 1 604 ? -10.492 -19.645 31.316 1.00 85.19 604 LYS A O 1
ATOM 4867 N N . GLY A 1 605 ? -10.291 -17.416 31.248 1.00 90.19 605 GLY A N 1
ATOM 4868 C CA . GLY A 1 605 ? -9.458 -17.295 32.453 1.00 90.19 605 GLY A CA 1
ATOM 4869 C C . GLY A 1 605 ? -7.958 -17.505 32.198 1.00 90.19 605 GLY A C 1
ATOM 4870 O O . GLY A 1 605 ? -7.188 -17.680 33.137 1.00 90.19 605 GLY A O 1
ATOM 4871 N N . GLU A 1 606 ? -7.533 -17.474 30.934 1.00 92.12 606 GLU A N 1
ATOM 4872 C CA . GLU A 1 606 ? -6.146 -17.615 30.474 1.00 92.12 606 GLU A CA 1
ATOM 4873 C C . GLU A 1 606 ? -5.425 -16.249 30.525 1.00 92.12 606 GLU A C 1
ATOM 4875 O O . GLU A 1 606 ? -5.057 -15.662 29.507 1.00 92.12 606 GLU A O 1
ATOM 4880 N N . TYR A 1 607 ? -5.288 -15.675 31.726 1.00 93.62 607 TYR A N 1
ATOM 4881 C CA . TYR A 1 607 ? -4.872 -14.274 31.892 1.00 93.62 607 TYR A CA 1
ATOM 4882 C C . TYR A 1 607 ? -3.424 -13.983 31.467 1.00 93.62 607 TYR A C 1
ATOM 4884 O O . TYR A 1 607 ? -3.161 -12.908 30.935 1.00 93.62 607 TYR A O 1
ATOM 4892 N N . GLU A 1 608 ? -2.499 -14.930 31.632 1.00 90.50 608 GLU A N 1
ATOM 4893 C CA . GLU A 1 608 ? -1.096 -14.767 31.211 1.00 90.50 608 GLU A CA 1
ATOM 4894 C C . GLU A 1 608 ? -0.972 -14.622 29.688 1.00 90.50 608 GLU A C 1
ATOM 4896 O O . GLU A 1 608 ? -0.255 -13.760 29.176 1.00 90.50 608 GLU A O 1
ATOM 4901 N N . GLN A 1 609 ? -1.732 -15.422 28.937 1.00 84.69 609 GLN A N 1
ATOM 4902 C CA . GLN A 1 609 ? -1.804 -15.340 27.482 1.00 84.69 609 GLN A CA 1
ATOM 4903 C C . GLN A 1 609 ? -2.405 -14.001 27.045 1.00 84.69 609 GLN A C 1
ATOM 4905 O O . GLN A 1 609 ? -1.882 -13.350 26.138 1.00 84.69 609 GLN A O 1
ATOM 4910 N N . ALA A 1 610 ? -3.469 -13.558 27.718 1.00 88.12 610 ALA A N 1
ATOM 4911 C CA . ALA A 1 610 ? -4.097 -12.270 27.452 1.00 88.12 610 ALA A CA 1
ATOM 4912 C C . ALA A 1 610 ? -3.134 -11.091 27.705 1.00 88.12 610 ALA A C 1
ATOM 4914 O O . ALA A 1 610 ? -3.039 -10.190 26.869 1.00 88.12 610 ALA A O 1
ATOM 4915 N N . LEU A 1 611 ? -2.378 -11.116 28.812 1.00 91.50 611 LEU A N 1
ATOM 4916 C CA . LEU A 1 611 ? -1.350 -10.117 29.133 1.00 91.50 611 LEU A CA 1
ATOM 4917 C C . LEU A 1 611 ? -0.201 -10.134 28.118 1.00 91.50 611 LEU A C 1
ATOM 4919 O O . LEU A 1 611 ? 0.250 -9.077 27.683 1.00 91.50 611 LEU A O 1
ATOM 4923 N N . SER A 1 612 ? 0.223 -11.315 27.660 1.00 87.81 612 SER A N 1
ATOM 4924 C CA . SER A 1 612 ? 1.241 -11.440 26.611 1.00 87.81 612 SER A CA 1
ATOM 4925 C C . SER A 1 612 ? 0.804 -10.785 25.294 1.00 87.81 612 SER A C 1
ATOM 4927 O O . SER A 1 612 ? 1.589 -10.075 24.654 1.00 87.81 612 SER A O 1
ATOM 4929 N N . VAL A 1 613 ? -0.461 -10.966 24.894 1.00 79.25 613 VAL A N 1
ATOM 4930 C CA . VAL A 1 613 ? -1.037 -10.282 23.723 1.00 79.25 613 VAL A CA 1
ATOM 4931 C C . VAL A 1 613 ? -1.095 -8.772 23.953 1.00 79.25 613 VAL A C 1
ATOM 4933 O O . VAL A 1 613 ? -0.702 -8.010 23.066 1.00 79.25 613 VAL A O 1
ATOM 4936 N N . PHE A 1 614 ? -1.525 -8.337 25.141 1.00 88.25 614 PHE A N 1
ATOM 4937 C CA . PHE A 1 614 ? -1.550 -6.924 25.509 1.00 88.25 614 PHE A CA 1
ATOM 4938 C C . PHE A 1 614 ? -0.162 -6.284 25.368 1.00 88.25 614 PHE A C 1
ATOM 4940 O O . PHE A 1 614 ? -0.021 -5.309 24.636 1.00 88.25 614 PHE A O 1
ATOM 4947 N N . ASP A 1 615 ? 0.878 -6.855 25.975 1.00 88.44 615 ASP A N 1
ATOM 4948 C CA . ASP A 1 615 ? 2.225 -6.271 25.975 1.00 88.44 615 ASP A CA 1
ATOM 4949 C C . ASP A 1 615 ? 2.853 -6.244 24.578 1.00 88.44 615 ASP A C 1
ATOM 4951 O O . ASP A 1 615 ? 3.369 -5.218 24.113 1.00 88.44 615 ASP A O 1
ATOM 4955 N N . SER A 1 616 ? 2.806 -7.389 23.893 1.00 78.56 616 SER A N 1
ATOM 4956 C CA . SER A 1 616 ? 3.503 -7.574 22.620 1.00 78.56 616 SER A CA 1
ATOM 4957 C C . SER A 1 616 ? 2.812 -6.876 21.454 1.00 78.56 616 SER A C 1
ATOM 4959 O O . SER A 1 616 ? 3.491 -6.453 20.515 1.00 78.56 616 SER A O 1
ATOM 4961 N N . GLN A 1 617 ? 1.481 -6.746 21.495 1.00 78.25 617 GLN A N 1
ATOM 4962 C CA . GLN A 1 617 ? 0.714 -6.199 20.381 1.00 78.25 617 GLN A CA 1
ATOM 4963 C C . GLN A 1 617 ? 0.073 -4.850 20.694 1.00 78.25 617 GLN A C 1
ATOM 4965 O O . GLN A 1 617 ? 0.245 -3.913 19.914 1.00 78.25 617 GLN A O 1
ATOM 4970 N N . ILE A 1 618 ? -0.656 -4.734 21.799 1.00 79.94 618 ILE A N 1
ATOM 4971 C CA . ILE A 1 618 ? -1.532 -3.582 22.045 1.00 79.94 618 ILE A CA 1
ATOM 4972 C C . ILE A 1 618 ? -0.718 -2.433 22.649 1.00 79.94 618 ILE A C 1
ATOM 4974 O O . ILE A 1 618 ? -0.548 -1.395 22.012 1.00 79.94 618 ILE A O 1
ATOM 4978 N N . ASN A 1 619 ? -0.090 -2.655 23.807 1.00 83.19 619 ASN A N 1
ATOM 4979 C CA . ASN A 1 619 ? 0.663 -1.639 24.543 1.00 83.19 619 ASN A CA 1
ATOM 4980 C C . ASN A 1 619 ? 1.833 -1.071 23.730 1.00 83.19 619 ASN A C 1
ATOM 4982 O O . ASN A 1 619 ? 2.064 0.136 23.701 1.00 83.19 619 ASN A O 1
ATOM 4986 N N . THR A 1 620 ? 2.539 -1.934 22.991 1.00 75.50 620 THR A N 1
ATOM 4987 C CA . THR A 1 620 ? 3.629 -1.504 22.105 1.00 75.50 620 THR A CA 1
ATOM 4988 C C . THR A 1 620 ? 3.157 -0.465 21.079 1.00 75.50 620 THR A C 1
ATOM 4990 O O . THR A 1 620 ? 3.885 0.490 20.808 1.00 75.50 620 THR A O 1
ATOM 4993 N N . ARG A 1 621 ? 1.949 -0.612 20.523 1.00 69.75 621 ARG A N 1
ATOM 4994 C CA . ARG A 1 621 ? 1.387 0.330 19.542 1.00 69.75 621 ARG A CA 1
ATOM 4995 C C . ARG A 1 621 ? 0.820 1.573 20.222 1.00 69.75 621 ARG A C 1
ATOM 4997 O O . ARG A 1 621 ? 1.123 2.681 19.789 1.00 69.75 621 ARG A O 1
ATOM 5004 N N . THR A 1 622 ? 0.109 1.416 21.336 1.00 75.00 622 THR A N 1
ATOM 5005 C CA . THR A 1 622 ? -0.407 2.543 22.130 1.00 75.00 622 THR A CA 1
ATOM 5006 C C . THR A 1 622 ? 0.716 3.486 22.576 1.00 75.00 622 THR A C 1
ATOM 5008 O O . THR A 1 622 ? 0.650 4.685 22.321 1.00 75.00 622 THR A O 1
ATOM 5011 N N . VAL A 1 623 ? 1.796 2.953 23.157 1.00 74.50 623 VAL A N 1
ATOM 5012 C CA . VAL A 1 623 ? 2.865 3.762 23.767 1.00 74.50 623 VAL A CA 1
ATOM 5013 C C . VAL A 1 623 ? 3.900 4.228 22.742 1.00 74.50 623 VAL A C 1
ATOM 5015 O O . VAL A 1 623 ? 4.258 5.406 22.719 1.00 74.50 623 VAL A O 1
ATOM 5018 N N . LYS A 1 624 ? 4.396 3.340 21.863 1.00 66.06 624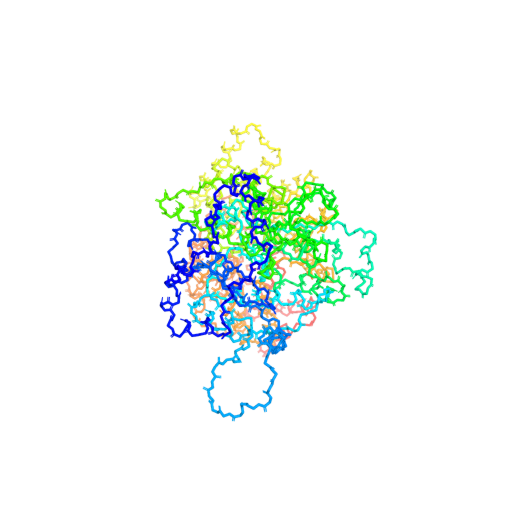 LYS A N 1
ATOM 5019 C CA . LYS A 1 624 ? 5.458 3.724 20.909 1.00 66.06 624 LYS A CA 1
ATOM 5020 C C . LYS A 1 624 ? 4.927 4.480 19.699 1.00 66.06 624 LYS A C 1
ATOM 5022 O O . LYS A 1 624 ? 5.635 5.340 19.184 1.00 66.06 624 LYS A O 1
ATOM 5027 N N . GLN A 1 625 ? 3.726 4.147 19.225 1.00 61.56 625 GLN A N 1
ATOM 5028 C CA . GLN A 1 625 ? 3.153 4.746 18.013 1.00 61.56 625 GLN A CA 1
ATOM 5029 C C . GLN A 1 625 ? 2.155 5.868 18.331 1.00 61.56 625 GLN A C 1
ATOM 5031 O O . GLN A 1 625 ? 1.766 6.593 17.420 1.00 61.56 625 GLN A O 1
ATOM 5036 N N . LYS A 1 626 ? 1.803 6.066 19.615 1.00 65.25 626 LYS A N 1
ATOM 5037 C CA . LYS A 1 626 ? 0.863 7.097 20.094 1.00 65.25 626 LYS A CA 1
ATOM 5038 C C . LYS A 1 626 ? -0.481 7.068 19.354 1.00 65.25 626 LYS A C 1
ATOM 5040 O O . LYS A 1 626 ? -1.079 8.105 19.074 1.00 65.25 626 LYS A O 1
ATOM 5045 N N . GLU A 1 627 ? -0.946 5.870 19.012 1.00 66.44 627 GLU A N 1
ATOM 5046 C CA . GLU A 1 627 ? -2.222 5.673 18.327 1.00 66.44 627 GLU A CA 1
ATOM 5047 C C . GLU A 1 627 ? -3.379 5.701 19.336 1.00 66.44 627 GLU A C 1
ATOM 5049 O O . GLU A 1 627 ? -3.573 4.754 20.097 1.00 66.44 627 GLU A O 1
ATOM 5054 N N . LEU A 1 628 ? -4.169 6.779 19.315 1.00 69.81 628 LEU A N 1
ATOM 5055 C CA . LEU A 1 628 ? -5.271 7.011 20.261 1.00 69.81 628 LEU A CA 1
ATOM 5056 C C . LEU A 1 628 ? -6.367 5.947 20.213 1.00 69.81 628 LEU A C 1
ATOM 5058 O O . LEU A 1 628 ? -6.938 5.614 21.242 1.00 69.81 628 LEU A O 1
ATOM 5062 N N . PHE A 1 629 ? -6.629 5.354 19.049 1.00 70.12 629 PHE A N 1
ATOM 5063 C CA . PHE A 1 629 ? -7.617 4.281 18.949 1.00 70.12 629 PHE A CA 1
ATOM 5064 C C . PHE A 1 629 ? -7.253 3.074 19.838 1.00 70.12 629 PHE A C 1
ATOM 5066 O O . PHE A 1 629 ? -8.110 2.536 20.535 1.00 70.12 629 PHE A O 1
ATOM 5073 N N . ASN A 1 630 ? -5.967 2.704 19.893 1.00 76.56 630 ASN A N 1
ATOM 5074 C CA . ASN A 1 630 ? -5.495 1.601 20.737 1.00 76.56 630 ASN A CA 1
ATOM 5075 C C . ASN A 1 630 ? -5.468 1.972 22.232 1.00 76.56 630 ASN A C 1
ATOM 5077 O O . ASN A 1 630 ? -5.391 1.085 23.079 1.00 76.56 630 ASN A O 1
ATOM 5081 N N . LEU A 1 631 ? -5.533 3.264 22.578 1.00 85.38 631 LEU A N 1
ATOM 5082 C CA . LEU A 1 631 ? -5.571 3.723 23.968 1.00 85.38 631 LEU A CA 1
ATOM 5083 C C . LEU A 1 631 ? -6.846 3.257 24.673 1.00 85.38 631 LEU A C 1
ATOM 5085 O O . LEU A 1 631 ? -6.782 2.726 25.779 1.00 85.38 631 LEU A O 1
ATOM 5089 N N . TYR A 1 632 ? -7.996 3.408 24.016 1.00 87.50 632 TYR A N 1
ATOM 5090 C CA . TYR A 1 632 ? -9.289 3.017 24.582 1.00 87.50 632 TYR A CA 1
ATOM 5091 C C . TYR A 1 632 ? -9.391 1.492 24.739 1.00 87.50 632 TYR A C 1
ATOM 5093 O O . TYR A 1 632 ? -9.847 0.999 25.773 1.00 87.50 632 TYR A O 1
ATOM 5101 N N . ASP A 1 633 ? -8.871 0.751 23.755 1.00 88.00 633 ASP A N 1
ATOM 5102 C CA . ASP A 1 633 ? -8.712 -0.705 23.807 1.00 88.00 633 ASP A CA 1
ATOM 5103 C C . ASP A 1 633 ? -7.828 -1.129 24.993 1.00 88.00 633 ASP A C 1
ATOM 5105 O O . ASP A 1 633 ? -8.191 -2.054 25.733 1.00 88.00 633 ASP A O 1
ATOM 5109 N N . SER A 1 634 ? -6.714 -0.420 25.223 1.00 91.62 634 SER A N 1
ATOM 5110 C CA . SER A 1 634 ? -5.835 -0.654 26.369 1.00 91.62 634 SER A CA 1
ATOM 5111 C C . SER A 1 634 ? -6.542 -0.420 27.704 1.00 91.62 634 SER A C 1
ATOM 5113 O O . SER A 1 634 ? -6.495 -1.297 28.569 1.00 91.62 634 SER A O 1
ATOM 5115 N N . CYS A 1 635 ? -7.227 0.718 27.870 1.00 93.81 635 CYS A N 1
ATOM 5116 C CA . CYS A 1 635 ? -7.980 1.027 29.088 1.00 93.81 635 CYS A CA 1
ATOM 5117 C C . CYS A 1 635 ? -9.044 -0.039 29.376 1.00 93.81 635 CYS A C 1
ATOM 5119 O O . CYS A 1 635 ? -9.155 -0.514 30.505 1.00 93.81 635 CYS A O 1
ATOM 5121 N N . SER A 1 636 ? -9.788 -0.467 28.349 1.00 94.19 636 SER A N 1
ATOM 5122 C CA . SER A 1 636 ? -10.820 -1.499 28.490 1.00 94.19 636 SER A CA 1
ATOM 5123 C C . SER A 1 636 ? -10.239 -2.838 28.963 1.00 94.19 636 SER A C 1
ATOM 5125 O O . SER A 1 636 ? -10.815 -3.476 29.844 1.00 94.19 636 SER A O 1
ATOM 5127 N N . LEU A 1 637 ? -9.096 -3.277 28.417 1.00 94.19 637 LEU A N 1
ATOM 5128 C CA . LEU A 1 637 ? -8.471 -4.549 28.811 1.00 94.19 637 LEU A CA 1
ATOM 5129 C C . LEU A 1 637 ? -7.893 -4.510 30.220 1.00 94.19 637 LEU A C 1
ATOM 5131 O O . LEU A 1 637 ? -8.164 -5.423 30.998 1.00 94.19 637 LEU A O 1
ATOM 5135 N N . LEU A 1 638 ? -7.125 -3.471 30.554 1.00 95.88 638 LEU A N 1
ATOM 5136 C CA . LEU A 1 638 ? -6.533 -3.338 31.886 1.00 95.88 638 LEU A CA 1
ATOM 5137 C C . LEU A 1 638 ? -7.614 -3.301 32.968 1.00 95.88 638 LEU A C 1
ATOM 5139 O O . LEU A 1 638 ? -7.525 -4.037 33.949 1.00 95.88 638 LEU A O 1
ATOM 5143 N N . PHE A 1 639 ? -8.698 -2.564 32.728 1.00 96.44 639 PHE A N 1
ATOM 5144 C CA . PHE A 1 639 ? -9.822 -2.519 33.656 1.00 96.44 639 PHE A CA 1
ATOM 5145 C C . PHE A 1 639 ? -10.506 -3.888 33.822 1.00 96.44 639 PHE A C 1
ATOM 5147 O O . PHE A 1 639 ? -10.870 -4.286 34.930 1.00 96.44 639 PHE A O 1
ATOM 5154 N N . ARG A 1 640 ? -10.641 -4.672 32.742 1.00 96.19 640 ARG A N 1
ATOM 5155 C CA . ARG A 1 640 ? -11.170 -6.048 32.816 1.00 96.19 640 ARG A CA 1
ATOM 5156 C C . ARG A 1 640 ? -10.255 -6.980 33.603 1.00 96.19 640 ARG A C 1
ATOM 5158 O O . ARG A 1 640 ? -10.766 -7.779 34.385 1.00 96.19 640 ARG A O 1
ATOM 5165 N N . PHE A 1 641 ? -8.939 -6.882 33.418 1.00 95.56 641 PHE A N 1
ATOM 5166 C CA . PHE A 1 641 ? -7.970 -7.655 34.194 1.00 95.56 641 PHE A CA 1
ATOM 5167 C C . PHE A 1 641 ? -8.117 -7.380 35.694 1.00 95.56 641 PHE A C 1
ATOM 5169 O O . PHE A 1 641 ? -8.259 -8.322 36.476 1.00 95.56 641 PHE A O 1
ATOM 5176 N N . GLU A 1 642 ? -8.193 -6.111 36.091 1.00 94.31 642 GLU A N 1
ATOM 5177 C CA . GLU A 1 642 ? -8.360 -5.733 37.497 1.00 94.31 642 GLU A CA 1
ATOM 5178 C C . GLU A 1 642 ? -9.691 -6.196 38.088 1.00 94.31 642 GLU A C 1
ATOM 5180 O O . GLU A 1 642 ? -9.713 -6.739 39.193 1.00 94.31 642 GLU A O 1
ATOM 5185 N N . MET A 1 643 ? -10.801 -6.089 37.347 1.00 93.19 643 MET A N 1
ATOM 5186 C CA . MET A 1 643 ? -12.091 -6.640 37.793 1.00 93.19 643 MET A CA 1
ATOM 5187 C C . MET A 1 643 ? -12.028 -8.158 38.044 1.00 93.19 643 MET A C 1
ATOM 5189 O O . MET A 1 643 ? -12.751 -8.684 38.896 1.00 93.19 643 MET A O 1
ATOM 5193 N N . GLN A 1 644 ? -11.152 -8.874 37.332 1.00 92.00 644 GLN A N 1
ATOM 5194 C CA . GLN A 1 644 ? -10.889 -10.299 37.548 1.00 92.00 644 GLN A CA 1
ATOM 5195 C C . GLN A 1 644 ? -9.843 -10.580 38.642 1.00 92.00 644 GLN A C 1
ATOM 5197 O O . GLN A 1 644 ? -9.592 -11.744 38.948 1.00 92.00 644 GLN A O 1
ATOM 5202 N N . GLY A 1 645 ? -9.277 -9.549 39.276 1.00 91.44 645 GLY A N 1
ATOM 5203 C CA . GLY A 1 645 ? -8.251 -9.672 40.315 1.00 91.44 645 GLY A CA 1
ATOM 5204 C C . GLY A 1 645 ? -6.848 -9.969 39.777 1.00 91.44 645 GLY A C 1
ATOM 5205 O O . GLY A 1 645 ? -6.001 -10.451 40.525 1.00 91.44 645 GLY A O 1
ATOM 5206 N N . VAL A 1 646 ? -6.598 -9.723 38.489 1.00 95.25 646 VAL A N 1
ATOM 5207 C CA . VAL A 1 646 ? -5.288 -9.920 37.853 1.00 95.25 646 VAL A CA 1
ATOM 5208 C C . VAL A 1 646 ? -4.390 -8.719 38.148 1.00 95.25 646 VAL A C 1
ATOM 5210 O O . VAL A 1 646 ? -4.802 -7.574 37.979 1.00 95.25 646 VAL A O 1
ATOM 5213 N N . ASN A 1 647 ? -3.144 -8.971 38.557 1.00 92.75 647 ASN A N 1
ATOM 5214 C CA . ASN A 1 647 ? -2.161 -7.912 38.786 1.00 92.75 647 ASN A CA 1
ATOM 5215 C C . ASN A 1 647 ? -1.621 -7.377 37.451 1.00 92.75 647 ASN A C 1
ATOM 5217 O O . ASN A 1 647 ? -0.884 -8.065 36.744 1.00 92.75 647 ASN A O 1
ATOM 5221 N N . VAL A 1 648 ? -1.958 -6.130 37.126 1.00 93.44 648 VAL A N 1
ATOM 5222 C CA . VAL A 1 648 ? -1.546 -5.473 35.876 1.00 93.44 648 VAL A CA 1
ATOM 5223 C C . VAL A 1 648 ? -0.186 -4.763 35.961 1.00 93.44 648 VAL A C 1
ATOM 5225 O O . VAL A 1 648 ? 0.334 -4.323 34.933 1.00 93.44 648 VAL A O 1
ATOM 5228 N N . GLY A 1 649 ? 0.453 -4.716 37.134 1.00 90.19 649 GLY A N 1
ATOM 5229 C CA . GLY A 1 649 ? 1.773 -4.110 37.330 1.00 90.19 649 GLY A CA 1
ATOM 5230 C C . GLY A 1 649 ? 1.805 -2.614 36.996 1.00 90.19 649 GLY A C 1
ATOM 5231 O O . GLY A 1 649 ? 0.867 -1.883 37.292 1.00 90.19 649 GLY A O 1
ATOM 5232 N N . SER A 1 650 ? 2.881 -2.149 36.353 1.00 90.44 650 SER A N 1
ATOM 5233 C CA . SER A 1 650 ? 3.074 -0.733 35.994 1.00 90.44 650 SER A CA 1
ATOM 5234 C C . SER A 1 650 ? 2.353 -0.292 34.713 1.00 90.44 650 SER A C 1
ATOM 5236 O O . SER A 1 650 ? 2.516 0.848 34.291 1.00 90.44 650 SER A O 1
ATOM 5238 N N . ARG A 1 651 ? 1.567 -1.169 34.072 1.00 94.06 651 ARG A N 1
ATOM 5239 C CA . ARG A 1 651 ? 0.970 -0.907 32.748 1.00 94.06 651 ARG A CA 1
ATOM 5240 C C . ARG A 1 651 ? 0.051 0.312 32.739 1.00 94.06 651 ARG A C 1
ATOM 5242 O O . ARG A 1 651 ? -0.019 1.005 31.732 1.00 94.06 651 ARG A O 1
ATOM 5249 N N . TRP A 1 652 ? -0.623 0.602 33.851 1.00 94.94 652 TRP A N 1
ATOM 5250 C CA . TRP A 1 652 ? -1.452 1.799 33.954 1.00 94.94 652 TRP A CA 1
ATOM 5251 C C . TRP A 1 652 ? -0.657 3.103 33.872 1.00 94.94 652 TRP A C 1
ATOM 5253 O O . TRP A 1 652 ? -1.163 4.059 33.297 1.00 94.94 652 TRP A O 1
ATOM 5263 N N . GLU A 1 653 ? 0.577 3.148 34.384 1.00 93.75 653 GLU A N 1
ATOM 5264 C CA . GLU A 1 653 ? 1.417 4.351 34.292 1.00 93.75 653 GLU A CA 1
ATOM 5265 C C . GLU A 1 653 ? 1.793 4.642 32.830 1.00 93.75 653 GLU A C 1
ATOM 5267 O O . GLU A 1 653 ? 1.688 5.784 32.382 1.00 93.75 653 GLU A O 1
ATOM 5272 N N . ASP A 1 654 ? 2.119 3.602 32.051 1.00 90.12 654 ASP A N 1
ATOM 5273 C CA . ASP A 1 654 ? 2.380 3.734 30.610 1.00 90.12 654 ASP A CA 1
ATOM 5274 C C . ASP A 1 654 ? 1.161 4.299 29.865 1.00 90.12 654 ASP A C 1
ATOM 5276 O O . ASP A 1 654 ? 1.287 5.183 29.016 1.00 90.12 654 ASP A O 1
ATOM 5280 N N . ILE A 1 655 ? -0.033 3.792 30.190 1.00 91.50 655 ILE A N 1
ATOM 5281 C CA . ILE A 1 655 ? -1.295 4.243 29.595 1.00 91.50 655 ILE A CA 1
ATOM 5282 C C . ILE A 1 655 ? -1.624 5.674 30.021 1.00 91.50 655 ILE A C 1
ATOM 5284 O O . ILE A 1 655 ? -2.002 6.488 29.178 1.00 91.50 655 ILE A O 1
ATOM 5288 N N . TYR A 1 656 ? -1.430 6.019 31.293 1.00 93.31 656 TYR A N 1
ATOM 5289 C CA . TYR A 1 656 ? -1.697 7.359 31.803 1.00 93.31 656 TYR A CA 1
ATOM 5290 C C . TYR A 1 656 ? -0.832 8.430 31.133 1.00 93.31 656 TYR A C 1
ATOM 5292 O O . TYR A 1 656 ? -1.352 9.493 30.795 1.00 93.31 656 TYR A O 1
ATOM 5300 N N . GLU A 1 657 ? 0.448 8.163 30.859 1.00 90.94 657 GLU A N 1
ATOM 5301 C CA . GLU A 1 657 ? 1.300 9.126 30.144 1.00 90.94 657 GLU A CA 1
ATOM 5302 C C . GLU A 1 657 ? 0.795 9.432 28.726 1.00 90.94 657 GLU A C 1
ATOM 5304 O O . GLU A 1 657 ? 1.017 10.532 28.212 1.00 90.94 657 GLU A O 1
ATOM 5309 N N . VAL A 1 658 ? 0.068 8.495 28.107 1.00 87.25 658 VAL A N 1
ATOM 5310 C CA . VAL A 1 658 ? -0.617 8.719 26.828 1.00 87.25 658 VAL A CA 1
ATOM 5311 C C . VAL A 1 658 ? -1.978 9.397 27.032 1.00 87.25 658 VAL A C 1
ATOM 5313 O O . VAL A 1 658 ? -2.336 10.244 26.221 1.00 87.25 658 VAL A O 1
ATOM 5316 N N . CYS A 1 659 ? -2.720 9.090 28.103 1.00 87.38 659 CYS A N 1
ATOM 5317 C CA . CYS A 1 659 ? -4.015 9.713 28.421 1.00 87.38 659 CYS A CA 1
ATOM 5318 C C . CYS A 1 659 ? -3.908 11.190 28.822 1.00 87.38 659 CYS A C 1
ATOM 5320 O O . CYS A 1 659 ? -4.735 11.996 28.396 1.00 87.38 659 CYS A O 1
ATOM 5322 N N . ARG A 1 660 ? -2.919 11.546 29.658 1.00 89.75 660 ARG A N 1
ATOM 5323 C CA . ARG A 1 660 ? -2.819 12.839 30.364 1.00 89.75 660 ARG A CA 1
ATOM 5324 C C . ARG A 1 660 ? -3.049 14.074 29.479 1.00 89.75 660 ARG A C 1
ATOM 5326 O O . ARG A 1 660 ? -3.719 14.983 29.955 1.00 89.75 660 ARG A O 1
ATOM 5333 N N . PRO A 1 661 ? -2.548 14.157 28.231 1.00 88.50 661 PRO A N 1
ATOM 5334 C CA . PRO A 1 661 ? -2.756 15.335 27.386 1.00 88.50 661 PRO A CA 1
ATOM 5335 C C . PRO A 1 661 ? -4.208 15.580 26.945 1.00 88.50 661 PRO A C 1
ATOM 5337 O O . PRO A 1 661 ? -4.470 16.618 26.348 1.00 88.50 661 PRO A O 1
ATOM 5340 N N . TYR A 1 662 ? -5.118 14.628 27.169 1.00 87.38 662 TYR A N 1
ATOM 5341 C CA . TYR A 1 662 ? -6.453 14.606 26.561 1.00 87.38 662 TYR A CA 1
ATOM 5342 C C . TYR A 1 662 ? -7.603 14.641 27.575 1.00 87.38 662 TYR A C 1
ATOM 5344 O O . TYR A 1 662 ? -8.768 14.645 27.182 1.00 87.38 662 TYR A O 1
ATOM 5352 N N . ILE A 1 663 ? -7.294 14.639 28.874 1.00 89.81 663 ILE A N 1
ATOM 5353 C CA . ILE A 1 663 ? -8.282 14.446 29.948 1.00 89.81 663 ILE A CA 1
ATOM 5354 C C . ILE A 1 663 ? -9.262 15.616 30.114 1.00 89.81 663 ILE A C 1
ATOM 5356 O O . ILE A 1 663 ? -10.306 15.436 30.728 1.00 89.81 663 ILE A O 1
ATOM 5360 N N . ASP A 1 664 ? -8.953 16.796 29.575 1.00 89.50 664 ASP A N 1
ATOM 5361 C CA . ASP A 1 664 ? -9.742 18.022 29.744 1.00 89.50 664 ASP A CA 1
ATOM 5362 C C . ASP A 1 664 ? -10.376 18.540 28.440 1.00 89.50 664 ASP A C 1
ATOM 5364 O O . ASP A 1 664 ? -10.846 19.685 28.387 1.00 89.50 664 ASP A O 1
ATOM 5368 N N . ASP A 1 665 ? -10.372 17.727 27.378 1.00 88.00 665 ASP A N 1
ATOM 5369 C CA . ASP A 1 665 ? -10.745 18.144 26.023 1.00 88.00 665 ASP A CA 1
ATOM 5370 C C . ASP A 1 665 ? -12.213 17.851 25.662 1.00 88.00 665 ASP A C 1
ATOM 5372 O O . ASP A 1 665 ? -12.868 18.719 25.081 1.00 88.00 665 ASP A O 1
ATOM 5376 N N . HIS A 1 666 ? -12.751 16.709 26.107 1.00 90.06 666 HIS A N 1
ATOM 5377 C CA . HIS A 1 666 ? -14.163 16.290 26.014 1.00 90.06 666 HIS A CA 1
ATOM 5378 C C . HIS A 1 666 ? -14.765 16.396 24.600 1.00 90.06 666 HIS A C 1
ATOM 5380 O O . HIS A 1 666 ? -15.318 17.425 24.208 1.00 90.06 666 HIS A O 1
ATOM 5386 N N . PHE A 1 667 ? -14.701 15.306 23.827 1.00 87.44 667 PHE A N 1
ATOM 5387 C CA . PHE A 1 667 ? -15.314 15.257 22.489 1.00 87.44 667 PHE A CA 1
ATOM 5388 C C . PHE A 1 667 ? -16.278 14.100 22.298 1.00 87.44 667 PHE A C 1
ATOM 5390 O O . PHE A 1 667 ? -17.392 14.312 21.853 1.00 87.44 667 PHE A O 1
ATOM 5397 N N . PHE A 1 668 ? -15.893 12.879 22.655 1.00 89.94 668 PHE A N 1
ATOM 5398 C CA . PHE A 1 668 ? -16.797 11.734 22.623 1.00 89.94 668 PHE A CA 1
ATOM 5399 C C . PHE A 1 668 ? -16.853 11.117 24.007 1.00 89.94 668 PHE A C 1
ATOM 5401 O O . PHE A 1 668 ? -15.810 10.843 24.595 1.00 89.94 668 PHE A O 1
ATOM 5408 N N . VAL A 1 669 ? -18.064 10.826 24.488 1.00 92.00 669 VAL A N 1
ATOM 5409 C CA . VAL A 1 669 ? -18.258 10.133 25.771 1.00 92.00 669 VAL A CA 1
ATOM 5410 C C . VAL A 1 669 ? -17.485 8.820 25.796 1.00 92.00 669 VAL A C 1
ATOM 5412 O O . VAL A 1 669 ? -16.896 8.493 26.821 1.00 92.00 669 VAL A O 1
ATOM 5415 N N . PHE A 1 670 ? -17.425 8.119 24.656 1.00 91.44 670 PHE A N 1
ATOM 5416 C CA . PHE A 1 670 ? -16.599 6.931 24.460 1.00 91.44 670 PHE A CA 1
ATOM 5417 C C . PHE A 1 670 ? -15.160 7.129 24.940 1.00 91.44 670 PHE A C 1
ATOM 5419 O O . PHE A 1 670 ? -14.643 6.299 25.678 1.00 91.44 670 PHE A O 1
ATOM 5426 N N . ASN A 1 671 ? -14.509 8.220 24.541 1.00 90.94 671 ASN A N 1
ATOM 5427 C CA . ASN A 1 671 ? -13.115 8.466 24.890 1.00 90.94 671 ASN A CA 1
ATOM 5428 C C . ASN A 1 671 ? -13.012 8.687 26.397 1.00 90.94 671 ASN A C 1
ATOM 5430 O O . ASN A 1 671 ? -12.220 8.039 27.075 1.00 90.94 671 ASN A O 1
ATOM 5434 N N . ASP A 1 672 ? -13.876 9.546 26.925 1.00 93.12 672 ASP A N 1
ATOM 5435 C CA . ASP A 1 672 ? -13.808 10.012 28.298 1.00 93.12 672 ASP A CA 1
ATOM 5436 C C . ASP A 1 672 ? -14.005 8.897 29.330 1.00 93.12 672 ASP A C 1
ATOM 5438 O O . ASP A 1 672 ? -13.241 8.780 30.289 1.00 93.12 672 ASP A O 1
ATOM 5442 N N . VAL A 1 673 ? -14.980 8.014 29.111 1.00 94.44 673 VAL A N 1
ATOM 5443 C CA . VAL A 1 673 ? -15.212 6.884 30.024 1.00 94.44 673 VAL A CA 1
ATOM 5444 C C . VAL A 1 673 ? -14.038 5.900 30.049 1.00 94.44 673 VAL A C 1
ATOM 5446 O O . VAL A 1 673 ? -13.855 5.213 31.048 1.00 94.44 673 VAL A O 1
ATOM 5449 N N . HIS A 1 674 ? -13.223 5.834 28.990 1.00 94.50 674 HIS A N 1
ATOM 5450 C CA . HIS A 1 674 ? -12.008 5.013 28.956 1.00 94.50 674 HIS A CA 1
ATOM 5451 C C . HIS A 1 674 ? -10.786 5.770 29.495 1.00 94.50 674 HIS A C 1
ATOM 5453 O O . HIS A 1 674 ? -9.957 5.182 30.188 1.00 94.50 674 HIS A O 1
ATOM 5459 N N . LEU A 1 675 ? -10.661 7.071 29.224 1.00 94.00 675 LEU A N 1
ATOM 5460 C CA . LEU A 1 675 ? -9.572 7.895 29.755 1.00 94.00 675 LEU A CA 1
ATOM 5461 C C . LEU A 1 675 ? -9.642 7.987 31.285 1.00 94.00 675 LEU A C 1
ATOM 5463 O O . LEU A 1 675 ? -8.607 7.857 31.938 1.00 94.00 675 LEU A O 1
ATOM 5467 N N . ILE A 1 676 ? -10.843 8.102 31.868 1.00 96.38 676 ILE A N 1
ATOM 5468 C CA . ILE A 1 676 ? -10.995 8.117 33.328 1.00 96.38 676 ILE A CA 1
ATOM 5469 C C . ILE A 1 676 ? -10.605 6.773 33.960 1.00 96.38 676 ILE A C 1
ATOM 5471 O O . ILE A 1 676 ? -10.015 6.772 35.037 1.00 96.38 676 ILE A O 1
ATOM 5475 N N . MET A 1 677 ? -10.835 5.635 33.281 1.00 96.38 677 MET A N 1
ATOM 5476 C CA . MET A 1 677 ? -10.289 4.337 33.717 1.00 96.38 677 MET A CA 1
ATOM 5477 C C . MET A 1 677 ? -8.758 4.382 33.763 1.00 96.38 677 MET A C 1
ATOM 5479 O O . MET A 1 677 ? -8.172 3.910 34.730 1.00 96.38 677 MET A O 1
ATOM 5483 N N . GLY A 1 678 ? -8.118 5.005 32.766 1.00 95.06 678 GLY A N 1
ATOM 5484 C CA . GLY A 1 678 ? -6.669 5.221 32.737 1.00 95.06 678 GLY A CA 1
ATOM 5485 C C . GLY A 1 678 ? -6.154 6.060 33.908 1.00 95.06 678 GLY A C 1
ATOM 5486 O O . GLY A 1 678 ? -5.182 5.677 34.556 1.00 95.06 678 GLY A O 1
ATOM 5487 N N . CYS A 1 679 ? -6.822 7.174 34.221 1.00 96.50 679 CYS A N 1
ATOM 5488 C CA . CYS A 1 679 ? -6.473 8.012 35.373 1.00 96.50 679 CYS A CA 1
ATOM 5489 C C . CYS A 1 679 ? -6.612 7.250 36.698 1.00 96.50 679 CYS A C 1
ATOM 5491 O O . CYS A 1 679 ? -5.705 7.281 37.531 1.00 96.50 679 CYS A O 1
ATOM 5493 N N . LEU A 1 680 ? -7.740 6.560 36.888 1.00 96.56 680 LEU A N 1
ATOM 5494 C CA . LEU A 1 680 ? -8.046 5.834 38.121 1.00 96.56 680 LEU A CA 1
ATOM 5495 C C . LEU A 1 680 ? -7.126 4.626 38.317 1.00 96.56 680 LEU A C 1
ATOM 5497 O O . LEU A 1 680 ? -6.568 4.476 39.403 1.00 96.56 680 LEU A O 1
ATOM 5501 N N . GLY A 1 681 ? -6.900 3.833 37.268 1.00 95.06 681 GLY A N 1
ATOM 5502 C CA . GLY A 1 681 ? -6.006 2.674 37.298 1.00 95.06 681 GLY A CA 1
ATOM 5503 C C . GLY A 1 681 ? -4.550 3.045 37.595 1.00 95.06 681 GLY A C 1
ATOM 5504 O O . GLY A 1 681 ? -3.856 2.328 38.310 1.00 95.06 681 GLY A O 1
ATOM 5505 N N . ALA A 1 682 ? -4.093 4.217 37.142 1.00 95.88 682 ALA A N 1
ATOM 5506 C CA . ALA A 1 682 ? -2.772 4.757 37.484 1.00 95.88 682 ALA A CA 1
ATOM 5507 C C . ALA A 1 682 ? -2.724 5.461 38.859 1.00 95.88 682 ALA A C 1
ATOM 5509 O O . ALA A 1 682 ? -1.725 6.095 39.207 1.00 95.88 682 ALA A O 1
ATOM 5510 N N . GLY A 1 683 ? -3.812 5.420 39.635 1.00 95.44 683 GLY A N 1
ATOM 5511 C CA . GLY A 1 683 ? -3.911 6.061 40.947 1.00 95.44 683 GLY A CA 1
ATOM 5512 C C . GLY A 1 683 ? -3.924 7.595 40.914 1.00 95.44 683 GLY A C 1
ATOM 5513 O O . GLY A 1 683 ? -3.765 8.231 41.956 1.00 95.44 683 GLY A O 1
ATOM 5514 N N . LYS A 1 684 ? -4.119 8.220 39.746 1.00 96.81 684 LYS A N 1
ATOM 5515 C CA . LYS A 1 684 ? -4.085 9.680 39.556 1.00 96.81 684 LYS A CA 1
ATOM 5516 C C . LYS A 1 684 ? -5.459 10.291 39.840 1.00 96.81 684 LYS A C 1
ATOM 5518 O O . LYS A 1 684 ? -6.152 10.760 38.937 1.00 96.81 684 LYS A O 1
ATOM 5523 N N . LYS A 1 685 ? -5.860 10.274 41.113 1.00 95.00 685 LYS A N 1
ATOM 5524 C CA . LYS A 1 685 ? -7.176 10.770 41.560 1.00 95.00 685 LYS A CA 1
ATOM 5525 C C . LYS A 1 685 ? -7.412 12.237 41.199 1.00 95.00 685 LYS A C 1
ATOM 5527 O O . LYS A 1 685 ? -8.488 12.559 40.712 1.00 95.00 685 LYS A O 1
ATOM 5532 N N . ASP A 1 686 ? -6.395 13.084 41.340 1.00 95.62 686 ASP A N 1
ATOM 5533 C CA . ASP A 1 686 ? -6.494 14.508 40.993 1.00 95.62 686 ASP A CA 1
ATOM 5534 C C . ASP A 1 686 ? -6.797 14.711 39.501 1.00 95.62 686 ASP A C 1
ATOM 5536 O O . ASP A 1 686 ? -7.621 15.547 39.146 1.00 95.62 686 ASP A O 1
ATOM 5540 N N . ALA A 1 687 ? -6.200 13.895 38.623 1.00 96.69 687 ALA A N 1
ATOM 5541 C CA . ALA A 1 687 ? -6.473 13.933 37.185 1.00 96.69 687 ALA A CA 1
ATOM 5542 C C . ALA A 1 687 ? -7.887 13.428 36.851 1.00 96.69 687 ALA A C 1
ATOM 5544 O O . ALA A 1 687 ? -8.552 13.978 35.976 1.00 96.69 687 ALA A O 1
ATOM 5545 N N . ALA A 1 688 ? -8.372 12.399 37.557 1.00 97.00 688 ALA A N 1
ATOM 5546 C CA . ALA A 1 688 ? -9.749 11.927 37.409 1.00 97.00 688 ALA A CA 1
ATOM 5547 C C . ALA A 1 688 ? -10.769 12.978 37.883 1.00 97.00 688 ALA A C 1
ATOM 5549 O O . ALA A 1 688 ? -11.794 13.166 37.230 1.00 97.00 688 ALA A O 1
ATOM 5550 N N . GLN A 1 689 ? -10.479 13.690 38.976 1.00 97.00 689 GLN A N 1
ATOM 5551 C CA . GLN A 1 689 ? -11.326 14.779 39.460 1.00 97.00 689 GLN A CA 1
ATOM 5552 C C . GLN A 1 689 ? -11.303 15.972 38.503 1.00 97.00 689 GLN A C 1
ATOM 5554 O O . GLN A 1 689 ? -12.365 16.443 38.112 1.00 97.00 689 GLN A O 1
ATOM 5559 N N . GLN A 1 690 ? -10.118 16.387 38.042 1.00 96.25 690 GLN A N 1
ATOM 5560 C CA . GLN A 1 690 ? -9.972 17.425 37.020 1.00 96.25 690 GLN A CA 1
ATOM 5561 C C . GLN A 1 690 ? -10.840 17.112 35.799 1.00 96.25 690 GLN A C 1
ATOM 5563 O O . GLN A 1 690 ? -11.565 17.977 35.324 1.00 96.25 690 GLN A O 1
ATOM 5568 N N . MET A 1 691 ? -10.800 15.866 35.326 1.00 96.00 691 MET A N 1
ATOM 5569 C CA . MET A 1 691 ? -11.594 15.413 34.192 1.00 96.00 691 MET A CA 1
ATOM 5570 C C . MET A 1 691 ? -13.107 15.511 34.439 1.00 96.00 691 MET A C 1
ATOM 5572 O O . MET A 1 691 ? -13.849 15.846 33.517 1.00 96.00 691 MET A O 1
ATOM 5576 N N . LEU A 1 692 ? -13.588 15.230 35.656 1.00 97.31 692 LEU A N 1
ATOM 5577 C CA . LEU A 1 692 ? -14.997 15.433 36.012 1.00 97.31 692 LEU A CA 1
ATOM 5578 C C . LEU A 1 692 ? -15.371 16.920 36.032 1.00 97.31 692 LEU A C 1
ATOM 5580 O O . LEU A 1 692 ? -16.427 17.282 35.510 1.00 97.31 692 LEU A O 1
ATOM 5584 N N . ASP A 1 693 ? -14.511 17.770 36.590 1.00 96.88 693 ASP A N 1
ATOM 5585 C CA . ASP A 1 693 ? -14.747 19.212 36.698 1.00 96.88 693 ASP A CA 1
ATOM 5586 C C . ASP A 1 693 ? -14.798 19.860 35.305 1.00 96.88 693 ASP A C 1
ATOM 5588 O O . ASP A 1 693 ? -15.745 20.570 34.962 1.00 96.88 693 ASP A O 1
ATOM 5592 N N . THR A 1 694 ? -13.831 19.548 34.440 1.00 95.38 694 THR A N 1
ATOM 5593 C CA . THR A 1 694 ? -13.793 20.076 33.071 1.00 95.38 694 THR A CA 1
ATOM 5594 C C . THR A 1 694 ? -14.888 19.478 32.183 1.00 95.38 694 THR A C 1
ATOM 5596 O O . THR A 1 694 ? -15.335 20.133 31.235 1.00 95.38 694 THR A O 1
ATOM 5599 N N . MET A 1 695 ? -15.384 18.274 32.500 1.00 96.25 695 MET A N 1
ATOM 5600 C CA . MET A 1 695 ? -16.556 17.688 31.843 1.00 96.25 695 MET A CA 1
ATOM 5601 C C . MET A 1 695 ? -17.831 18.455 32.207 1.00 96.25 695 MET A C 1
ATOM 5603 O O . MET A 1 695 ? -18.679 18.674 31.343 1.00 96.25 695 MET A O 1
ATOM 5607 N N . GLU A 1 696 ? -17.970 18.903 33.456 1.00 96.06 696 GLU A N 1
ATOM 5608 C CA . GLU A 1 696 ? -19.075 19.770 33.882 1.00 96.06 696 GLU A CA 1
ATOM 5609 C C . GLU A 1 696 ? -19.032 21.132 33.184 1.00 96.06 696 GLU A C 1
ATOM 5611 O O . GLU A 1 696 ? -20.066 21.620 32.720 1.00 96.06 696 GLU A O 1
ATOM 5616 N N . GLU A 1 697 ? -17.840 21.714 33.024 1.00 94.31 697 GLU A N 1
ATOM 5617 C CA . GLU A 1 697 ? -17.651 22.918 32.206 1.00 94.31 697 GLU A CA 1
ATOM 5618 C C . GLU A 1 697 ? -18.073 22.684 30.752 1.00 94.31 697 GLU A C 1
ATOM 5620 O O . GLU A 1 697 ? -18.813 23.487 30.184 1.00 94.31 697 GLU A O 1
ATOM 5625 N N . TYR A 1 698 ? -17.659 21.561 30.155 1.00 93.81 698 TYR A N 1
ATOM 5626 C CA . TYR A 1 698 ? -18.061 21.199 28.797 1.00 93.81 698 TYR A CA 1
ATOM 5627 C C . TYR A 1 698 ? -19.583 21.053 28.672 1.00 93.81 698 TYR A C 1
ATOM 5629 O O . TYR A 1 698 ? -20.166 21.605 27.744 1.00 93.81 698 TYR A O 1
ATOM 5637 N N . ILE A 1 699 ? -20.245 20.369 29.609 1.00 95.56 699 ILE A N 1
ATOM 5638 C CA . ILE A 1 699 ? -21.706 20.194 29.603 1.00 95.56 699 ILE A CA 1
ATOM 5639 C C . ILE A 1 699 ? -22.430 21.545 29.659 1.00 95.56 699 ILE A C 1
ATOM 5641 O O . ILE A 1 699 ? -23.419 21.744 28.951 1.00 95.56 699 ILE A O 1
ATOM 5645 N N . ARG A 1 700 ? -21.925 22.478 30.472 1.00 94.00 700 ARG A N 1
ATOM 5646 C CA . ARG A 1 700 ? -22.491 23.821 30.624 1.00 94.00 700 ARG A CA 1
ATOM 5647 C C . ARG A 1 700 ? -22.319 24.673 29.365 1.00 94.00 700 ARG A C 1
ATOM 5649 O O . ARG A 1 700 ? -23.263 25.350 28.959 1.00 94.00 700 ARG A O 1
ATOM 5656 N N . ASP A 1 701 ? -21.129 24.650 28.768 1.00 90.56 701 ASP A N 1
ATOM 5657 C CA . ASP A 1 701 ? -20.735 25.626 27.746 1.00 90.56 701 ASP A CA 1
ATOM 5658 C C . ASP A 1 701 ? -20.952 25.115 26.306 1.00 90.56 701 ASP A C 1
ATOM 5660 O O . ASP A 1 701 ? -21.170 25.909 25.384 1.00 90.56 701 ASP A O 1
ATOM 5664 N N . ALA A 1 702 ? -20.910 23.796 26.086 1.00 90.62 702 ALA A N 1
ATOM 5665 C CA . ALA A 1 702 ? -21.067 23.183 24.770 1.00 90.62 702 ALA A CA 1
ATOM 5666 C C . ALA A 1 702 ? -22.539 22.994 24.358 1.00 90.62 702 ALA A C 1
ATOM 5668 O O . ALA A 1 702 ? -23.483 23.079 25.150 1.00 90.62 702 ALA A O 1
ATOM 5669 N N . LYS A 1 703 ? -22.733 22.719 23.065 1.00 88.38 703 LYS A N 1
ATOM 5670 C CA . LYS A 1 703 ? -24.038 22.494 22.431 1.00 88.38 703 LYS A CA 1
ATOM 5671 C C . LYS A 1 703 ? -23.996 21.234 21.565 1.00 88.38 703 LYS A C 1
ATOM 5673 O O . LYS A 1 703 ? -22.931 20.667 21.334 1.00 88.38 703 LYS A O 1
ATOM 5678 N N . GLY A 1 704 ? -25.161 20.843 21.061 1.00 89.69 704 GLY A N 1
ATOM 5679 C CA . GLY A 1 704 ? -25.307 19.739 20.119 1.00 89.69 704 GLY A CA 1
ATOM 5680 C C . GLY A 1 704 ? -25.493 18.380 20.784 1.00 89.69 704 GLY A C 1
ATOM 5681 O O . GLY A 1 704 ? -25.386 18.222 22.002 1.00 89.69 704 GLY A O 1
ATOM 5682 N N . THR A 1 705 ? -25.785 17.384 19.951 1.00 88.94 705 THR A N 1
ATOM 5683 C CA . THR A 1 705 ? -26.188 16.042 20.387 1.00 88.94 705 THR A CA 1
ATOM 5684 C C . THR A 1 705 ? -25.132 15.355 21.242 1.00 88.94 705 THR A C 1
ATOM 5686 O O . THR A 1 705 ? -25.466 14.599 22.146 1.00 88.94 705 THR A O 1
ATOM 5689 N N . THR A 1 706 ? -23.854 15.623 20.980 1.00 89.88 706 THR A N 1
ATOM 5690 C CA . THR A 1 706 ? -22.745 15.043 21.740 1.00 89.88 706 THR A CA 1
ATOM 5691 C C . THR A 1 706 ? -22.759 15.499 23.200 1.00 89.88 706 THR A C 1
ATOM 5693 O O . THR A 1 706 ? -22.609 14.672 24.101 1.00 89.88 706 THR A O 1
ATOM 5696 N N . ARG A 1 707 ? -23.014 16.792 23.450 1.00 92.94 707 ARG A N 1
ATOM 5697 C CA . ARG A 1 707 ? -23.126 17.340 24.808 1.00 92.94 707 ARG A CA 1
ATOM 5698 C C . ARG A 1 707 ? -24.256 16.673 25.586 1.00 92.94 707 ARG A C 1
ATOM 5700 O O . ARG A 1 707 ? -24.080 16.342 26.755 1.00 92.94 707 ARG A O 1
ATOM 5707 N N . ASP A 1 708 ? -25.398 16.449 24.942 1.00 93.31 708 ASP A N 1
ATOM 5708 C CA . ASP A 1 708 ? -26.561 15.846 25.600 1.00 93.31 708 ASP A CA 1
ATOM 5709 C C . ASP A 1 708 ? -26.271 14.422 26.094 1.00 93.31 708 ASP A C 1
ATOM 5711 O O . ASP A 1 708 ? -26.787 14.009 27.134 1.00 93.31 708 ASP A O 1
ATOM 5715 N N . VAL A 1 709 ? -25.419 13.669 25.389 1.00 94.00 709 VAL A N 1
ATOM 5716 C CA . VAL A 1 709 ? -24.992 12.330 25.829 1.00 94.00 709 VAL A CA 1
ATOM 5717 C C . VAL A 1 709 ? -24.051 12.414 27.035 1.00 94.00 709 VAL A C 1
ATOM 5719 O O . VAL A 1 709 ? -24.168 11.597 27.953 1.00 94.00 709 VAL A O 1
ATOM 5722 N N . PHE A 1 710 ? -23.153 13.405 27.077 1.00 95.31 710 PHE A N 1
ATOM 5723 C CA . PHE A 1 710 ? -22.314 13.665 28.253 1.00 95.31 710 PHE A CA 1
ATOM 5724 C C . PHE A 1 710 ? -23.164 13.940 29.497 1.00 95.31 710 PHE A C 1
ATOM 5726 O O . PHE A 1 710 ? -22.939 13.324 30.537 1.00 95.31 710 PHE A O 1
ATOM 5733 N N . GLU A 1 711 ? -24.170 14.804 29.374 1.00 95.31 711 GLU A N 1
ATOM 5734 C CA . GLU A 1 711 ? -25.069 15.178 30.469 1.00 95.31 711 GLU A CA 1
ATOM 5735 C C . GLU A 1 711 ? -25.941 14.004 30.942 1.00 95.31 711 GLU A C 1
ATOM 5737 O O . GLU A 1 711 ? -26.045 13.726 32.139 1.00 95.31 711 GLU A O 1
ATOM 5742 N N . LYS A 1 712 ? -26.563 13.279 30.006 1.00 94.69 712 LYS A N 1
ATOM 5743 C CA . LYS A 1 712 ? -27.512 12.208 30.343 1.00 94.69 712 LYS A CA 1
ATOM 5744 C C . LYS A 1 712 ? -26.827 10.958 30.883 1.00 94.69 712 LYS A C 1
ATOM 5746 O O . LYS A 1 712 ? -27.332 10.374 31.850 1.00 94.69 712 LYS A O 1
ATOM 5751 N N . VAL A 1 713 ? -25.704 10.567 30.271 1.00 96.38 713 VAL A N 1
ATOM 5752 C CA . VAL A 1 713 ? -25.043 9.268 30.478 1.00 96.38 713 VAL A CA 1
ATOM 5753 C C . VAL A 1 713 ? -23.589 9.431 30.917 1.00 96.38 713 VAL A C 1
ATOM 5755 O O . VAL A 1 713 ? -23.222 8.926 31.978 1.00 96.38 713 VAL A O 1
ATOM 5758 N N . GLY A 1 714 ? -22.764 10.137 30.137 1.00 95.75 714 GLY A N 1
ATOM 5759 C CA . GLY A 1 714 ? -21.304 10.153 30.300 1.00 95.75 714 GLY A CA 1
ATOM 5760 C C . GLY A 1 714 ? -20.835 10.546 31.700 1.00 95.75 714 GLY A C 1
ATOM 5761 O O . GLY A 1 714 ? -20.103 9.796 32.343 1.00 95.75 714 GLY A O 1
ATOM 5762 N N . GLN A 1 715 ? -21.337 11.665 32.220 1.00 96.44 715 GLN A N 1
ATOM 5763 C CA . GLN A 1 715 ? -20.984 12.168 33.546 1.00 96.44 715 GLN A CA 1
ATOM 5764 C C . GLN A 1 715 ? -21.352 11.180 34.660 1.00 96.44 715 GLN A C 1
ATOM 5766 O O . GLN A 1 715 ? -20.581 10.990 35.600 1.00 96.44 715 GLN A O 1
ATOM 5771 N N . LYS A 1 716 ? -22.512 10.518 34.563 1.00 97.56 716 LYS A N 1
ATOM 5772 C CA . LYS A 1 716 ? -22.950 9.528 35.560 1.00 97.56 716 LYS A CA 1
ATOM 5773 C C . LYS A 1 716 ? -22.069 8.285 35.533 1.00 97.56 716 LYS A C 1
ATOM 5775 O O . LYS A 1 716 ? -21.695 7.798 36.595 1.00 97.56 716 LYS A O 1
ATOM 5780 N N . VAL A 1 717 ? -21.697 7.811 34.341 1.00 97.88 717 VAL A N 1
ATOM 5781 C CA . VAL A 1 717 ? -20.781 6.671 34.177 1.00 97.88 717 VAL A CA 1
ATOM 5782 C C . VAL A 1 717 ? -19.401 7.001 34.745 1.00 97.88 717 VAL A C 1
ATOM 5784 O O . VAL A 1 717 ? -18.876 6.226 35.540 1.00 97.88 717 VAL A O 1
ATOM 5787 N N . CYS A 1 718 ? -18.839 8.169 34.425 1.00 98.00 718 CYS A N 1
ATOM 5788 C CA . CYS A 1 718 ? -17.551 8.600 34.971 1.00 98.00 718 CYS A CA 1
ATOM 5789 C C . CYS A 1 718 ? -17.591 8.745 36.500 1.00 98.00 718 CYS A C 1
ATOM 5791 O O . CYS A 1 718 ? -16.722 8.213 37.188 1.00 98.00 718 CYS A O 1
ATOM 5793 N N . LYS A 1 719 ? -18.636 9.372 37.060 1.00 98.31 719 LYS A N 1
ATOM 5794 C CA . LYS A 1 719 ? -18.829 9.468 38.519 1.00 98.31 719 LYS A CA 1
ATOM 5795 C C . LYS A 1 719 ? -18.994 8.092 39.176 1.00 98.31 719 LYS A C 1
ATOM 5797 O O . LYS A 1 719 ? -18.506 7.892 40.286 1.00 98.31 719 LYS A O 1
ATOM 5802 N N . ALA A 1 720 ? -19.643 7.140 38.505 1.00 98.38 720 ALA A N 1
ATOM 5803 C CA . ALA A 1 720 ? -19.760 5.768 38.992 1.00 98.38 720 ALA A CA 1
ATOM 5804 C C . ALA A 1 720 ? -18.403 5.045 39.015 1.00 98.38 720 ALA A C 1
ATOM 5806 O O . ALA A 1 720 ? -18.114 4.347 39.984 1.00 98.38 720 ALA A O 1
ATOM 5807 N N . LEU A 1 721 ? -17.561 5.230 37.990 1.00 98.12 721 LEU A N 1
ATOM 5808 C CA . LEU A 1 721 ? -16.203 4.669 37.942 1.00 98.12 721 LEU A CA 1
ATOM 5809 C C . LEU A 1 721 ? -15.323 5.221 39.073 1.00 98.12 721 LEU A C 1
ATOM 5811 O O . LEU A 1 721 ? -14.619 4.450 39.722 1.00 98.12 721 LEU A O 1
ATOM 5815 N N . VAL A 1 722 ? -15.415 6.525 39.360 1.00 98.19 722 VAL A N 1
ATOM 5816 C CA . VAL A 1 722 ? -14.724 7.142 40.506 1.00 98.19 722 VAL A CA 1
ATOM 5817 C C . VAL A 1 722 ? -15.212 6.539 41.825 1.00 98.19 722 VAL A C 1
ATOM 5819 O O . VAL A 1 722 ? -14.391 6.046 42.594 1.00 98.19 722 VAL A O 1
ATOM 5822 N N . ALA A 1 723 ? -16.530 6.483 42.052 1.00 98.19 723 ALA A N 1
ATOM 5823 C CA . ALA A 1 723 ? -17.101 5.905 43.273 1.00 98.19 723 ALA A CA 1
ATOM 5824 C C . ALA A 1 723 ? -16.684 4.437 43.477 1.00 98.19 723 ALA A C 1
ATOM 5826 O O . ALA A 1 723 ? -16.340 4.028 44.584 1.00 98.19 723 ALA A O 1
ATOM 5827 N N . TYR A 1 724 ? -16.647 3.648 42.399 1.00 97.50 724 TYR A N 1
ATOM 5828 C CA . TYR A 1 724 ? -16.167 2.268 42.438 1.00 97.50 724 TYR A CA 1
ATOM 5829 C C . TYR A 1 724 ? -14.691 2.181 42.842 1.00 97.50 724 TYR A C 1
ATOM 5831 O O . TYR A 1 724 ? -14.335 1.360 43.684 1.00 97.50 724 TYR A O 1
ATOM 5839 N N . ASN A 1 725 ? -13.836 3.041 42.281 1.00 96.12 725 ASN A N 1
ATOM 5840 C CA . ASN A 1 725 ? -12.411 3.094 42.615 1.00 96.12 725 ASN A CA 1
ATOM 5841 C C . ASN A 1 725 ? -12.151 3.555 44.064 1.00 96.12 725 ASN A C 1
ATOM 5843 O O . ASN A 1 725 ? -11.131 3.216 44.658 1.00 96.12 725 ASN A O 1
ATOM 5847 N N . GLU A 1 726 ? -13.073 4.317 44.651 1.00 96.12 726 GLU A N 1
ATOM 5848 C CA . GLU A 1 726 ? -13.044 4.720 46.063 1.00 96.12 726 GLU A CA 1
ATOM 5849 C C . GLU A 1 726 ? -13.587 3.643 47.018 1.00 96.12 726 GLU A C 1
ATOM 5851 O O . GLU A 1 726 ? -13.492 3.801 48.235 1.00 96.12 726 GLU A O 1
ATOM 5856 N N . GLY A 1 727 ? -14.129 2.542 46.489 1.00 96.12 727 GLY A N 1
ATOM 5857 C CA . GLY A 1 727 ? -14.761 1.476 47.269 1.00 96.12 727 GLY A CA 1
ATOM 5858 C C . GLY A 1 727 ? -16.218 1.757 47.657 1.00 96.12 727 GLY A C 1
ATOM 5859 O O . GLY A 1 727 ? -16.835 0.938 48.339 1.00 96.12 727 GLY A O 1
ATOM 5860 N N . ASP A 1 728 ? -16.810 2.867 47.203 1.00 97.88 728 ASP A N 1
ATOM 5861 C CA . ASP A 1 728 ? -18.238 3.162 47.372 1.00 97.88 728 ASP A CA 1
ATOM 5862 C C . ASP A 1 728 ? -19.066 2.475 46.274 1.00 97.88 728 ASP A C 1
ATOM 5864 O O . ASP A 1 728 ? -19.636 3.076 45.355 1.00 97.88 728 ASP A O 1
ATOM 5868 N N . PHE A 1 729 ? -19.132 1.149 46.377 1.00 98.06 729 PHE A N 1
ATOM 5869 C CA . PHE A 1 729 ? -19.845 0.306 45.423 1.00 98.06 729 PHE A CA 1
ATOM 5870 C C . PHE A 1 729 ? -21.355 0.572 45.396 1.00 98.06 729 PHE A C 1
ATOM 5872 O O . PHE A 1 729 ? -21.993 0.375 44.365 1.00 98.06 729 PHE A O 1
ATOM 5879 N N . ALA A 1 730 ? -21.947 1.015 46.512 1.00 98.12 730 ALA A N 1
ATOM 5880 C CA . ALA A 1 730 ? -23.368 1.352 46.554 1.00 98.12 730 ALA A CA 1
ATOM 5881 C C . ALA A 1 730 ? -23.666 2.584 45.693 1.00 98.12 730 ALA A C 1
ATOM 5883 O O . ALA A 1 730 ? -24.548 2.524 44.837 1.00 98.12 730 ALA A O 1
ATOM 5884 N N . ARG A 1 731 ? -22.879 3.653 45.846 1.00 98.38 731 ARG A N 1
ATOM 5885 C CA . ARG A 1 731 ? -23.002 4.851 45.013 1.00 98.38 731 ARG A CA 1
ATOM 5886 C C . ARG A 1 731 ? -22.701 4.572 43.545 1.00 98.38 731 ARG A C 1
ATOM 5888 O O . ARG A 1 731 ? -23.380 5.117 42.679 1.00 98.38 731 ARG A O 1
ATOM 5895 N N . ALA A 1 732 ? -21.723 3.713 43.250 1.00 98.38 732 ALA A N 1
ATOM 5896 C CA . ALA A 1 732 ? -21.434 3.305 41.876 1.00 98.38 732 ALA A CA 1
ATOM 5897 C C . ALA A 1 732 ? -22.661 2.666 41.196 1.00 98.38 732 ALA A C 1
ATOM 5899 O O . ALA A 1 732 ? -22.988 3.014 40.059 1.00 98.38 732 ALA A O 1
ATOM 5900 N N . VAL A 1 733 ? -23.380 1.785 41.904 1.00 98.62 733 VAL A N 1
ATOM 5901 C CA . VAL A 1 733 ? -24.631 1.178 41.415 1.00 98.62 733 VAL A CA 1
ATOM 5902 C C . VAL A 1 733 ? -25.734 2.226 41.265 1.00 98.62 733 VAL A C 1
ATOM 5904 O O . VAL A 1 733 ? -26.345 2.286 40.199 1.00 98.62 733 VAL A O 1
ATOM 5907 N N . ASP A 1 734 ? -25.951 3.077 42.273 1.00 98.06 734 ASP A N 1
ATOM 5908 C CA . ASP A 1 734 ? -26.999 4.112 42.264 1.00 98.06 734 ASP A CA 1
ATOM 5909 C C . ASP A 1 734 ? -26.834 5.097 41.089 1.00 98.06 734 ASP A C 1
ATOM 5911 O O . ASP A 1 734 ? -27.816 5.540 40.493 1.00 98.06 734 ASP A O 1
ATOM 5915 N N . LEU A 1 735 ? -25.589 5.418 40.721 1.00 98.19 735 LEU A N 1
ATOM 5916 C CA . LEU A 1 735 ? -25.271 6.304 39.599 1.00 98.19 735 LEU A CA 1
ATOM 5917 C C . LEU A 1 735 ? -25.411 5.617 38.237 1.00 98.19 735 LEU A C 1
ATOM 5919 O O . LEU A 1 735 ? -25.920 6.222 37.292 1.00 98.19 735 LEU A O 1
ATOM 5923 N N . PHE A 1 736 ? -24.939 4.373 38.116 1.00 98.00 736 PHE A N 1
ATOM 5924 C CA . PHE A 1 736 ? -24.859 3.684 36.829 1.00 98.00 736 PHE A CA 1
ATOM 5925 C C . PHE A 1 736 ? -26.170 2.987 36.443 1.00 98.00 736 PHE A C 1
ATOM 5927 O O . PHE A 1 736 ? -26.593 3.048 35.287 1.00 98.00 736 PHE A O 1
ATOM 5934 N N . PHE A 1 737 ? -26.830 2.309 37.387 1.00 97.44 737 PHE A N 1
ATOM 5935 C CA . PHE A 1 737 ? -28.009 1.483 37.111 1.00 97.44 737 PHE A CA 1
ATOM 5936 C C . PHE A 1 737 ? -29.130 2.224 36.352 1.00 97.44 737 PHE A C 1
ATOM 5938 O O . PHE A 1 737 ? -29.649 1.639 35.394 1.00 97.44 737 PHE A O 1
ATOM 5945 N N . PRO A 1 738 ? -29.468 3.494 36.673 1.00 97.12 738 PRO A N 1
ATOM 5946 C CA . PRO A 1 738 ? -30.517 4.231 35.965 1.00 97.12 738 PRO A CA 1
ATOM 5947 C C . PRO A 1 738 ? -30.242 4.459 34.475 1.00 97.12 738 PRO A C 1
ATOM 5949 O O . PRO A 1 738 ? -31.187 4.580 33.704 1.00 97.12 738 PRO A O 1
ATOM 5952 N N . VAL A 1 739 ? -28.972 4.499 34.054 1.00 96.62 739 VAL A N 1
ATOM 5953 C CA . VAL A 1 739 ? -28.577 4.768 32.658 1.00 96.62 739 VAL A CA 1
ATOM 5954 C C . VAL A 1 739 ? -28.119 3.524 31.902 1.00 96.62 739 VAL A C 1
ATOM 5956 O O . VAL A 1 739 ? -27.688 3.615 30.755 1.00 96.62 739 VAL A O 1
ATOM 5959 N N . ARG A 1 740 ? -28.226 2.333 32.501 1.00 94.50 740 ARG A N 1
ATOM 5960 C CA . ARG A 1 740 ? -27.666 1.097 31.930 1.00 94.50 740 ARG A CA 1
ATOM 5961 C C . ARG A 1 740 ? -28.207 0.749 30.540 1.00 94.50 740 ARG A C 1
ATOM 5963 O O . ARG A 1 740 ? -27.481 0.183 29.733 1.00 94.50 740 ARG A O 1
ATOM 5970 N N . TYR A 1 741 ? -29.462 1.095 30.253 1.00 92.00 741 TYR A N 1
ATOM 5971 C CA . TYR A 1 741 ? -30.078 0.852 28.945 1.00 92.00 741 TYR A CA 1
ATOM 5972 C C . TYR A 1 741 ? -29.722 1.927 27.911 1.00 92.00 741 TYR A C 1
ATOM 5974 O O . TYR A 1 741 ? -29.777 1.675 26.709 1.00 92.00 741 TYR A O 1
ATOM 5982 N N . GLU A 1 742 ? -29.279 3.097 28.368 1.00 93.56 742 GLU A N 1
ATOM 5983 C CA . GLU A 1 742 ? -28.769 4.177 27.523 1.00 93.56 742 GLU A CA 1
ATOM 5984 C C . GLU A 1 742 ? -27.270 4.023 27.236 1.00 93.56 742 GLU A C 1
ATOM 5986 O O . GLU A 1 742 ? -26.738 4.737 26.401 1.00 93.56 742 GLU A O 1
ATOM 5991 N N . ILE A 1 743 ? -26.576 3.038 27.826 1.00 92.88 743 ILE A N 1
ATOM 5992 C CA . ILE A 1 743 ? -25.127 2.843 27.630 1.00 92.88 743 ILE A CA 1
ATOM 5993 C C . ILE A 1 743 ? -24.723 2.650 26.162 1.00 92.88 743 ILE A C 1
ATOM 5995 O O . ILE A 1 743 ? -23.573 2.863 25.796 1.00 92.88 743 ILE A O 1
ATOM 5999 N N . HIS A 1 744 ? -25.657 2.258 25.294 1.00 90.31 744 HIS A N 1
ATOM 6000 C CA . HIS A 1 744 ? -25.398 2.184 23.863 1.00 90.31 744 HIS A CA 1
ATOM 6001 C C . HIS A 1 744 ? -24.991 3.544 23.274 1.00 90.31 744 HIS A C 1
ATOM 6003 O O . HIS A 1 744 ? -24.145 3.559 22.388 1.00 90.31 744 HIS A O 1
ATOM 6009 N N . THR A 1 745 ? -25.477 4.670 23.811 1.00 92.06 745 THR A N 1
ATOM 6010 C CA . THR A 1 745 ? -25.123 6.022 23.345 1.00 92.06 745 THR A CA 1
ATOM 6011 C C . THR A 1 745 ? -23.698 6.435 23.710 1.00 92.06 745 THR A C 1
ATOM 6013 O O . THR A 1 745 ? -23.188 7.395 23.145 1.00 92.06 745 THR A O 1
ATOM 6016 N N . VAL A 1 746 ? -23.026 5.715 24.622 1.00 90.00 746 VAL A N 1
ATOM 6017 C CA . VAL A 1 746 ? -21.579 5.878 24.874 1.00 90.00 746 VAL A CA 1
ATOM 6018 C C . VAL A 1 746 ? -20.755 5.486 23.651 1.00 90.00 746 VAL A C 1
ATOM 6020 O O . VAL A 1 746 ? -19.594 5.869 23.592 1.00 90.00 746 VAL A O 1
ATOM 6023 N N . ALA A 1 747 ? -21.355 4.795 22.672 1.00 89.44 747 ALA A N 1
ATOM 6024 C CA . ALA A 1 747 ? -20.713 4.261 21.479 1.00 89.44 747 ALA A CA 1
ATOM 6025 C C . ALA A 1 747 ? -19.764 3.084 21.751 1.00 89.44 747 ALA A C 1
ATOM 6027 O O . ALA A 1 747 ? -19.757 2.503 22.838 1.00 89.44 747 ALA A O 1
ATOM 6028 N N . GLY A 1 748 ? -19.024 2.666 20.725 1.00 84.56 748 GLY A N 1
ATOM 6029 C CA . GLY A 1 748 ? -18.164 1.488 20.777 1.00 84.56 748 GLY A CA 1
ATOM 6030 C C . GLY A 1 748 ? -18.861 0.203 20.329 1.00 84.56 748 GLY A C 1
ATOM 6031 O O . GLY A 1 748 ? -20.096 0.109 20.263 1.00 84.56 748 GLY A O 1
ATOM 6032 N N . SER A 1 749 ? -18.054 -0.822 20.054 1.00 83.94 749 SER A N 1
ATOM 6033 C CA . SER A 1 749 ? -18.558 -2.152 19.694 1.00 83.94 749 SER A CA 1
ATOM 6034 C C . SER A 1 749 ? -19.353 -2.785 20.837 1.00 83.94 749 SER A C 1
ATOM 6036 O O . SER A 1 749 ? -19.213 -2.411 22.008 1.00 83.94 749 SER A O 1
ATOM 6038 N N . ASN A 1 750 ? -20.184 -3.781 20.526 1.00 83.50 750 ASN A N 1
ATOM 6039 C CA . ASN A 1 750 ? -20.861 -4.583 21.554 1.00 83.50 750 ASN A CA 1
ATOM 6040 C C . ASN A 1 750 ? -19.846 -5.213 22.519 1.00 83.50 750 ASN A C 1
ATOM 6042 O O . ASN A 1 750 ? -20.057 -5.223 23.733 1.00 83.50 750 ASN A O 1
ATOM 6046 N N . ALA A 1 751 ? -18.720 -5.699 21.986 1.00 83.19 751 ALA A N 1
ATOM 6047 C CA . ALA A 1 751 ? -17.645 -6.271 22.784 1.00 83.19 751 ALA A CA 1
ATOM 6048 C C . ALA A 1 751 ? -17.017 -5.235 23.729 1.00 83.19 751 ALA A C 1
ATOM 6050 O O . ALA A 1 751 ? -16.803 -5.548 24.902 1.00 83.19 751 ALA A O 1
ATOM 6051 N N . GLN A 1 752 ? -16.766 -4.004 23.267 1.00 85.44 752 GLN A N 1
ATOM 6052 C CA . GLN A 1 752 ? -16.229 -2.928 24.109 1.00 85.44 752 GLN A CA 1
ATOM 6053 C C . GLN A 1 752 ? -17.223 -2.526 25.201 1.00 85.44 752 GLN A C 1
ATOM 6055 O O . GLN A 1 752 ? -16.852 -2.518 26.376 1.00 85.44 752 GLN A O 1
ATOM 6060 N N . ARG A 1 753 ? -18.498 -2.298 24.852 1.00 90.06 753 ARG A N 1
ATOM 6061 C CA . ARG A 1 753 ? -19.549 -1.892 25.807 1.00 90.06 753 ARG A CA 1
ATOM 6062 C C . ARG A 1 753 ? -19.845 -2.933 26.884 1.00 90.06 753 ARG A C 1
ATOM 6064 O O . ARG A 1 753 ? -20.305 -2.583 27.970 1.00 90.06 753 ARG A O 1
ATOM 6071 N N . ASP A 1 754 ? -19.519 -4.199 26.635 1.00 91.81 754 ASP A N 1
ATOM 6072 C CA . ASP A 1 754 ? -19.635 -5.268 27.626 1.00 91.81 754 ASP A CA 1
ATOM 6073 C C . ASP A 1 754 ? -18.872 -4.973 28.930 1.00 91.81 754 ASP A C 1
ATOM 6075 O O . ASP A 1 754 ? -19.268 -5.467 29.985 1.00 91.81 754 ASP A O 1
ATOM 6079 N N . VAL A 1 755 ? -17.816 -4.146 28.887 1.00 94.69 755 VAL A N 1
ATOM 6080 C CA . VAL A 1 755 ? -17.053 -3.751 30.082 1.00 94.69 755 VAL A CA 1
ATOM 6081 C C . VAL A 1 755 ? -17.943 -3.060 31.109 1.00 94.69 755 VAL A C 1
ATOM 6083 O O . VAL A 1 755 ? -17.814 -3.322 32.299 1.00 94.69 755 VAL A O 1
ATOM 6086 N N . PHE A 1 756 ? -18.904 -2.247 30.662 1.00 95.62 756 PHE A N 1
ATOM 6087 C CA . PHE A 1 756 ? -19.799 -1.511 31.550 1.00 95.62 756 PHE A CA 1
ATOM 6088 C C . PHE A 1 756 ? -20.856 -2.419 32.185 1.00 95.62 756 PHE A C 1
ATOM 6090 O O . PHE A 1 756 ? -21.252 -2.222 33.331 1.00 95.62 756 PHE A O 1
ATOM 6097 N N . SER A 1 757 ? -21.275 -3.464 31.465 1.00 94.06 757 SER A N 1
ATOM 6098 C CA . SER A 1 757 ? -22.140 -4.504 32.034 1.00 94.06 757 SER A CA 1
ATOM 6099 C C . SER A 1 757 ? -21.396 -5.308 33.103 1.00 94.06 757 SER A C 1
ATOM 6101 O O . SER A 1 757 ? -21.938 -5.549 34.179 1.00 94.06 757 SER A O 1
ATOM 6103 N N . GLN A 1 758 ? -20.136 -5.681 32.838 1.00 95.06 758 GLN A N 1
ATOM 6104 C CA . GLN A 1 758 ? -19.277 -6.344 33.827 1.00 95.06 758 GLN A CA 1
ATOM 6105 C C . GLN A 1 758 ? -19.030 -5.447 35.044 1.00 95.06 758 GLN A C 1
ATOM 6107 O O . GLN A 1 758 ? -19.165 -5.910 36.171 1.00 95.06 758 GLN A O 1
ATOM 6112 N N . PHE A 1 759 ? -18.753 -4.163 34.821 1.00 97.19 759 PHE A N 1
ATOM 6113 C CA . PHE A 1 759 ? -18.592 -3.155 35.864 1.00 97.19 759 PHE A CA 1
ATOM 6114 C C . PHE A 1 759 ? -19.804 -3.084 36.797 1.00 97.19 759 PHE A C 1
ATOM 6116 O O . PHE A 1 759 ? -19.647 -3.216 38.009 1.00 97.19 759 PHE A O 1
ATOM 6123 N N . LEU A 1 760 ? -21.016 -2.936 36.251 1.00 97.69 760 LEU A N 1
ATOM 6124 C CA . LEU A 1 760 ? -22.233 -2.850 37.060 1.00 97.69 760 LEU A CA 1
ATOM 6125 C C . LEU A 1 760 ? -22.467 -4.129 37.873 1.00 97.69 760 LEU A C 1
ATOM 6127 O O . LEU A 1 760 ? -22.823 -4.048 39.048 1.00 97.69 760 LEU A O 1
ATOM 6131 N N . ILE A 1 761 ? -22.234 -5.302 37.271 1.00 96.88 761 ILE A N 1
ATOM 6132 C CA . ILE A 1 761 ? -22.299 -6.590 37.973 1.00 96.88 761 ILE A CA 1
ATOM 6133 C C . ILE A 1 761 ? -21.302 -6.600 39.135 1.00 96.88 761 ILE A C 1
ATOM 6135 O O . ILE A 1 761 ? -21.685 -6.890 40.264 1.00 96.88 761 ILE A O 1
ATOM 6139 N N . MET A 1 762 ? -20.045 -6.235 38.885 1.00 96.06 762 MET A N 1
ATOM 6140 C CA . MET A 1 762 ? -18.986 -6.223 39.896 1.00 96.06 762 MET A CA 1
ATOM 6141 C C . MET A 1 762 ? -19.259 -5.225 41.026 1.00 96.06 762 MET A C 1
ATOM 6143 O O . MET A 1 762 ? -19.013 -5.547 42.189 1.00 96.06 762 MET A O 1
ATOM 6147 N N . ALA A 1 763 ? -19.791 -4.042 40.714 1.00 97.31 763 ALA A N 1
ATOM 6148 C CA . ALA A 1 763 ? -20.201 -3.048 41.704 1.00 97.31 763 ALA A CA 1
ATOM 6149 C C . ALA A 1 763 ? -21.366 -3.570 42.559 1.00 97.31 763 ALA A C 1
ATOM 6151 O O . ALA A 1 763 ? -21.316 -3.521 43.785 1.00 97.31 763 ALA A O 1
ATOM 6152 N N . ALA A 1 764 ? -22.385 -4.159 41.929 1.00 97.56 764 ALA A N 1
ATOM 6153 C CA . ALA A 1 764 ? -23.534 -4.731 42.622 1.00 97.56 764 ALA A CA 1
ATOM 6154 C C . ALA A 1 764 ? -23.150 -5.929 43.510 1.00 97.56 764 ALA A C 1
ATOM 6156 O O . ALA A 1 764 ? -23.645 -6.045 44.630 1.00 97.56 764 ALA A O 1
ATOM 6157 N N . MET A 1 765 ? -22.222 -6.778 43.051 1.00 95.12 765 MET A N 1
ATOM 6158 C CA . MET A 1 765 ? -21.668 -7.899 43.821 1.00 95.12 765 MET A CA 1
ATOM 6159 C C . MET A 1 765 ? -20.901 -7.438 45.063 1.00 95.12 765 MET A C 1
ATOM 6161 O O . MET A 1 765 ? -20.953 -8.114 46.084 1.00 95.12 765 MET A O 1
ATOM 6165 N N . GLN A 1 766 ? -20.169 -6.326 44.983 1.00 94.75 766 GLN A N 1
ATOM 6166 C CA . GLN A 1 766 ? -19.358 -5.812 46.095 1.00 94.75 766 GLN A CA 1
ATOM 6167 C C . GLN A 1 766 ? -20.126 -4.848 47.006 1.00 94.75 766 GLN A C 1
ATOM 6169 O O . GLN A 1 766 ? -19.642 -4.482 48.075 1.00 94.75 766 GLN A O 1
ATOM 6174 N N . SER A 1 767 ? -21.330 -4.436 46.608 1.00 96.19 767 SER A N 1
ATOM 6175 C CA . SER A 1 767 ? -22.132 -3.513 47.395 1.00 96.19 767 SER A CA 1
ATOM 6176 C C . SER A 1 767 ? -22.599 -4.140 48.718 1.00 96.19 767 SER A C 1
ATOM 6178 O O . SER A 1 767 ? -23.080 -5.279 48.735 1.00 96.19 767 SER A O 1
ATOM 6180 N N . PRO A 1 768 ? -22.547 -3.388 49.835 1.00 94.00 768 PRO A N 1
ATOM 6181 C CA . PRO A 1 768 ? -23.040 -3.872 51.123 1.00 94.00 768 PRO A CA 1
ATOM 6182 C C . PRO A 1 768 ? -24.576 -3.925 51.202 1.00 94.00 768 PRO A C 1
ATOM 6184 O O . PRO A 1 768 ? -25.116 -4.470 52.162 1.00 94.00 768 PRO A O 1
ATOM 6187 N N . ARG A 1 769 ? -25.308 -3.354 50.229 1.00 95.88 769 ARG A N 1
ATOM 6188 C CA . ARG A 1 769 ? -26.779 -3.322 50.243 1.00 95.88 769 ARG A CA 1
ATOM 6189 C C . ARG A 1 769 ? -27.373 -4.612 49.674 1.00 95.88 769 ARG A C 1
ATOM 6191 O O . ARG A 1 769 ? -27.099 -4.988 48.534 1.00 95.88 769 ARG A O 1
ATOM 6198 N N . ALA A 1 770 ? -28.282 -5.237 50.423 1.00 93.50 770 ALA A N 1
ATOM 6199 C CA . ALA A 1 770 ? -28.937 -6.486 50.020 1.00 93.50 770 ALA A CA 1
ATOM 6200 C C . ALA A 1 770 ? -29.727 -6.373 48.698 1.00 93.50 770 ALA A C 1
ATOM 6202 O O . ALA A 1 770 ? -29.822 -7.334 47.934 1.00 93.50 770 ALA A O 1
ATOM 6203 N N . GLU A 1 771 ? -30.296 -5.202 48.401 1.00 96.25 771 GLU A N 1
ATOM 6204 C CA . GLU A 1 771 ? -30.977 -4.937 47.127 1.00 96.25 771 GLU A CA 1
ATOM 6205 C C . GLU A 1 771 ? -30.033 -4.982 45.921 1.00 96.25 771 GLU A C 1
ATOM 6207 O O . GLU A 1 771 ? -30.382 -5.574 44.900 1.00 96.25 771 GLU A O 1
ATOM 6212 N N . HIS A 1 772 ? -28.812 -4.465 46.062 1.00 96.62 772 HIS A N 1
ATOM 6213 C CA . HIS A 1 772 ? -27.789 -4.513 45.020 1.00 96.62 772 HIS A CA 1
ATOM 6214 C C . HIS A 1 772 ? -27.264 -5.936 44.823 1.00 96.62 772 HIS A C 1
ATOM 6216 O O . HIS A 1 772 ? -27.064 -6.372 43.695 1.00 96.62 772 HIS A O 1
ATOM 6222 N N . GLN A 1 773 ? -27.143 -6.719 45.893 1.00 93.81 773 GLN A N 1
ATOM 6223 C CA . GLN A 1 773 ? -26.756 -8.130 45.794 1.00 93.81 773 GLN A CA 1
ATOM 6224 C C . GLN A 1 773 ? -27.821 -8.965 45.063 1.00 93.81 773 GLN A C 1
ATOM 6226 O O . GLN A 1 773 ? -27.490 -9.834 44.255 1.00 93.81 773 GLN A O 1
ATOM 6231 N N . ARG A 1 774 ? -29.116 -8.693 45.292 1.00 94.88 774 ARG A N 1
ATOM 6232 C CA . ARG A 1 774 ? -30.207 -9.290 44.495 1.00 94.88 774 ARG A CA 1
ATOM 6233 C C . ARG A 1 774 ? -30.146 -8.840 43.038 1.00 94.88 774 ARG A C 1
ATOM 6235 O O . ARG A 1 774 ? -30.307 -9.671 42.146 1.00 94.88 774 ARG A O 1
ATOM 6242 N N . LEU A 1 775 ? -29.866 -7.561 42.800 1.00 96.44 775 LEU A N 1
ATOM 6243 C CA . LEU A 1 775 ? -29.655 -7.034 41.456 1.00 96.44 775 LEU A CA 1
ATOM 6244 C C . LEU A 1 775 ? -28.487 -7.742 40.749 1.00 96.44 775 LEU A C 1
ATOM 6246 O O . LEU A 1 775 ? -28.639 -8.127 39.596 1.00 96.44 775 LEU A O 1
ATOM 6250 N N . ALA A 1 776 ? -27.366 -7.998 41.427 1.00 96.56 776 ALA A N 1
ATOM 6251 C CA . ALA A 1 776 ? -26.234 -8.730 40.858 1.00 96.56 776 ALA A CA 1
ATOM 6252 C C . ALA A 1 776 ? -26.634 -10.133 40.369 1.00 96.56 776 ALA A C 1
ATOM 6254 O O . ALA A 1 776 ? -26.252 -10.527 39.266 1.00 96.56 776 ALA A O 1
ATOM 6255 N N . ARG A 1 777 ? -27.455 -10.863 41.145 1.00 95.19 777 ARG A N 1
ATOM 6256 C CA . ARG A 1 777 ? -28.009 -12.167 40.725 1.00 95.19 777 ARG A CA 1
ATOM 6257 C C . ARG A 1 777 ? -28.858 -12.027 39.462 1.00 95.19 777 ARG A C 1
ATOM 6259 O O . ARG A 1 777 ? -28.694 -12.811 38.532 1.00 95.19 777 ARG A O 1
ATOM 6266 N N . ALA A 1 778 ? -29.727 -11.015 39.411 1.00 96.06 778 ALA A N 1
ATOM 6267 C CA . ALA A 1 778 ? -30.577 -10.758 38.250 1.00 96.06 778 ALA A CA 1
ATOM 6268 C C . ALA A 1 778 ? -29.760 -10.399 36.996 1.00 96.06 778 ALA A C 1
ATOM 6270 O O . ALA A 1 778 ? -30.004 -10.956 35.930 1.00 96.06 778 ALA A O 1
ATOM 6271 N N . LEU A 1 779 ? -28.748 -9.535 37.128 1.00 96.44 779 LEU A N 1
ATOM 6272 C CA . LEU A 1 779 ? -27.866 -9.138 36.026 1.00 96.44 779 LEU A CA 1
ATOM 6273 C C . LEU A 1 779 ? -27.024 -10.310 35.502 1.00 96.44 779 LEU A C 1
ATOM 6275 O O . LEU A 1 779 ? -26.809 -10.423 34.298 1.00 96.44 779 LEU A O 1
ATOM 6279 N N . LEU A 1 780 ? -26.555 -11.203 36.380 1.00 95.50 780 LEU A N 1
ATOM 6280 C CA . LEU A 1 780 ? -25.846 -12.416 35.962 1.00 95.50 780 LEU A CA 1
ATOM 6281 C C . LEU A 1 780 ? -26.769 -13.409 35.253 1.00 95.50 780 LEU A C 1
ATOM 6283 O O . LEU A 1 780 ? -26.354 -14.000 34.258 1.00 95.50 780 LEU A O 1
ATOM 6287 N N . ALA A 1 781 ? -28.014 -13.555 35.714 1.00 94.19 781 ALA A N 1
ATOM 6288 C CA . ALA A 1 781 ? -29.012 -14.371 35.029 1.00 94.19 781 ALA A CA 1
ATOM 6289 C C . ALA A 1 781 ? -29.323 -13.810 33.629 1.00 94.19 781 ALA A C 1
ATOM 6291 O O . ALA A 1 781 ? -29.265 -14.549 32.648 1.00 94.19 781 ALA A O 1
ATOM 6292 N N . GLU A 1 782 ? -29.543 -12.494 33.518 1.00 94.00 782 GLU A N 1
ATOM 6293 C CA . GLU A 1 782 ? -29.716 -11.787 32.240 1.00 94.00 782 GLU A CA 1
ATOM 6294 C C . GLU A 1 782 ? -28.507 -12.020 31.318 1.00 94.00 782 GLU A C 1
ATOM 6296 O O . GLU A 1 782 ? -28.654 -12.422 30.162 1.00 94.00 782 GLU A O 1
ATOM 6301 N N . ARG A 1 783 ? -27.287 -11.871 31.848 1.00 92.88 783 ARG A N 1
ATOM 6302 C CA . ARG A 1 783 ? -26.054 -12.130 31.099 1.00 92.88 783 ARG A CA 1
ATOM 6303 C C . ARG A 1 783 ? -25.941 -13.583 30.640 1.00 92.88 783 ARG A C 1
ATOM 6305 O O . ARG A 1 783 ? -25.494 -13.806 29.520 1.00 92.88 783 ARG A O 1
ATOM 6312 N N . LYS A 1 784 ? -26.309 -14.563 31.470 1.00 91.38 784 LYS A N 1
ATOM 6313 C CA . LYS A 1 784 ? -26.263 -15.990 31.112 1.00 91.38 784 LYS A CA 1
ATOM 6314 C C . LYS A 1 784 ? -27.240 -16.311 29.983 1.00 91.38 784 LYS A C 1
ATOM 6316 O O . LYS A 1 784 ? -26.888 -17.089 29.106 1.00 91.38 784 LYS A O 1
ATOM 6321 N N . MET A 1 785 ? -28.409 -15.668 29.959 1.00 89.69 785 MET A N 1
ATOM 6322 C CA . MET A 1 785 ? -29.363 -15.796 28.852 1.00 89.69 785 MET A CA 1
ATOM 6323 C C . MET A 1 785 ? -28.829 -15.193 27.547 1.00 89.69 785 MET A C 1
ATOM 6325 O O . MET A 1 785 ? -29.030 -15.767 26.483 1.00 89.69 785 MET A O 1
ATOM 6329 N N . LEU A 1 786 ? -28.133 -14.053 27.613 1.00 85.31 786 LEU A N 1
ATOM 6330 C CA . LEU A 1 786 ? -27.553 -13.402 26.429 1.00 85.31 786 LEU A CA 1
ATOM 6331 C C . LEU A 1 786 ? -26.250 -14.062 25.950 1.00 85.31 786 LEU A C 1
ATOM 6333 O O . LEU A 1 786 ? -25.900 -13.961 24.776 1.00 85.31 786 LEU A O 1
ATOM 6337 N N . LYS A 1 787 ? -25.509 -14.709 26.855 1.00 83.44 787 LYS A N 1
ATOM 6338 C CA . LYS A 1 787 ? -24.209 -15.344 26.606 1.00 83.44 787 LYS A CA 1
ATOM 6339 C C . LYS A 1 787 ? -24.171 -16.737 27.234 1.00 83.44 787 LYS A C 1
ATOM 6341 O O . LYS A 1 787 ? -23.506 -16.955 28.248 1.00 83.44 787 LYS A O 1
ATOM 6346 N N . GLU A 1 788 ? -24.884 -17.677 26.619 1.00 77.75 788 GLU A N 1
ATOM 6347 C CA . GLU A 1 788 ? -25.086 -19.037 27.142 1.00 77.75 788 GLU A CA 1
ATOM 6348 C C . GLU A 1 788 ? -23.755 -19.764 27.430 1.00 77.75 788 GLU A C 1
ATOM 6350 O O . GLU A 1 788 ? -23.557 -20.320 28.516 1.00 77.75 788 GLU A O 1
ATOM 6355 N N . ASN A 1 789 ? -22.790 -19.641 26.513 1.00 82.25 789 ASN A N 1
ATOM 6356 C CA . ASN A 1 789 ? -21.463 -20.265 26.581 1.00 82.25 789 ASN A CA 1
ATOM 6357 C C . ASN A 1 789 ? -20.374 -19.290 27.063 1.00 82.25 789 ASN A C 1
ATOM 6359 O O . ASN A 1 789 ? -19.372 -19.085 26.381 1.00 82.25 789 ASN A O 1
ATOM 6363 N N . SER A 1 790 ? -20.591 -18.660 28.218 1.00 88.25 790 SER A N 1
ATOM 6364 C CA . SER A 1 790 ? -19.691 -17.654 28.804 1.00 88.25 790 SER A CA 1
ATOM 6365 C C . SER A 1 790 ? -19.055 -18.161 30.105 1.00 88.25 790 SER A C 1
ATOM 6367 O O . SER A 1 790 ? -19.640 -17.962 31.179 1.00 88.25 790 SER A O 1
ATOM 6369 N N . PRO A 1 791 ? -17.869 -18.806 30.054 1.00 90.69 791 PRO A N 1
ATOM 6370 C CA . PRO A 1 791 ? -17.149 -19.234 31.251 1.00 90.69 791 PRO A CA 1
ATOM 6371 C C . PRO A 1 791 ? -16.873 -18.089 32.232 1.00 90.69 791 PRO A C 1
ATOM 6373 O O . PRO A 1 791 ? -16.815 -18.319 33.439 1.00 90.69 791 PRO A O 1
ATOM 6376 N N . LEU A 1 792 ? -16.732 -16.846 31.757 1.00 91.62 792 LEU A N 1
ATOM 6377 C CA . LEU A 1 792 ? -16.613 -15.681 32.630 1.00 91.62 792 LEU A CA 1
ATOM 6378 C C . LEU A 1 792 ? -17.880 -15.474 33.464 1.00 91.62 792 LEU A C 1
ATOM 6380 O O . LEU A 1 792 ? -17.789 -15.222 34.664 1.00 91.62 792 LEU A O 1
ATOM 6384 N N . THR A 1 793 ? -19.061 -15.604 32.854 1.00 93.31 793 THR A N 1
ATOM 6385 C CA . THR A 1 793 ? -20.341 -15.497 33.577 1.00 93.31 793 THR A CA 1
ATOM 6386 C C . THR A 1 793 ? -20.452 -16.582 34.644 1.00 93.31 793 THR A C 1
ATOM 6388 O O . THR A 1 793 ? -20.889 -16.299 35.760 1.00 93.31 793 THR A O 1
ATOM 6391 N N . ASP A 1 794 ? -20.001 -17.799 34.339 1.00 92.31 794 ASP A N 1
ATOM 6392 C CA . ASP A 1 794 ? -20.022 -18.915 35.287 1.00 92.31 794 ASP A CA 1
ATOM 6393 C C . ASP A 1 794 ? -19.080 -18.650 36.474 1.00 92.31 794 ASP A C 1
ATOM 6395 O O . ASP A 1 794 ? -19.478 -18.809 37.630 1.00 92.31 794 ASP A O 1
ATOM 6399 N N . ARG A 1 795 ? -17.868 -18.132 36.218 1.00 93.56 795 ARG A N 1
ATOM 6400 C CA . ARG A 1 795 ? -16.930 -17.715 37.278 1.00 93.56 795 ARG A CA 1
ATOM 6401 C C . ARG A 1 795 ? -17.483 -16.581 38.141 1.00 93.56 795 ARG A C 1
ATOM 6403 O O . ARG A 1 795 ? -17.344 -16.630 39.361 1.00 93.56 795 ARG A O 1
ATOM 6410 N N . LEU A 1 796 ? -18.116 -15.572 37.540 1.00 93.19 796 LEU A N 1
ATOM 6411 C CA . LEU A 1 796 ? -18.737 -14.470 38.286 1.00 93.19 796 LEU A CA 1
ATOM 6412 C C . LEU A 1 796 ? -19.916 -14.954 39.140 1.00 93.19 796 LEU A C 1
ATOM 6414 O O . LEU A 1 796 ? -20.061 -14.519 40.281 1.00 93.19 796 LEU A O 1
ATOM 6418 N N . THR A 1 797 ? -20.709 -15.895 38.626 1.00 92.50 797 THR A N 1
ATOM 6419 C CA . THR A 1 797 ? -21.811 -16.526 39.368 1.00 92.50 797 THR A CA 1
ATOM 6420 C C . THR A 1 797 ? -21.289 -17.304 40.571 1.00 92.50 797 THR A C 1
ATOM 6422 O O . THR A 1 797 ? -21.768 -17.095 41.684 1.00 92.50 797 THR A O 1
ATOM 6425 N N . ALA A 1 798 ? -20.245 -18.118 40.387 1.00 91.00 798 ALA A N 1
ATOM 6426 C CA . ALA A 1 798 ? -19.586 -18.818 41.488 1.00 91.00 798 ALA A CA 1
ATOM 6427 C C . ALA A 1 798 ? -19.001 -17.841 42.526 1.00 91.00 798 ALA A C 1
ATOM 6429 O O . ALA A 1 798 ? -19.156 -18.042 43.728 1.00 91.00 798 ALA A O 1
ATOM 6430 N N . LYS A 1 799 ? -18.384 -16.739 42.077 1.00 90.19 799 LYS A N 1
ATOM 6431 C CA . LYS A 1 799 ? -17.840 -15.697 42.962 1.00 90.19 799 LYS A CA 1
ATOM 6432 C C . LYS A 1 799 ? -18.932 -15.001 43.781 1.00 90.19 799 LYS A C 1
ATOM 6434 O O . LYS A 1 799 ? -18.706 -14.718 44.954 1.00 90.19 799 LYS A O 1
ATOM 6439 N N . LEU A 1 800 ? -20.104 -14.740 43.196 1.00 89.56 800 LEU A N 1
ATOM 6440 C CA . LEU A 1 800 ? -21.235 -14.131 43.906 1.00 89.56 800 LEU A CA 1
ATOM 6441 C C . LEU A 1 800 ? -21.776 -15.043 45.016 1.00 89.56 800 LEU A C 1
ATOM 6443 O O . LEU A 1 800 ? -22.062 -14.545 46.102 1.00 89.56 800 LEU A O 1
ATOM 6447 N N . VAL A 1 801 ? -21.875 -16.351 44.755 1.00 86.06 801 VAL A N 1
ATOM 6448 C CA . VAL A 1 801 ? -22.257 -17.363 45.756 1.00 86.06 801 VAL A CA 1
ATOM 6449 C C . VAL A 1 801 ? -21.289 -17.320 46.940 1.00 86.06 801 VAL A C 1
ATOM 6451 O O . VAL A 1 801 ? -21.712 -17.107 48.069 1.00 86.06 801 VAL A O 1
ATOM 6454 N N . THR A 1 802 ? -19.980 -17.381 46.690 1.00 85.19 802 THR A N 1
ATOM 6455 C CA . THR A 1 802 ? -18.964 -17.328 47.758 1.00 85.19 802 THR A CA 1
ATOM 6456 C C . THR A 1 802 ? -18.993 -16.028 48.574 1.00 85.19 802 THR A C 1
ATOM 6458 O O . THR A 1 802 ? -18.650 -16.039 49.755 1.00 85.19 802 THR A O 1
ATOM 6461 N N . LEU A 1 803 ? -19.366 -14.898 47.963 1.00 82.69 803 LEU A N 1
ATOM 6462 C CA . LEU A 1 803 ? -19.400 -13.595 48.636 1.00 82.69 803 LEU A CA 1
ATOM 6463 C C . LEU A 1 803 ? -20.593 -13.428 49.588 1.00 82.69 803 LEU A C 1
ATOM 6465 O O . LEU A 1 803 ? -20.451 -12.712 50.577 1.00 82.69 803 LEU A O 1
ATOM 6469 N N . HIS A 1 804 ? -21.741 -14.055 49.299 1.00 78.50 804 HIS A N 1
ATOM 6470 C CA . HIS A 1 804 ? -23.011 -13.760 49.986 1.00 78.50 804 HIS A CA 1
ATOM 6471 C C . HIS A 1 804 ? -23.780 -14.978 50.518 1.00 78.50 804 HIS A C 1
ATOM 6473 O O . HIS A 1 804 ? -24.807 -14.771 51.159 1.00 78.50 804 HIS A O 1
ATOM 6479 N N . ASP A 1 805 ? -23.309 -16.213 50.309 1.00 62.38 805 ASP A N 1
ATOM 6480 C CA . ASP A 1 805 ? -23.846 -17.408 50.984 1.00 62.38 805 ASP A CA 1
ATOM 6481 C C . ASP A 1 805 ? -23.096 -17.665 52.307 1.00 62.38 805 ASP A C 1
ATOM 6483 O O . ASP A 1 805 ? -22.335 -18.626 52.453 1.00 62.38 805 ASP A O 1
ATOM 6487 N N . LYS A 1 806 ? -23.316 -16.771 53.279 1.00 49.44 806 LYS A N 1
ATOM 6488 C CA . LYS A 1 806 ? -23.065 -17.006 54.708 1.00 49.44 806 LYS A CA 1
ATOM 6489 C C . LYS A 1 806 ? -24.357 -16.923 55.500 1.00 49.44 806 LYS A C 1
ATOM 6491 O O . LYS A 1 806 ? -25.097 -15.936 55.292 1.00 49.44 806 LYS A O 1
#

Foldseek 3Di:
DPPQLLADDDPDPQDLVCLLVQPPVSLVVSVVVPVPDDDPDDAQCNLLVCLVPLVSVCVSNVADEDDDPLLLVAAEEEEEEEQDDLSLVLLQCSQADYLLYAYEYAYAPCQQVVVVVCCCVVVVPDDDDDDDDDDPRDQTSVNSNVSNCVSRVRYDYQPDHYNDDAQALVLVVSVLSSLVVRLPDPRDHWKYWYYYSFKHFLAGSSRVSLLVVLLVFAKLWAWAQDDPVQVVQQVQLPDQPPNFHWTFTALTIIHTNQLSVCCNDPPSNVSRSVSLNRGTPSSRTSRNSLLCQVLVVRTNHFQPPSHSPPPQSDRQQEDWDFPPDPDDAPFDDDPRTHAHASSCSNVSNLRLHGMYDGHDCVGRCVNVSSSSVVSVVQVVCCVVVVDHPNDDSVVSSPGSSRVRSCVVVPPPVQCLLQQDQDVVQVGPVSSLVVVCVVPVLPLVSLLSVLLVVLLLQFAAVVPDVVSVVSLVSSVVSVVPDPPDDPLSVLSNVLSVCLRQAALVVSLVSLLVSCVVVVPPSVSLVSNLSSCLLQLVLLSLQVSLVVSLVVDDSSDRCNQSSLVSNLQSCVLVVVNVSSVVSVVRHHDNCVLVVLLVVLVVCLLVVVNVVSLVSCVPRLLCCCQVVVRSVSLLSNLLSVLSCVLVVHDPDCSLVSSLVSLQSRLLRQNGLLSNLSSLSSCLVNVNLVSLVNSLVSLVVCLVPGDHPRSVCSVPASSLSSVLVSCVSVLVLVSSLVSHVVCVVVLSSSGDGPSSSVSSLSVLLSSLLSHPDPVSLVVNVVSLVVVCVVCVPGSVSVVSVVVSCVSPVD

Secondary structure (DSSP, 8-state):
-PPPTTS---GGG--HHHHHTT-HHHHHHHHHHHTTPPP-PPPTTHHHHHTTSHHHHHHHHT------HHHHTS-EEEEEEE-S-HHHHHHHHHHH--TTSEEEEEE-TTHHHHHHHHHHHHTT--------S-------HHHHHHHHHHT-TTEEE-SS-----TTSTHHHHHHHHHHHHHHTSSS--SEEEEEETTEEESS-HHHHHHHHHHTTT--B---BPPPGGGGGGTTTT-SPGGGPPP-B--S--EEEHHHHHHHHH-HHHHHHHHHHTTSSSSTTTHHHHHHT-GGGT-TT---S-S-TT-TT----S-EE-BTTSSSPPSSEEETTEEE--GGGHHHHTT--SSEEE---TTS-HHHHHHHHHHHHHHHHHHHHHS---S--HHHHHTSHHHHTTGGGSS-HHHHHHTT---GGGTHHHHHHHHHHHH-TT-HHHHHHHHHHHHHTTS--TTT-HHHHHHHHHHHHHHHH-TT--HHHHHHHHHHHHHHTT-HHHHHHHHHHHHHH-TT-HHHHHHHHHHHHHTT-HHHHHHHHHHHGGG--TTSTTHHHHHHHHHHHHHHTT-HHHHHHHHTT--STTHHHHHHHHHHHHHHHT-HHHHHHHIIIIIIHHHHHH--HHHHHHHHHHHHHHHHTT---TTHHHHHHHHHGGGTTT---HHHHHHHHHHHHHTT-HHHHHHHHHHHHHHHHH--SHHHHHIIIIIHHHHHHHHHHHTT-HHHHHHHHGGGTTTGGGG-S-HHHHHHHHHHHHHHHHH-S-HHHHHHHHHHHHHHHHH-TT-HHHHHHHHHHHHHH--

InterPro domains:
  IPR003406 Glycosyl transferase, family 14 [PF02485] (76-345)
  IPR033891 Tetratricopeptide repeat protein 38 [PTHR16263] (583-801)
  IPR033891 Tetratricopeptide repeat protein 38 [cd05804] (438-761)

pLDDT: mean 84.85, std 15.3, range [28.12, 98.75]

Sequence (806 aa):
MFPPLYQPVLPNGLDCERVWLGDQSEISRSLRELNGTREVRRFPGFYASLTDNCAAYRQQTGYIWNASREEESFPLAFSILLYKDVEQVERLLRAVYRPHNVYCLHVDLKASTQLRADVSRRYCITGTSVLHSGIPWFLSFLDGVMSLIRCLPNAIEAPVRLRVHWGRFNVLAAELICMEALWHMRTKWRYFINLTGQEFPLKTNKELVRILREYRGANDIVGVVPKWRHLHRYAKAGQPPNGMVVAKGPVHVAASRGFVDFVLHAPYAHALLAWSRKTSFADETFFATLNNQYKFGVPGSFMGNGNMTSGNRVALNRWKVWDWGAARCGGRFVRGVCQFGLRDIPLLVRARHMVANKFSYDYQPLGYDCIEQWYFHKVHSEHTTGTISGVDTRYYRDLEIVKFALRQNRTSHHRLAGYYHEDSLGGLGGTFTKMLEADPNFVMGHALKNAATLFAGGTTPRRNPDLRASLDQMQALADSQNGLAPSERKHVKAVKLLADGYLSEACQVWDDILVEHPLDLLALKWAHLGYFYQGGLPQVRDCVARVLPQWKPSMPLYGCVLGLHAFGLEETNLFDMATVQANRVCGMWACHNYWHNALFYIEKGEYEQALSVFDSQINTRTVKQKELFNLYDSCSLLFRFEMQGVNVGSRWEDIYEVCRPYIDDHFFVFNDVHLIMGCLGAGKKDAAQQMLDTMEEYIRDAKGTTRDVFEKVGQKVCKALVAYNEGDFARAVDLFFPVRYEIHTVAGSNAQRDVFSQFLIMAAMQSPRAEHQRLARALLAERKMLKENSPLTDRLTAKLVTLHDK